Protein 4TUJ (pdb70)

Structure (mmCIF, N/CA/C/O backbone):
data_4TUJ
#
_entry.id   4TUJ
#
_cell.length_a   43.380
_cell.length_b   69.820
_cell.length_c   78.000
_cell.angle_alpha   111.45
_cell.angle_beta   101.14
_cell.angle_gamma   90.35
#
_symmetry.space_group_name_H-M   'P 1'
#
loop_
_entity.id
_entity.type
_entity.pdbx_description
1 polymer 'Heavy chain of monoclonal antibody against neuroblastoma associated antigen'
2 polymer 'Light chain of monoclonal antibody against neuroblastoma associated antigen'
3 polymer peptide1
4 water water
#
loop_
_atom_site.group_PDB
_atom_site.id
_atom_site.type_symbol
_atom_site.label_atom_id
_atom_site.label_alt_id
_atom_site.label_comp_id
_atom_site.label_asym_id
_atom_site.label_entity_id
_atom_site.label_seq_id
_atom_site.pdbx_PDB_ins_code
_atom_site.Cartn_x
_atom_site.Cartn_y
_atom_site.Cartn_z
_atom_site.occupancy
_atom_site.B_iso_or_equiv
_atom_site.auth_seq_id
_atom_site.auth_comp_id
_atom_site.auth_asym_id
_atom_site.auth_atom_id
_atom_site.pdbx_PDB_model_num
ATOM 1 N N . GLU A 1 1 ? 35.483 -19.407 -57.232 1.00 58.70 1 GLU A N 1
ATOM 2 C CA . GLU A 1 1 ? 35.253 -20.835 -56.875 1.00 62.18 1 GLU A CA 1
ATOM 3 C C . GLU A 1 1 ? 35.972 -21.168 -55.575 1.00 52.88 1 GLU A C 1
ATOM 4 O O . GLU A 1 1 ? 37.124 -21.581 -55.590 1.00 57.92 1 GLU A O 1
ATOM 6 N N . VAL A 1 2 ? 35.299 -20.951 -54.452 1.00 44.83 2 VAL A N 1
ATOM 7 C CA . VAL A 1 2 ? 35.828 -21.387 -53.168 1.00 38.88 2 VAL A CA 1
ATOM 8 C C . VAL A 1 2 ? 35.235 -22.759 -52.916 1.00 37.38 2 VAL A C 1
ATOM 9 O O . VAL A 1 2 ? 34.007 -22.940 -53.021 1.00 36.95 2 VAL A O 1
ATOM 13 N N . GLN A 1 3 ? 36.105 -23.726 -52.620 1.00 27.70 3 GLN A N 1
ATOM 14 C CA . GLN A 1 3 ? 35.676 -25.062 -52.224 1.00 28.12 3 GLN A CA 1
ATOM 15 C C . GLN A 1 3 ? 35.829 -25.193 -50.718 1.00 27.89 3 GLN A C 1
ATOM 16 O O . GLN A 1 3 ? 36.905 -24.895 -50.156 1.00 26.79 3 GLN A O 1
ATOM 19 N N . LEU A 1 4 ? 34.756 -25.591 -50.053 1.00 23.68 4 LEU A N 1
ATOM 20 C CA . LEU A 1 4 ? 34.768 -25.689 -48.608 1.00 21.02 4 LEU A CA 1
ATOM 21 C C . LEU A 1 4 ? 34.429 -27.097 -48.193 1.00 22.46 4 LEU A C 1
ATOM 22 O O . LEU A 1 4 ? 33.319 -27.564 -48.468 1.00 19.91 4 LEU A O 1
ATOM 27 N N . LEU A 1 5 ? 35.363 -27.743 -47.510 1.00 19.49 5 LEU A N 1
ATOM 28 C CA . LEU A 1 5 ? 35.164 -29.123 -47.025 1.00 18.82 5 LEU A CA 1
ATOM 29 C C . LEU A 1 5 ? 34.956 -29.168 -45.526 1.00 18.03 5 LEU A C 1
ATOM 30 O O . LEU A 1 5 ? 35.868 -28.762 -44.738 1.00 19.70 5 LEU A O 1
ATOM 35 N N . GLN A 1 6 ? 33.819 -29.695 -45.116 1.00 17.50 6 GLN A N 1
ATOM 36 C CA . GLN A 1 6 ? 33.513 -29.773 -43.718 1.00 16.92 6 GLN A CA 1
ATOM 37 C C . GLN A 1 6 ? 33.804 -31.158 -43.157 1.00 21.71 6 GLN A C 1
ATOM 38 O O . GLN A 1 6 ? 33.802 -32.124 -43.866 1.00 20.04 6 GLN A O 1
ATOM 44 N N . SER A 1 7 ? 34.047 -31.201 -41.867 1.00 17.66 7 SER A N 1
ATOM 45 C CA . SER A 1 7 ? 34.229 -32.486 -41.167 1.00 21.33 7 SER A CA 1
ATOM 46 C C . SER A 1 7 ? 32.911 -33.277 -41.058 1.00 19.58 7 SER A C 1
ATOM 47 O O . SER A 1 7 ? 31.842 -32.782 -41.405 1.00 20.29 7 SER A O 1
ATOM 50 N N . GLY A 1 8 ? 32.995 -34.542 -40.641 1.00 18.04 8 GLY A N 1
ATOM 51 C CA . GLY A 1 8 ? 31.859 -35.435 -40.762 1.00 20.04 8 GLY A CA 1
ATOM 52 C C . GLY A 1 8 ? 30.823 -35.345 -39.641 1.00 23.65 8 GLY A C 1
ATOM 53 O O . GLY A 1 8 ? 30.954 -34.571 -38.697 1.00 19.95 8 GLY A O 1
ATOM 54 N N . PRO A 1 9 ? 29.784 -36.188 -39.720 1.00 21.70 9 PRO A N 1
ATOM 55 C CA . PRO A 1 9 ? 28.682 -36.190 -38.746 1.00 25.94 9 PRO A CA 1
ATOM 56 C C . PRO A 1 9 ? 29.141 -36.349 -37.292 1.00 28.13 9 PRO A C 1
ATOM 57 O O . PRO A 1 9 ? 30.031 -37.146 -36.971 1.00 24.31 9 PRO A O 1
ATOM 61 N N . GLU A 1 10 ? 28.506 -35.571 -36.427 1.00 21.17 10 GLU A N 1
ATOM 62 C CA . GLU A 1 10 ? 28.798 -35.564 -35.006 1.00 21.90 10 GLU A CA 1
ATOM 63 C C . GLU A 1 10 ? 27.610 -36.029 -34.206 1.00 27.04 10 GLU A C 1
ATOM 64 O O . GLU A 1 10 ? 26.473 -35.668 -34.492 1.00 19.15 10 GLU A O 1
ATOM 70 N N . LEU A 1 11 ? 27.883 -36.800 -33.171 1.00 26.78 11 LEU A N 1
ATOM 71 C CA . LEU A 1 11 ? 26.856 -37.191 -32.220 1.00 26.55 11 LEU A CA 1
ATOM 72 C C . LEU A 1 11 ? 27.388 -36.726 -30.848 1.00 26.89 11 LEU A C 1
ATOM 73 O O . LEU A 1 11 ? 28.518 -37.003 -30.515 1.00 25.52 11 LEU A O 1
ATOM 76 N N . GLU A 1 12 ? 26.621 -35.943 -30.105 1.00 24.53 12 GLU A N 1
ATOM 77 C CA . GLU A 1 12 ? 27.020 -35.545 -28.750 1.00 24.13 12 GLU A CA 1
ATOM 78 C C . GLU A 1 12 ? 25.854 -35.697 -27.786 1.00 34.54 12 GLU A C 1
ATOM 79 O O . GLU A 1 12 ? 24.672 -35.647 -28.194 1.00 26.96 12 GLU A O 1
ATOM 85 N N . LYS A 1 13 ? 26.203 -35.813 -26.507 1.00 30.79 13 LYS A N 1
ATOM 86 C CA . LYS A 1 13 ? 25.236 -35.826 -25.424 1.00 24.51 13 LYS A CA 1
ATOM 87 C C . LYS A 1 13 ? 24.851 -34.430 -24.972 1.00 29.95 13 LYS A C 1
ATOM 88 O O . LYS A 1 13 ? 25.626 -33.475 -25.122 1.00 28.21 13 LYS A O 1
ATOM 94 N N . PRO A 1 14 ? 23.650 -34.291 -24.416 1.00 33.85 14 PRO A N 1
ATOM 95 C CA . PRO A 1 14 ? 23.272 -33.019 -23.816 1.00 29.89 14 PRO A CA 1
ATOM 96 C C . PRO A 1 14 ? 24.285 -32.569 -22.800 1.00 31.21 14 PRO A C 1
ATOM 97 O O . PRO A 1 14 ? 24.771 -33.378 -22.008 1.00 30.01 14 PRO A O 1
ATOM 101 N N . GLY A 1 15 ? 24.625 -31.290 -22.836 1.00 28.40 15 GLY A N 1
ATOM 102 C CA . GLY A 1 15 ? 25.617 -30.733 -21.930 1.00 36.73 15 GLY A CA 1
ATOM 103 C C . GLY A 1 15 ? 27.021 -30.687 -22.510 1.00 30.55 15 GLY A C 1
ATOM 104 O O . GLY A 1 15 ? 27.853 -29.952 -22.029 1.00 35.83 15 GLY A O 1
ATOM 105 N N . ALA A 1 16 ? 27.283 -31.487 -23.540 1.00 28.95 16 ALA A N 1
ATOM 106 C CA . ALA A 1 16 ? 28.607 -31.569 -24.122 1.00 28.81 16 ALA A CA 1
ATOM 107 C C . ALA A 1 16 ? 28.848 -30.458 -25.133 1.00 26.20 16 ALA A C 1
ATOM 108 O O . ALA A 1 16 ? 28.023 -29.541 -25.299 1.00 33.79 16 ALA A O 1
ATOM 110 N N . SER A 1 17 ? 29.969 -30.580 -25.836 1.00 26.63 17 SER A N 1
ATOM 111 C CA . SER A 1 17 ? 30.374 -29.599 -26.826 1.00 26.60 17 SER A CA 1
ATOM 112 C C . SER A 1 17 ? 30.684 -30.290 -28.137 1.00 32.31 17 SER A C 1
ATOM 113 O O . SER A 1 17 ? 30.785 -31.517 -28.198 1.00 29.04 17 SER A O 1
ATOM 116 N N . VAL A 1 18 ? 30.801 -29.502 -29.203 1.00 25.83 18 VAL A N 1
ATOM 117 C CA . VAL A 1 18 ? 31.108 -30.061 -30.510 1.00 22.86 18 VAL A CA 1
ATOM 118 C C . VAL A 1 18 ? 32.019 -29.051 -31.175 1.00 22.37 18 VAL A C 1
ATOM 119 O O . VAL A 1 18 ? 31.858 -27.834 -30.953 1.00 22.36 18 VAL A O 1
ATOM 123 N N . MET A 1 19 ? 32.983 -29.548 -31.937 1.00 19.47 19 MET A N 1
ATOM 124 C CA . MET A 1 19 ? 33.808 -28.688 -32.795 1.00 21.58 19 MET A CA 1
ATOM 125 C C . MET A 1 19 ? 33.760 -29.262 -34.217 1.00 23.72 19 MET A C 1
ATOM 126 O O . MET A 1 19 ? 33.967 -30.463 -34.417 1.00 27.13 19 MET A O 1
ATOM 131 N N . ILE A 1 20 ? 33.494 -28.386 -35.206 1.00 21.46 20 ILE A N 1
ATOM 132 C CA . ILE A 1 20 ? 33.435 -28.768 -36.613 1.00 25.36 20 ILE A CA 1
ATOM 133 C C . ILE A 1 20 ? 34.456 -27.959 -37.349 1.00 27.73 20 ILE A C 1
ATOM 134 O O . ILE A 1 20 ? 34.700 -26.805 -36.986 1.00 22.20 20 ILE A O 1
ATOM 139 N N . SER A 1 21 ? 35.067 -28.552 -38.371 1.00 21.83 21 SER A N 1
ATOM 140 C CA . SER A 1 21 ? 36.069 -27.844 -39.182 1.00 18.22 21 SER A CA 1
ATOM 141 C C . SER A 1 21 ? 35.569 -27.555 -40.575 1.00 20.11 21 SER A C 1
ATOM 142 O O . SER A 1 21 ? 34.668 -28.226 -41.090 1.00 17.37 21 SER A O 1
ATOM 145 N N . CYS A 1 22 ? 36.214 -26.586 -41.201 1.00 22.39 22 CYS A N 1
ATOM 146 C CA . CYS A 1 22 ? 35.922 -26.202 -42.570 1.00 21.57 22 CYS A CA 1
ATOM 147 C C . CYS A 1 22 ? 37.260 -25.821 -43.239 1.00 26.88 22 CYS A C 1
ATOM 148 O O . CYS A 1 22 ? 37.960 -24.889 -42.792 1.00 23.87 22 CYS A O 1
ATOM 151 N N . LYS A 1 23 ? 37.652 -26.607 -44.240 1.00 20.59 23 LYS A N 1
ATOM 152 C CA . LYS A 1 23 ? 38.904 -26.440 -44.974 1.00 22.71 23 LYS A CA 1
ATOM 153 C C . LYS A 1 23 ? 38.596 -25.726 -46.275 1.00 24.27 23 LYS A C 1
ATOM 154 O O . LYS A 1 23 ? 37.742 -26.161 -47.071 1.00 23.92 23 LYS A O 1
ATOM 160 N N . ALA A 1 24 ? 39.247 -24.583 -46.440 1.00 24.71 24 ALA A N 1
ATOM 161 C CA . ALA A 1 24 ? 39.026 -23.693 -47.548 1.00 26.41 24 ALA A CA 1
ATOM 162 C C . ALA A 1 24 ? 40.059 -23.879 -48.633 1.00 34.34 24 ALA A C 1
ATOM 163 O O . ALA A 1 24 ? 41.257 -23.897 -48.375 1.00 34.51 24 ALA A O 1
ATOM 165 N N . SER A 1 25 ? 39.614 -23.933 -49.870 1.00 31.37 25 SER A N 1
ATOM 166 C CA . SER A 1 25 ? 40.541 -23.955 -50.976 1.00 36.40 25 SER A CA 1
ATOM 167 C C . SER A 1 25 ? 39.812 -23.377 -52.157 1.00 44.06 25 SER A C 1
ATOM 168 O O . SER A 1 25 ? 38.684 -22.910 -52.031 1.00 39.80 25 SER A O 1
ATOM 171 N N . GLY A 1 26 ? 40.458 -23.433 -53.308 1.00 51.70 26 GLY A N 1
ATOM 172 C CA . GLY A 1 26 ? 40.032 -22.691 -54.473 1.00 68.83 26 GLY A CA 1
ATOM 173 C C . GLY A 1 26 ? 41.278 -22.018 -55.016 1.00 73.67 26 GLY A C 1
ATOM 174 O O . GLY A 1 26 ? 42.347 -22.094 -54.411 1.00 77.53 26 GLY A O 1
ATOM 175 N N . SER A 1 27 ? 41.141 -21.343 -56.142 1.00 81.09 27 SER A N 1
ATOM 176 C CA . SER A 1 27 ? 39.842 -21.118 -56.730 1.00 79.38 27 SER A CA 1
ATOM 177 C C . SER A 1 27 ? 39.852 -19.693 -57.242 1.00 79.09 27 SER A C 1
ATOM 178 O O . SER A 1 27 ? 39.798 -19.476 -58.446 1.00 78.31 27 SER A O 1
ATOM 179 N N . SER A 1 28 ? 39.958 -18.726 -56.332 1.00 75.56 28 SER A N 1
ATOM 180 C CA . SER A 1 28 ? 40.129 -19.004 -54.903 1.00 74.05 28 SER A CA 1
ATOM 181 C C . SER A 1 28 ? 39.829 -17.781 -54.039 1.00 69.77 28 SER A C 1
ATOM 182 O O . SER A 1 28 ? 39.319 -16.778 -54.540 1.00 63.42 28 SER A O 1
ATOM 183 N N . PHE A 1 29 ? 40.176 -17.866 -52.754 1.00 69.73 29 PHE A N 1
ATOM 184 C CA . PHE A 1 29 ? 39.743 -16.889 -51.742 1.00 67.00 29 PHE A CA 1
ATOM 185 C C . PHE A 1 29 ? 40.166 -15.447 -52.022 1.00 76.55 29 PHE A C 1
ATOM 186 O O . PHE A 1 29 ? 41.189 -15.193 -52.667 1.00 82.28 29 PHE A O 1
ATOM 188 N N . THR A 1 30 ? 39.346 -14.514 -51.538 1.00 74.97 30 THR A N 1
ATOM 189 C CA . THR A 1 30 ? 39.725 -13.108 -51.431 1.00 56.66 30 THR A CA 1
ATOM 190 C C . THR A 1 30 ? 39.854 -12.786 -49.946 1.00 53.03 30 THR A C 1
ATOM 191 O O . THR A 1 30 ? 39.834 -11.624 -49.551 1.00 58.90 30 THR A O 1
ATOM 192 N N . GLY A 1 31 ? 39.971 -13.842 -49.132 1.00 62.27 31 GLY A N 1
ATOM 193 C CA . GLY A 1 31 ? 40.081 -13.740 -47.683 1.00 55.62 31 GLY A CA 1
ATOM 194 C C . GLY A 1 31 ? 38.839 -13.232 -46.977 1.00 52.08 31 GLY A C 1
ATOM 195 O O . GLY A 1 31 ? 38.926 -12.545 -45.956 1.00 40.16 31 GLY A O 1
ATOM 196 N N . TYR A 1 32 ? 37.672 -13.570 -47.523 1.00 34.39 32 TYR A N 1
ATOM 197 C CA . TYR A 1 32 ? 36.408 -13.049 -47.026 1.00 30.79 32 TYR A CA 1
ATOM 198 C C . TYR A 1 32 ? 36.095 -13.700 -45.707 1.00 27.93 32 TYR A C 1
ATOM 199 O O . TYR A 1 32 ? 36.715 -14.691 -45.326 1.00 33.93 32 TYR A O 1
ATOM 208 N N . ASN A 1 33 ? 35.134 -13.158 -44.977 1.00 30.23 33 ASN A N 1
ATOM 209 C CA . ASN A 1 33 ? 34.851 -13.701 -43.646 1.00 29.03 33 ASN A CA 1
ATOM 210 C C . ASN A 1 33 ? 34.219 -15.081 -43.755 1.00 24.88 33 ASN A C 1
ATOM 211 O O . ASN A 1 33 ? 33.473 -15.383 -44.712 1.00 24.14 33 ASN A O 1
ATOM 216 N N . MET A 1 34 ? 34.511 -15.914 -42.778 1.00 22.63 34 MET A N 1
ATOM 217 C CA . MET A 1 34 ? 33.900 -17.222 -42.712 1.00 19.46 34 MET A CA 1
ATOM 218 C C . MET A 1 34 ? 32.698 -17.202 -41.811 1.00 24.40 34 MET A C 1
ATOM 219 O O . MET A 1 34 ? 32.816 -16.906 -40.638 1.00 23.93 34 MET A O 1
ATOM 224 N N . ASN A 1 35 ? 31.533 -17.550 -42.373 1.00 20.46 35 ASN A N 1
ATOM 225 C CA . ASN A 1 35 ? 30.276 -17.489 -41.643 1.00 22.96 35 ASN A CA 1
ATOM 226 C C . ASN A 1 35 ? 29.856 -18.912 -41.310 1.00 21.39 35 ASN A C 1
ATOM 227 O O . ASN A 1 35 ? 30.278 -19.855 -41.969 1.00 23.31 35 ASN A O 1
ATOM 232 N N . TRP A 1 36 ? 29.030 -19.045 -40.292 1.00 21.09 36 TRP A N 1
ATOM 233 C CA . TRP A 1 36 ? 28.455 -20.330 -39.921 1.00 17.93 36 TRP A CA 1
ATOM 234 C C . TRP A 1 36 ? 27.003 -20.136 -39.736 1.00 18.49 36 TRP A C 1
ATOM 235 O O . TRP A 1 36 ? 26.554 -19.195 -39.054 1.00 20.83 36 TRP A O 1
ATOM 246 N N . VAL A 1 37 ? 26.260 -21.054 -40.360 1.00 20.73 37 VAL A N 1
ATOM 247 C CA . VAL A 1 37 ? 24.813 -21.019 -40.449 1.00 23.59 37 VAL A CA 1
ATOM 248 C C . VAL A 1 37 ? 24.310 -22.461 -40.205 1.00 21.79 37 VAL A C 1
ATOM 249 O O . VAL A 1 37 ? 24.897 -23.409 -40.741 1.00 24.43 37 VAL A O 1
ATOM 253 N N . ARG A 1 38 ? 23.274 -22.638 -39.375 1.00 21.82 38 ARG A N 1
ATOM 254 C CA . ARG A 1 38 ? 22.669 -23.951 -39.226 1.00 25.64 38 ARG A CA 1
ATOM 255 C C . ARG A 1 38 ? 21.246 -24.012 -39.819 1.00 25.70 38 ARG A C 1
ATOM 256 O O . ARG A 1 38 ? 20.549 -23.001 -39.953 1.00 25.31 38 ARG A O 1
ATOM 264 N N . GLN A 1 39 ? 20.838 -25.226 -40.158 1.00 25.25 39 GLN A N 1
ATOM 265 C CA . GLN A 1 39 ? 19.543 -25.501 -40.770 1.00 21.53 39 GLN A CA 1
ATOM 266 C C . GLN A 1 39 ? 18.876 -26.661 -40.023 1.00 26.12 39 GLN A C 1
ATOM 267 O O . GLN A 1 39 ? 19.438 -27.763 -39.881 1.00 25.99 39 GLN A O 1
ATOM 273 N N . ASN A 1 40 ? 17.699 -26.390 -39.491 1.00 35.83 40 ASN A N 1
ATOM 274 C CA . ASN A 1 40 ? 17.040 -27.359 -38.617 1.00 41.11 40 ASN A CA 1
ATOM 275 C C . ASN A 1 40 ? 16.154 -28.246 -39.441 1.00 44.43 40 ASN A C 1
ATOM 276 O O . ASN A 1 40 ? 16.036 -28.048 -40.653 1.00 42.80 40 ASN A O 1
ATOM 281 N N . ILE A 1 41 ? 15.504 -29.209 -38.790 1.00 48.21 41 ILE A N 1
ATOM 282 C CA . ILE A 1 41 ? 14.606 -30.136 -39.478 1.00 57.66 41 ILE A CA 1
ATOM 283 C C . ILE A 1 41 ? 13.620 -29.430 -40.412 1.00 57.94 41 ILE A C 1
ATOM 284 O O . ILE A 1 41 ? 13.377 -29.898 -41.536 1.00 57.84 41 ILE A O 1
ATOM 285 N N . GLY A 1 42 ? 13.088 -28.290 -39.959 1.00 56.13 42 GLY A N 1
ATOM 286 C CA . GLY A 1 42 ? 12.135 -27.502 -40.744 1.00 50.17 42 GLY A CA 1
ATOM 287 C C . GLY A 1 42 ? 12.694 -26.724 -41.931 1.00 49.51 42 GLY A C 1
ATOM 288 O O . GLY A 1 42 ? 11.959 -25.972 -42.589 1.00 48.13 42 GLY A O 1
ATOM 289 N N . LYS A 1 43 ? 13.990 -26.898 -42.200 1.00 44.31 43 LYS A N 1
ATOM 290 C CA . LYS A 1 43 ? 14.688 -26.230 -43.312 1.00 38.80 43 LYS A CA 1
ATOM 291 C C . LYS A 1 43 ? 14.955 -24.720 -43.123 1.00 38.62 43 LYS A C 1
ATOM 292 O O . LYS A 1 43 ? 15.520 -24.083 -44.009 1.00 39.09 43 LYS A O 1
ATOM 294 N N . SER A 1 44 ? 14.609 -24.150 -41.967 1.00 48.97 44 SER A N 1
ATOM 295 C CA . SER A 1 44 ? 14.885 -22.733 -41.710 1.00 43.22 44 SER A CA 1
ATOM 296 C C . SER A 1 44 ? 16.383 -22.522 -41.393 1.00 43.94 44 SER A C 1
ATOM 297 O O . SER A 1 44 ? 17.032 -23.417 -40.849 1.00 35.34 44 SER A O 1
ATOM 300 N N . LEU A 1 45 ? 16.920 -21.348 -41.729 1.00 30.01 45 LEU A N 1
ATOM 301 C CA . LEU A 1 45 ? 18.331 -21.079 -41.617 1.00 23.43 45 LEU A CA 1
ATOM 302 C C . LEU A 1 45 ? 18.584 -20.033 -40.548 1.00 25.91 45 LEU A C 1
ATOM 303 O O . LEU A 1 45 ? 17.873 -19.022 -40.467 1.00 27.61 45 LEU A O 1
ATOM 308 N N . GLU A 1 46 ? 19.579 -20.310 -39.712 1.00 28.21 46 GLU A N 1
ATOM 309 C CA . GLU A 1 46 ? 19.952 -19.407 -38.606 1.00 32.53 46 GLU A CA 1
ATOM 310 C C . GLU A 1 46 ? 21.445 -19.093 -38.585 1.00 27.32 46 GLU A C 1
ATOM 311 O O . GLU A 1 46 ? 22.316 -20.006 -38.441 1.00 23.72 46 GLU A O 1
ATOM 317 N N . TRP A 1 47 ? 21.768 -17.809 -38.710 1.00 23.93 47 TRP A N 1
ATOM 318 C CA . TRP A 1 47 ? 23.175 -17.399 -38.736 1.00 21.76 47 TRP A CA 1
ATOM 319 C C . TRP A 1 47 ? 23.731 -17.415 -37.336 1.00 21.82 47 TRP A C 1
ATOM 320 O O . TRP A 1 47 ? 23.119 -16.904 -36.396 1.00 25.35 47 TRP A O 1
ATOM 331 N N . ILE A 1 48 ? 24.888 -18.029 -37.182 1.00 23.71 48 ILE A N 1
ATOM 332 C CA . ILE A 1 48 ? 25.508 -18.193 -35.867 1.00 21.78 48 ILE A CA 1
ATOM 333 C C . ILE A 1 48 ? 26.564 -17.097 -35.653 1.00 24.60 48 ILE A C 1
ATOM 334 O O . ILE A 1 48 ? 26.618 -16.443 -34.614 1.00 29.49 48 ILE A O 1
ATOM 339 N N . GLY A 1 49 ? 27.378 -16.870 -36.666 1.00 28.67 49 GLY A N 1
ATOM 340 C CA . GLY A 1 49 ? 28.459 -15.912 -36.554 1.00 29.15 49 GLY A CA 1
ATOM 341 C C . GLY A 1 49 ? 29.430 -15.939 -37.717 1.00 22.51 49 GLY A C 1
ATOM 342 O O . GLY A 1 49 ? 29.315 -16.733 -38.636 1.00 23.45 49 GLY A O 1
ATOM 343 N N . ALA A 1 50 ? 30.407 -15.040 -37.663 1.00 21.12 50 ALA A N 1
ATOM 344 C CA . ALA A 1 50 ? 31.368 -14.924 -38.714 1.00 22.82 50 ALA A CA 1
ATOM 345 C C . ALA A 1 50 ? 32.709 -14.511 -38.083 1.00 25.75 50 ALA A C 1
ATOM 346 O O . ALA A 1 50 ? 32.741 -13.807 -37.065 1.00 25.81 50 ALA A O 1
ATOM 348 N N . ILE A 1 51 ? 33.794 -14.980 -38.686 1.00 22.34 51 ILE A N 1
ATOM 349 C CA . ILE A 1 51 ? 35.132 -14.601 -38.251 1.00 25.75 51 ILE A CA 1
ATOM 350 C C . ILE A 1 51 ? 35.940 -14.097 -39.448 1.00 24.48 51 ILE A C 1
ATOM 351 O O . ILE A 1 51 ? 35.829 -14.627 -40.546 1.00 25.52 51 ILE A O 1
ATOM 356 N N . ASP A 1 52 ? 36.753 -13.072 -39.241 1.00 26.06 52 ASP A N 1
ATOM 357 C CA . ASP A 1 52 ? 37.676 -12.588 -40.281 1.00 27.17 52 ASP A CA 1
ATOM 358 C C . ASP A 1 52 ? 39.017 -13.349 -40.201 1.00 28.17 52 ASP A C 1
ATOM 359 O O . ASP A 1 52 ? 39.752 -13.217 -39.217 1.00 31.09 52 ASP A O 1
ATOM 364 N N . PRO A 1 53 ? 39.346 -14.132 -41.237 1.00 26.47 53 PRO A N 1
ATOM 365 C CA . PRO A 1 53 ? 40.546 -14.961 -41.295 1.00 25.03 53 PRO A CA 1
ATOM 366 C C . PRO A 1 53 ? 41.821 -14.133 -41.129 1.00 31.25 53 PRO A C 1
ATOM 367 O O . PRO A 1 53 ? 42.830 -14.654 -40.673 1.00 48.18 53 PRO A O 1
ATOM 371 N N . TYR A 1 54 ? 41.753 -12.866 -41.525 1.00 34.14 54 TYR A N 1
ATOM 372 C CA . TYR A 1 54 ? 42.929 -11.980 -41.550 1.00 33.90 54 TYR A CA 1
ATOM 373 C C . TYR A 1 54 ? 43.418 -11.547 -40.154 1.00 41.37 54 TYR A C 1
ATOM 374 O O . TYR A 1 54 ? 44.535 -11.894 -39.735 1.00 39.82 54 TYR A O 1
ATOM 376 N N . TYR A 1 55 ? 42.594 -10.759 -39.463 1.00 32.31 55 TYR A N 1
ATOM 377 C CA . TYR A 1 55 ? 42.961 -10.168 -38.179 1.00 39.72 55 TYR A CA 1
ATOM 378 C C . TYR A 1 55 ? 42.279 -10.929 -37.027 1.00 45.07 55 TYR A C 1
ATOM 379 O O . TYR A 1 55 ? 42.579 -10.691 -35.864 1.00 46.67 55 TYR A O 1
ATOM 382 N N . GLY A 1 56 ? 41.348 -11.827 -37.369 1.00 37.67 56 GLY A N 1
ATOM 383 C CA . GLY A 1 56 ? 40.745 -12.741 -36.408 1.00 28.84 56 GLY A CA 1
ATOM 384 C C . GLY A 1 56 ? 39.531 -12.204 -35.667 1.00 30.67 56 GLY A C 1
ATOM 385 O O . GLY A 1 56 ? 38.999 -12.878 -34.779 1.00 35.99 56 GLY A O 1
ATOM 386 N N . GLY A 1 57 ? 39.074 -11.017 -36.041 1.00 29.61 57 GLY A N 1
ATOM 387 C CA . GLY A 1 57 ? 37.895 -10.430 -35.432 1.00 35.68 57 GLY A CA 1
ATOM 388 C C . GLY A 1 57 ? 36.664 -11.287 -35.699 1.00 33.52 57 GLY A C 1
ATOM 389 O O . GLY A 1 57 ? 36.673 -12.096 -36.613 1.00 28.05 57 GLY A O 1
ATOM 390 N N . THR A 1 58 ? 35.612 -11.097 -34.905 1.00 27.22 58 THR A N 1
ATOM 391 C CA . THR A 1 58 ? 34.405 -11.888 -35.014 1.00 28.69 58 THR A CA 1
ATOM 392 C C . THR A 1 58 ? 33.155 -11.051 -34.820 1.00 38.39 58 THR A C 1
ATOM 393 O O . THR A 1 58 ? 33.189 -9.968 -34.230 1.00 31.87 58 THR A O 1
ATOM 397 N N . SER A 1 59 ? 32.040 -11.591 -35.297 1.00 33.79 59 SER A N 1
ATOM 398 C CA . SER A 1 59 ? 30.727 -11.044 -35.022 1.00 27.91 59 SER A CA 1
ATOM 399 C C . SER A 1 59 ? 29.827 -12.220 -34.698 1.00 30.31 59 SER A C 1
ATOM 400 O O . SER A 1 59 ? 29.717 -13.152 -35.506 1.00 26.97 59 SER A O 1
ATOM 403 N N . TYR A 1 60 ? 29.202 -12.208 -33.523 1.00 26.32 60 TYR A N 1
ATOM 404 C CA . TYR A 1 60 ? 28.350 -13.325 -33.138 1.00 30.81 60 TYR A CA 1
ATOM 405 C C . TYR A 1 60 ? 26.886 -12.958 -33.043 1.00 31.82 60 TYR A C 1
ATOM 406 O O . TYR A 1 60 ? 26.547 -11.847 -32.674 1.00 30.47 60 TYR A O 1
ATOM 415 N N . ASN A 1 61 ? 26.023 -13.914 -33.374 1.00 33.18 61 ASN A N 1
ATOM 416 C CA . ASN A 1 61 ? 24.593 -13.791 -33.111 1.00 36.77 61 ASN A CA 1
ATOM 417 C C . ASN A 1 61 ? 24.432 -13.808 -31.600 1.00 37.95 61 ASN A C 1
ATOM 418 O O . ASN A 1 61 ? 24.813 -14.779 -30.947 1.00 37.23 61 ASN A O 1
ATOM 423 N N . GLN A 1 62 ? 23.870 -12.731 -31.050 1.00 37.78 62 GLN A N 1
ATOM 424 C CA . GLN A 1 62 ? 23.726 -12.591 -29.609 1.00 36.20 62 GLN A CA 1
ATOM 425 C C . GLN A 1 62 ? 22.975 -13.756 -28.992 1.00 36.65 62 GLN A C 1
ATOM 426 O O . GLN A 1 62 ? 23.215 -14.110 -27.834 1.00 40.19 62 GLN A O 1
ATOM 428 N N . LYS A 1 63 ? 22.067 -14.338 -29.760 1.00 40.02 63 LYS A N 1
ATOM 429 C CA . LYS A 1 63 ? 21.155 -15.368 -29.256 1.00 44.39 63 LYS A CA 1
ATOM 430 C C . LYS A 1 63 ? 21.874 -16.633 -28.842 1.00 44.01 63 LYS A C 1
ATOM 431 O O . LYS A 1 63 ? 21.314 -17.481 -28.159 1.00 47.84 63 LYS A O 1
ATOM 433 N N . PHE A 1 64 ? 23.117 -16.780 -29.248 1.00 40.09 64 PHE A N 1
ATOM 434 C CA . PHE A 1 64 ? 23.853 -17.938 -28.820 1.00 39.75 64 PHE A CA 1
ATOM 435 C C . PHE A 1 64 ? 24.472 -17.752 -27.426 1.00 49.83 64 PHE A C 1
ATOM 436 O O . PHE A 1 64 ? 24.885 -18.731 -26.778 1.00 43.65 64 PHE A O 1
ATOM 444 N N . LYS A 1 65 ? 24.481 -16.512 -26.934 1.00 44.88 65 LYS A N 1
ATOM 445 C CA . LYS A 1 65 ? 24.945 -16.243 -25.559 1.00 53.45 65 LYS A CA 1
ATOM 446 C C . LYS A 1 65 ? 26.382 -16.713 -25.272 1.00 46.97 65 LYS A C 1
ATOM 447 O O . LYS A 1 65 ? 26.687 -17.208 -24.188 1.00 49.88 65 LYS A O 1
ATOM 448 N N . GLY A 1 66 ? 27.253 -16.548 -26.254 1.00 41.31 66 GLY A N 1
ATOM 449 C CA . GLY A 1 66 ? 28.631 -16.943 -26.128 1.00 39.87 66 GLY A CA 1
ATOM 450 C C . GLY A 1 66 ? 28.837 -18.453 -26.011 1.00 44.81 66 GLY A C 1
ATOM 451 O O . GLY A 1 66 ? 29.943 -18.871 -25.647 1.00 55.51 66 GLY A O 1
ATOM 452 N N . ARG A 1 67 ? 27.814 -19.272 -26.302 1.00 34.73 67 ARG A N 1
ATOM 453 C CA . ARG A 1 67 ? 28.038 -20.727 -26.385 1.00 22.97 67 ARG A CA 1
ATOM 454 C C . ARG A 1 67 ? 28.878 -21.065 -27.616 1.00 21.37 67 ARG A C 1
ATOM 455 O O . ARG A 1 67 ? 29.418 -22.188 -27.759 1.00 25.15 67 ARG A O 1
ATOM 463 N N . ALA A 1 68 ? 28.914 -20.127 -28.559 1.00 26.43 68 ALA A N 1
ATOM 464 C CA . ALA A 1 68 ? 29.596 -20.359 -29.827 1.00 29.60 68 ALA A CA 1
ATOM 465 C C . ALA A 1 68 ? 30.947 -19.669 -29.844 1.00 28.90 68 ALA A C 1
ATOM 466 O O . ALA A 1 68 ? 31.067 -18.532 -29.388 1.00 31.08 68 ALA A O 1
ATOM 468 N N . THR A 1 69 ? 31.949 -20.379 -30.365 1.00 22.12 69 THR A N 1
ATOM 469 C CA . THR A 1 69 ? 33.301 -19.878 -30.496 1.00 24.18 69 THR A CA 1
ATOM 470 C C . THR A 1 69 ? 33.848 -20.246 -31.853 1.00 20.19 69 THR A C 1
ATOM 471 O O . THR A 1 69 ? 33.930 -21.441 -32.207 1.00 19.97 69 THR A O 1
ATOM 475 N N . LEU A 1 70 ? 34.192 -19.215 -32.618 1.00 23.18 70 LEU A N 1
ATOM 476 C CA . LEU A 1 70 ? 34.764 -19.361 -33.945 1.00 23.36 70 LEU A CA 1
ATOM 477 C C . LEU A 1 70 ? 36.243 -19.059 -33.882 1.00 21.62 70 LEU A C 1
ATOM 478 O O . LEU A 1 70 ? 36.669 -18.087 -33.241 1.00 22.17 70 LEU A O 1
ATOM 483 N N . THR A 1 71 ? 37.020 -19.906 -34.542 1.00 22.59 71 THR A N 1
ATOM 484 C CA . THR A 1 71 ? 38.457 -19.713 -34.671 1.00 24.18 71 THR A CA 1
ATOM 485 C C . THR A 1 71 ? 38.901 -20.042 -36.095 1.00 26.95 71 THR A C 1
ATOM 486 O O . THR A 1 71 ? 38.169 -20.662 -36.892 1.00 21.95 71 THR A O 1
ATOM 490 N N . VAL A 1 72 ? 40.066 -19.541 -36.438 1.00 21.81 72 VAL A N 1
ATOM 491 C CA . VAL A 1 72 ? 40.751 -19.919 -37.662 1.00 21.98 72 VAL A CA 1
ATOM 492 C C . VAL A 1 72 ? 42.165 -20.335 -37.369 1.00 30.17 72 VAL A C 1
ATOM 493 O O . VAL A 1 72 ? 42.850 -19.751 -36.507 1.00 34.93 72 VAL A O 1
ATOM 497 N N . ASP A 1 73 ? 42.600 -21.372 -38.071 1.00 27.36 73 ASP A N 1
ATOM 498 C CA . ASP A 1 73 ? 43.996 -21.732 -38.115 1.00 32.46 73 ASP A CA 1
ATOM 499 C C . ASP A 1 73 ? 44.509 -21.230 -39.466 1.00 39.99 73 ASP A C 1
ATOM 500 O O . ASP A 1 73 ? 44.329 -21.880 -40.499 1.00 38.57 73 ASP A O 1
ATOM 505 N N . LYS A 1 74 ? 45.067 -20.029 -39.457 1.00 42.61 74 LYS A N 1
ATOM 506 C CA . LYS A 1 74 ? 45.660 -19.428 -40.659 1.00 52.29 74 LYS A CA 1
ATOM 507 C C . LYS A 1 74 ? 46.699 -20.337 -41.321 1.00 49.36 74 LYS A C 1
ATOM 508 O O . LYS A 1 74 ? 46.715 -20.460 -42.550 1.00 57.71 74 LYS A O 1
ATOM 511 N N . SER A 1 75 ? 47.546 -20.987 -40.517 1.00 41.36 75 SER A N 1
ATOM 512 C CA . SER A 1 75 ? 48.586 -21.858 -41.071 1.00 41.75 75 SER A CA 1
ATOM 513 C C . SER A 1 75 ? 48.057 -23.062 -41.899 1.00 45.94 75 SER A C 1
ATOM 514 O O . SER A 1 75 ? 48.807 -23.649 -42.672 1.00 48.06 75 SER A O 1
ATOM 517 N N . SER A 1 76 ? 46.776 -23.409 -41.764 1.00 41.57 76 SER A N 1
ATOM 518 C CA . SER A 1 76 ? 46.218 -24.579 -42.464 1.00 39.70 76 SER A CA 1
ATOM 519 C C . SER A 1 76 ? 44.949 -24.283 -43.280 1.00 45.44 76 SER A C 1
ATOM 520 O O . SER A 1 76 ? 44.253 -25.209 -43.708 1.00 42.46 76 SER A O 1
ATOM 523 N N . SER A 1 77 ? 44.620 -23.006 -43.444 1.00 38.35 77 SER A N 1
ATOM 524 C CA . SER A 1 77 ? 43.429 -22.590 -44.165 1.00 37.02 77 SER A CA 1
ATOM 525 C C . SER A 1 77 ? 42.172 -23.284 -43.622 1.00 33.77 77 SER A C 1
ATOM 526 O O . SER A 1 77 ? 41.275 -23.655 -44.404 1.00 27.89 77 SER A O 1
ATOM 529 N N . THR A 1 78 ? 42.132 -23.477 -42.302 1.00 25.40 78 THR A N 1
ATOM 530 C CA . THR A 1 78 ? 41.017 -24.172 -41.638 1.00 23.14 78 THR A CA 1
ATOM 531 C C . THR A 1 78 ? 40.242 -23.265 -40.671 1.00 24.33 78 THR A C 1
ATOM 532 O O . THR A 1 78 ? 40.843 -22.605 -39.807 1.00 30.07 78 THR A O 1
ATOM 536 N N . ALA A 1 79 ? 38.914 -23.225 -40.816 1.00 19.24 79 ALA A N 1
ATOM 537 C CA . ALA A 1 79 ? 38.059 -22.545 -39.848 1.00 18.49 79 ALA A CA 1
ATOM 538 C C . ALA A 1 79 ? 37.366 -23.561 -38.970 1.00 23.17 79 ALA A C 1
ATOM 539 O O . ALA A 1 79 ? 37.047 -24.672 -39.440 1.00 24.43 79 ALA A O 1
ATOM 541 N N . TYR A 1 80 ? 37.104 -23.161 -37.736 1.00 21.04 80 TYR A N 1
ATOM 542 C CA . TYR A 1 80 ? 36.416 -24.021 -36.758 1.00 20.32 80 TYR A CA 1
ATOM 543 C C . TYR A 1 80 ? 35.266 -23.345 -36.062 1.00 21.65 80 TYR A C 1
ATOM 544 O O . TYR A 1 80 ? 35.290 -22.134 -35.788 1.00 23.98 80 TYR A O 1
ATOM 553 N N . MET A 1 81 ? 34.264 -24.144 -35.716 1.00 16.24 81 MET A N 1
ATOM 554 C CA . MET A 1 81 ? 33.133 -23.660 -34.931 1.00 16.35 81 MET A CA 1
ATOM 555 C C . MET A 1 81 ? 33.030 -24.609 -33.766 1.00 23.22 81 MET A C 1
ATOM 556 O O . MET A 1 81 ? 32.992 -25.815 -33.961 1.00 21.06 81 MET A O 1
ATOM 561 N N . HIS A 1 82 ? 32.967 -24.046 -32.572 1.00 21.13 82 HIS A N 1
ATOM 562 C CA . HIS A 1 82 ? 32.873 -24.818 -31.338 1.00 18.90 82 HIS A CA 1
ATOM 563 C C . HIS A 1 82 ? 31.565 -24.344 -30.724 1.00 19.10 82 HIS A C 1
ATOM 564 O O . HIS A 1 82 ? 31.280 -23.124 -30.701 1.00 20.47 82 HIS A O 1
ATOM 571 N N . LEU A 1 83 ? 30.706 -25.282 -30.327 1.00 21.74 83 LEU A N 1
ATOM 572 C CA . LEU A 1 83 ? 29.465 -24.910 -29.642 1.00 20.09 83 LEU A CA 1
ATOM 573 C C . LEU A 1 83 ? 29.328 -25.755 -28.367 1.00 19.29 83 LEU A C 1
ATOM 574 O O . LEU A 1 83 ? 29.421 -26.988 -28.415 1.00 20.13 83 LEU A O 1
ATOM 579 N N . LYS A 1 84 ? 29.131 -25.076 -27.234 1.00 28.61 84 LYS A N 1
ATOM 580 C CA . LYS A 1 84 ? 29.086 -25.738 -25.937 1.00 28.12 84 LYS A CA 1
ATOM 581 C C . LYS A 1 84 ? 27.662 -25.749 -25.364 1.00 31.73 84 LYS A C 1
ATOM 582 O O . LYS A 1 84 ? 26.741 -25.142 -25.930 1.00 24.77 84 LYS A O 1
ATOM 588 N N . SER A 1 85 ? 27.518 -26.476 -24.255 1.00 26.23 85 SER A N 1
ATOM 589 C CA . SER A 1 85 ? 26.268 -26.628 -23.508 1.00 29.69 85 SER A CA 1
ATOM 590 C C . SER A 1 85 ? 25.154 -27.049 -24.447 1.00 33.15 85 SER A C 1
ATOM 591 O O . SER A 1 85 ? 24.105 -26.427 -24.488 1.00 35.93 85 SER A O 1
ATOM 594 N N . LEU A 1 86 ? 25.412 -28.105 -25.199 1.00 25.10 86 LEU A N 1
ATOM 595 C CA . LEU A 1 86 ? 24.489 -28.561 -26.234 1.00 24.13 86 LEU A CA 1
ATOM 596 C C . LEU A 1 86 ? 23.167 -29.053 -25.664 1.00 29.39 86 LEU A C 1
ATOM 597 O O . LEU A 1 86 ? 23.125 -29.727 -24.628 1.00 30.35 86 LEU A O 1
ATOM 602 N N . THR A 1 87 ? 22.091 -28.746 -26.378 1.00 30.70 87 THR A N 1
ATOM 603 C CA . THR A 1 87 ? 20.799 -29.371 -26.101 1.00 32.16 87 THR A CA 1
ATOM 604 C C . THR A 1 87 ? 20.205 -29.878 -27.403 1.00 29.08 87 THR A C 1
ATOM 605 O O . THR A 1 87 ? 20.739 -29.627 -28.498 1.00 29.04 87 THR A O 1
ATOM 609 N N . SER A 1 88 ? 19.087 -30.573 -27.291 1.00 34.84 88 SER A N 1
ATOM 610 C CA . SER A 1 88 ? 18.483 -31.189 -28.453 1.00 34.10 88 SER A CA 1
ATOM 611 C C . SER A 1 88 ? 18.152 -30.116 -29.478 1.00 36.14 88 SER A C 1
ATOM 612 O O . SER A 1 88 ? 18.164 -30.394 -30.664 1.00 33.91 88 SER A O 1
ATOM 615 N N A GLU A 1 89 ? 17.881 -28.895 -29.015 0.69 36.03 89 GLU A N 1
ATOM 616 N N B GLU A 1 89 ? 17.915 -28.888 -29.014 0.31 36.37 89 GLU A N 1
ATOM 617 C CA A GLU A 1 89 ? 17.613 -27.757 -29.902 0.69 35.89 89 GLU A CA 1
ATOM 618 C CA B GLU A 1 89 ? 17.604 -27.752 -29.889 0.31 36.01 89 GLU A CA 1
ATOM 619 C C A GLU A 1 89 ? 18.707 -27.502 -30.934 0.69 31.06 89 GLU A C 1
ATOM 620 C C B GLU A 1 89 ? 18.823 -27.150 -30.604 0.31 31.80 89 GLU A C 1
ATOM 621 O O A GLU A 1 89 ? 18.442 -26.959 -32.011 0.69 30.66 89 GLU A O 1
ATOM 622 O O B GLU A 1 89 ? 18.755 -26.040 -31.136 0.31 30.92 89 GLU A O 1
ATOM 625 N N . ASP A 1 90 ? 19.931 -27.883 -30.588 1.00 26.75 90 ASP A N 1
ATOM 626 C CA . ASP A 1 90 ? 21.122 -27.586 -31.378 1.00 24.79 90 ASP A CA 1
ATOM 627 C C . ASP A 1 90 ? 21.340 -28.662 -32.413 1.00 23.18 90 ASP A C 1
ATOM 628 O O . ASP A 1 90 ? 22.248 -28.560 -33.196 1.00 25.57 90 ASP A O 1
ATOM 633 N N . SER A 1 91 ? 20.513 -29.710 -32.403 1.00 25.22 91 SER A N 1
ATOM 634 C CA . SER A 1 91 ? 20.558 -30.709 -33.486 1.00 26.92 91 SER A CA 1
ATOM 635 C C . SER A 1 91 ? 20.172 -30.049 -34.818 1.00 31.13 91 SER A C 1
ATOM 636 O O . SER A 1 91 ? 19.065 -29.541 -34.957 1.00 27.82 91 SER A O 1
ATOM 639 N N . ALA A 1 92 ? 21.063 -30.103 -35.800 1.00 24.93 92 ALA A N 1
ATOM 640 C CA . ALA A 1 92 ? 20.892 -29.385 -37.054 1.00 27.62 92 ALA A CA 1
ATOM 641 C C . ALA A 1 92 ? 22.007 -29.752 -38.016 1.00 28.07 92 ALA A C 1
ATOM 642 O O . ALA A 1 92 ? 22.926 -30.492 -37.651 1.00 23.12 92 ALA A O 1
ATOM 644 N N . VAL A 1 93 ? 21.900 -29.276 -39.258 1.00 22.93 93 VAL A N 1
ATOM 645 C CA . VAL A 1 93 ? 23.005 -29.350 -40.190 1.00 18.83 93 VAL A CA 1
ATOM 646 C C . VAL A 1 93 ? 23.682 -27.967 -40.107 1.00 21.18 93 VAL A C 1
ATOM 647 O O . VAL A 1 93 ? 22.994 -26.960 -40.190 1.00 23.66 93 VAL A O 1
ATOM 651 N N . TYR A 1 94 ? 24.996 -27.963 -39.908 1.00 18.42 94 TYR A N 1
ATOM 652 C CA . TYR A 1 94 ? 25.829 -26.759 -39.753 1.00 18.55 94 TYR A CA 1
ATOM 653 C C . TYR A 1 94 ? 26.634 -26.526 -41.046 1.00 20.40 94 TYR A C 1
ATOM 654 O O . TYR A 1 94 ? 27.246 -27.465 -41.581 1.00 19.56 94 TYR A O 1
ATOM 663 N N . TYR A 1 95 ? 26.602 -25.302 -41.577 1.00 16.74 95 TYR A N 1
ATOM 664 C CA . TYR A 1 95 ? 27.346 -24.993 -42.788 1.00 16.94 95 TYR A CA 1
ATOM 665 C C . TYR A 1 95 ? 28.340 -23.888 -42.499 1.00 19.65 95 TYR A C 1
ATOM 666 O O . TYR A 1 95 ? 28.015 -22.932 -41.807 1.00 19.67 95 TYR A O 1
ATOM 675 N N . CYS A 1 96 ? 29.503 -23.974 -43.107 1.00 17.03 96 CYS A N 1
ATOM 676 C CA . CYS A 1 96 ? 30.418 -22.848 -43.230 1.00 15.20 96 CYS A CA 1
ATOM 677 C C . CYS A 1 96 ? 30.133 -22.140 -44.534 1.00 17.83 96 CYS A C 1
ATOM 678 O O . CYS A 1 96 ? 29.785 -22.770 -45.484 1.00 19.56 96 CYS A O 1
ATOM 681 N N . VAL A 1 97 ? 30.271 -20.828 -44.541 1.00 19.24 97 VAL A N 1
ATOM 682 C CA . VAL A 1 97 ? 29.917 -20.054 -45.726 1.00 16.22 97 VAL A CA 1
ATOM 683 C C . VAL A 1 97 ? 30.935 -18.935 -45.906 1.00 22.84 97 VAL A C 1
ATOM 684 O O . VAL A 1 97 ? 31.000 -18.020 -45.105 1.00 22.24 97 VAL A O 1
ATOM 688 N N . SER A 1 98 ? 31.704 -19.025 -46.980 1.00 20.26 98 SER A N 1
ATOM 689 C CA . SER A 1 98 ? 32.781 -18.083 -47.221 1.00 20.18 98 SER A CA 1
ATOM 690 C C . SER A 1 98 ? 32.264 -16.820 -47.878 1.00 25.48 98 SER A C 1
ATOM 691 O O . SER A 1 98 ? 31.814 -16.879 -49.033 1.00 19.32 98 SER A O 1
ATOM 694 N N . GLY A 1 99 ? 32.345 -15.711 -47.143 1.00 21.94 99 GLY A N 1
ATOM 695 C CA . GLY A 1 99 ? 31.893 -14.388 -47.634 1.00 20.29 99 GLY A CA 1
ATOM 696 C C . GLY A 1 99 ? 30.398 -14.387 -47.989 1.00 23.33 99 GLY A C 1
ATOM 697 O O . GLY A 1 99 ? 29.930 -13.547 -48.755 1.00 28.82 99 GLY A O 1
ATOM 698 N N . MET A 1 100 ? 29.683 -15.386 -47.472 1.00 18.99 100 MET A N 1
ATOM 699 C CA . MET A 1 100 ? 28.235 -15.616 -47.741 1.00 23.67 100 MET A CA 1
ATOM 700 C C . MET A 1 100 ? 27.965 -15.987 -49.192 1.00 26.83 100 MET A C 1
ATOM 701 O O . MET A 1 100 ? 26.813 -15.997 -49.643 1.00 23.68 100 MET A O 1
ATOM 706 N N . GLU A 1 101 ? 29.012 -16.367 -49.903 1.00 23.12 101 GLU A N 1
ATOM 707 C CA . GLU A 1 101 ? 28.870 -16.765 -51.310 1.00 20.57 101 GLU A CA 1
ATOM 708 C C . GLU A 1 101 ? 28.891 -18.259 -51.534 1.00 20.62 101 GLU A C 1
ATOM 709 O O . GLU A 1 101 ? 28.060 -18.810 -52.302 1.00 27.18 101 GLU A O 1
ATOM 715 N N . TYR A 1 102 ? 29.849 -18.930 -50.914 1.00 19.15 102 TYR A N 1
ATOM 716 C CA . TYR A 1 102 ? 30.084 -20.351 -51.164 1.00 18.08 102 TYR A CA 1
ATOM 717 C C . TYR A 1 102 ? 29.876 -21.128 -49.894 1.00 18.16 102 TYR A C 1
ATOM 718 O O . TYR A 1 102 ? 30.373 -20.748 -48.858 1.00 23.89 102 TYR A O 1
ATOM 727 N N . TRP A 1 103 ? 29.131 -22.223 -50.008 1.00 20.81 103 TRP A N 1
ATOM 728 C CA . TRP A 1 103 ? 28.675 -22.992 -48.845 1.00 21.32 103 TRP A CA 1
ATOM 729 C C . TRP A 1 103 ? 29.404 -24.304 -48.798 1.00 18.02 103 TRP A C 1
ATOM 730 O O . TRP A 1 103 ? 29.581 -24.961 -49.806 1.00 20.72 103 TRP A O 1
ATOM 741 N N . GLY A 1 104 ? 29.814 -24.738 -47.616 1.00 16.13 104 GLY A N 1
ATOM 742 C CA . GLY A 1 104 ? 30.314 -26.081 -47.530 1.00 16.32 104 GLY A CA 1
ATOM 743 C C . GLY A 1 104 ? 29.173 -27.108 -47.685 1.00 16.53 104 GLY A C 1
ATOM 744 O O . GLY A 1 104 ? 27.998 -26.745 -47.825 1.00 20.20 104 GLY A O 1
ATOM 745 N N . GLN A 1 105 ? 29.540 -28.378 -47.606 1.00 17.07 105 GLN A N 1
ATOM 746 C CA . GLN A 1 105 ? 28.608 -29.461 -47.781 1.00 18.42 105 GLN A CA 1
ATOM 747 C C . GLN A 1 105 ? 27.722 -29.720 -46.575 1.00 18.86 105 GLN A C 1
ATOM 748 O O . GLN A 1 105 ? 26.748 -30.472 -46.673 1.00 20.77 105 GLN A O 1
ATOM 754 N N . GLY A 1 106 ? 28.023 -29.106 -45.444 1.00 16.57 106 GLY A N 1
ATOM 755 C CA . GLY A 1 106 ? 27.191 -29.243 -44.249 1.00 24.49 106 GLY A CA 1
ATOM 756 C C . GLY A 1 106 ? 27.685 -30.341 -43.316 1.00 20.30 106 GLY A C 1
ATOM 757 O O . GLY A 1 106 ? 28.268 -31.315 -43.782 1.00 25.81 106 GLY A O 1
ATOM 758 N N . THR A 1 107 ? 27.488 -30.170 -42.015 1.00 18.47 107 THR A N 1
ATOM 759 C CA . THR A 1 107 ? 27.845 -31.190 -41.027 1.00 21.24 107 THR A CA 1
ATOM 760 C C . THR A 1 107 ? 26.636 -31.455 -40.161 1.00 20.72 107 THR A C 1
ATOM 761 O O . THR A 1 107 ? 26.110 -30.517 -39.589 1.00 19.21 107 THR A O 1
ATOM 765 N N . SER A 1 108 ? 26.202 -32.720 -40.082 1.00 21.48 108 SER A N 1
ATOM 766 C CA . SER A 1 108 ? 25.075 -33.108 -39.255 1.00 28.74 108 SER A CA 1
ATOM 767 C C . SER A 1 108 ? 25.552 -33.176 -37.824 1.00 18.60 108 SER A C 1
ATOM 768 O O . SER A 1 108 ? 26.566 -33.785 -37.555 1.00 23.71 108 SER A O 1
ATOM 771 N N . VAL A 1 109 ? 24.832 -32.509 -36.923 1.00 24.04 109 VAL A N 1
ATOM 772 C CA . VAL A 1 109 ? 25.065 -32.623 -35.500 1.00 24.71 109 VAL A CA 1
ATOM 773 C C . VAL A 1 109 ? 23.787 -33.129 -34.811 1.00 29.10 109 VAL A C 1
ATOM 774 O O . VAL A 1 109 ? 22.726 -32.518 -34.941 1.00 24.86 109 VAL A O 1
ATOM 778 N N . THR A 1 110 ? 23.900 -34.249 -34.101 1.00 23.61 110 THR A N 1
ATOM 779 C CA . THR A 1 110 ? 22.763 -34.848 -33.421 1.00 22.25 110 THR A CA 1
ATOM 780 C C . THR A 1 110 ? 23.077 -34.802 -31.934 1.00 24.94 110 THR A C 1
ATOM 781 O O . THR A 1 110 ? 24.117 -35.260 -31.510 1.00 28.56 110 THR A O 1
ATOM 785 N N . VAL A 1 111 ? 22.224 -34.157 -31.178 1.00 23.19 111 VAL A N 1
ATOM 786 C CA . VAL A 1 111 ? 22.413 -34.095 -29.750 1.00 21.24 111 VAL A CA 1
ATOM 787 C C . VAL A 1 111 ? 21.430 -35.035 -29.146 1.00 27.41 111 VAL A C 1
ATOM 788 O O . VAL A 1 111 ? 20.212 -34.829 -29.259 1.00 25.93 111 VAL A O 1
ATOM 792 N N . SER A 1 112 ? 21.927 -36.078 -28.510 1.00 29.67 112 SER A N 1
ATOM 793 C CA . SER A 1 112 ? 21.014 -37.043 -27.893 1.00 25.17 112 SER A CA 1
ATOM 794 C C . SER A 1 112 ? 21.623 -37.820 -26.748 1.00 29.70 112 SER A C 1
ATOM 795 O O . SER A 1 112 ? 22.809 -38.059 -26.729 1.00 29.29 112 SER A O 1
ATOM 798 N N . SER A 1 113 ? 20.791 -38.202 -25.784 1.00 35.91 113 SER A N 1
ATOM 799 C CA . SER A 1 113 ? 21.226 -39.054 -24.673 1.00 43.10 113 SER A CA 1
ATOM 800 C C . SER A 1 113 ? 21.221 -40.546 -25.033 1.00 38.60 113 SER A C 1
ATOM 801 O O . SER A 1 113 ? 21.699 -41.366 -24.258 1.00 37.96 113 SER A O 1
ATOM 804 N N . ALA A 1 114 ? 20.690 -40.901 -26.191 1.00 29.67 114 ALA A N 1
ATOM 805 C CA . ALA A 1 114 ? 20.508 -42.305 -26.547 1.00 31.42 114 ALA A CA 1
ATOM 806 C C . ALA A 1 114 ? 21.825 -43.042 -26.745 1.00 33.05 114 ALA A C 1
ATOM 807 O O . ALA A 1 114 ? 22.825 -42.442 -27.134 1.00 29.80 114 ALA A O 1
ATOM 809 N N . LYS A 1 115 ? 21.831 -44.347 -26.470 1.00 30.79 115 LYS A N 1
ATOM 810 C CA . LYS A 1 115 ? 23.007 -45.174 -26.730 1.00 28.76 115 LYS A CA 1
ATOM 811 C C . LYS A 1 115 ? 22.742 -45.972 -27.977 1.00 37.99 115 LYS A C 1
ATOM 812 O O . LYS A 1 115 ? 21.587 -46.072 -28.382 1.00 30.71 115 LYS A O 1
ATOM 814 N N . THR A 1 116 ? 23.782 -46.564 -28.560 1.00 35.08 116 THR A N 1
ATOM 815 C CA . THR A 1 116 ? 23.631 -47.326 -29.793 1.00 33.00 116 THR A CA 1
ATOM 816 C C . THR A 1 116 ? 22.660 -48.461 -29.531 1.00 29.60 116 THR A C 1
ATOM 817 O O . THR A 1 116 ? 22.768 -49.141 -28.511 1.00 32.90 116 THR A O 1
ATOM 821 N N . THR A 1 117 ? 21.731 -48.657 -30.455 1.00 27.38 117 THR A N 1
ATOM 822 C CA . THR A 1 117 ? 20.594 -49.573 -30.232 1.00 27.21 117 THR A CA 1
ATOM 823 C C . THR A 1 117 ? 20.215 -50.255 -31.552 1.00 27.68 117 THR A C 1
ATOM 824 O O . THR A 1 117 ? 20.040 -49.598 -32.571 1.00 25.47 117 THR A O 1
ATOM 828 N N . ALA A 1 118 ? 20.135 -51.580 -31.549 1.00 31.39 118 ALA A N 1
ATOM 829 C CA . ALA A 1 118 ? 19.805 -52.290 -32.774 1.00 30.10 118 ALA A CA 1
ATOM 830 C C . ALA A 1 118 ? 18.293 -52.103 -33.013 1.00 31.44 118 ALA A C 1
ATOM 831 O O . ALA A 1 118 ? 17.535 -52.009 -32.065 1.00 29.23 118 ALA A O 1
ATOM 833 N N . PRO A 1 119 ? 17.865 -52.031 -34.277 1.00 30.52 119 PRO A N 1
ATOM 834 C CA . PRO A 1 119 ? 16.411 -51.982 -34.483 1.00 31.56 119 PRO A CA 1
ATOM 835 C C . PRO A 1 119 ? 15.789 -53.362 -34.425 1.00 31.06 119 PRO A C 1
ATOM 836 O O . PRO A 1 119 ? 16.483 -54.366 -34.572 1.00 30.76 119 PRO A O 1
ATOM 840 N N . SER A 1 120 ? 14.476 -53.399 -34.269 1.00 31.53 120 SER A N 1
ATOM 841 C CA . SER A 1 120 ? 13.722 -54.603 -34.543 1.00 32.52 120 SER A CA 1
ATOM 842 C C . SER A 1 120 ? 13.174 -54.409 -35.949 1.00 32.23 120 SER A C 1
ATOM 843 O O . SER A 1 120 ? 12.798 -53.285 -36.315 1.00 32.69 120 SER A O 1
ATOM 846 N N . VAL A 1 121 ? 13.160 -55.479 -36.740 1.00 31.75 121 VAL A N 1
ATOM 847 C CA . VAL A 1 121 ? 12.715 -55.399 -38.108 1.00 30.96 121 VAL A CA 1
ATOM 848 C C . VAL A 1 121 ? 11.481 -56.271 -38.262 1.00 41.20 121 VAL A C 1
ATOM 849 O O . VAL A 1 121 ? 11.511 -57.466 -37.947 1.00 35.91 121 VAL A O 1
ATOM 853 N N . TYR A 1 122 ? 10.380 -55.678 -38.712 1.00 29.83 122 TYR A N 1
ATOM 854 C CA . TYR A 1 122 ? 9.127 -56.421 -38.772 1.00 31.18 122 TYR A CA 1
ATOM 855 C C . TYR A 1 122 ? 8.558 -56.436 -40.194 1.00 31.60 122 TYR A C 1
ATOM 856 O O . TYR A 1 122 ? 8.500 -55.388 -40.858 1.00 30.67 122 TYR A O 1
ATOM 865 N N . PRO A 1 123 ? 8.112 -57.618 -40.659 1.00 37.03 123 PRO A N 1
ATOM 866 C CA . PRO A 1 123 ? 7.437 -57.660 -41.955 1.00 45.00 123 PRO A CA 1
ATOM 867 C C . PRO A 1 123 ? 5.997 -57.191 -41.824 1.00 43.59 123 PRO A C 1
ATOM 868 O O . PRO A 1 123 ? 5.316 -57.461 -40.811 1.00 38.86 123 PRO A O 1
ATOM 872 N N . LEU A 1 124 ? 5.533 -56.513 -42.865 1.00 34.17 124 LEU A N 1
ATOM 873 C CA . LEU A 1 124 ? 4.202 -55.941 -42.883 1.00 34.62 124 LEU A CA 1
ATOM 874 C C . LEU A 1 124 ? 3.448 -56.628 -44.001 1.00 41.58 124 LEU A C 1
ATOM 875 O O . LEU A 1 124 ? 3.657 -56.312 -45.170 1.00 36.21 124 LEU A O 1
ATOM 880 N N . ALA A 1 125 ? 2.622 -57.611 -43.636 1.00 44.16 125 ALA A N 1
ATOM 881 C CA . ALA A 1 125 ? 1.832 -58.325 -44.621 1.00 40.12 125 ALA A CA 1
ATOM 882 C C . ALA A 1 125 ? 0.393 -57.819 -44.699 1.00 40.67 125 ALA A C 1
ATOM 883 O O . ALA A 1 125 ? -0.233 -57.530 -43.674 1.00 48.40 125 ALA A O 1
ATOM 885 N N . PRO A 1 126 ? -0.154 -57.728 -45.919 1.00 54.07 126 PRO A N 1
ATOM 886 C CA . PRO A 1 126 ? -1.493 -57.192 -46.169 1.00 51.82 126 PRO A CA 1
ATOM 887 C C . PRO A 1 126 ? -2.617 -57.991 -45.548 1.00 57.03 126 PRO A C 1
ATOM 888 O O . PRO A 1 126 ? -2.434 -59.135 -45.124 1.00 54.39 126 PRO A O 1
ATOM 892 N N . VAL A 1 127 ? -3.777 -57.343 -45.532 1.00 57.64 127 VAL A N 1
ATOM 893 C CA . VAL A 1 127 ? -5.026 -57.878 -45.019 1.00 62.82 127 VAL A CA 1
ATOM 894 C C . VAL A 1 127 ? -5.001 -57.875 -43.496 1.00 72.40 127 VAL A C 1
ATOM 895 O O . VAL A 1 127 ? -5.766 -57.141 -42.865 1.00 76.11 127 VAL A O 1
ATOM 897 N N . THR A 1 132 ? -5.262 -51.521 -54.309 1.00 71.79 132 THR A N 1
ATOM 898 C CA . THR A 1 132 ? -4.903 -52.715 -55.066 1.00 69.19 132 THR A CA 1
ATOM 899 C C . THR A 1 132 ? -5.770 -52.831 -56.301 1.00 67.47 132 THR A C 1
ATOM 900 O O . THR A 1 132 ? -6.894 -53.302 -56.203 1.00 81.37 132 THR A O 1
ATOM 904 N N . GLY A 1 133 ? -5.269 -52.400 -57.456 1.00 64.37 133 GLY A N 1
ATOM 905 C CA . GLY A 1 133 ? -5.972 -52.641 -58.717 1.00 56.43 133 GLY A CA 1
ATOM 906 C C . GLY A 1 133 ? -5.466 -53.936 -59.333 1.00 56.51 133 GLY A C 1
ATOM 907 O O . GLY A 1 133 ? -6.037 -55.009 -59.137 1.00 57.76 133 GLY A O 1
ATOM 908 N N . SER A 1 134 ? -4.389 -53.818 -60.102 1.00 53.79 134 SER A N 1
ATOM 909 C CA . SER A 1 134 ? -3.599 -54.951 -60.529 1.00 54.63 134 SER A CA 1
ATOM 910 C C . SER A 1 134 ? -2.491 -55.246 -59.501 1.00 54.64 134 SER A C 1
ATOM 911 O O . SER A 1 134 ? -1.753 -56.226 -59.651 1.00 64.16 134 SER A O 1
ATOM 913 N N . SER A 1 135 ? -2.402 -54.431 -58.451 1.00 57.30 135 SER A N 1
ATOM 914 C CA . SER A 1 135 ? -1.231 -54.461 -57.553 1.00 60.82 135 SER A CA 1
ATOM 915 C C . SER A 1 135 ? -1.514 -54.748 -56.073 1.00 56.93 135 SER A C 1
ATOM 916 O O . SER A 1 135 ? -2.633 -54.563 -55.610 1.00 54.38 135 SER A O 1
ATOM 919 N N . VAL A 1 136 ? -0.479 -55.191 -55.342 1.00 55.73 136 VAL A N 1
ATOM 920 C CA . VAL A 1 136 ? -0.545 -55.384 -53.884 1.00 45.75 136 VAL A CA 1
ATOM 921 C C . VAL A 1 136 ? 0.633 -54.670 -53.207 1.00 46.23 136 VAL A C 1
ATOM 922 O O . VAL A 1 136 ? 1.708 -54.573 -53.782 1.00 43.68 136 VAL A O 1
ATOM 926 N N . THR A 1 137 ? 0.414 -54.171 -51.997 1.00 40.87 137 THR A N 1
ATOM 927 C CA . THR A 1 137 ? 1.458 -53.409 -51.288 1.00 38.55 137 THR A CA 1
ATOM 928 C C . THR A 1 137 ? 1.889 -54.141 -50.044 1.00 38.93 137 THR A C 1
ATOM 929 O O . THR A 1 137 ? 1.057 -54.618 -49.267 1.00 39.03 137 THR A O 1
ATOM 933 N N . LEU A 1 138 ? 3.210 -54.221 -49.884 1.00 37.15 138 LEU A N 1
ATOM 934 C CA . LEU A 1 138 ? 3.855 -54.840 -48.749 1.00 36.29 138 LEU A CA 1
ATOM 935 C C . LEU A 1 138 ? 4.786 -53.807 -48.074 1.00 34.22 138 LEU A C 1
ATOM 936 O O . LEU A 1 138 ? 5.082 -52.751 -48.640 1.00 34.26 138 LEU A O 1
ATOM 941 N N . GLY A 1 139 ? 5.241 -54.107 -46.864 1.00 32.99 139 GLY A N 1
ATOM 942 C CA . GLY A 1 139 ? 6.100 -53.165 -46.179 1.00 31.10 139 GLY A CA 1
ATOM 943 C C . GLY A 1 139 ? 6.992 -53.813 -45.181 1.00 35.39 139 GLY A C 1
ATOM 944 O O . GLY A 1 139 ? 6.955 -55.006 -45.008 1.00 34.78 139 GLY A O 1
ATOM 945 N N . CYS A 1 140 ? 7.795 -52.985 -44.528 1.00 35.03 140 CYS A N 1
ATOM 946 C CA . CYS A 1 140 ? 8.838 -53.420 -43.621 1.00 32.08 140 CYS A CA 1
ATOM 947 C C . CYS A 1 140 ? 8.989 -52.307 -42.597 1.00 30.09 140 CYS A C 1
ATOM 948 O O . CYS A 1 140 ? 9.033 -51.132 -42.965 1.00 29.21 140 CYS A O 1
ATOM 951 N N . LEU A 1 141 ? 9.019 -52.660 -41.323 1.00 32.21 141 LEU A N 1
ATOM 952 C CA . LEU A 1 141 ? 9.058 -51.672 -40.282 1.00 28.41 141 LEU A CA 1
ATOM 953 C C . LEU A 1 141 ? 10.351 -51.827 -39.505 1.00 28.31 141 LEU A C 1
ATOM 954 O O . LEU A 1 141 ? 10.583 -52.866 -38.916 1.00 31.16 141 LEU A O 1
ATOM 959 N N . VAL A 1 142 ? 11.178 -50.786 -39.503 1.00 25.57 142 VAL A N 1
ATOM 960 C CA . VAL A 1 142 ? 12.479 -50.850 -38.836 1.00 32.81 142 VAL A CA 1
ATOM 961 C C . VAL A 1 142 ? 12.408 -49.930 -37.636 1.00 33.28 142 VAL A C 1
ATOM 962 O O . VAL A 1 142 ? 12.452 -48.721 -37.785 1.00 30.42 142 VAL A O 1
ATOM 966 N N . LYS A 1 143 ? 12.253 -50.524 -36.457 1.00 29.81 143 LYS A N 1
ATOM 967 C CA . LYS A 1 143 ? 11.813 -49.792 -35.272 1.00 28.70 143 LYS A CA 1
ATOM 968 C C . LYS A 1 143 ? 12.865 -49.718 -34.156 1.00 27.35 143 LYS A C 1
ATOM 969 O O . LYS A 1 143 ? 13.438 -50.714 -33.791 1.00 28.51 143 LYS A O 1
ATOM 975 N N . GLY A 1 144 ? 13.099 -48.506 -33.641 1.00 26.24 144 GLY A N 1
ATOM 976 C CA . GLY A 1 144 ? 13.870 -48.337 -32.421 1.00 29.07 144 GLY A CA 1
ATOM 977 C C . GLY A 1 144 ? 15.364 -48.507 -32.584 1.00 31.48 144 GLY A C 1
ATOM 978 O O . GLY A 1 144 ? 15.968 -49.286 -31.852 1.00 31.88 144 GLY A O 1
ATOM 979 N N . TYR A 1 145 ? 15.968 -47.780 -33.529 1.00 25.96 145 TYR A N 1
ATOM 980 C CA . TYR A 1 145 ? 17.416 -47.817 -33.664 1.00 25.12 145 TYR A CA 1
ATOM 981 C C . TYR A 1 145 ? 18.086 -46.482 -33.329 1.00 26.70 145 TYR A C 1
ATOM 982 O O . TYR A 1 145 ? 17.460 -45.387 -33.355 1.00 22.15 145 TYR A O 1
ATOM 991 N N . PHE A 1 146 ? 19.387 -46.586 -33.082 1.00 26.15 146 PHE A N 1
ATOM 992 C CA . PHE A 1 146 ? 20.220 -45.412 -32.861 1.00 23.66 146 PHE A CA 1
ATOM 993 C C . PHE A 1 146 ? 21.694 -45.803 -33.030 1.00 23.59 146 PHE A C 1
ATOM 994 O O . PHE A 1 146 ? 22.080 -46.901 -32.609 1.00 28.72 146 PHE A O 1
ATOM 1002 N N . PRO A 1 147 ? 22.513 -44.938 -33.675 1.00 25.23 147 PRO A N 1
ATOM 1003 C CA . PRO A 1 147 ? 22.154 -43.704 -34.385 1.00 30.31 147 PRO A CA 1
ATOM 1004 C C . PRO A 1 147 ? 21.789 -44.037 -35.823 1.00 25.62 147 PRO A C 1
ATOM 1005 O O . PRO A 1 147 ? 21.791 -45.195 -36.237 1.00 27.35 147 PRO A O 1
ATOM 1009 N N . GLU A 1 148 ? 21.481 -43.006 -36.586 1.00 23.98 148 GLU A N 1
ATOM 1010 C CA . GLU A 1 148 ? 21.448 -43.114 -38.031 1.00 29.34 148 GLU A CA 1
ATOM 1011 C C . GLU A 1 148 ? 22.858 -43.446 -38.531 1.00 36.50 148 GLU A C 1
ATOM 1012 O O . GLU A 1 148 ? 23.846 -43.113 -37.876 1.00 30.24 148 GLU A O 1
ATOM 1018 N N . PRO A 1 149 ? 22.955 -44.083 -39.706 1.00 35.69 149 PRO A N 1
ATOM 1019 C CA . PRO A 1 149 ? 21.854 -44.455 -40.600 1.00 29.89 149 PRO A CA 1
ATOM 1020 C C . PRO A 1 149 ? 21.544 -45.946 -40.640 1.00 32.28 149 PRO A C 1
ATOM 1021 O O . PRO A 1 149 ? 22.317 -46.767 -40.100 1.00 32.36 149 PRO A O 1
ATOM 1025 N N . VAL A 1 150 ? 20.434 -46.267 -41.304 1.00 35.10 150 VAL A N 1
ATOM 1026 C CA . VAL A 1 150 ? 20.152 -47.629 -41.760 1.00 41.03 150 VAL A CA 1
ATOM 1027 C C . VAL A 1 150 ? 20.057 -47.641 -43.274 1.00 39.37 150 VAL A C 1
ATOM 1028 O O . VAL A 1 150 ? 19.750 -46.611 -43.870 1.00 37.73 150 VAL A O 1
ATOM 1032 N N . THR A 1 151 ? 20.291 -48.797 -43.893 1.00 34.07 151 THR A N 1
ATOM 1033 C CA . THR A 1 151 ? 19.939 -48.982 -45.300 1.00 39.62 151 THR A CA 1
ATOM 1034 C C . THR A 1 151 ? 18.933 -50.117 -45.426 1.00 43.36 151 THR A C 1
ATOM 1035 O O . THR A 1 151 ? 18.988 -51.110 -44.697 1.00 43.41 151 THR A O 1
ATOM 1039 N N . LEU A 1 152 ? 18.032 -49.976 -46.386 1.00 36.06 152 LEU A N 1
ATOM 1040 C CA . LEU A 1 152 ? 16.985 -50.944 -46.596 1.00 36.46 152 LEU A CA 1
ATOM 1041 C C . LEU A 1 152 ? 16.756 -51.146 -48.091 1.00 41.12 152 LEU A C 1
ATOM 1042 O O . LEU A 1 152 ? 16.636 -50.171 -48.834 1.00 41.73 152 LEU A O 1
ATOM 1047 N N . THR A 1 153 ? 16.687 -52.409 -48.511 1.00 38.68 153 THR A N 1
ATOM 1048 C CA . THR A 1 153 ? 16.297 -52.772 -49.882 1.00 36.86 153 THR A CA 1
ATOM 1049 C C . THR A 1 153 ? 15.298 -53.922 -49.884 1.00 48.03 153 THR A C 1
ATOM 1050 O O . THR A 1 153 ? 15.098 -54.596 -48.862 1.00 39.22 153 THR A O 1
ATOM 1054 N N . TRP A 1 154 ? 14.690 -54.135 -51.054 1.00 42.99 154 TRP A N 1
ATOM 1055 C CA . TRP A 1 154 ? 13.765 -55.233 -51.280 1.00 47.86 154 TRP A CA 1
ATOM 1056 C C . TRP A 1 154 ? 14.347 -56.165 -52.338 1.00 46.22 154 TRP A C 1
ATOM 1057 O O . TRP A 1 154 ? 15.023 -55.704 -53.264 1.00 52.15 154 TRP A O 1
ATOM 1068 N N . ASN A 1 155 ? 14.092 -57.464 -52.163 1.00 49.73 155 ASN A N 1
ATOM 1069 C CA . ASN A 1 155 ? 14.735 -58.553 -52.943 1.00 49.68 155 ASN A CA 1
ATOM 1070 C C . ASN A 1 155 ? 16.055 -58.117 -53.554 1.00 55.83 155 ASN A C 1
ATOM 1071 O O . ASN A 1 155 ? 16.260 -58.198 -54.767 1.00 55.25 155 ASN A O 1
ATOM 1076 N N . SER A 1 156 ? 16.922 -57.628 -52.653 1.00 58.20 156 SER A N 1
ATOM 1077 C CA . SER A 1 156 ? 18.260 -57.097 -52.940 1.00 49.48 156 SER A CA 1
ATOM 1078 C C . SER A 1 156 ? 18.311 -56.103 -54.102 1.00 62.95 156 SER A C 1
ATOM 1079 O O . SER A 1 156 ? 19.208 -56.169 -54.938 1.00 69.49 156 SER A O 1
ATOM 1082 N N . GLY A 1 157 ? 17.362 -55.172 -54.145 1.00 61.60 157 GLY A N 1
ATOM 1083 C CA . GLY A 1 157 ? 17.320 -54.185 -55.210 1.00 64.53 157 GLY A CA 1
ATOM 1084 C C . GLY A 1 157 ? 16.506 -54.639 -56.415 1.00 76.62 157 GLY A C 1
ATOM 1085 O O . GLY A 1 157 ? 16.155 -53.816 -57.270 1.00 71.96 157 GLY A O 1
ATOM 1086 N N . SER A 1 158 ? 16.216 -55.942 -56.484 1.00 74.95 158 SER A N 1
ATOM 1087 C CA . SER A 1 158 ? 15.408 -56.514 -57.565 1.00 76.90 158 SER A CA 1
ATOM 1088 C C . SER A 1 158 ? 14.147 -55.680 -57.784 1.00 76.66 158 SER A C 1
ATOM 1089 O O . SER A 1 158 ? 13.821 -55.306 -58.912 1.00 78.99 158 SER A O 1
ATOM 1090 N N . LEU A 1 159 ? 13.446 -55.394 -56.693 1.00 65.56 159 LEU A N 1
ATOM 1091 C CA . LEU A 1 159 ? 12.359 -54.440 -56.714 1.00 65.38 159 LEU A CA 1
ATOM 1092 C C . LEU A 1 159 ? 12.957 -53.114 -56.256 1.00 72.26 159 LEU A C 1
ATOM 1093 O O . LEU A 1 159 ? 13.520 -53.013 -55.163 1.00 75.62 159 LEU A O 1
ATOM 1098 N N . SER A 1 160 ? 12.887 -52.115 -57.124 1.00 70.15 160 SER A N 1
ATOM 1099 C CA . SER A 1 160 ? 13.268 -50.759 -56.757 1.00 66.07 160 SER A CA 1
ATOM 1100 C C . SER A 1 160 ? 12.198 -49.822 -57.288 1.00 60.47 160 SER A C 1
ATOM 1101 O O . SER A 1 160 ? 11.906 -48.803 -56.679 1.00 57.04 160 SER A O 1
ATOM 1104 N N . SER A 1 161 ? 11.601 -50.194 -58.422 1.00 47.95 161 SER A N 1
ATOM 1105 C CA . SER A 1 161 ? 10.464 -49.471 -58.969 1.00 47.96 161 SER A CA 1
ATOM 1106 C C . SER A 1 161 ? 9.373 -49.602 -57.932 1.00 46.12 161 SER A C 1
ATOM 1107 O O . SER A 1 161 ? 9.317 -50.619 -57.234 1.00 61.24 161 SER A O 1
ATOM 1109 N N . GLY A 1 162 ? 8.541 -48.580 -57.780 1.00 51.07 162 GLY A N 1
ATOM 1110 C CA . GLY A 1 162 ? 7.481 -48.623 -56.784 1.00 56.38 162 GLY A CA 1
ATOM 1111 C C . GLY A 1 162 ? 7.868 -49.024 -55.361 1.00 54.52 162 GLY A C 1
ATOM 1112 O O . GLY A 1 162 ? 7.092 -49.678 -54.649 1.00 46.09 162 GLY A O 1
ATOM 1113 N N . VAL A 1 163 ? 9.069 -48.653 -54.932 1.00 38.57 163 VAL A N 1
ATOM 1114 C CA . VAL A 1 163 ? 9.406 -48.715 -53.514 1.00 36.92 163 VAL A CA 1
ATOM 1115 C C . VAL A 1 163 ? 9.283 -47.306 -52.973 1.00 35.69 163 VAL A C 1
ATOM 1116 O O . VAL A 1 163 ? 9.614 -46.359 -53.670 1.00 41.53 163 VAL A O 1
ATOM 1120 N N . HIS A 1 164 ? 8.790 -47.181 -51.739 1.00 36.92 164 HIS A N 1
ATOM 1121 C CA . HIS A 1 164 ? 8.829 -45.920 -50.997 1.00 34.69 164 HIS A CA 1
ATOM 1122 C C . HIS A 1 164 ? 9.466 -46.169 -49.639 1.00 36.08 164 HIS A C 1
ATOM 1123 O O . HIS A 1 164 ? 8.905 -46.856 -48.788 1.00 34.93 164 HIS A O 1
ATOM 1130 N N . THR A 1 165 ? 10.656 -45.622 -49.453 1.00 32.91 165 THR A N 1
ATOM 1131 C CA . THR A 1 165 ? 11.330 -45.686 -48.170 1.00 33.02 165 THR A CA 1
ATOM 1132 C C . THR A 1 165 ? 11.274 -44.298 -47.515 1.00 30.39 165 THR A C 1
ATOM 1133 O O . THR A 1 165 ? 11.750 -43.325 -48.081 1.00 35.37 165 THR A O 1
ATOM 1137 N N . PHE A 1 166 ? 10.655 -44.219 -46.344 1.00 27.15 166 PHE A N 1
ATOM 1138 C CA . PHE A 1 166 ? 10.283 -42.963 -45.741 1.00 23.72 166 PHE A CA 1
ATOM 1139 C C . PHE A 1 166 ? 11.422 -42.472 -44.852 1.00 26.07 166 PHE A C 1
ATOM 1140 O O . PHE A 1 166 ? 12.167 -43.286 -44.298 1.00 27.57 166 PHE A O 1
ATOM 1148 N N . PRO A 1 167 ? 11.575 -41.143 -44.749 1.00 31.98 167 PRO A N 1
ATOM 1149 C CA . PRO A 1 167 ? 12.580 -40.578 -43.829 1.00 32.77 167 PRO A CA 1
ATOM 1150 C C . PRO A 1 167 ? 12.381 -41.103 -42.430 1.00 29.40 167 PRO A C 1
ATOM 1151 O O . PRO A 1 167 ? 11.231 -41.151 -41.972 1.00 24.65 167 PRO A O 1
ATOM 1155 N N . ALA A 1 168 ? 13.480 -41.437 -41.749 1.00 28.28 168 ALA A N 1
ATOM 1156 C CA . ALA A 1 168 ? 13.434 -41.800 -40.349 1.00 32.90 168 ALA A CA 1
ATOM 1157 C C . ALA A 1 168 ? 12.928 -40.631 -39.587 1.00 27.50 168 ALA A C 1
ATOM 1158 O O . ALA A 1 168 ? 13.243 -39.494 -39.898 1.00 32.49 168 ALA A O 1
ATOM 1160 N N . VAL A 1 169 ? 12.187 -40.941 -38.555 1.00 23.40 169 VAL A N 1
ATOM 1161 C CA . VAL A 1 169 ? 11.714 -39.976 -37.613 1.00 33.03 169 VAL A CA 1
ATOM 1162 C C . VAL A 1 169 ? 12.050 -40.466 -36.196 1.00 41.95 169 VAL A C 1
ATOM 1163 O O . VAL A 1 169 ? 12.098 -41.686 -35.901 1.00 26.05 169 VAL A O 1
ATOM 1167 N N . LEU A 1 170 ? 12.292 -39.486 -35.340 1.00 47.97 170 LEU A N 1
ATOM 1168 C CA . LEU A 1 170 ? 12.884 -39.710 -34.037 1.00 58.29 170 LEU A CA 1
ATOM 1169 C C . LEU A 1 170 ? 11.837 -39.691 -32.944 1.00 60.79 170 LEU A C 1
ATOM 1170 O O . LEU A 1 170 ? 11.805 -38.773 -32.137 1.00 74.41 170 LEU A O 1
ATOM 1175 N N . GLN A 1 171 ? 10.968 -40.696 -32.930 1.00 53.98 171 GLN A N 1
ATOM 1176 C CA . GLN A 1 171 ? 9.992 -40.855 -31.868 1.00 54.39 171 GLN A CA 1
ATOM 1177 C C . GLN A 1 171 ? 10.743 -41.143 -30.567 1.00 60.69 171 GLN A C 1
ATOM 1178 O O . GLN A 1 171 ? 11.007 -42.314 -30.229 1.00 62.20 171 GLN A O 1
ATOM 1182 N N . SER A 1 172 ? 11.024 -40.052 -29.847 1.00 49.92 172 SER A N 1
ATOM 1183 C CA . SER A 1 172 ? 11.973 -39.993 -28.734 1.00 54.72 172 SER A CA 1
ATOM 1184 C C . SER A 1 172 ? 12.213 -41.294 -27.992 1.00 56.46 172 SER A C 1
ATOM 1185 O O . SER A 1 172 ? 11.262 -41.920 -27.515 1.00 69.77 172 SER A O 1
ATOM 1186 N N . ASP A 1 173 ? 13.470 -41.714 -27.884 1.00 38.81 173 ASP A N 1
ATOM 1187 C CA . ASP A 1 173 ? 14.644 -40.998 -28.427 1.00 39.85 173 ASP A CA 1
ATOM 1188 C C . ASP A 1 173 ? 15.351 -41.943 -29.399 1.00 38.97 173 ASP A C 1
ATOM 1189 O O . ASP A 1 173 ? 16.576 -41.936 -29.538 1.00 33.79 173 ASP A O 1
ATOM 1194 N N . LEU A 1 174 ? 14.562 -42.772 -30.078 1.00 29.65 174 LEU A N 1
ATOM 1195 C CA . LEU A 1 174 ? 15.121 -43.701 -31.047 1.00 33.20 174 LEU A CA 1
ATOM 1196 C C . LEU A 1 174 ? 14.514 -43.433 -32.425 1.00 34.64 174 LEU A C 1
ATOM 1197 O O . LEU A 1 174 ? 13.475 -42.781 -32.537 1.00 31.40 174 LEU A O 1
ATOM 1202 N N . TYR A 1 175 ? 15.159 -43.933 -33.466 1.00 25.54 175 TYR A N 1
ATOM 1203 C CA . TYR A 1 175 ? 14.653 -43.727 -34.809 1.00 22.77 175 TYR A CA 1
ATOM 1204 C C . TYR A 1 175 ? 13.794 -44.864 -35.217 1.00 22.78 175 TYR A C 1
ATOM 1205 O O . TYR A 1 175 ? 14.087 -45.974 -34.860 1.00 22.18 175 TYR A O 1
ATOM 1214 N N . THR A 1 176 ? 12.793 -44.564 -36.038 1.00 23.62 176 THR A N 1
ATOM 1215 C CA . THR A 1 176 ? 11.984 -45.595 -36.696 1.00 27.80 176 THR A CA 1
ATOM 1216 C C . THR A 1 176 ? 11.863 -45.235 -38.171 1.00 23.68 176 THR A C 1
ATOM 1217 O O . THR A 1 176 ? 11.693 -44.072 -38.538 1.00 25.30 176 THR A O 1
ATOM 1221 N N . LEU A 1 177 ? 11.941 -46.246 -39.026 1.00 25.81 177 LEU A N 1
ATOM 1222 C CA . LEU A 1 177 ? 11.809 -46.049 -40.437 1.00 23.23 177 LEU A CA 1
ATOM 1223 C C . LEU A 1 177 ? 10.865 -47.105 -41.000 1.00 28.12 177 LEU A C 1
ATOM 1224 O O . LEU A 1 177 ? 10.798 -48.218 -40.498 1.00 30.42 177 LEU A O 1
ATOM 1229 N N . SER A 1 178 ? 10.191 -46.782 -42.081 1.00 27.40 178 SER A N 1
ATOM 1230 C CA . SER A 1 178 ? 9.410 -47.798 -42.785 1.00 28.82 178 SER A CA 1
ATOM 1231 C C . SER A 1 178 ? 9.604 -47.707 -44.259 1.00 35.81 178 SER A C 1
ATOM 1232 O O . SER A 1 178 ? 10.075 -46.683 -44.780 1.00 31.62 178 SER A O 1
ATOM 1235 N N . SER A 1 179 ? 9.164 -48.774 -44.937 1.00 34.86 179 SER A N 1
ATOM 1236 C CA . SER A 1 179 ? 9.294 -48.878 -46.371 1.00 32.69 179 SER A CA 1
ATOM 1237 C C . SER A 1 179 ? 8.157 -49.733 -46.914 1.00 30.89 179 SER A C 1
ATOM 1238 O O . SER A 1 179 ? 7.839 -50.759 -46.344 1.00 32.92 179 SER A O 1
ATOM 1241 N N . SER A 1 180 ? 7.571 -49.292 -48.005 1.00 32.04 180 SER A N 1
ATOM 1242 C CA . SER A 1 180 ? 6.552 -50.083 -48.723 1.00 34.58 180 SER A CA 1
ATOM 1243 C C . SER A 1 180 ? 7.062 -50.507 -50.105 1.00 34.64 180 SER A C 1
ATOM 1244 O O . SER A 1 180 ? 7.884 -49.829 -50.717 1.00 34.73 180 SER A O 1
ATOM 1247 N N . VAL A 1 181 ? 6.572 -51.648 -50.586 1.00 36.69 181 VAL A N 1
ATOM 1248 C CA . VAL A 1 181 ? 6.892 -52.097 -51.925 1.00 37.22 181 VAL A CA 1
ATOM 1249 C C . VAL A 1 181 ? 5.584 -52.521 -52.587 1.00 38.79 181 VAL A C 1
ATOM 1250 O O . VAL A 1 181 ? 4.728 -53.130 -51.942 1.00 40.51 181 VAL A O 1
ATOM 1254 N N . THR A 1 182 ? 5.419 -52.106 -53.838 1.00 40.12 182 THR A N 1
ATOM 1255 C CA . THR A 1 182 ? 4.204 -52.363 -54.596 1.00 41.95 182 THR A CA 1
ATOM 1256 C C . THR A 1 182 ? 4.537 -53.225 -55.822 1.00 44.20 182 THR A C 1
ATOM 1257 O O . THR A 1 182 ? 5.342 -52.831 -56.667 1.00 50.64 182 THR A O 1
ATOM 1261 N N . VAL A 1 183 ? 3.924 -54.407 -55.908 1.00 47.58 183 VAL A N 1
ATOM 1262 C CA . VAL A 1 183 ? 4.159 -55.318 -57.012 1.00 45.98 183 VAL A CA 1
ATOM 1263 C C . VAL A 1 183 ? 2.830 -55.791 -57.658 1.00 55.05 183 VAL A C 1
ATOM 1264 O O . VAL A 1 183 ? 1.746 -55.514 -57.160 1.00 49.31 183 VAL A O 1
ATOM 1268 N N . THR A 1 184 ? 2.929 -56.512 -58.760 1.00 49.56 184 THR A N 1
ATOM 1269 C CA . THR A 1 184 ? 1.730 -57.093 -59.405 1.00 51.57 184 THR A CA 1
ATOM 1270 C C . THR A 1 184 ? 1.042 -58.087 -58.466 1.00 51.93 184 THR A C 1
ATOM 1271 O O . THR A 1 184 ? 1.692 -58.976 -57.918 1.00 57.05 184 THR A O 1
ATOM 1275 N N . SER A 1 185 ? -0.267 -57.953 -58.277 1.00 58.71 185 SER A N 1
ATOM 1276 C CA . SER A 1 185 ? -0.957 -58.751 -57.259 1.00 54.01 185 SER A CA 1
ATOM 1277 C C . SER A 1 185 ? -0.914 -60.274 -57.489 1.00 55.79 185 SER A C 1
ATOM 1278 O O . SER A 1 185 ? -1.061 -61.046 -56.542 1.00 62.19 185 SER A O 1
ATOM 1281 N N . SER A 1 186 ? -0.713 -60.714 -58.721 1.00 56.86 186 SER A N 1
ATOM 1282 C CA . SER A 1 186 ? -0.719 -62.156 -58.975 1.00 59.04 186 SER A CA 1
ATOM 1283 C C . SER A 1 186 ? 0.579 -62.784 -58.477 1.00 68.67 186 SER A C 1
ATOM 1284 O O . SER A 1 186 ? 0.649 -63.997 -58.282 1.00 60.52 186 SER A O 1
ATOM 1287 N N . THR A 1 187 ? 1.599 -61.959 -58.246 1.00 62.11 187 THR A N 1
ATOM 1288 C CA . THR A 1 187 ? 2.946 -62.493 -58.022 1.00 66.50 187 THR A CA 1
ATOM 1289 C C . THR A 1 187 ? 3.287 -62.729 -56.548 1.00 63.08 187 THR A C 1
ATOM 1290 O O . THR A 1 187 ? 4.340 -63.290 -56.237 1.00 63.57 187 THR A O 1
ATOM 1294 N N . TRP A 1 188 ? 2.406 -62.311 -55.646 1.00 62.11 188 TRP A N 1
ATOM 1295 C CA . TRP A 1 188 ? 2.623 -62.530 -54.219 1.00 65.68 188 TRP A CA 1
ATOM 1296 C C . TRP A 1 188 ? 1.325 -63.019 -53.571 1.00 65.08 188 TRP A C 1
ATOM 1297 O O . TRP A 1 188 ? 0.286 -62.388 -53.736 1.00 60.42 188 TRP A O 1
ATOM 1308 N N . PRO A 1 189 ? 1.380 -64.106 -52.779 1.00 64.90 189 PRO A N 1
ATOM 1309 C CA . PRO A 1 189 ? 2.537 -64.760 -52.162 1.00 65.22 189 PRO A CA 1
ATOM 1310 C C . PRO A 1 189 ? 3.218 -65.813 -53.016 1.00 64.16 189 PRO A C 1
ATOM 1311 O O . PRO A 1 189 ? 4.170 -66.426 -52.539 1.00 64.44 189 PRO A O 1
ATOM 1315 N N . SER A 1 190 ? 2.761 -66.018 -54.245 1.00 66.26 190 SER A N 1
ATOM 1316 C CA . SER A 1 190 ? 3.348 -67.043 -55.102 1.00 69.19 190 SER A CA 1
ATOM 1317 C C . SER A 1 190 ? 4.861 -66.861 -55.280 1.00 69.00 190 SER A C 1
ATOM 1318 O O . SER A 1 190 ? 5.570 -67.840 -55.481 1.00 71.13 190 SER A O 1
ATOM 1321 N N . GLN A 1 191 ? 5.353 -65.622 -55.170 1.00 66.57 191 GLN A N 1
ATOM 1322 C CA . GLN A 1 191 ? 6.795 -65.357 -55.224 1.00 66.17 191 GLN A CA 1
ATOM 1323 C C . GLN A 1 191 ? 7.245 -64.692 -53.914 1.00 63.10 191 GLN A C 1
ATOM 1324 O O . GLN A 1 191 ? 6.542 -63.872 -53.360 1.00 60.91 191 GLN A O 1
ATOM 1330 N N . SER A 1 192 ? 8.429 -65.046 -53.432 1.00 63.11 192 SER A N 1
ATOM 1331 C CA . SER A 1 192 ? 8.934 -64.522 -52.169 1.00 60.42 192 SER A CA 1
ATOM 1332 C C . SER A 1 192 ? 9.323 -63.037 -52.232 1.00 57.96 192 SER A C 1
ATOM 1333 O O . SER A 1 192 ? 10.050 -62.616 -53.130 1.00 58.59 192 SER A O 1
ATOM 1336 N N . ILE A 1 193 ? 8.866 -62.257 -51.260 1.00 55.30 193 ILE A N 1
ATOM 1337 C CA . ILE A 1 193 ? 9.354 -60.878 -51.090 1.00 52.87 193 ILE A CA 1
ATOM 1338 C C . ILE A 1 193 ? 10.018 -60.754 -49.726 1.00 50.87 193 ILE A C 1
ATOM 1339 O O . ILE A 1 193 ? 9.441 -61.157 -48.709 1.00 50.17 193 ILE A O 1
ATOM 1344 N N . THR A 1 194 ? 11.208 -60.153 -49.722 1.00 49.98 194 THR A N 1
ATOM 1345 C CA . THR A 1 194 ? 12.020 -60.000 -48.510 1.00 52.67 194 THR A CA 1
ATOM 1346 C C . THR A 1 194 ? 12.626 -58.582 -48.314 1.00 48.91 194 THR A C 1
ATOM 1347 O O . THR A 1 194 ? 13.155 -57.990 -49.250 1.00 46.40 194 THR A O 1
ATOM 1351 N N . CYS A 1 195 ? 12.542 -58.069 -47.083 1.00 43.51 195 CYS A N 1
ATOM 1352 C CA . CYS A 1 195 ? 13.108 -56.764 -46.702 1.00 41.22 195 CYS A CA 1
ATOM 1353 C C . CYS A 1 195 ? 14.534 -57.018 -46.203 1.00 49.41 195 CYS A C 1
ATOM 1354 O O . CYS A 1 195 ? 14.703 -57.875 -45.334 1.00 41.24 195 CYS A O 1
ATOM 1357 N N . ASN A 1 196 ? 15.542 -56.338 -46.766 1.00 41.04 196 ASN A N 1
ATOM 1358 C CA . ASN A 1 196 ? 16.937 -56.468 -46.303 1.00 41.00 196 ASN A CA 1
ATOM 1359 C C . ASN A 1 196 ? 17.360 -55.189 -45.587 1.00 42.64 196 ASN A C 1
ATOM 1360 O O . ASN A 1 196 ? 17.355 -54.113 -46.182 1.00 40.24 196 ASN A O 1
ATOM 1365 N N . VAL A 1 197 ? 17.755 -55.310 -44.327 1.00 37.03 197 VAL A N 1
ATOM 1366 C CA . VAL A 1 197 ? 18.031 -54.136 -43.516 1.00 39.23 197 VAL A CA 1
ATOM 1367 C C . VAL A 1 197 ? 19.409 -54.269 -42.906 1.00 34.38 197 VAL A C 1
ATOM 1368 O O . VAL A 1 197 ? 19.788 -55.345 -42.460 1.00 35.43 197 VAL A O 1
ATOM 1372 N N . ALA A 1 198 ? 20.148 -53.162 -42.902 1.00 33.22 198 ALA A N 1
ATOM 1373 C CA . ALA A 1 198 ? 21.451 -53.114 -42.263 1.00 33.16 198 ALA A CA 1
ATOM 1374 C C . ALA A 1 198 ? 21.546 -51.877 -41.354 1.00 30.88 198 ALA A C 1
ATOM 1375 O O . ALA A 1 198 ? 21.048 -50.810 -41.700 1.00 31.66 198 ALA A O 1
ATOM 1377 N N . HIS A 1 199 ? 22.154 -52.036 -40.173 1.00 32.47 199 HIS A N 1
ATOM 1378 C CA . HIS A 1 199 ? 22.362 -50.924 -39.231 1.00 28.73 199 HIS A CA 1
ATOM 1379 C C . HIS A 1 199 ? 23.754 -51.155 -38.683 1.00 29.13 199 HIS A C 1
ATOM 1380 O O . HIS A 1 199 ? 23.928 -51.941 -37.726 1.00 31.00 199 HIS A O 1
ATOM 1387 N N . PRO A 1 200 ? 24.764 -50.562 -39.346 1.00 33.84 200 PRO A N 1
ATOM 1388 C CA . PRO A 1 200 ? 26.161 -50.920 -39.082 1.00 41.07 200 PRO A CA 1
ATOM 1389 C C . PRO A 1 200 ? 26.559 -50.617 -37.665 1.00 33.58 200 PRO A C 1
ATOM 1390 O O . PRO A 1 200 ? 27.313 -51.396 -37.078 1.00 37.70 200 PRO A O 1
ATOM 1394 N N . ALA A 1 201 ? 26.061 -49.515 -37.110 1.00 33.69 201 ALA A N 1
ATOM 1395 C CA . ALA A 1 201 ? 26.484 -49.134 -35.776 1.00 34.13 201 ALA A CA 1
ATOM 1396 C C . ALA A 1 201 ? 26.251 -50.267 -34.774 1.00 36.00 201 ALA A C 1
ATOM 1397 O O . ALA A 1 201 ? 27.013 -50.424 -33.832 1.00 38.42 201 ALA A O 1
ATOM 1399 N N . SER A 1 202 ? 25.211 -51.071 -35.002 1.00 33.46 202 SER A N 1
ATOM 1400 C CA . SER A 1 202 ? 24.894 -52.194 -34.098 1.00 30.40 202 SER A CA 1
ATOM 1401 C C . SER A 1 202 ? 25.219 -53.550 -34.704 1.00 30.77 202 SER A C 1
ATOM 1402 O O . SER A 1 202 ? 24.860 -54.582 -34.159 1.00 36.21 202 SER A O 1
ATOM 1405 N N . SER A 1 203 ? 25.926 -53.568 -35.820 1.00 31.64 203 SER A N 1
ATOM 1406 C CA . SER A 1 203 ? 26.263 -54.828 -36.477 1.00 34.11 203 SER A CA 1
ATOM 1407 C C . SER A 1 203 ? 24.994 -55.601 -36.837 1.00 34.47 203 SER A C 1
ATOM 1408 O O . SER A 1 203 ? 24.957 -56.837 -36.777 1.00 36.25 203 SER A O 1
ATOM 1411 N N . THR A 1 204 ? 23.955 -54.872 -37.216 1.00 33.52 204 THR A N 1
ATOM 1412 C CA . THR A 1 204 ? 22.697 -55.484 -37.582 1.00 41.44 204 THR A CA 1
ATOM 1413 C C . THR A 1 204 ? 22.621 -55.700 -39.099 1.00 36.62 204 THR A C 1
ATOM 1414 O O . THR A 1 204 ? 22.755 -54.767 -39.877 1.00 38.17 204 THR A O 1
ATOM 1418 N N . LYS A 1 205 ? 22.390 -56.936 -39.511 1.00 40.34 205 LYS A N 1
ATOM 1419 C CA . LYS A 1 205 ? 22.062 -57.244 -40.892 1.00 37.95 205 LYS A CA 1
ATOM 1420 C C . LYS A 1 205 ? 20.996 -58.284 -40.820 1.00 38.75 205 LYS A C 1
ATOM 1421 O O . LYS A 1 205 ? 21.255 -59.381 -40.338 1.00 40.26 205 LYS A O 1
ATOM 1423 N N . VAL A 1 206 ? 19.804 -57.975 -41.306 1.00 48.28 206 VAL A N 1
ATOM 1424 C CA . VAL A 1 206 ? 18.713 -58.943 -41.259 1.00 45.25 206 VAL A CA 1
ATOM 1425 C C . VAL A 1 206 ? 17.953 -58.975 -42.563 1.00 44.25 206 VAL A C 1
ATOM 1426 O O . VAL A 1 206 ? 17.831 -57.954 -43.243 1.00 39.48 206 VAL A O 1
ATOM 1430 N N . ASP A 1 207 ? 17.451 -60.156 -42.916 1.00 42.39 207 ASP A N 1
ATOM 1431 C CA . ASP A 1 207 ? 16.495 -60.254 -44.013 1.00 55.92 207 ASP A CA 1
ATOM 1432 C C . ASP A 1 207 ? 15.182 -60.835 -43.495 1.00 51.90 207 ASP A C 1
ATOM 1433 O O . ASP A 1 207 ? 15.180 -61.883 -42.853 1.00 55.27 207 ASP A O 1
ATOM 1438 N N . LYS A 1 208 ? 14.080 -60.122 -43.721 1.00 42.51 208 LYS A N 1
ATOM 1439 C CA . LYS A 1 208 ? 12.742 -60.590 -43.309 1.00 45.83 208 LYS A CA 1
ATOM 1440 C C . LYS A 1 208 ? 11.875 -60.877 -44.503 1.00 50.51 208 LYS A C 1
ATOM 1441 O O . LYS A 1 208 ? 11.527 -59.969 -45.251 1.00 43.98 208 LYS A O 1
ATOM 1447 N N . LYS A 1 209 ? 11.486 -62.131 -44.661 1.00 52.50 209 LYS A N 1
ATOM 1448 C CA . LYS A 1 209 ? 10.564 -62.491 -45.712 1.00 48.52 209 LYS A CA 1
ATOM 1449 C C . LYS A 1 209 ? 9.165 -62.136 -45.223 1.00 47.45 209 LYS A C 1
ATOM 1450 O O . LYS A 1 209 ? 8.803 -62.392 -44.075 1.00 53.12 209 LYS A O 1
ATOM 1452 N N . ILE A 1 210 ? 8.374 -61.524 -46.088 1.00 53.45 210 ILE A N 1
ATOM 1453 C CA . ILE A 1 210 ? 6.999 -61.197 -45.753 1.00 50.56 210 ILE A CA 1
ATOM 1454 C C . ILE A 1 210 ? 6.072 -62.389 -46.070 1.00 53.90 210 ILE A C 1
ATOM 1455 O O . ILE A 1 210 ? 5.983 -62.812 -47.225 1.00 52.35 210 ILE A O 1
ATOM 1460 N N . GLU A 1 211 ? 5.351 -62.891 -45.061 1.00 49.33 211 GLU A N 1
ATOM 1461 C CA . GLU A 1 211 ? 4.533 -64.096 -45.219 1.00 55.00 211 GLU A CA 1
ATOM 1462 C C . GLU A 1 211 ? 3.049 -63.744 -45.151 1.00 55.11 211 GLU A C 1
ATOM 1463 O O . GLU A 1 211 ? 2.686 -62.795 -44.468 1.00 53.75 211 GLU A O 1
ATOM 1469 N N . PRO A 1 212 ? 2.179 -64.521 -45.843 1.00 53.96 212 PRO A N 1
ATOM 1470 C CA . PRO A 1 212 ? 0.763 -64.164 -46.050 1.00 54.43 212 PRO A CA 1
ATOM 1471 C C . PRO A 1 212 ? -0.030 -63.823 -44.776 1.00 53.14 212 PRO A C 1
ATOM 1472 O O . PRO A 1 212 ? -0.092 -64.659 -43.881 1.00 68.19 212 PRO A O 1
ATOM 1476 N N . ASP B 2 1 ? 16.148 -7.863 -34.468 1.00 56.73 1 ASP B N 1
ATOM 1477 C CA . ASP B 2 1 ? 16.625 -8.518 -35.716 1.00 49.57 1 ASP B CA 1
ATOM 1478 C C . ASP B 2 1 ? 15.604 -8.331 -36.824 1.00 45.51 1 ASP B C 1
ATOM 1479 O O . ASP B 2 1 ? 14.411 -8.171 -36.549 1.00 52.25 1 ASP B O 1
ATOM 1484 N N . VAL B 2 2 ? 16.071 -8.359 -38.071 1.00 41.39 2 VAL B N 1
ATOM 1485 C CA . VAL B 2 2 ? 15.181 -8.172 -39.219 1.00 40.88 2 VAL B CA 1
ATOM 1486 C C . VAL B 2 2 ? 14.515 -9.491 -39.536 1.00 48.49 2 VAL B C 1
ATOM 1487 O O . VAL B 2 2 ? 15.185 -10.522 -39.705 1.00 47.78 2 VAL B O 1
ATOM 1491 N N . VAL B 2 3 ? 13.189 -9.463 -39.569 1.00 40.62 3 VAL B N 1
ATOM 1492 C CA . VAL B 2 3 ? 12.415 -10.645 -39.906 1.00 50.19 3 VAL B CA 1
ATOM 1493 C C . VAL B 2 3 ? 12.127 -10.625 -41.397 1.00 46.57 3 VAL B C 1
ATOM 1494 O O . VAL B 2 3 ? 11.674 -9.621 -41.928 1.00 39.35 3 VAL B O 1
ATOM 1498 N N . MET B 2 4 ? 12.417 -11.749 -42.043 1.00 45.64 4 MET B N 1
ATOM 1499 C CA . MET B 2 4 ? 12.257 -11.925 -43.472 1.00 42.76 4 MET B CA 1
ATOM 1500 C C . MET B 2 4 ? 11.111 -12.882 -43.713 1.00 41.37 4 MET B C 1
ATOM 1501 O O . MET B 2 4 ? 11.144 -14.032 -43.264 1.00 41.26 4 MET B O 1
ATOM 1506 N N . THR B 2 5 ? 10.115 -12.403 -44.443 1.00 38.69 5 THR B N 1
ATOM 1507 C CA . THR B 2 5 ? 8.908 -13.166 -44.699 1.00 41.81 5 THR B CA 1
ATOM 1508 C C . THR B 2 5 ? 8.786 -13.444 -46.179 1.00 36.97 5 THR B C 1
ATOM 1509 O O . THR B 2 5 ? 8.622 -12.519 -46.980 1.00 35.89 5 THR B O 1
ATOM 1513 N N . GLN B 2 6 ? 8.859 -14.717 -46.540 1.00 33.67 6 GLN B N 1
ATOM 1514 C CA . GLN B 2 6 ? 8.710 -15.119 -47.928 1.00 43.53 6 GLN B CA 1
ATOM 1515 C C . GLN B 2 6 ? 7.332 -15.682 -48.218 1.00 48.12 6 GLN B C 1
ATOM 1516 O O . GLN B 2 6 ? 6.741 -16.376 -47.386 1.00 49.15 6 GLN B O 1
ATOM 1522 N N . THR B 2 7 ? 6.828 -15.399 -49.411 1.00 38.31 7 THR B N 1
ATOM 1523 C CA . THR B 2 7 ? 5.576 -15.996 -49.835 1.00 47.67 7 THR B CA 1
ATOM 1524 C C . THR B 2 7 ? 5.638 -16.317 -51.320 1.00 45.57 7 THR B C 1
ATOM 1525 O O . THR B 2 7 ? 6.305 -15.601 -52.078 1.00 41.42 7 THR B O 1
ATOM 1529 N N . PRO B 2 8 ? 4.962 -17.406 -51.736 1.00 43.35 8 PRO B N 1
ATOM 1530 C CA . PRO B 2 8 ? 4.219 -18.330 -50.862 1.00 35.95 8 PRO B CA 1
ATOM 1531 C C . PRO B 2 8 ? 5.228 -19.298 -50.266 1.00 39.82 8 PRO B C 1
ATOM 1532 O O . PRO B 2 8 ? 6.408 -19.139 -50.561 1.00 38.26 8 PRO B O 1
ATOM 1536 N N . LEU B 2 9 ? 4.796 -20.256 -49.455 1.00 33.96 9 LEU B N 1
ATOM 1537 C CA . LEU B 2 9 ? 5.702 -21.238 -48.872 1.00 41.85 9 LEU B CA 1
ATOM 1538 C C . LEU B 2 9 ? 5.997 -22.355 -49.880 1.00 37.82 9 LEU B C 1
ATOM 1539 O O . LEU B 2 9 ? 7.087 -22.942 -49.889 1.00 31.25 9 LEU B O 1
ATOM 1541 N N . SER B 2 10 ? 5.017 -22.637 -50.729 1.00 38.86 10 SER B N 1
ATOM 1542 C CA . SER B 2 10 ? 5.162 -23.640 -51.777 1.00 33.70 10 SER B CA 1
ATOM 1543 C C . SER B 2 10 ? 4.595 -23.074 -53.045 1.00 34.91 10 SER B C 1
ATOM 1544 O O . SER B 2 10 ? 3.569 -22.393 -53.028 1.00 43.21 10 SER B O 1
ATOM 1547 N N . LEU B 2 11 ? 5.222 -23.387 -54.161 1.00 31.79 11 LEU B N 1
ATOM 1548 C CA . LEU B 2 11 ? 4.751 -22.896 -55.443 1.00 31.14 11 LEU B CA 1
ATOM 1549 C C . LEU B 2 11 ? 4.868 -23.997 -56.477 1.00 35.17 11 LEU B C 1
ATOM 1550 O O . LEU B 2 11 ? 5.959 -24.284 -56.963 1.00 31.70 11 LEU B O 1
ATOM 1555 N N . PRO B 2 12 ? 3.738 -24.641 -56.806 1.00 38.10 12 PRO B N 1
ATOM 1556 C CA . PRO B 2 12 ? 3.798 -25.607 -57.898 1.00 35.45 12 PRO B CA 1
ATOM 1557 C C . PRO B 2 12 ? 3.877 -24.920 -59.254 1.00 34.59 12 PRO B C 1
ATOM 1558 O O . PRO B 2 12 ? 3.170 -23.935 -59.503 1.00 36.56 12 PRO B O 1
ATOM 1562 N N . VAL B 2 13 ? 4.699 -25.461 -60.137 1.00 31.89 13 VAL B N 1
ATOM 1563 C CA . VAL B 2 13 ? 4.841 -24.910 -61.483 1.00 35.29 13 VAL B CA 1
ATOM 1564 C C . VAL B 2 13 ? 4.971 -26.023 -62.519 1.00 41.42 13 VAL B C 1
ATOM 1565 O O . VAL B 2 13 ? 5.380 -27.136 -62.200 1.00 40.02 13 VAL B O 1
ATOM 1569 N N . SER B 2 14 ? 4.610 -25.724 -63.759 1.00 37.81 14 SER B N 1
ATOM 1570 C CA . SER B 2 14 ? 5.058 -26.550 -64.873 1.00 36.04 14 SER B CA 1
ATOM 1571 C C . SER B 2 14 ? 6.331 -26.044 -65.492 1.00 35.81 14 SER B C 1
ATOM 1572 O O . SER B 2 14 ? 6.658 -24.844 -65.452 1.00 37.64 14 SER B O 1
ATOM 1575 N N . LEU B 2 15 ? 7.095 -26.941 -66.096 1.00 32.86 15 LEU B N 1
ATOM 1576 C CA . LEU B 2 15 ? 8.302 -26.489 -66.741 1.00 32.71 15 LEU B CA 1
ATOM 1577 C C . LEU B 2 15 ? 7.889 -25.547 -67.825 1.00 41.18 15 LEU B C 1
ATOM 1578 O O . LEU B 2 15 ? 6.877 -25.764 -68.509 1.00 43.70 15 LEU B O 1
ATOM 1583 N N . GLY B 2 16 ? 8.636 -24.463 -67.950 1.00 34.24 16 GLY B N 1
ATOM 1584 C CA . GLY B 2 16 ? 8.324 -23.457 -68.944 1.00 39.17 16 GLY B CA 1
ATOM 1585 C C . GLY B 2 16 ? 7.489 -22.287 -68.450 1.00 32.88 16 GLY B C 1
ATOM 1586 O O . GLY B 2 16 ? 7.560 -21.209 -69.040 1.00 42.79 16 GLY B O 1
ATOM 1587 N N . ASP B 2 17 ? 6.700 -22.508 -67.413 1.00 37.75 17 ASP B N 1
ATOM 1588 C CA . ASP B 2 17 ? 5.984 -21.450 -66.691 1.00 41.44 17 ASP B CA 1
ATOM 1589 C C . ASP B 2 17 ? 6.914 -20.336 -66.201 1.00 38.97 17 ASP B C 1
ATOM 1590 O O . ASP B 2 17 ? 8.123 -20.541 -66.017 1.00 35.43 17 ASP B O 1
ATOM 1595 N N . GLN B 2 18 ? 6.334 -19.172 -65.941 1.00 31.92 18 GLN B N 1
ATOM 1596 C CA . GLN B 2 18 ? 7.030 -18.112 -65.234 1.00 36.15 18 GLN B CA 1
ATOM 1597 C C . GLN B 2 18 ? 6.702 -18.354 -63.784 1.00 32.65 18 GLN B C 1
ATOM 1598 O O . GLN B 2 18 ? 5.583 -18.808 -63.473 1.00 38.84 18 GLN B O 1
ATOM 1601 N N . ALA B 2 19 ? 7.656 -18.094 -62.883 1.00 29.64 19 ALA B N 1
ATOM 1602 C CA . ALA B 2 19 ? 7.408 -18.188 -61.451 1.00 37.78 19 ALA B CA 1
ATOM 1603 C C . ALA B 2 19 ? 7.903 -16.953 -60.709 1.00 39.28 19 ALA B C 1
ATOM 1604 O O . ALA B 2 19 ? 8.901 -16.341 -61.094 1.00 42.32 19 ALA B O 1
ATOM 1606 N N . SER B 2 20 ? 7.212 -16.619 -59.623 1.00 36.16 20 SER B N 1
ATOM 1607 C CA . SER B 2 20 ? 7.470 -15.397 -58.876 1.00 41.77 20 SER B CA 1
ATOM 1608 C C . SER B 2 20 ? 7.373 -15.639 -57.352 1.00 41.39 20 SER B C 1
ATOM 1609 O O . SER B 2 20 ? 6.371 -16.148 -56.853 1.00 34.61 20 SER B O 1
ATOM 1612 N N . ILE B 2 21 ? 8.435 -15.266 -56.633 1.00 33.84 21 ILE B N 1
ATOM 1613 C CA . ILE B 2 21 ? 8.563 -15.460 -55.191 1.00 35.42 21 ILE B CA 1
ATOM 1614 C C . ILE B 2 21 ? 8.817 -14.112 -54.543 1.00 33.55 21 ILE B C 1
ATOM 1615 O O . ILE B 2 21 ? 9.695 -13.344 -55.009 1.00 35.76 21 ILE B O 1
ATOM 1620 N N . SER B 2 22 ? 8.106 -13.832 -53.452 1.00 33.61 22 SER B N 1
ATOM 1621 C CA . SER B 2 22 ? 8.234 -12.562 -52.735 1.00 35.90 22 SER B CA 1
ATOM 1622 C C . SER B 2 22 ? 8.944 -12.688 -51.381 1.00 37.89 22 SER B C 1
ATOM 1623 O O . SER B 2 22 ? 8.860 -13.706 -50.699 1.00 32.71 22 SER B O 1
ATOM 1626 N N . CYS B 2 23 ? 9.606 -11.608 -51.004 1.00 36.47 23 CYS B N 1
ATOM 1627 C CA . CYS B 2 23 ? 10.300 -11.498 -49.731 1.00 41.52 23 CYS B CA 1
ATOM 1628 C C . CYS B 2 23 ? 9.997 -10.112 -49.175 1.00 49.33 23 CYS B C 1
ATOM 1629 O O . CYS B 2 23 ? 10.197 -9.119 -49.876 1.00 49.71 23 CYS B O 1
ATOM 1632 N N . ARG B 2 24 ? 9.468 -10.044 -47.951 1.00 41.00 24 ARG B N 1
ATOM 1633 C CA . ARG B 2 24 ? 9.236 -8.771 -47.282 1.00 39.68 24 ARG B CA 1
ATOM 1634 C C . ARG B 2 24 ? 10.096 -8.717 -46.013 1.00 41.80 24 ARG B C 1
ATOM 1635 O O . ARG B 2 24 ? 10.234 -9.713 -45.302 1.00 38.54 24 ARG B O 1
ATOM 1637 N N . SER B 2 25 ? 10.716 -7.570 -45.770 1.00 39.29 25 SER B N 1
ATOM 1638 C CA . SER B 2 25 ? 11.569 -7.399 -44.588 1.00 39.58 25 SER B CA 1
ATOM 1639 C C . SER B 2 25 ? 10.858 -6.481 -43.619 1.00 44.73 25 SER B C 1
ATOM 1640 O O . SER B 2 25 ? 10.084 -5.645 -44.035 1.00 43.92 25 SER B O 1
ATOM 1643 N N . SER B 2 26 ? 11.132 -6.636 -42.328 1.00 49.46 26 SER B N 1
ATOM 1644 C CA . SER B 2 26 ? 10.456 -5.840 -41.315 1.00 50.61 26 SER B CA 1
ATOM 1645 C C . SER B 2 26 ? 11.045 -4.447 -41.227 1.00 47.32 26 SER B C 1
ATOM 1646 O O . SER B 2 26 ? 10.483 -3.589 -40.573 1.00 49.91 26 SER B O 1
ATOM 1649 N N . GLN B 2 27 ? 12.201 -4.234 -41.847 1.00 48.96 27 GLN B N 1
ATOM 1650 C CA . GLN B 2 27 ? 12.808 -2.898 -41.894 1.00 54.05 27 GLN B CA 1
ATOM 1651 C C . GLN B 2 27 ? 13.418 -2.690 -43.249 1.00 51.77 27 GLN B C 1
ATOM 1652 O O . GLN B 2 27 ? 13.753 -3.652 -43.934 1.00 48.48 27 GLN B O 1
ATOM 1658 N N . SER B 2 28 ? 13.614 -1.435 -43.611 1.00 52.24 28 SER B N 1
ATOM 1659 C CA . SER B 2 28 ? 14.303 -1.119 -44.841 1.00 51.13 28 SER B CA 1
ATOM 1660 C C . SER B 2 28 ? 15.690 -1.717 -44.821 1.00 47.98 28 SER B C 1
ATOM 1661 O O . SER B 2 28 ? 16.404 -1.649 -43.823 1.00 52.11 28 SER B O 1
ATOM 1664 N N . LEU B 2 29 ? 16.056 -2.302 -45.947 1.00 42.90 29 LEU B N 1
ATOM 1665 C CA . LEU B 2 29 ? 17.344 -2.929 -46.111 1.00 39.81 29 LEU B CA 1
ATOM 1666 C C . LEU B 2 29 ? 18.249 -2.011 -46.904 1.00 45.75 29 LEU B C 1
ATOM 1667 O O . LEU B 2 29 ? 19.290 -2.436 -47.381 1.00 46.33 29 LEU B O 1
ATOM 1672 N N . VAL B 2 30 ? 17.852 -0.749 -47.048 1.00 47.32 30 VAL B N 1
ATOM 1673 C CA . VAL B 2 30 ? 18.728 0.255 -47.643 1.00 42.96 30 VAL B CA 1
ATOM 1674 C C . VAL B 2 30 ? 19.718 0.707 -46.592 1.00 45.34 30 VAL B C 1
ATOM 1675 O O . VAL B 2 30 ? 19.338 1.281 -45.567 1.00 56.40 30 VAL B O 1
ATOM 1679 N N . HIS B 2 31 ? 20.995 0.468 -46.851 1.00 43.02 31 HIS B N 1
ATOM 1680 C CA . HIS B 2 31 ? 22.036 0.803 -45.901 1.00 51.95 31 HIS B CA 1
ATOM 1681 C C . HIS B 2 31 ? 22.333 2.310 -45.945 1.00 55.26 31 HIS B C 1
ATOM 1682 O O . HIS B 2 31 ? 21.932 3.009 -46.879 1.00 47.19 31 HIS B O 1
ATOM 1689 N N . ARG B 2 32 ? 23.067 2.791 -44.952 1.00 48.13 32 ARG B N 1
ATOM 1690 C CA . ARG B 2 32 ? 23.429 4.219 -44.888 1.00 58.89 32 ARG B CA 1
ATOM 1691 C C . ARG B 2 32 ? 24.245 4.589 -46.132 1.00 54.94 32 ARG B C 1
ATOM 1692 O O . ARG B 2 32 ? 24.156 5.693 -46.640 1.00 58.52 32 ARG B O 1
ATOM 1693 N N . ASN B 2 33 ? 25.010 3.624 -46.633 1.00 48.16 33 ASN B N 1
ATOM 1694 C CA . ASN B 2 33 ? 25.895 3.827 -47.771 1.00 47.75 33 ASN B CA 1
ATOM 1695 C C . ASN B 2 33 ? 25.156 3.751 -49.100 1.00 47.39 33 ASN B C 1
ATOM 1696 O O . ASN B 2 33 ? 25.772 3.736 -50.162 1.00 55.39 33 ASN B O 1
ATOM 1701 N N . GLY B 2 34 ? 23.838 3.645 -49.033 1.00 47.98 34 GLY B N 1
ATOM 1702 C CA . GLY B 2 34 ? 23.014 3.695 -50.227 1.00 47.06 34 GLY B CA 1
ATOM 1703 C C . GLY B 2 34 ? 22.808 2.377 -50.936 1.00 46.12 34 GLY B C 1
ATOM 1704 O O . GLY B 2 34 ? 22.052 2.328 -51.891 1.00 42.95 34 GLY B O 1
ATOM 1705 N N . ASN B 2 35 ? 23.478 1.306 -50.495 1.00 43.27 35 ASN B N 1
ATOM 1706 C CA . ASN B 2 35 ? 23.258 -0.015 -51.099 1.00 43.03 35 ASN B CA 1
ATOM 1707 C C . ASN B 2 35 ? 22.159 -0.808 -50.376 1.00 44.63 35 ASN B C 1
ATOM 1708 O O . ASN B 2 35 ? 21.827 -0.510 -49.229 1.00 46.66 35 ASN B O 1
ATOM 1713 N N . THR B 2 36 ? 21.600 -1.810 -51.052 1.00 45.08 36 THR B N 1
ATOM 1714 C CA . THR B 2 36 ? 20.609 -2.708 -50.450 1.00 38.48 36 THR B CA 1
ATOM 1715 C C . THR B 2 36 ? 21.103 -4.163 -50.452 1.00 37.87 36 THR B C 1
ATOM 1716 O O . THR B 2 36 ? 21.209 -4.818 -51.506 1.00 35.79 36 THR B O 1
ATOM 1720 N N . TYR B 2 37 ? 21.408 -4.666 -49.257 1.00 34.56 37 TYR B N 1
ATOM 1721 C CA . TYR B 2 37 ? 22.004 -5.984 -49.111 1.00 33.91 37 TYR B CA 1
ATOM 1722 C C . TYR B 2 37 ? 20.932 -7.065 -48.940 1.00 39.44 37 TYR B C 1
ATOM 1723 O O . TYR B 2 37 ? 20.734 -7.622 -47.852 1.00 36.47 37 TYR B O 1
ATOM 1732 N N . LEU B 2 38 ? 20.243 -7.329 -50.055 1.00 30.16 38 LEU B N 1
ATOM 1733 C CA . LEU B 2 38 ? 19.215 -8.355 -50.147 1.00 26.92 38 LEU B CA 1
ATOM 1734 C C . LEU B 2 38 ? 19.658 -9.369 -51.183 1.00 21.68 38 LEU B C 1
ATOM 1735 O O . LEU B 2 38 ? 19.980 -9.017 -52.311 1.00 24.94 38 LEU B O 1
ATOM 1740 N N . HIS B 2 39 ? 19.641 -10.645 -50.800 1.00 28.04 39 HIS B N 1
ATOM 1741 C CA . HIS B 2 39 ? 20.284 -11.684 -51.578 1.00 25.39 39 HIS B CA 1
ATOM 1742 C C . HIS B 2 39 ? 19.333 -12.871 -51.665 1.00 21.67 39 HIS B C 1
ATOM 1743 O O . HIS B 2 39 ? 18.465 -13.020 -50.813 1.00 24.22 39 HIS B O 1
ATOM 1750 N N . TRP B 2 40 ? 19.523 -13.692 -52.691 1.00 22.99 40 TRP B N 1
ATOM 1751 C CA . TRP B 2 40 ? 18.694 -14.893 -52.905 1.00 21.20 40 TRP B CA 1
ATOM 1752 C C . TRP B 2 40 ? 19.548 -16.115 -53.121 1.00 18.15 40 TRP B C 1
ATOM 1753 O O . TRP B 2 40 ? 20.473 -16.076 -53.934 1.00 21.22 40 TRP B O 1
ATOM 1764 N N . TYR B 2 41 ? 19.200 -17.212 -52.445 1.00 22.08 41 TYR B N 1
ATOM 1765 C CA . TYR B 2 41 ? 19.895 -18.501 -52.591 1.00 21.94 41 TYR B CA 1
ATOM 1766 C C . TYR B 2 41 ? 18.892 -19.594 -53.067 1.00 19.82 41 TYR B C 1
ATOM 1767 O O . TYR B 2 41 ? 17.723 -19.518 -52.737 1.00 22.51 41 TYR B O 1
ATOM 1776 N N . LEU B 2 42 ? 19.403 -20.613 -53.746 1.00 18.98 42 LEU B N 1
ATOM 1777 C CA . LEU B 2 42 ? 18.634 -21.803 -54.079 1.00 21.92 42 LEU B CA 1
ATOM 1778 C C . LEU B 2 42 ? 19.338 -23.000 -53.451 1.00 23.96 42 LEU B C 1
ATOM 1779 O O . LEU B 2 42 ? 20.582 -23.152 -53.563 1.00 22.94 42 LEU B O 1
ATOM 1784 N N . GLN B 2 43 ? 18.554 -23.813 -52.774 1.00 26.31 43 GLN B N 1
ATOM 1785 C CA . GLN B 2 43 ? 19.003 -25.078 -52.267 1.00 22.20 43 GLN B CA 1
ATOM 1786 C C . GLN B 2 43 ? 18.272 -26.219 -52.983 1.00 24.06 43 GLN B C 1
ATOM 1787 O O . GLN B 2 43 ? 17.084 -26.473 -52.763 1.00 25.27 43 GLN B O 1
ATOM 1793 N N . LYS B 2 44 ? 19.005 -26.926 -53.809 1.00 30.25 44 LYS B N 1
ATOM 1794 C CA . LYS B 2 44 ? 18.453 -28.109 -54.460 1.00 35.23 44 LYS B CA 1
ATOM 1795 C C . LYS B 2 44 ? 18.356 -29.273 -53.485 1.00 35.43 44 LYS B C 1
ATOM 1796 O O . LYS B 2 44 ? 19.018 -29.300 -52.450 1.00 39.90 44 LYS B O 1
ATOM 1802 N N . PRO B 2 45 ? 17.493 -30.249 -53.790 1.00 41.54 45 PRO B N 1
ATOM 1803 C CA . PRO B 2 45 ? 17.389 -31.347 -52.828 1.00 37.09 45 PRO B CA 1
ATOM 1804 C C . PRO B 2 45 ? 18.707 -32.082 -52.604 1.00 39.82 45 PRO B C 1
ATOM 1805 O O . PRO B 2 45 ? 19.437 -32.391 -53.559 1.00 41.10 45 PRO B O 1
ATOM 1809 N N . GLY B 2 46 ? 19.023 -32.344 -51.341 1.00 39.59 46 GLY B N 1
ATOM 1810 C CA . GLY B 2 46 ? 20.217 -33.083 -51.015 1.00 40.70 46 GLY B CA 1
ATOM 1811 C C . GLY B 2 46 ? 21.500 -32.274 -51.073 1.00 41.49 46 GLY B C 1
ATOM 1812 O O . GLY B 2 46 ? 22.575 -32.830 -50.905 1.00 45.72 46 GLY B O 1
ATOM 1813 N N . GLN B 2 47 ? 21.394 -30.974 -51.334 1.00 37.28 47 GLN B N 1
ATOM 1814 C CA . GLN B 2 47 ? 22.560 -30.141 -51.501 1.00 35.21 47 GLN B CA 1
ATOM 1815 C C . GLN B 2 47 ? 22.544 -28.985 -50.529 1.00 35.57 47 GLN B C 1
ATOM 1816 O O . GLN B 2 47 ? 21.556 -28.689 -49.811 1.00 27.81 47 GLN B O 1
ATOM 1822 N N . SER B 2 48 ? 23.656 -28.289 -50.575 1.00 28.23 48 SER B N 1
ATOM 1823 C CA A SER B 2 48 ? 23.805 -27.060 -49.825 0.49 28.17 48 SER B CA 1
ATOM 1824 C CA B SER B 2 48 ? 23.825 -27.056 -49.838 0.51 27.83 48 SER B CA 1
ATOM 1825 C C . SER B 2 48 ? 23.250 -25.913 -50.661 1.00 31.61 48 SER B C 1
ATOM 1826 O O . SER B 2 48 ? 23.106 -26.028 -51.884 1.00 25.53 48 SER B O 1
ATOM 1831 N N . PRO B 2 49 ? 22.917 -24.805 -50.011 1.00 24.55 49 PRO B N 1
ATOM 1832 C CA . PRO B 2 49 ? 22.460 -23.662 -50.789 1.00 27.30 49 PRO B CA 1
ATOM 1833 C C . PRO B 2 49 ? 23.534 -23.116 -51.713 1.00 20.56 49 PRO B C 1
ATOM 1834 O O . PRO B 2 49 ? 24.743 -23.339 -51.453 1.00 22.49 49 PRO B O 1
ATOM 1838 N N . LYS B 2 50 ? 23.105 -22.436 -52.781 1.00 18.94 50 LYS B N 1
ATOM 1839 C CA . LYS B 2 50 ? 24.008 -21.761 -53.727 1.00 21.05 50 LYS B CA 1
ATOM 1840 C C . LYS B 2 50 ? 23.470 -20.367 -53.943 1.00 22.17 50 LYS B C 1
ATOM 1841 O O . LYS B 2 50 ? 22.256 -20.156 -54.041 1.00 23.53 50 LYS B O 1
ATOM 1846 N N . LEU B 2 51 ? 24.377 -19.407 -54.034 1.00 19.83 51 LEU B N 1
ATOM 1847 C CA . LEU B 2 51 ? 24.011 -18.020 -54.291 1.00 17.65 51 LEU B CA 1
ATOM 1848 C C . LEU B 2 51 ? 23.530 -17.801 -55.731 1.00 20.53 51 LEU B C 1
ATOM 1849 O O . LEU B 2 51 ? 24.209 -18.181 -56.701 1.00 23.83 51 LEU B O 1
ATOM 1854 N N . LEU B 2 52 ? 22.359 -17.196 -55.864 1.00 21.96 52 LEU B N 1
ATOM 1855 C CA . LEU B 2 52 ? 21.842 -16.800 -57.169 1.00 27.66 52 LEU B CA 1
ATOM 1856 C C . LEU B 2 52 ? 21.899 -15.317 -57.475 1.00 22.87 52 LEU B C 1
ATOM 1857 O O . LEU B 2 52 ? 22.325 -14.937 -58.550 1.00 22.50 52 LEU B O 1
ATOM 1862 N N . ILE B 2 53 ? 21.402 -14.497 -56.556 1.00 25.15 53 ILE B N 1
ATOM 1863 C CA . ILE B 2 53 ? 21.317 -13.047 -56.759 1.00 21.36 53 ILE B CA 1
ATOM 1864 C C . ILE B 2 53 ? 21.856 -12.316 -55.536 1.00 28.35 53 ILE B C 1
ATOM 1865 O O . ILE B 2 53 ? 21.516 -12.643 -54.397 1.00 24.60 53 ILE B O 1
ATOM 1870 N N . HIS B 2 54 ? 22.701 -11.324 -55.770 1.00 26.22 54 HIS B N 1
ATOM 1871 C CA . HIS B 2 54 ? 23.148 -10.463 -54.675 1.00 26.77 54 HIS B CA 1
ATOM 1872 C C . HIS B 2 54 ? 22.821 -9.009 -54.907 1.00 29.90 54 HIS B C 1
ATOM 1873 O O . HIS B 2 54 ? 22.688 -8.552 -56.046 1.00 28.12 54 HIS B O 1
ATOM 1880 N N . LYS B 2 55 ? 22.674 -8.287 -53.803 1.00 30.29 55 LYS B N 1
ATOM 1881 C CA . LYS B 2 55 ? 22.292 -6.888 -53.850 1.00 34.43 55 LYS B CA 1
ATOM 1882 C C . LYS B 2 55 ? 21.142 -6.686 -54.817 1.00 29.79 55 LYS B C 1
ATOM 1883 O O . LYS B 2 55 ? 21.261 -5.942 -55.811 1.00 32.00 55 LYS B O 1
ATOM 1889 N N . VAL B 2 56 ? 20.060 -7.400 -54.534 1.00 32.06 56 VAL B N 1
ATOM 1890 C CA . VAL B 2 56 ? 18.752 -7.231 -55.185 1.00 30.54 56 VAL B CA 1
ATOM 1891 C C . VAL B 2 56 ? 18.651 -7.822 -56.563 1.00 27.47 56 VAL B C 1
ATOM 1892 O O . VAL B 2 56 ? 17.742 -8.614 -56.828 1.00 33.44 56 VAL B O 1
ATOM 1896 N N . SER B 2 57 ? 19.575 -7.467 -57.449 1.00 31.86 57 SER B N 1
ATOM 1897 C CA . SER B 2 57 ? 19.385 -7.772 -58.865 1.00 28.29 57 SER B CA 1
ATOM 1898 C C . SER B 2 57 ? 20.611 -8.314 -59.587 1.00 32.21 57 SER B C 1
ATOM 1899 O O . SER B 2 57 ? 20.540 -8.609 -60.780 1.00 33.76 57 SER B O 1
ATOM 1902 N N . ASN B 2 58 ? 21.738 -8.452 -58.884 1.00 27.11 58 ASN B N 1
ATOM 1903 C CA . ASN B 2 58 ? 22.950 -8.913 -59.555 1.00 28.68 58 ASN B CA 1
ATOM 1904 C C . ASN B 2 58 ? 23.061 -10.419 -59.597 1.00 33.26 58 ASN B C 1
ATOM 1905 O O . ASN B 2 58 ? 23.159 -11.054 -58.549 1.00 26.94 58 ASN B O 1
ATOM 1910 N N . ARG B 2 59 ? 23.094 -10.994 -60.801 1.00 30.57 59 ARG B N 1
ATOM 1911 C CA . ARG B 2 59 ? 23.247 -12.458 -60.903 1.00 35.47 59 ARG B CA 1
ATOM 1912 C C . ARG B 2 59 ? 24.688 -12.884 -60.521 1.00 29.89 59 ARG B C 1
ATOM 1913 O O . ARG B 2 59 ? 25.674 -12.303 -60.996 1.00 27.54 59 ARG B O 1
ATOM 1921 N N . PHE B 2 60 ? 24.798 -13.925 -59.710 1.00 30.60 60 PHE B N 1
ATOM 1922 C CA . PHE B 2 60 ? 26.099 -14.401 -59.288 1.00 27.16 60 PHE B CA 1
ATOM 1923 C C . PHE B 2 60 ? 26.737 -15.195 -60.424 1.00 34.00 60 PHE B C 1
ATOM 1924 O O . PHE B 2 60 ? 26.063 -15.621 -61.358 1.00 34.22 60 PHE B O 1
ATOM 1932 N N . SER B 2 61 ? 28.050 -15.344 -60.356 1.00 35.48 61 SER B N 1
ATOM 1933 C CA . SER B 2 61 ? 28.798 -16.089 -61.349 1.00 45.46 61 SER B CA 1
ATOM 1934 C C . SER B 2 61 ? 28.095 -17.393 -61.704 1.00 37.25 61 SER B C 1
ATOM 1935 O O . SER B 2 61 ? 27.720 -18.186 -60.824 1.00 35.36 61 SER B O 1
ATOM 1938 N N . GLY B 2 62 ? 27.875 -17.600 -62.996 1.00 38.37 62 GLY B N 1
ATOM 1939 C CA . GLY B 2 62 ? 27.305 -18.853 -63.459 1.00 33.23 62 GLY B CA 1
ATOM 1940 C C . GLY B 2 62 ? 25.793 -18.936 -63.470 1.00 38.03 62 GLY B C 1
ATOM 1941 O O . GLY B 2 62 ? 25.233 -19.938 -63.946 1.00 40.10 62 GLY B O 1
ATOM 1942 N N . VAL B 2 63 ? 25.126 -17.914 -62.942 1.00 31.48 63 VAL B N 1
ATOM 1943 C CA . VAL B 2 63 ? 23.659 -17.939 -62.826 1.00 32.35 63 VAL B CA 1
ATOM 1944 C C . VAL B 2 63 ? 23.025 -17.520 -64.151 1.00 29.47 63 VAL B C 1
ATOM 1945 O O . VAL B 2 63 ? 23.440 -16.541 -64.729 1.00 33.71 63 VAL B O 1
ATOM 1949 N N . PRO B 2 64 ? 22.036 -18.287 -64.659 1.00 31.58 64 PRO B N 1
ATOM 1950 C CA . PRO B 2 64 ? 21.489 -17.894 -65.969 1.00 41.35 64 PRO B CA 1
ATOM 1951 C C . PRO B 2 64 ? 20.554 -16.680 -65.952 1.00 38.44 64 PRO B C 1
ATOM 1952 O O . PRO B 2 64 ? 20.004 -16.292 -64.921 1.00 36.50 64 PRO B O 1
ATOM 1956 N N . ASP B 2 65 ? 20.369 -16.125 -67.142 1.00 34.87 65 ASP B N 1
ATOM 1957 C CA . ASP B 2 65 ? 19.595 -14.920 -67.383 1.00 31.15 65 ASP B CA 1
ATOM 1958 C C . ASP B 2 65 ? 18.132 -15.052 -67.015 1.00 31.16 65 ASP B C 1
ATOM 1959 O O . ASP B 2 65 ? 17.482 -14.043 -66.784 1.00 31.43 65 ASP B O 1
ATOM 1964 N N . ARG B 2 66 ? 17.599 -16.272 -66.971 1.00 35.99 66 ARG B N 1
ATOM 1965 C CA . ARG B 2 66 ? 16.168 -16.413 -66.709 1.00 31.69 66 ARG B CA 1
ATOM 1966 C C . ARG B 2 66 ? 15.830 -16.005 -65.277 1.00 30.92 66 ARG B C 1
ATOM 1967 O O . ARG B 2 66 ? 14.670 -15.734 -64.953 1.00 32.48 66 ARG B O 1
ATOM 1975 N N . PHE B 2 67 ? 16.839 -15.938 -64.414 1.00 29.68 67 PHE B N 1
ATOM 1976 C CA . PHE B 2 67 ? 16.626 -15.441 -63.060 1.00 28.41 67 PHE B CA 1
ATOM 1977 C C . PHE B 2 67 ? 16.810 -13.940 -63.046 1.00 34.14 67 PHE B C 1
ATOM 1978 O O . PHE B 2 67 ? 17.794 -13.419 -63.582 1.00 34.29 67 PHE B O 1
ATOM 1986 N N . SER B 2 68 ? 15.886 -13.249 -62.400 1.00 35.88 68 SER B N 1
ATOM 1987 C CA . SER B 2 68 ? 15.976 -11.805 -62.284 1.00 41.44 68 SER B CA 1
ATOM 1988 C C . SER B 2 68 ? 15.437 -11.381 -60.931 1.00 37.16 68 SER B C 1
ATOM 1989 O O . SER B 2 68 ? 14.382 -11.837 -60.496 1.00 45.81 68 SER B O 1
ATOM 1992 N N . GLY B 2 69 ? 16.164 -10.498 -60.270 1.00 36.95 69 GLY B N 1
ATOM 1993 C CA . GLY B 2 69 ? 15.718 -9.958 -59.005 1.00 28.08 69 GLY B CA 1
ATOM 1994 C C . GLY B 2 69 ? 15.323 -8.521 -59.136 1.00 33.02 69 GLY B C 1
ATOM 1995 O O . GLY B 2 69 ? 15.917 -7.776 -59.934 1.00 31.03 69 GLY B O 1
ATOM 1996 N N . SER B 2 70 ? 14.324 -8.118 -58.357 1.00 30.41 70 SER B N 1
ATOM 1997 C CA . SER B 2 70 ? 13.962 -6.711 -58.261 1.00 32.87 70 SER B CA 1
ATOM 1998 C C . SER B 2 70 ? 13.378 -6.402 -56.893 1.00 37.45 70 SER B C 1
ATOM 1999 O O . SER B 2 70 ? 13.296 -7.281 -56.015 1.00 35.60 70 SER B O 1
ATOM 2002 N N . GLY B 2 71 ? 13.018 -5.132 -56.725 1.00 40.99 71 GLY B N 1
ATOM 2003 C CA . GLY B 2 71 ? 12.390 -4.624 -55.520 1.00 37.36 71 GLY B CA 1
ATOM 2004 C C . GLY B 2 71 ? 13.204 -3.527 -54.851 1.00 48.14 71 GLY B C 1
ATOM 2005 O O . GLY B 2 71 ? 14.280 -3.128 -55.327 1.00 44.18 71 GLY B O 1
ATOM 2006 N N . SER B 2 72 ? 12.684 -3.030 -53.736 1.00 50.19 72 SER B N 1
ATOM 2007 C CA . SER B 2 72 ? 13.376 -2.001 -52.968 1.00 52.96 72 SER B CA 1
ATOM 2008 C C . SER B 2 72 ? 12.769 -1.831 -51.577 1.00 48.41 72 SER B C 1
ATOM 2009 O O . SER B 2 72 ? 11.630 -2.241 -51.313 1.00 45.39 72 SER B O 1
ATOM 2012 N N . GLY B 2 73 ? 13.534 -1.209 -50.691 1.00 56.52 73 GLY B N 1
ATOM 2013 C CA . GLY B 2 73 ? 13.047 -0.911 -49.358 1.00 60.66 73 GLY B CA 1
ATOM 2014 C C . GLY B 2 73 ? 12.824 -2.187 -48.582 1.00 53.10 73 GLY B C 1
ATOM 2015 O O . GLY B 2 73 ? 13.763 -2.774 -48.046 1.00 43.59 73 GLY B O 1
ATOM 2016 N N . THR B 2 74 ? 11.576 -2.623 -48.535 1.00 45.57 74 THR B N 1
ATOM 2017 C CA . THR B 2 74 ? 11.227 -3.803 -47.767 1.00 47.80 74 THR B CA 1
ATOM 2018 C C . THR B 2 74 ? 10.491 -4.839 -48.613 1.00 52.19 74 THR B C 1
ATOM 2019 O O . THR B 2 74 ? 10.033 -5.839 -48.073 1.00 51.69 74 THR B O 1
ATOM 2023 N N . ASP B 2 75 ? 10.348 -4.569 -49.919 1.00 46.28 75 ASP B N 1
ATOM 2024 C CA . ASP B 2 75 ? 9.602 -5.434 -50.835 1.00 39.48 75 ASP B CA 1
ATOM 2025 C C . ASP B 2 75 ? 10.456 -5.936 -51.999 1.00 42.92 75 ASP B C 1
ATOM 2026 O O . ASP B 2 75 ? 10.960 -5.144 -52.805 1.00 41.15 75 ASP B O 1
ATOM 2028 N N . PHE B 2 76 ? 10.580 -7.253 -52.119 1.00 35.48 76 PHE B N 1
ATOM 2029 C CA . PHE B 2 76 ? 11.472 -7.817 -53.105 1.00 32.60 76 PHE B CA 1
ATOM 2030 C C . PHE B 2 76 ? 10.869 -9.029 -53.792 1.00 37.23 76 PHE B C 1
ATOM 2031 O O . PHE B 2 76 ? 10.040 -9.720 -53.222 1.00 34.69 76 PHE B O 1
ATOM 2039 N N . THR B 2 77 ? 11.326 -9.286 -55.011 1.00 35.69 77 THR B N 1
ATOM 2040 C CA . THR B 2 77 ? 10.774 -10.364 -55.821 1.00 37.30 77 THR B CA 1
ATOM 2041 C C . THR B 2 77 ? 11.840 -11.031 -56.684 1.00 31.62 77 THR B C 1
ATOM 2042 O O . THR B 2 77 ? 12.644 -10.372 -57.348 1.00 37.23 77 THR B O 1
ATOM 2046 N N . LEU B 2 78 ? 11.833 -12.356 -56.660 1.00 32.15 78 LEU B N 1
ATOM 2047 C CA . LEU B 2 78 ? 12.660 -13.161 -57.542 1.00 28.06 78 LEU B CA 1
ATOM 2048 C C . LEU B 2 78 ? 11.723 -13.734 -58.575 1.00 32.07 78 LEU B C 1
ATOM 2049 O O . LEU B 2 78 ? 10.690 -14.317 -58.231 1.00 32.59 78 LEU B O 1
ATOM 2054 N N . LYS B 2 79 ? 12.072 -13.526 -59.838 1.00 27.47 79 LYS B N 1
ATOM 2055 C CA . LYS B 2 79 ? 11.280 -14.048 -60.946 1.00 30.64 79 LYS B CA 1
ATOM 2056 C C . LYS B 2 79 ? 12.160 -14.993 -61.751 1.00 35.61 79 LYS B C 1
ATOM 2057 O O . LYS B 2 79 ? 13.348 -14.728 -61.980 1.00 29.29 79 LYS B O 1
ATOM 2060 N N . ILE B 2 80 ? 11.570 -16.100 -62.167 1.00 31.76 80 ILE B N 1
ATOM 2061 C CA . ILE B 2 80 ? 12.176 -17.022 -63.108 1.00 34.44 80 ILE B CA 1
ATOM 2062 C C . ILE B 2 80 ? 11.305 -17.023 -64.358 1.00 46.17 80 ILE B C 1
ATOM 2063 O O . ILE B 2 80 ? 10.121 -17.382 -64.280 1.00 44.81 80 ILE B O 1
ATOM 2068 N N . SER B 2 81 ? 11.873 -16.641 -65.502 1.00 39.87 81 SER B N 1
ATOM 2069 C CA . SER B 2 81 ? 11.052 -16.345 -66.679 1.00 40.33 81 SER B CA 1
ATOM 2070 C C . SER B 2 81 ? 10.481 -17.584 -67.369 1.00 41.27 81 SER B C 1
ATOM 2071 O O . SER B 2 81 ? 9.340 -17.557 -67.871 1.00 43.22 81 SER B O 1
ATOM 2074 N N . ARG B 2 82 ? 11.281 -18.650 -67.404 1.00 43.44 82 ARG B N 1
ATOM 2075 C CA . ARG B 2 82 ? 10.882 -19.933 -67.985 1.00 40.36 82 ARG B CA 1
ATOM 2076 C C . ARG B 2 82 ? 11.505 -21.070 -67.163 1.00 38.99 82 ARG B C 1
ATOM 2077 O O . ARG B 2 82 ? 12.678 -21.408 -67.328 1.00 41.78 82 ARG B O 1
ATOM 2079 N N . VAL B 2 83 ? 10.714 -21.657 -66.272 1.00 37.02 83 VAL B N 1
ATOM 2080 C CA . VAL B 2 83 ? 11.255 -22.619 -65.302 1.00 40.50 83 VAL B CA 1
ATOM 2081 C C . VAL B 2 83 ? 11.811 -23.903 -65.940 1.00 35.31 83 VAL B C 1
ATOM 2082 O O . VAL B 2 83 ? 11.163 -24.522 -66.798 1.00 35.82 83 VAL B O 1
ATOM 2086 N N . GLU B 2 84 ? 13.006 -24.285 -65.493 1.00 32.27 84 GLU B N 1
ATOM 2087 C CA . GLU B 2 84 ? 13.603 -25.570 -65.843 1.00 34.52 84 GLU B CA 1
ATOM 2088 C C . GLU B 2 84 ? 13.660 -26.519 -64.640 1.00 32.61 84 GLU B C 1
ATOM 2089 O O . GLU B 2 84 ? 13.555 -26.088 -63.472 1.00 35.40 84 GLU B O 1
ATOM 2095 N N . ALA B 2 85 ? 13.811 -27.815 -64.930 1.00 30.57 85 ALA B N 1
ATOM 2096 C CA . ALA B 2 85 ? 13.861 -28.840 -63.891 1.00 40.17 85 ALA B CA 1
ATOM 2097 C C . ALA B 2 85 ? 14.981 -28.536 -62.900 1.00 35.76 85 ALA B C 1
ATOM 2098 O O . ALA B 2 85 ? 14.818 -28.722 -61.710 1.00 37.06 85 ALA B O 1
ATOM 2100 N N . GLU B 2 86 ? 16.123 -28.095 -63.403 1.00 35.26 86 GLU B N 1
ATOM 2101 C CA . GLU B 2 86 ? 17.274 -27.783 -62.546 1.00 34.34 86 GLU B CA 1
ATOM 2102 C C . GLU B 2 86 ? 16.980 -26.649 -61.552 1.00 34.78 86 GLU B C 1
ATOM 2103 O O . GLU B 2 86 ? 17.731 -26.449 -60.605 1.00 32.01 86 GLU B O 1
ATOM 2109 N N . ASP B 2 87 ? 15.868 -25.936 -61.753 1.00 31.59 87 ASP B N 1
ATOM 2110 C CA . ASP B 2 87 ? 15.462 -24.809 -60.895 1.00 29.23 87 ASP B CA 1
ATOM 2111 C C . ASP B 2 87 ? 14.636 -25.220 -59.695 1.00 28.80 87 ASP B C 1
ATOM 2112 O O . ASP B 2 87 ? 14.365 -24.409 -58.815 1.00 24.78 87 ASP B O 1
ATOM 2117 N N . LEU B 2 88 ? 14.167 -26.463 -59.686 1.00 30.88 88 LEU B N 1
ATOM 2118 C CA . LEU B 2 88 ? 13.315 -26.901 -58.606 1.00 33.10 88 LEU B CA 1
ATOM 2119 C C . LEU B 2 88 ? 14.136 -27.010 -57.314 1.00 31.02 88 LEU B C 1
ATOM 2120 O O . LEU B 2 88 ? 15.233 -27.540 -57.309 1.00 31.67 88 LEU B O 1
ATOM 2125 N N . GLY B 2 89 ? 13.571 -26.499 -56.237 1.00 25.30 89 GLY B N 1
ATOM 2126 C CA . GLY B 2 89 ? 14.198 -26.489 -54.939 1.00 23.53 89 GLY B CA 1
ATOM 2127 C C . GLY B 2 89 ? 13.616 -25.449 -54.008 1.00 27.70 89 GLY B C 1
ATOM 2128 O O . GLY B 2 89 ? 12.495 -24.970 -54.175 1.00 25.84 89 GLY B O 1
ATOM 2129 N N . VAL B 2 90 ? 14.397 -25.079 -52.993 1.00 23.11 90 VAL B N 1
ATOM 2130 C CA . VAL B 2 90 ? 13.922 -24.153 -51.997 1.00 19.78 90 VAL B CA 1
ATOM 2131 C C . VAL B 2 90 ? 14.752 -22.874 -52.165 1.00 23.66 90 VAL B C 1
ATOM 2132 O O . VAL B 2 90 ? 15.996 -22.930 -52.097 1.00 23.03 90 VAL B O 1
ATOM 2136 N N . TYR B 2 91 ? 14.052 -21.771 -52.393 1.00 21.02 91 TYR B N 1
ATOM 2137 C CA . TYR B 2 91 ? 14.611 -20.434 -52.522 1.00 22.41 91 TYR B CA 1
ATOM 2138 C C . TYR B 2 91 ? 14.537 -19.722 -51.188 1.00 24.14 91 TYR B C 1
ATOM 2139 O O . TYR B 2 91 ? 13.490 -19.736 -50.575 1.00 28.91 91 TYR B O 1
ATOM 2148 N N . PHE B 2 92 ? 15.652 -19.117 -50.736 1.00 23.75 92 PHE B N 1
ATOM 2149 C CA . PHE B 2 92 ? 15.733 -18.353 -49.483 1.00 20.33 92 PHE B CA 1
ATOM 2150 C C . PHE B 2 92 ? 16.251 -16.949 -49.785 1.00 23.39 92 PHE B C 1
ATOM 2151 O O . PHE B 2 92 ? 17.207 -16.829 -50.568 1.00 23.67 92 PHE B O 1
ATOM 2159 N N . CYS B 2 93 ? 15.611 -15.906 -49.235 1.00 21.37 93 CYS B N 1
ATOM 2160 C CA . CYS B 2 93 ? 16.165 -14.576 -49.280 1.00 20.83 93 CYS B CA 1
ATOM 2161 C C . CYS B 2 93 ? 16.973 -14.368 -48.021 1.00 28.05 93 CYS B C 1
ATOM 2162 O O . CYS B 2 93 ? 16.767 -15.070 -47.029 1.00 27.76 93 CYS B O 1
ATOM 2165 N N . SER B 2 94 ? 17.931 -13.447 -48.039 1.00 28.82 94 SER B N 1
ATOM 2166 C CA . SER B 2 94 ? 18.625 -13.115 -46.788 1.00 21.46 94 SER B CA 1
ATOM 2167 C C . SER B 2 94 ? 18.967 -11.649 -46.799 1.00 23.60 94 SER B C 1
ATOM 2168 O O . SER B 2 94 ? 19.015 -11.055 -47.858 1.00 29.56 94 SER B O 1
ATOM 2171 N N . GLN B 2 95 ? 19.203 -11.058 -45.635 1.00 26.76 95 GLN B N 1
ATOM 2172 C CA . GLN B 2 95 ? 19.596 -9.665 -45.596 1.00 29.61 95 GLN B CA 1
ATOM 2173 C C . GLN B 2 95 ? 20.844 -9.493 -44.743 1.00 25.51 95 GLN B C 1
ATOM 2174 O O . GLN B 2 95 ? 21.025 -10.191 -43.731 1.00 28.27 95 GLN B O 1
ATOM 2180 N N . SER B 2 96 ? 21.730 -8.598 -45.170 1.00 31.38 96 SER B N 1
ATOM 2181 C CA . SER B 2 96 ? 22.944 -8.322 -44.417 1.00 30.22 96 SER B CA 1
ATOM 2182 C C . SER B 2 96 ? 23.137 -6.810 -44.314 1.00 34.52 96 SER B C 1
ATOM 2183 O O . SER B 2 96 ? 24.250 -6.315 -44.213 1.00 40.32 96 SER B O 1
ATOM 2186 N N . THR B 2 97 ? 22.021 -6.085 -44.311 1.00 32.61 97 THR B N 1
ATOM 2187 C CA . THR B 2 97 ? 22.092 -4.632 -44.124 1.00 41.31 97 THR B CA 1
ATOM 2188 C C . THR B 2 97 ? 22.224 -4.309 -42.641 1.00 44.47 97 THR B C 1
ATOM 2189 O O . THR B 2 97 ? 23.076 -3.488 -42.234 1.00 39.68 97 THR B O 1
ATOM 2193 N N . HIS B 2 98 ? 21.372 -4.964 -41.855 1.00 37.21 98 HIS B N 1
ATOM 2194 C CA . HIS B 2 98 ? 21.329 -4.777 -40.422 1.00 45.60 98 HIS B CA 1
ATOM 2195 C C . HIS B 2 98 ? 21.853 -6.024 -39.723 1.00 43.07 98 HIS B C 1
ATOM 2196 O O . HIS B 2 98 ? 21.169 -7.036 -39.658 1.00 39.27 98 HIS B O 1
ATOM 2203 N N . VAL B 2 99 ? 23.072 -5.943 -39.208 1.00 42.14 99 VAL B N 1
ATOM 2204 C CA . VAL B 2 99 ? 23.687 -7.097 -38.589 1.00 38.70 99 VAL B CA 1
ATOM 2205 C C . VAL B 2 99 ? 24.584 -6.637 -37.463 1.00 46.58 99 VAL B C 1
ATOM 2206 O O . VAL B 2 99 ? 25.083 -5.503 -37.485 1.00 42.60 99 VAL B O 1
ATOM 2210 N N . PRO B 2 100 ? 24.819 -7.520 -36.483 1.00 32.79 100 PRO B N 1
ATOM 2211 C CA . PRO B 2 100 ? 24.304 -8.900 -36.451 1.00 31.20 100 PRO B CA 1
ATOM 2212 C C . PRO B 2 100 ? 22.886 -8.934 -35.922 1.00 31.47 100 PRO B C 1
ATOM 2213 O O . PRO B 2 100 ? 22.545 -8.050 -35.186 1.00 36.90 100 PRO B O 1
ATOM 2217 N N . PRO B 2 101 ? 22.110 -9.990 -36.213 1.00 34.93 101 PRO B N 1
ATOM 2218 C CA . PRO B 2 101 ? 22.512 -11.144 -36.994 1.00 35.60 101 PRO B CA 1
ATOM 2219 C C . PRO B 2 101 ? 22.065 -10.972 -38.434 1.00 35.42 101 PRO B C 1
ATOM 2220 O O . PRO B 2 101 ? 21.031 -10.375 -38.647 1.00 28.71 101 PRO B O 1
ATOM 2224 N N . LEU B 2 102 ? 22.830 -11.508 -39.378 1.00 28.12 102 LEU B N 1
ATOM 2225 C CA . LEU B 2 102 ? 22.331 -11.808 -40.704 1.00 26.53 102 LEU B CA 1
ATOM 2226 C C . LEU B 2 102 ? 21.073 -12.683 -40.552 1.00 32.67 102 LEU B C 1
ATOM 2227 O O . LEU B 2 102 ? 21.032 -13.558 -39.686 1.00 31.55 102 LEU B O 1
ATOM 2232 N N . THR B 2 103 ? 20.051 -12.445 -41.372 1.00 28.62 103 THR B N 1
ATOM 2233 C CA . THR B 2 103 ? 18.809 -13.241 -41.336 1.00 33.13 103 THR B CA 1
ATOM 2234 C C . THR B 2 103 ? 18.301 -13.706 -42.696 1.00 31.01 103 THR B C 1
ATOM 2235 O O . THR B 2 103 ? 18.686 -13.167 -43.740 1.00 28.63 103 THR B O 1
ATOM 2239 N N . PHE B 2 104 ? 17.472 -14.752 -42.656 1.00 25.56 104 PHE B N 1
ATOM 2240 C CA . PHE B 2 104 ? 16.983 -15.442 -43.820 1.00 25.11 104 PHE B CA 1
ATOM 2241 C C . PHE B 2 104 ? 15.479 -15.574 -43.725 1.00 28.48 104 PHE B C 1
ATOM 2242 O O . PHE B 2 104 ? 14.915 -15.655 -42.626 1.00 25.05 104 PHE B O 1
ATOM 2250 N N . GLY B 2 105 ? 14.814 -15.628 -44.871 1.00 31.72 105 GLY B N 1
ATOM 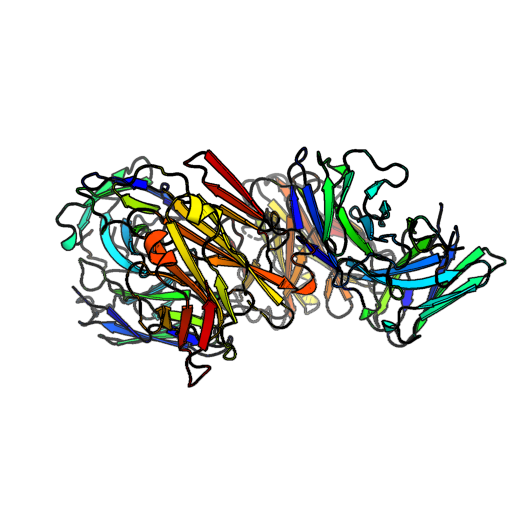2251 C CA . GLY B 2 105 ? 13.439 -16.073 -44.910 1.00 32.22 105 GLY B CA 1
ATOM 2252 C C . GLY B 2 105 ? 13.368 -17.574 -44.668 1.00 32.26 105 GLY B C 1
ATOM 2253 O O . GLY B 2 105 ? 14.408 -18.261 -44.650 1.00 22.99 105 GLY B O 1
ATOM 2254 N N . ALA B 2 106 ? 12.151 -18.115 -44.552 1.00 30.16 106 ALA B N 1
ATOM 2255 C CA . ALA B 2 106 ? 11.980 -19.535 -44.209 1.00 29.36 106 ALA B CA 1
ATOM 2256 C C . ALA B 2 106 ? 11.984 -20.414 -45.428 1.00 29.24 106 ALA B C 1
ATOM 2257 O O . ALA B 2 106 ? 11.967 -21.662 -45.345 1.00 27.22 106 ALA B O 1
ATOM 2259 N N . GLY B 2 107 ? 11.981 -19.773 -46.585 1.00 25.51 107 GLY B N 1
ATOM 2260 C CA . GLY B 2 107 ? 12.114 -20.497 -47.817 1.00 19.39 107 GLY B CA 1
ATOM 2261 C C . GLY B 2 107 ? 10.816 -20.785 -48.544 1.00 28.54 107 GLY B C 1
ATOM 2262 O O . GLY B 2 107 ? 9.739 -20.935 -47.942 1.00 30.68 107 GLY B O 1
ATOM 2263 N N . THR B 2 108 ? 10.937 -20.832 -49.860 1.00 29.34 108 THR B N 1
ATOM 2264 C CA . THR B 2 108 ? 9.827 -21.122 -50.757 1.00 25.59 108 THR B CA 1
ATOM 2265 C C . THR B 2 108 ? 10.208 -22.331 -51.577 1.00 27.71 108 THR B C 1
ATOM 2266 O O . THR B 2 108 ? 11.271 -22.365 -52.193 1.00 29.51 108 THR B O 1
ATOM 2270 N N . LYS B 2 109 ? 9.351 -23.339 -51.581 1.00 23.86 109 LYS B N 1
ATOM 2271 C CA . LYS B 2 109 ? 9.662 -24.551 -52.274 1.00 19.41 109 LYS B CA 1
ATOM 2272 C C . LYS B 2 109 ? 9.057 -24.484 -53.665 1.00 32.31 109 LYS B C 1
ATOM 2273 O O . LYS B 2 109 ? 7.849 -24.411 -53.823 1.00 32.23 109 LYS B O 1
ATOM 2277 N N . LEU B 2 110 ? 9.908 -24.465 -54.677 1.00 20.62 110 LEU B N 1
ATOM 2278 C CA . LEU B 2 110 ? 9.436 -24.594 -56.074 1.00 26.50 110 LEU B CA 1
ATOM 2279 C C . LEU B 2 110 ? 9.291 -26.069 -56.447 1.00 23.27 110 LEU B C 1
ATOM 2280 O O . LEU B 2 110 ? 10.266 -26.806 -56.462 1.00 22.55 110 LEU B O 1
ATOM 2285 N N . GLU B 2 111 ? 8.061 -26.510 -56.762 1.00 23.23 111 GLU B N 1
ATOM 2286 C CA . GLU B 2 111 ? 7.777 -27.922 -57.041 1.00 33.06 111 GLU B CA 1
ATOM 2287 C C . GLU B 2 111 ? 7.042 -28.014 -58.357 1.00 30.69 111 GLU B C 1
ATOM 2288 O O . GLU B 2 111 ? 6.557 -27.011 -58.856 1.00 29.47 111 GLU B O 1
ATOM 2290 N N . LEU B 2 112 ? 7.001 -29.226 -58.896 1.00 25.98 112 LEU B N 1
ATOM 2291 C CA . LEU B 2 112 ? 6.423 -29.513 -60.196 1.00 32.11 112 LEU B CA 1
ATOM 2292 C C . LEU B 2 112 ? 4.942 -29.827 -60.044 1.00 30.25 112 LEU B C 1
ATOM 2293 O O . LEU B 2 112 ? 4.537 -30.520 -59.112 1.00 34.37 112 LEU B O 1
ATOM 2298 N N . LYS B 2 113 ? 4.143 -29.308 -60.968 1.00 36.71 113 LYS B N 1
ATOM 2299 C CA . LYS B 2 113 ? 2.745 -29.667 -61.059 1.00 31.39 113 LYS B CA 1
ATOM 2300 C C . LYS B 2 113 ? 2.572 -31.019 -61.740 1.00 33.04 113 LYS B C 1
ATOM 2301 O O . LYS B 2 113 ? 3.366 -31.438 -62.610 1.00 32.53 113 LYS B O 1
ATOM 2307 N N . ARG B 2 114 ? 1.493 -31.680 -61.363 1.00 31.28 114 ARG B N 1
ATOM 2308 C CA . ARG B 2 114 ? 0.998 -32.821 -62.112 1.00 35.54 114 ARG B CA 1
ATOM 2309 C C . ARG B 2 114 ? -0.495 -32.888 -61.868 1.00 27.21 114 ARG B C 1
ATOM 2310 O O . ARG B 2 114 ? -1.051 -32.108 -61.080 1.00 29.95 114 ARG B O 1
ATOM 2318 N N . ALA B 2 115 ? -1.187 -33.802 -62.551 1.00 29.19 115 ALA B N 1
ATOM 2319 C CA . ALA B 2 115 ? -2.607 -33.955 -62.325 1.00 24.90 115 ALA B CA 1
ATOM 2320 C C . ALA B 2 115 ? -2.887 -34.516 -60.927 1.00 25.32 115 ALA B C 1
ATOM 2321 O O . ALA B 2 115 ? -2.128 -35.331 -60.426 1.00 29.17 115 ALA B O 1
ATOM 2323 N N . ASP B 2 116 ? -4.003 -34.122 -60.307 1.00 27.62 116 ASP B N 1
ATOM 2324 C CA . ASP B 2 116 ? -4.326 -34.658 -58.991 1.00 24.12 116 ASP B CA 1
ATOM 2325 C C . ASP B 2 116 ? -4.510 -36.181 -59.058 1.00 28.21 116 ASP B C 1
ATOM 2326 O O . ASP B 2 116 ? -4.986 -36.719 -60.068 1.00 31.97 116 ASP B O 1
ATOM 2331 N N . ALA B 2 117 ? -4.140 -36.836 -57.971 1.00 26.04 117 ALA B N 1
ATOM 2332 C CA . ALA B 2 117 ? -4.164 -38.302 -57.847 1.00 28.58 117 ALA B CA 1
ATOM 2333 C C . ALA B 2 117 ? -4.499 -38.710 -56.433 1.00 26.12 117 ALA B C 1
ATOM 2334 O O . ALA B 2 117 ? -3.879 -38.242 -55.484 1.00 24.28 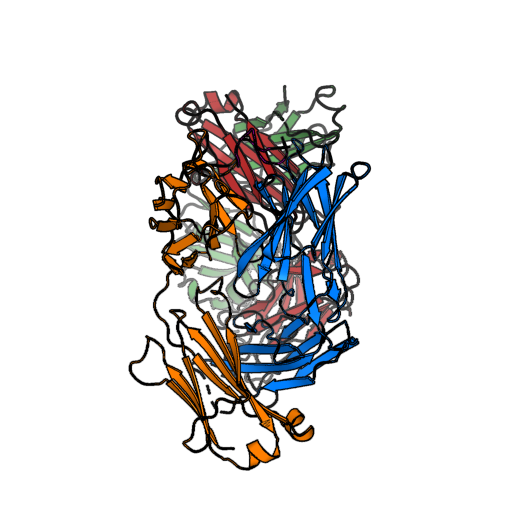117 ALA B O 1
ATOM 2336 N N . ALA B 2 118 ? -5.464 -39.596 -56.271 1.00 28.31 118 ALA B N 1
ATOM 2337 C CA . ALA B 2 118 ? -5.835 -40.066 -54.949 1.00 27.04 118 ALA B CA 1
ATOM 2338 C C . ALA B 2 118 ? -4.782 -41.025 -54.373 1.00 31.00 118 ALA B C 1
ATOM 2339 O O . ALA B 2 118 ? -4.054 -41.694 -55.117 1.00 35.10 118 ALA B O 1
ATOM 2341 N N . PRO B 2 119 ? -4.630 -41.041 -53.038 1.00 25.68 119 PRO B N 1
ATOM 2342 C CA . PRO B 2 119 ? -3.633 -41.968 -52.526 1.00 25.28 119 PRO B CA 1
ATOM 2343 C C . PRO B 2 119 ? -4.149 -43.389 -52.643 1.00 26.82 119 PRO B C 1
ATOM 2344 O O . PRO B 2 119 ? -5.348 -43.607 -52.590 1.00 27.93 119 PRO B O 1
ATOM 2348 N N . THR B 2 120 ? -3.216 -44.291 -52.863 1.00 28.03 120 THR B N 1
ATOM 2349 C CA . THR B 2 120 ? -3.384 -45.703 -52.630 1.00 35.35 120 THR B CA 1
ATOM 2350 C C . THR B 2 120 ? -3.073 -45.986 -51.173 1.00 36.76 120 THR B C 1
ATOM 2351 O O . THR B 2 120 ? -1.944 -45.764 -50.699 1.00 34.58 120 THR B O 1
ATOM 2355 N N . VAL B 2 121 ? -4.090 -46.436 -50.460 1.00 31.16 121 VAL B N 1
ATOM 2356 C CA . VAL B 2 121 ? -3.998 -46.647 -49.024 1.00 28.92 121 VAL B CA 1
ATOM 2357 C C . VAL B 2 121 ? -3.947 -48.141 -48.685 1.00 34.31 121 VAL B C 1
ATOM 2358 O O . VAL B 2 121 ? -4.795 -48.921 -49.128 1.00 28.89 121 VAL B O 1
ATOM 2362 N N . SER B 2 122 ? -2.931 -48.537 -47.929 1.00 27.04 122 SER B N 1
ATOM 2363 C CA . SER B 2 122 ? -2.792 -49.916 -47.460 1.00 30.53 122 SER B CA 1
ATOM 2364 C C . SER B 2 122 ? -2.611 -49.925 -45.937 1.00 33.88 122 SER B C 1
ATOM 2365 O O . SER B 2 122 ? -1.874 -49.102 -45.383 1.00 33.19 122 SER B O 1
ATOM 2368 N N . ILE B 2 123 ? -3.259 -50.870 -45.262 1.00 34.79 123 ILE B N 1
ATOM 2369 C CA . ILE B 2 123 ? -3.164 -50.937 -43.804 1.00 31.69 123 ILE B CA 1
ATOM 2370 C C . ILE B 2 123 ? -2.615 -52.296 -43.383 1.00 31.83 123 ILE B C 1
ATOM 2371 O O . ILE B 2 123 ? -2.894 -53.309 -43.996 1.00 26.79 123 ILE B O 1
ATOM 2376 N N . PHE B 2 124 ? -1.828 -52.301 -42.323 1.00 28.19 124 PHE B N 1
ATOM 2377 C CA . PHE B 2 124 ? -1.095 -53.489 -41.895 1.00 33.03 124 PHE B CA 1
ATOM 2378 C C . PHE B 2 124 ? -1.212 -53.740 -40.414 1.00 36.16 124 PHE B C 1
ATOM 2379 O O . PHE B 2 124 ? -0.804 -52.890 -39.592 1.00 35.47 124 PHE B O 1
ATOM 2387 N N . PRO B 2 125 ? -1.719 -54.920 -40.046 1.00 34.06 125 PRO B N 1
ATOM 2388 C CA . PRO B 2 125 ? -1.700 -55.262 -38.626 1.00 34.44 125 PRO B CA 1
ATOM 2389 C C . PRO B 2 125 ? -0.296 -55.496 -38.112 1.00 29.01 125 PRO B C 1
ATOM 2390 O O . PRO B 2 125 ? 0.675 -55.619 -38.884 1.00 32.74 125 PRO B O 1
ATOM 2394 N N . PRO B 2 126 ? -0.164 -55.547 -36.782 1.00 36.31 126 PRO B N 1
ATOM 2395 C CA . PRO B 2 126 ? 1.137 -55.892 -36.210 1.00 31.87 126 PRO B CA 1
ATOM 2396 C C . PRO B 2 126 ? 1.578 -57.260 -36.704 1.00 40.78 126 PRO B C 1
ATOM 2397 O O . PRO B 2 126 ? 0.725 -58.114 -36.880 1.00 35.00 126 PRO B O 1
ATOM 2401 N N . SER B 2 127 ? 2.872 -57.452 -36.938 1.00 32.61 127 SER B N 1
ATOM 2402 C CA . SER B 2 127 ? 3.415 -58.775 -37.245 1.00 34.36 127 SER B CA 1
ATOM 2403 C C . SER B 2 127 ? 3.414 -59.680 -35.993 1.00 42.05 127 SER B C 1
ATOM 2404 O O . SER B 2 127 ? 3.353 -59.167 -34.867 1.00 35.55 127 SER B O 1
ATOM 2407 N N . SER B 2 128 ? 3.439 -61.013 -36.178 1.00 41.95 128 SER B N 1
ATOM 2408 C CA . SER B 2 128 ? 3.497 -61.938 -35.037 1.00 47.25 128 SER B CA 1
ATOM 2409 C C . SER B 2 128 ? 4.767 -61.678 -34.283 1.00 48.82 128 SER B C 1
ATOM 2410 O O . SER B 2 128 ? 4.805 -61.748 -33.043 1.00 45.43 128 SER B O 1
ATOM 2413 N N . GLU B 2 129 ? 5.818 -61.401 -35.057 1.00 45.94 129 GLU B N 1
ATOM 2414 C CA . GLU B 2 129 ? 7.128 -61.192 -34.496 1.00 45.89 129 GLU B CA 1
ATOM 2415 C C . GLU B 2 129 ? 7.065 -60.075 -33.451 1.00 39.94 129 GLU B C 1
ATOM 2416 O O . GLU B 2 129 ? 7.576 -60.224 -32.341 1.00 43.74 129 GLU B O 1
ATOM 2418 N N . GLN B 2 130 ? 6.388 -58.984 -33.770 1.00 40.48 130 GLN B N 1
ATOM 2419 C CA . GLN B 2 130 ? 6.284 -57.872 -32.820 1.00 42.85 130 GLN B CA 1
ATOM 2420 C C . GLN B 2 130 ? 5.375 -58.203 -31.632 1.00 36.26 130 GLN B C 1
ATOM 2421 O O . GLN B 2 130 ? 5.678 -57.867 -30.495 1.00 37.11 130 GLN B O 1
ATOM 2427 N N . LEU B 2 131 ? 4.262 -58.875 -31.894 1.00 36.48 131 LEU B N 1
ATOM 2428 C CA . LEU B 2 131 ? 3.363 -59.205 -30.803 1.00 37.60 131 LEU B CA 1
ATOM 2429 C C . LEU B 2 131 ? 4.058 -60.085 -29.768 1.00 50.98 131 LEU B C 1
ATOM 2430 O O . LEU B 2 131 ? 3.823 -59.937 -28.569 1.00 44.47 131 LEU B O 1
ATOM 2435 N N . THR B 2 132 ? 4.924 -60.981 -30.230 1.00 54.19 132 THR B N 1
ATOM 2436 C CA . THR B 2 132 ? 5.712 -61.804 -29.315 1.00 59.61 132 THR B CA 1
ATOM 2437 C C . THR B 2 132 ? 6.460 -60.924 -28.330 1.00 54.13 132 THR B C 1
ATOM 2438 O O . THR B 2 132 ? 6.583 -61.243 -27.148 1.00 62.21 132 THR B O 1
ATOM 2442 N N . SER B 2 133 ? 6.956 -59.806 -28.826 1.00 45.84 133 SER B N 1
ATOM 2443 C CA . SER B 2 133 ? 7.813 -58.932 -28.039 1.00 50.11 133 SER B CA 1
ATOM 2444 C C . SER B 2 133 ? 7.022 -58.021 -27.092 1.00 56.41 133 SER B C 1
ATOM 2445 O O . SER B 2 133 ? 7.606 -57.317 -26.275 1.00 59.92 133 SER B O 1
ATOM 2448 N N . GLY B 2 134 ? 5.697 -58.025 -27.203 1.00 53.65 134 GLY B N 1
ATOM 2449 C CA . GLY B 2 134 ? 4.864 -57.222 -26.320 1.00 49.25 134 GLY B CA 1
ATOM 2450 C C . GLY B 2 134 ? 4.419 -55.899 -26.920 1.00 48.97 134 GLY B C 1
ATOM 2451 O O . GLY B 2 134 ? 3.723 -55.120 -26.268 1.00 46.15 134 GLY B O 1
ATOM 2452 N N . GLY B 2 135 ? 4.817 -55.637 -28.160 1.00 44.35 135 GLY B N 1
ATOM 2453 C CA . GLY B 2 135 ? 4.454 -54.399 -28.835 1.00 35.44 135 GLY B CA 1
ATOM 2454 C C . GLY B 2 135 ? 3.448 -54.680 -29.938 1.00 37.07 135 GLY B C 1
ATOM 2455 O O . GLY B 2 135 ? 3.274 -55.823 -30.364 1.00 35.29 135 GLY B O 1
ATOM 2456 N N . ALA B 2 136 ? 2.770 -53.638 -30.411 1.00 31.75 136 ALA B N 1
ATOM 2457 C CA . ALA B 2 136 ? 1.893 -53.791 -31.553 1.00 29.22 136 ALA B CA 1
ATOM 2458 C C . ALA B 2 136 ? 1.884 -52.447 -32.280 1.00 36.47 136 ALA B C 1
ATOM 2459 O O . ALA B 2 136 ? 1.317 -51.498 -31.768 1.00 35.19 136 ALA B O 1
ATOM 2461 N N . SER B 2 137 ? 2.560 -52.361 -33.421 1.00 30.29 137 SER B N 1
ATOM 2462 C CA . SER B 2 137 ? 2.432 -51.182 -34.294 1.00 27.21 137 SER B CA 1
ATOM 2463 C C . SER B 2 137 ? 1.495 -51.486 -35.457 1.00 31.33 137 SER B C 1
ATOM 2464 O O . SER B 2 137 ? 1.629 -52.506 -36.140 1.00 34.09 137 SER B O 1
ATOM 2467 N N . VAL B 2 138 ? 0.546 -50.602 -35.699 1.00 26.56 138 VAL B N 1
ATOM 2468 C CA . VAL B 2 138 ? -0.273 -50.727 -36.888 1.00 27.87 138 VAL B CA 1
ATOM 2469 C C . VAL B 2 138 ? 0.202 -49.659 -37.867 1.00 30.47 138 VAL B C 1
ATOM 2470 O O . VAL B 2 138 ? 0.448 -48.521 -37.470 1.00 26.06 138 VAL B O 1
ATOM 2474 N N . VAL B 2 139 ? 0.326 -50.030 -39.137 1.00 26.72 139 VAL B N 1
ATOM 2475 C CA . VAL B 2 139 ? 0.913 -49.152 -40.152 1.00 24.70 139 VAL B CA 1
ATOM 2476 C C . VAL B 2 139 ? -0.051 -48.886 -41.266 1.00 24.20 139 VAL B C 1
ATOM 2477 O O . VAL B 2 139 ? -0.790 -49.768 -41.701 1.00 30.31 139 VAL B O 1
ATOM 2481 N N . CYS B 2 140 ? -0.053 -47.637 -41.702 1.00 24.81 140 CYS B N 1
ATOM 2482 C CA . CYS B 2 140 ? -0.811 -47.216 -42.846 1.00 23.27 140 CYS B CA 1
ATOM 2483 C C . CYS B 2 140 ? 0.105 -46.530 -43.844 1.00 27.12 140 CYS B C 1
ATOM 2484 O O . CYS B 2 140 ? 0.803 -45.591 -43.474 1.00 25.78 140 CYS B O 1
ATOM 2487 N N . PHE B 2 141 ? 0.085 -46.969 -45.107 1.00 26.03 141 PHE B N 1
ATOM 2488 C CA . PHE B 2 141 ? 0.755 -46.219 -46.168 1.00 18.83 141 PHE B CA 1
ATOM 2489 C C . PHE B 2 141 ? -0.287 -45.498 -47.000 1.00 24.37 141 PHE B C 1
ATOM 2490 O O . PHE B 2 141 ? -1.322 -46.082 -47.397 1.00 26.84 141 PHE B O 1
ATOM 2498 N N . LEU B 2 142 ? -0.002 -44.242 -47.339 1.00 24.58 142 LEU B N 1
ATOM 2499 C CA . LEU B 2 142 ? -0.873 -43.529 -48.278 1.00 25.58 142 LEU B CA 1
ATOM 2500 C C . LEU B 2 142 ? 0.057 -43.063 -49.396 1.00 27.59 142 LEU B C 1
ATOM 2501 O O . LEU B 2 142 ? 0.852 -42.142 -49.210 1.00 21.82 142 LEU B O 1
ATOM 2506 N N . ASN B 2 143 ? -0.024 -43.714 -50.539 1.00 25.40 143 ASN B N 1
ATOM 2507 C CA . ASN B 2 143 ? 1.040 -43.638 -51.554 1.00 22.33 143 ASN B CA 1
ATOM 2508 C C . ASN B 2 143 ? 0.647 -43.031 -52.903 1.00 23.95 143 ASN B C 1
ATOM 2509 O O . ASN B 2 143 ? -0.449 -43.256 -53.407 1.00 29.17 143 ASN B O 1
ATOM 2514 N N . ASN B 2 144 ? 1.580 -42.276 -53.470 1.00 24.43 144 ASN B N 1
ATOM 2515 C CA . ASN B 2 144 ? 1.478 -41.682 -54.809 1.00 27.23 144 ASN B CA 1
ATOM 2516 C C . ASN B 2 144 ? 0.287 -40.754 -55.024 1.00 30.27 144 ASN B C 1
ATOM 2517 O O . ASN B 2 144 ? -0.498 -40.898 -55.989 1.00 28.55 144 ASN B O 1
ATOM 2522 N N . PHE B 2 145 ? 0.181 -39.776 -54.150 1.00 25.58 145 PHE B N 1
ATOM 2523 C CA . PHE B 2 145 ? -0.939 -38.868 -54.205 1.00 21.18 145 PHE B CA 1
ATOM 2524 C C . PHE B 2 145 ? -0.460 -37.502 -54.667 1.00 25.22 145 PHE B C 1
ATOM 2525 O O . PHE B 2 145 ? 0.741 -37.236 -54.716 1.00 22.60 145 PHE B O 1
ATOM 2533 N N . TYR B 2 146 ? -1.411 -36.662 -55.033 1.00 23.39 146 TYR B N 1
ATOM 2534 C CA . TYR B 2 146 ? -1.152 -35.283 -55.411 1.00 23.72 146 TYR B CA 1
ATOM 2535 C C . TYR B 2 146 ? -2.487 -34.532 -55.401 1.00 27.30 146 TYR B C 1
ATOM 2536 O O . TYR B 2 146 ? -3.468 -35.042 -55.924 1.00 23.79 146 TYR B O 1
ATOM 2545 N N . PRO B 2 147 ? -2.525 -33.316 -54.841 1.00 20.78 147 PRO B N 1
ATOM 2546 C CA . PRO B 2 147 ? -1.373 -32.585 -54.279 1.00 19.84 147 PRO B CA 1
ATOM 2547 C C . PRO B 2 147 ? -0.923 -33.087 -52.918 1.00 25.16 147 PRO B C 1
ATOM 2548 O O . PRO B 2 147 ? -1.448 -34.077 -52.402 1.00 20.55 147 PRO B O 1
ATOM 2552 N N . LYS B 2 148 ? 0.041 -32.376 -52.323 1.00 20.24 148 LYS B N 1
ATOM 2553 C CA . LYS B 2 148 ? 0.768 -32.885 -51.191 1.00 15.73 148 LYS B CA 1
ATOM 2554 C C . LYS B 2 148 ? 0.058 -32.781 -49.834 1.00 17.67 148 LYS B C 1
ATOM 2555 O O . LYS B 2 148 ? 0.349 -33.564 -48.923 1.00 16.48 148 LYS B O 1
ATOM 2560 N N . ASP B 2 149 ? -0.918 -31.869 -49.701 1.00 18.05 149 ASP B N 1
ATOM 2561 C CA . ASP B 2 149 ? -1.652 -31.753 -48.466 1.00 17.08 149 ASP B CA 1
ATOM 2562 C C . ASP B 2 149 ? -2.519 -32.979 -48.216 1.00 21.48 149 ASP B C 1
ATOM 2563 O O . ASP B 2 149 ? -3.250 -33.402 -49.087 1.00 21.57 149 ASP B O 1
ATOM 2568 N N . ILE B 2 150 ? -2.402 -33.535 -47.022 1.00 17.61 150 ILE B N 1
ATOM 2569 C CA . ILE B 2 150 ? -3.131 -34.747 -46.610 1.00 14.14 150 ILE B CA 1
ATOM 2570 C C . ILE B 2 150 ? -3.178 -34.832 -45.107 1.00 17.97 150 ILE B C 1
ATOM 2571 O O . ILE B 2 150 ? -2.284 -34.333 -44.419 1.00 16.39 150 ILE B O 1
ATOM 2576 N N . ASN B 2 151 ? -4.238 -35.428 -44.576 1.00 17.18 151 ASN B N 1
ATOM 2577 C CA . ASN B 2 151 ? -4.410 -35.643 -43.154 1.00 19.65 151 ASN B CA 1
ATOM 2578 C C . ASN B 2 151 ? -4.715 -37.101 -42.880 1.00 25.56 151 ASN B C 1
ATOM 2579 O O . ASN B 2 151 ? -5.377 -37.743 -43.682 1.00 23.17 151 ASN B O 1
ATOM 2584 N N . VAL B 2 152 ? -4.233 -37.620 -41.764 1.00 19.46 152 VAL B N 1
ATOM 2585 C CA . VAL B 2 152 ? -4.578 -38.986 -41.347 1.00 20.98 152 VAL B CA 1
ATOM 2586 C C . VAL B 2 152 ? -5.035 -38.954 -39.908 1.00 20.87 152 VAL B C 1
ATOM 2587 O O . VAL B 2 152 ? -4.459 -38.227 -39.101 1.00 18.67 152 VAL B O 1
ATOM 2591 N N . LYS B 2 153 ? -6.092 -39.711 -39.607 1.00 22.07 153 LYS B N 1
ATOM 2592 C CA . LYS B 2 153 ? -6.454 -40.032 -38.238 1.00 18.82 153 LYS B CA 1
ATOM 2593 C C . LYS B 2 153 ? -6.515 -41.561 -38.110 1.00 24.87 153 LYS B C 1
ATOM 2594 O O . LYS B 2 153 ? -6.790 -42.249 -39.098 1.00 25.64 153 LYS B O 1
ATOM 2600 N N . TRP B 2 154 ? -6.257 -42.063 -36.906 1.00 25.42 154 TRP B N 1
ATOM 2601 C CA . TRP B 2 154 ? -6.471 -43.471 -36.538 1.00 22.47 154 TRP B CA 1
ATOM 2602 C C . TRP B 2 154 ? -7.729 -43.582 -35.713 1.00 22.08 154 TRP B C 1
ATOM 2603 O O . TRP B 2 154 ? -7.947 -42.785 -34.811 1.00 25.83 154 TRP B O 1
ATOM 2614 N N . LYS B 2 155 ? -8.602 -44.535 -36.066 1.00 23.04 155 LYS B N 1
ATOM 2615 C CA . LYS B 2 155 ? -9.831 -44.740 -35.352 1.00 25.74 155 LYS B CA 1
ATOM 2616 C C . LYS B 2 155 ? -9.931 -46.224 -35.015 1.00 30.64 155 LYS B C 1
ATOM 2617 O O . LYS B 2 155 ? -9.770 -47.067 -35.871 1.00 33.53 155 LYS B O 1
ATOM 2623 N N . ILE B 2 156 ? -10.149 -46.502 -33.741 1.00 29.98 156 ILE B N 1
ATOM 2624 C CA . ILE B 2 156 ? -10.206 -47.832 -33.213 1.00 27.40 156 ILE B CA 1
ATOM 2625 C C . ILE B 2 156 ? -11.532 -48.013 -32.490 1.00 28.04 156 ILE B C 1
ATOM 2626 O O . ILE B 2 156 ? -11.850 -47.236 -31.581 1.00 35.44 156 ILE B O 1
ATOM 2631 N N . ASP B 2 157 ? -12.308 -49.011 -32.897 1.00 31.06 157 ASP B N 1
ATOM 2632 C CA . ASP B 2 157 ? -13.664 -49.227 -32.345 1.00 31.48 157 ASP B CA 1
ATOM 2633 C C . ASP B 2 157 ? -14.489 -47.947 -32.210 1.00 31.17 157 ASP B C 1
ATOM 2634 O O . ASP B 2 157 ? -15.179 -47.749 -31.227 1.00 33.66 157 ASP B O 1
ATOM 2639 N N . GLY B 2 158 ? -14.394 -47.058 -33.173 1.00 31.52 158 GLY B N 1
ATOM 2640 C CA . GLY B 2 158 ? -15.271 -45.892 -33.201 1.00 33.75 158 GLY B CA 1
ATOM 2641 C C . GLY B 2 158 ? -14.743 -44.687 -32.431 1.00 40.46 158 GLY B C 1
ATOM 2642 O O . GLY B 2 158 ? -15.473 -43.730 -32.216 1.00 39.35 158 GLY B O 1
ATOM 2643 N N . SER B 2 159 ? -13.492 -44.748 -31.983 1.00 30.29 159 SER B N 1
ATOM 2644 C CA . SER B 2 159 ? -12.873 -43.620 -31.280 1.00 39.77 159 SER B CA 1
ATOM 2645 C C . SER B 2 159 ? -11.473 -43.347 -31.831 1.00 33.36 159 SER B C 1
ATOM 2646 O O . SER B 2 159 ? -10.748 -44.272 -32.151 1.00 26.83 159 SER B O 1
ATOM 2649 N N . GLU B 2 160 ? -11.127 -42.069 -31.940 1.00 30.28 160 GLU B N 1
ATOM 2650 C CA . GLU B 2 160 ? -9.853 -41.655 -32.465 1.00 23.46 160 GLU B CA 1
ATOM 2651 C C . GLU B 2 160 ? -8.798 -41.870 -31.409 1.00 24.87 160 GLU B C 1
ATOM 2652 O O . GLU B 2 160 ? -9.059 -41.689 -30.215 1.00 27.15 160 GLU B O 1
ATOM 2658 N N . ARG B 2 161 ? -7.621 -42.261 -31.869 1.00 28.10 161 ARG B N 1
ATOM 2659 C CA . ARG B 2 161 ? -6.456 -42.423 -31.014 1.00 22.57 161 ARG B CA 1
ATOM 2660 C C . ARG B 2 161 ? -5.383 -41.550 -31.608 1.00 22.69 161 ARG B C 1
ATOM 2661 O O . ARG B 2 161 ? -5.027 -41.695 -32.790 1.00 27.41 161 ARG B O 1
ATOM 2669 N N . GLN B 2 162 ? -4.863 -40.628 -30.810 1.00 29.14 162 GLN B N 1
ATOM 2670 C CA . GLN B 2 162 ? -3.834 -39.696 -31.303 1.00 29.90 162 GLN B CA 1
ATOM 2671 C C . GLN B 2 162 ? -2.493 -39.940 -30.629 1.00 33.29 162 GLN B C 1
ATOM 2672 O O . GLN B 2 162 ? -1.474 -39.561 -31.150 1.00 36.43 162 GLN B O 1
ATOM 2678 N N . ASN B 2 163 ? -2.500 -40.579 -29.469 1.00 33.54 163 ASN B N 1
ATOM 2679 C CA . ASN B 2 163 ? -1.233 -40.919 -28.805 1.00 35.44 163 ASN B CA 1
ATOM 2680 C C . ASN B 2 163 ? -0.477 -42.042 -29.472 1.00 29.20 163 ASN B C 1
ATOM 2681 O O . ASN B 2 163 ? -1.061 -43.066 -29.807 1.00 35.46 163 ASN B O 1
ATOM 2686 N N . GLY B 2 164 ? 0.831 -41.892 -29.607 1.00 28.47 164 GLY B N 1
ATOM 2687 C CA . GLY B 2 164 ? 1.626 -42.985 -30.123 1.00 27.15 164 GLY B CA 1
ATOM 2688 C C . GLY B 2 164 ? 1.633 -43.050 -31.643 1.00 25.42 164 GLY B C 1
ATOM 2689 O O . GLY B 2 164 ? 1.964 -44.079 -32.211 1.00 27.04 164 GLY B O 1
ATOM 2690 N N . VAL B 2 165 ? 1.268 -41.966 -32.310 1.00 21.52 165 VAL B N 1
ATOM 2691 C CA . VAL B 2 165 ? 1.254 -41.970 -33.776 1.00 26.60 165 VAL B CA 1
ATOM 2692 C C . VAL B 2 165 ? 2.526 -41.340 -34.265 1.00 32.39 165 VAL B C 1
ATOM 2693 O O . VAL B 2 165 ? 2.922 -40.267 -33.761 1.00 26.95 165 VAL B O 1
ATOM 2697 N N . LEU B 2 166 ? 3.135 -41.986 -35.265 1.00 20.14 166 LEU B N 1
ATOM 2698 C CA . LEU B 2 166 ? 4.365 -41.501 -35.887 1.00 28.59 166 LEU B CA 1
ATOM 2699 C C . LEU B 2 166 ? 4.220 -41.385 -37.412 1.00 28.52 166 LEU B C 1
ATOM 2700 O O . LEU B 2 166 ? 3.998 -42.381 -38.112 1.00 28.13 166 LEU B O 1
ATOM 2702 N N . ASN B 2 167 ? 4.336 -40.168 -37.922 1.00 19.00 167 ASN B N 1
ATOM 2703 C CA . ASN B 2 167 ? 4.156 -39.904 -39.340 1.00 16.40 167 ASN B CA 1
ATOM 2704 C C . ASN B 2 167 ? 5.457 -39.530 -40.046 1.00 22.91 167 ASN B C 1
ATOM 2705 O O . ASN B 2 167 ? 6.331 -38.868 -39.452 1.00 20.36 167 ASN B O 1
ATOM 2710 N N . SER B 2 168 ? 5.587 -39.933 -41.303 1.00 17.56 168 SER B N 1
ATOM 2711 C CA . SER B 2 168 ? 6.684 -39.494 -42.132 1.00 19.88 168 SER B CA 1
ATOM 2712 C C . SER B 2 168 ? 6.187 -39.280 -43.567 1.00 22.26 168 SER B C 1
ATOM 2713 O O . SER B 2 168 ? 5.345 -40.003 -44.059 1.00 21.07 168 SER B O 1
ATOM 2716 N N . TRP B 2 169 ? 6.713 -38.269 -44.241 1.00 22.09 169 TRP B N 1
ATOM 2717 C CA . TRP B 2 169 ? 6.246 -37.902 -45.571 1.00 30.20 169 TRP B CA 1
ATOM 2718 C C . TRP B 2 169 ? 7.434 -37.935 -46.515 1.00 23.52 169 TRP B C 1
ATOM 2719 O O . TRP B 2 169 ? 8.538 -37.557 -46.139 1.00 24.12 169 TRP B O 1
ATOM 2730 N N . THR B 2 170 ? 7.263 -38.368 -47.756 1.00 21.15 170 THR B N 1
ATOM 2731 C CA . THR B 2 170 ? 8.382 -38.288 -48.679 1.00 27.82 170 THR B CA 1
ATOM 2732 C C . THR B 2 170 ? 8.363 -36.888 -49.287 1.00 27.55 170 THR B C 1
ATOM 2733 O O . THR B 2 170 ? 7.362 -36.140 -49.171 1.00 26.80 170 THR B O 1
ATOM 2737 N N . ASP B 2 171 ? 9.466 -36.563 -49.925 1.00 25.87 171 ASP B N 1
ATOM 2738 C CA . ASP B 2 171 ? 9.550 -35.446 -50.871 1.00 29.27 171 ASP B CA 1
ATOM 2739 C C . ASP B 2 171 ? 8.934 -35.857 -52.234 1.00 31.56 171 ASP B C 1
ATOM 2740 O O . ASP B 2 171 ? 8.737 -37.052 -52.524 1.00 35.64 171 ASP B O 1
ATOM 2745 N N . GLN B 2 172 ? 8.643 -34.869 -53.074 1.00 31.56 172 GLN B N 1
ATOM 2746 C CA . GLN B 2 172 ? 8.088 -35.139 -54.387 1.00 28.54 172 GLN B CA 1
ATOM 2747 C C . GLN B 2 172 ? 8.913 -36.160 -55.171 1.00 28.48 172 GLN B C 1
ATOM 2748 O O . GLN B 2 172 ? 10.127 -36.056 -55.223 1.00 39.68 172 GLN B O 1
ATOM 2754 N N . ASP B 2 173 ? 8.232 -37.108 -55.801 1.00 32.84 173 ASP B N 1
ATOM 2755 C CA . ASP B 2 173 ? 8.879 -38.233 -56.468 1.00 34.21 173 ASP B CA 1
ATOM 2756 C C . ASP B 2 173 ? 9.485 -37.800 -57.796 1.00 38.04 173 ASP B C 1
ATOM 2757 O O . ASP B 2 173 ? 8.855 -37.072 -58.552 1.00 42.09 173 ASP B O 1
ATOM 2762 N N . SER B 2 174 ? 10.711 -38.251 -58.062 1.00 35.88 174 SER B N 1
ATOM 2763 C CA . SER B 2 174 ? 11.484 -37.790 -59.226 1.00 45.43 174 SER B CA 1
ATOM 2764 C C . SER B 2 174 ? 10.873 -38.223 -60.552 1.00 49.90 174 SER B C 1
ATOM 2765 O O . SER B 2 174 ? 10.896 -37.488 -61.531 1.00 56.00 174 SER B O 1
ATOM 2768 N N . LYS B 2 175 ? 10.342 -39.439 -60.571 1.00 55.11 175 LYS B N 1
ATOM 2769 C CA . LYS B 2 175 ? 9.703 -39.977 -61.749 1.00 52.48 175 LYS B CA 1
ATOM 2770 C C . LYS B 2 175 ? 8.319 -39.376 -61.937 1.00 56.43 175 LYS B C 1
ATOM 2771 O O . LYS B 2 175 ? 8.099 -38.632 -62.891 1.00 62.77 175 LYS B O 1
ATOM 2773 N N . ASP B 2 176 ? 7.400 -39.678 -61.015 1.00 52.02 176 ASP B N 1
ATOM 2774 C CA . ASP B 2 176 ? 5.994 -39.360 -61.223 1.00 49.73 176 ASP B CA 1
ATOM 2775 C C . ASP B 2 176 ? 5.450 -38.102 -60.527 1.00 44.04 176 ASP B C 1
ATOM 2776 O O . ASP B 2 176 ? 4.272 -37.834 -60.648 1.00 35.62 176 ASP B O 1
ATOM 2781 N N . SER B 2 177 ? 6.286 -37.359 -59.803 1.00 36.31 177 SER B N 1
ATOM 2782 C CA . SER B 2 177 ? 5.887 -36.086 -59.173 1.00 36.88 177 SER B CA 1
ATOM 2783 C C . SER B 2 177 ? 4.797 -36.172 -58.102 1.00 32.09 177 SER B C 1
ATOM 2784 O O . SER B 2 177 ? 4.165 -35.150 -57.789 1.00 29.00 177 SER B O 1
ATOM 2787 N N . THR B 2 178 ? 4.595 -37.372 -57.543 1.00 31.00 178 THR B N 1
ATOM 2788 C CA . THR B 2 178 ? 3.656 -37.606 -56.451 1.00 27.58 178 THR B CA 1
ATOM 2789 C C . THR B 2 178 ? 4.328 -37.546 -55.059 1.00 28.70 178 THR B C 1
ATOM 2790 O O . THR B 2 178 ? 5.544 -37.475 -54.925 1.00 29.68 178 THR B O 1
ATOM 2794 N N . TYR B 2 179 ? 3.491 -37.595 -54.042 1.00 25.39 179 TYR B N 1
ATOM 2795 C CA . TYR B 2 179 ? 3.907 -37.668 -52.648 1.00 27.95 179 TYR B CA 1
ATOM 2796 C C . TYR B 2 179 ? 3.378 -38.941 -52.004 1.00 30.08 179 TYR B C 1
ATOM 2797 O O . TYR B 2 179 ? 2.434 -39.539 -52.503 1.00 27.24 179 TYR B O 1
ATOM 2806 N N . SER B 2 180 ? 3.990 -39.321 -50.885 1.00 20.87 180 SER B N 1
ATOM 2807 C CA . SER B 2 180 ? 3.578 -40.486 -50.141 1.00 18.77 180 SER B CA 1
ATOM 2808 C C . SER B 2 180 ? 3.782 -40.209 -48.678 1.00 25.80 180 SER B C 1
ATOM 2809 O O . SER B 2 180 ? 4.587 -39.339 -48.286 1.00 26.54 180 SER B O 1
ATOM 2812 N N . MET B 2 181 ? 3.072 -40.973 -47.873 1.00 28.48 181 MET B N 1
ATOM 2813 C CA . MET B 2 181 ? 3.083 -40.800 -46.448 1.00 20.26 181 MET B CA 1
ATOM 2814 C C . MET B 2 181 ? 2.961 -42.133 -45.753 1.00 25.71 181 MET B C 1
ATOM 2815 O O . MET B 2 181 ? 2.346 -43.056 -46.264 1.00 22.24 181 MET B O 1
ATOM 2820 N N . SER B 2 182 ? 3.561 -42.212 -44.570 1.00 21.68 182 SER B N 1
ATOM 2821 C CA . SER B 2 182 ? 3.492 -43.415 -43.756 1.00 18.64 182 SER B CA 1
ATOM 2822 C C . SER B 2 182 ? 3.080 -42.953 -42.361 1.00 20.83 182 SER B C 1
ATOM 2823 O O . SER B 2 182 ? 3.552 -41.890 -41.854 1.00 18.98 182 SER B O 1
ATOM 2826 N N . SER B 2 183 ? 2.143 -43.705 -41.775 1.00 25.92 183 SER B N 1
ATOM 2827 C CA . SER B 2 183 ? 1.639 -43.411 -40.437 1.00 23.20 183 SER B CA 1
ATOM 2828 C C . SER B 2 183 ? 1.690 -44.704 -39.626 1.00 25.03 183 SER B C 1
ATOM 2829 O O . SER B 2 183 ? 1.170 -45.714 -40.041 1.00 24.35 183 SER B O 1
ATOM 2832 N N . THR B 2 184 ? 2.318 -44.663 -38.476 1.00 21.24 184 THR B N 1
ATOM 2833 C CA . THR B 2 184 ? 2.395 -45.835 -37.618 1.00 24.55 184 THR B CA 1
ATOM 2834 C C . THR B 2 184 ? 1.824 -45.496 -36.260 1.00 26.17 184 THR B C 1
ATOM 2835 O O . THR B 2 184 ? 2.195 -44.485 -35.618 1.00 26.58 184 THR B O 1
ATOM 2839 N N . LEU B 2 185 ? 0.933 -46.361 -35.800 1.00 23.70 185 LEU B N 1
ATOM 2840 C CA . LEU B 2 185 ? 0.329 -46.252 -34.490 1.00 21.94 185 LEU B CA 1
ATOM 2841 C C . LEU B 2 185 ? 0.932 -47.347 -33.635 1.00 30.03 185 LEU B C 1
ATOM 2842 O O . LEU B 2 185 ? 0.764 -48.526 -33.958 1.00 31.20 185 LEU B O 1
ATOM 2847 N N . THR B 2 186 ? 1.600 -46.977 -32.546 1.00 26.20 186 THR B N 1
ATOM 2848 C CA . THR B 2 186 ? 2.213 -47.957 -31.642 1.00 24.07 186 THR B CA 1
ATOM 2849 C C . THR B 2 186 ? 1.444 -48.035 -30.327 1.00 30.43 186 THR B C 1
ATOM 2850 O O . THR B 2 186 ? 1.206 -47.014 -29.666 1.00 30.29 186 THR B O 1
ATOM 2854 N N . LEU B 2 187 ? 1.048 -49.264 -29.987 1.00 30.53 187 LEU B N 1
ATOM 2855 C CA . LEU B 2 187 ? 0.279 -49.605 -28.817 1.00 36.76 187 LEU B CA 1
ATOM 2856 C C . LEU B 2 187 ? 1.004 -50.751 -28.130 1.00 32.45 187 LEU B C 1
ATOM 2857 O O . LEU B 2 187 ? 1.882 -51.380 -28.725 1.00 33.93 187 LEU B O 1
ATOM 2862 N N . THR B 2 188 ? 0.641 -51.045 -26.896 1.00 38.41 188 THR B N 1
ATOM 2863 C CA . THR B 2 188 ? 1.117 -52.295 -26.306 1.00 35.90 188 THR B CA 1
ATOM 2864 C C . THR B 2 188 ? 0.350 -53.445 -26.938 1.00 37.94 188 THR B C 1
ATOM 2865 O O . THR B 2 188 ? -0.714 -53.244 -27.554 1.00 40.38 188 THR B O 1
ATOM 2869 N N . LYS B 2 189 ? 0.873 -54.656 -26.800 1.00 36.54 189 LYS B N 1
ATOM 2870 C CA . LYS B 2 189 ? 0.106 -55.836 -27.191 1.00 40.00 189 LYS B CA 1
ATOM 2871 C C . LYS B 2 189 ? -1.239 -55.911 -26.454 1.00 43.67 189 LYS B C 1
ATOM 2872 O O . LYS B 2 189 ? -2.293 -56.153 -27.088 1.00 42.80 189 LYS B O 1
ATOM 2875 N N . ASP B 2 190 ? -1.224 -55.713 -25.131 1.00 43.74 190 ASP B N 1
ATOM 2876 C CA . ASP B 2 190 ? -2.476 -55.786 -24.350 1.00 51.14 190 ASP B CA 1
ATOM 2877 C C . ASP B 2 190 ? -3.511 -54.771 -24.872 1.00 46.44 190 ASP B C 1
ATOM 2878 O O . ASP B 2 190 ? -4.710 -55.056 -24.913 1.00 43.89 190 ASP B O 1
ATOM 2883 N N . GLU B 2 191 ? -3.038 -53.590 -25.270 1.00 41.80 191 GLU B N 1
ATOM 2884 C CA . GLU B 2 191 ? -3.942 -52.564 -25.750 1.00 38.72 191 GLU B CA 1
ATOM 2885 C C . GLU B 2 191 ? -4.527 -52.967 -27.086 1.00 44.49 191 GLU B C 1
ATOM 2886 O O . GLU B 2 191 ? -5.744 -52.880 -27.301 1.00 42.06 191 GLU B O 1
ATOM 2889 N N . TYR B 2 192 ? -3.653 -53.403 -27.981 1.00 38.44 192 TYR B N 1
ATOM 2890 C CA . TYR B 2 192 ? -4.064 -53.861 -29.288 1.00 40.99 192 TYR B CA 1
ATOM 2891 C C . TYR B 2 192 ? -5.134 -54.953 -29.154 1.00 43.38 192 TYR B C 1
ATOM 2892 O O . TYR B 2 192 ? -6.133 -54.967 -29.888 1.00 47.66 192 TYR B O 1
ATOM 2901 N N . GLU B 2 193 ? -4.923 -55.854 -28.202 1.00 41.21 193 GLU B N 1
ATOM 2902 C CA . GLU B 2 193 ? -5.795 -57.030 -28.061 1.00 43.86 193 GLU B CA 1
ATOM 2903 C C . GLU B 2 193 ? -7.128 -56.679 -27.403 1.00 49.03 193 GLU B C 1
ATOM 2904 O O . GLU B 2 193 ? -8.077 -57.460 -27.465 1.00 50.21 193 GLU B O 1
ATOM 2910 N N . ARG B 2 194 ? -7.211 -55.484 -26.819 1.00 50.53 194 ARG B N 1
ATOM 2911 C CA . ARG B 2 194 ? -8.441 -55.006 -26.197 1.00 48.25 194 ARG B CA 1
ATOM 2912 C C . ARG B 2 194 ? -9.432 -54.450 -27.226 1.00 52.60 194 ARG B C 1
ATOM 2913 O O . ARG B 2 194 ? -10.562 -54.085 -26.870 1.00 51.01 194 ARG B O 1
ATOM 2917 N N . HIS B 2 195 ? -9.024 -54.363 -28.492 1.00 45.86 195 HIS B N 1
ATOM 2918 C CA . HIS B 2 195 ? -9.901 -53.789 -29.516 1.00 42.80 195 HIS B CA 1
ATOM 2919 C C . HIS B 2 195 ? -9.936 -54.589 -30.823 1.00 43.13 195 HIS B C 1
ATOM 2920 O O . HIS B 2 195 ? -9.038 -55.357 -31.107 1.00 45.12 195 HIS B O 1
ATOM 2927 N N . ASN B 2 196 ? -10.988 -54.408 -31.619 1.00 42.33 196 ASN B N 1
ATOM 2928 C CA . ASN B 2 196 ? -11.176 -55.228 -32.824 1.00 42.86 196 ASN B CA 1
ATOM 2929 C C . ASN B 2 196 ? -11.055 -54.523 -34.166 1.00 40.39 196 ASN B C 1
ATOM 2930 O O . ASN B 2 196 ? -10.446 -55.054 -35.095 1.00 47.86 196 ASN B O 1
ATOM 2935 N N . SER B 2 197 ? -11.591 -53.309 -34.264 1.00 39.07 197 SER B N 1
ATOM 2936 C CA . SER B 2 197 ? -11.660 -52.617 -35.539 1.00 37.14 197 SER B CA 1
ATOM 2937 C C . SER B 2 197 ? -10.658 -51.475 -35.629 1.00 34.00 197 SER B C 1
ATOM 2938 O O . SER B 2 197 ? -10.755 -50.518 -34.889 1.00 36.46 197 SER B O 1
ATOM 2941 N N . TYR B 2 198 ? -9.735 -51.583 -36.572 1.00 32.43 198 TYR B N 1
ATOM 2942 C CA . TYR B 2 198 ? -8.705 -50.568 -36.776 1.00 32.74 198 TYR B CA 1
ATOM 2943 C C . TYR B 2 198 ? -8.828 -49.916 -38.121 1.00 28.82 198 TYR B C 1
ATOM 2944 O O . TYR B 2 198 ? -8.822 -50.605 -39.134 1.00 30.21 198 TYR B O 1
ATOM 2953 N N . THR B 2 199 ? -8.843 -48.585 -38.138 1.00 30.06 199 THR B N 1
ATOM 2954 C CA . THR B 2 199 ? -9.034 -47.837 -39.377 1.00 29.42 199 THR B CA 1
ATOM 2955 C C . THR B 2 199 ? -8.041 -46.677 -39.480 1.00 29.19 199 THR B C 1
ATOM 2956 O O . THR B 2 199 ? -7.841 -45.984 -38.498 1.00 23.79 199 THR B O 1
ATOM 2960 N N . CYS B 2 200 ? -7.419 -46.561 -40.655 1.00 22.16 200 CYS B N 1
ATOM 2961 C CA . CYS B 2 200 ? -6.631 -45.425 -41.089 1.00 21.56 200 CYS B CA 1
ATOM 2962 C C . CYS B 2 200 ? -7.576 -44.553 -41.929 1.00 23.33 200 CYS B C 1
ATOM 2963 O O . CYS B 2 200 ? -8.168 -45.041 -42.918 1.00 24.84 200 CYS B O 1
ATOM 2966 N N . GLU B 2 201 ? -7.771 -43.295 -41.535 1.00 22.75 201 GLU B N 1
ATOM 2967 C CA . GLU B 2 201 ? -8.748 -42.444 -42.197 1.00 21.18 201 GLU B CA 1
ATOM 2968 C C . GLU B 2 201 ? -8.042 -41.208 -42.696 1.00 25.30 201 GLU B C 1
ATOM 2969 O O . GLU B 2 201 ? -7.393 -40.489 -41.923 1.00 24.96 201 GLU B O 1
ATOM 2975 N N . ALA B 2 202 ? -8.150 -40.970 -43.986 1.00 22.90 202 ALA B N 1
ATOM 2976 C CA . ALA B 2 202 ? -7.494 -39.806 -44.583 1.00 19.27 202 ALA B CA 1
ATOM 2977 C C . ALA B 2 202 ? -8.461 -38.789 -45.210 1.00 22.44 202 ALA B C 1
ATOM 2978 O O . ALA B 2 202 ? -9.559 -39.135 -45.697 1.00 20.23 202 ALA B O 1
ATOM 2980 N N . THR B 2 203 ? -8.052 -37.513 -45.196 1.00 21.16 203 THR B N 1
ATOM 2981 C CA . THR B 2 203 ? -8.705 -36.508 -46.015 1.00 18.23 203 THR B CA 1
ATOM 2982 C C . THR B 2 203 ? -7.700 -35.988 -47.025 1.00 23.37 203 THR B C 1
ATOM 2983 O O . THR B 2 203 ? -6.503 -35.824 -46.735 1.00 17.59 203 THR B O 1
ATOM 2987 N N . HIS B 2 204 ? -8.187 -35.794 -48.243 1.00 19.33 204 HIS B N 1
ATOM 2988 C CA . HIS B 2 204 ? -7.369 -35.356 -49.356 1.00 22.59 204 HIS B CA 1
ATOM 2989 C C . HIS B 2 204 ? -8.295 -34.624 -50.308 1.00 19.01 204 HIS B C 1
ATOM 2990 O O . HIS B 2 204 ? -9.485 -34.905 -50.352 1.00 22.73 204 HIS B O 1
ATOM 2997 N N . LYS B 2 205 ? -7.729 -33.706 -51.085 1.00 19.89 205 LYS B N 1
ATOM 2998 C CA . LYS B 2 205 ? -8.488 -32.949 -52.073 1.00 21.33 205 LYS B CA 1
ATOM 2999 C C . LYS B 2 205 ? -9.291 -33.839 -53.024 1.00 23.57 205 LYS B C 1
ATOM 3000 O O . LYS B 2 205 ? -10.355 -33.453 -53.510 1.00 31.84 205 LYS B O 1
ATOM 3006 N N . THR B 2 206 ? -8.786 -35.033 -53.329 1.00 22.18 206 THR B N 1
ATOM 3007 C CA . THR B 2 206 ? -9.418 -35.887 -54.328 1.00 22.12 206 THR B CA 1
ATOM 3008 C C . THR B 2 206 ? -10.719 -36.547 -53.950 1.00 30.52 206 THR B C 1
ATOM 3009 O O . THR B 2 206 ? -11.350 -37.152 -54.804 1.00 31.45 206 THR B O 1
ATOM 3013 N N . SER B 2 207 ? -11.129 -36.424 -52.695 1.00 28.01 207 SER B N 1
ATOM 3014 C CA . SER B 2 207 ? -12.441 -36.870 -52.268 1.00 27.93 207 SER B CA 1
ATOM 3015 C C . SER B 2 207 ? -13.073 -35.907 -51.258 1.00 26.24 207 SER B C 1
ATOM 3016 O O . SER B 2 207 ? -12.424 -35.358 -50.366 1.00 25.63 207 SER B O 1
ATOM 3019 N N . THR B 2 208 ? -14.355 -35.669 -51.423 1.00 22.85 208 THR B N 1
ATOM 3020 C CA . THR B 2 208 ? -15.098 -34.880 -50.440 1.00 36.24 208 THR B CA 1
ATOM 3021 C C . THR B 2 208 ? -15.254 -35.643 -49.118 1.00 33.15 208 THR B C 1
ATOM 3022 O O . THR B 2 208 ? -15.278 -35.048 -48.031 1.00 32.43 208 THR B O 1
ATOM 3026 N N . SER B 2 209 ? -15.350 -36.964 -49.242 1.00 25.03 209 SER B N 1
ATOM 3027 C CA . SER B 2 209 ? -15.482 -37.887 -48.121 1.00 29.88 209 SER B CA 1
ATOM 3028 C C . SER B 2 209 ? -14.130 -38.438 -47.639 1.00 32.22 209 SER B C 1
ATOM 3029 O O . SER B 2 209 ? -13.158 -38.524 -48.391 1.00 26.24 209 SER B O 1
ATOM 3032 N N . PRO B 2 210 ? -14.064 -38.831 -46.380 1.00 27.92 210 PRO B N 1
ATOM 3033 C CA . PRO B 2 210 ? -12.795 -39.435 -45.958 1.00 29.36 210 PRO B CA 1
ATOM 3034 C C . PRO B 2 210 ? -12.526 -40.738 -46.708 1.00 29.36 210 PRO B C 1
ATOM 3035 O O . PRO B 2 210 ? -13.407 -41.421 -47.204 1.00 29.56 210 PRO B O 1
ATOM 3039 N N . ILE B 2 211 ? -11.264 -41.061 -46.798 1.00 23.77 211 ILE B N 1
ATOM 3040 C CA . ILE B 2 211 ? -10.768 -42.244 -47.462 1.00 28.82 211 ILE B CA 1
ATOM 3041 C C . ILE B 2 211 ? -10.322 -43.129 -46.348 1.00 28.68 211 ILE B C 1
ATOM 3042 O O . ILE B 2 211 ? -9.481 -42.708 -45.543 1.00 29.59 211 ILE B O 1
ATOM 3047 N N . VAL B 2 212 ? -10.887 -44.320 -46.289 1.00 31.67 212 VAL B N 1
ATOM 3048 C CA . VAL B 2 212 ? -10.668 -45.236 -45.169 1.00 29.95 212 VAL B CA 1
ATOM 3049 C C . VAL B 2 212 ? -10.118 -46.568 -45.652 1.00 37.88 212 VAL B C 1
ATOM 3050 O O . VAL B 2 212 ? -10.516 -47.060 -46.696 1.00 31.66 212 VAL B O 1
ATOM 3054 N N . LYS B 2 213 ? -9.174 -47.116 -44.892 1.00 30.61 213 LYS B N 1
ATOM 3055 C CA . LYS B 2 213 ? -8.864 -48.543 -44.925 1.00 34.55 213 LYS B CA 1
ATOM 3056 C C . LYS B 2 213 ? -8.894 -49.124 -43.516 1.00 31.78 213 LYS B C 1
ATOM 3057 O O . LYS B 2 213 ? -8.359 -48.522 -42.559 1.00 34.15 213 LYS B O 1
ATOM 3062 N N . SER B 2 214 ? -9.507 -50.300 -43.380 1.00 31.07 214 SER B N 1
ATOM 3063 C CA . SER B 2 214 ? -9.736 -50.865 -42.071 1.00 31.09 214 SER B CA 1
ATOM 3064 C C . SER B 2 214 ? -9.465 -52.369 -42.075 1.00 39.94 214 SER B C 1
ATOM 3065 O O . SER B 2 214 ? -9.481 -52.995 -43.130 1.00 33.21 214 SER B O 1
ATOM 3068 N N . PHE B 2 215 ? -9.198 -52.922 -40.896 1.00 35.54 215 PHE B N 1
ATOM 3069 C CA . PHE B 2 215 ? -9.232 -54.377 -40.713 1.00 42.67 215 PHE B CA 1
ATOM 3070 C C . PHE B 2 215 ? -9.802 -54.674 -39.349 1.00 43.93 215 PHE B C 1
ATOM 3071 O O . PHE B 2 215 ? -9.862 -53.780 -38.505 1.00 36.90 215 PHE B O 1
ATOM 3079 N N . ASN B 2 216 ? -10.237 -55.925 -39.150 1.00 39.95 216 ASN B N 1
ATOM 3080 C CA . ASN B 2 216 ? -10.734 -56.403 -37.879 1.00 41.52 216 ASN B CA 1
ATOM 3081 C C . ASN B 2 216 ? -9.750 -57.446 -37.386 1.00 44.54 216 ASN B C 1
ATOM 3082 O O . ASN B 2 216 ? -9.307 -58.302 -38.154 1.00 43.64 216 ASN B O 1
ATOM 3087 N N . ARG B 2 217 ? -9.349 -57.298 -36.126 1.00 42.17 217 ARG B N 1
ATOM 3088 C CA . ARG B 2 217 ? -8.265 -58.081 -35.518 1.00 42.72 217 ARG B CA 1
ATOM 3089 C C . ARG B 2 217 ? -8.650 -59.566 -35.469 1.00 63.84 217 ARG B C 1
ATOM 3090 O O . ARG B 2 217 ? -8.048 -60.386 -36.170 1.00 60.98 217 ARG B O 1
ATOM 3098 N N . ARG C 3 1 ? 38.034 -10.625 -44.394 1.00 38.55 1 ARG E N 1
ATOM 3099 C CA . ARG C 3 1 ? 37.726 -9.208 -44.744 1.00 43.78 1 ARG E CA 1
ATOM 3100 C C . ARG C 3 1 ? 36.281 -9.054 -45.240 1.00 44.39 1 ARG E C 1
ATOM 3101 O O . ARG C 3 1 ? 35.592 -10.041 -45.563 1.00 39.52 1 ARG E O 1
ATOM 3103 N N . CYS C 3 2 ? 35.815 -7.807 -45.284 1.00 42.12 2 CYS E N 1
ATOM 3104 C CA . CYS C 3 2 ? 34.478 -7.504 -45.822 1.00 36.11 2 CYS E CA 1
ATOM 3105 C C . CYS C 3 2 ? 34.409 -7.852 -47.292 1.00 35.15 2 CYS E C 1
ATOM 3106 O O . CYS C 3 2 ? 35.351 -7.586 -48.054 1.00 39.59 2 CYS E O 1
ATOM 3109 N N . ASN C 3 3 ? 33.278 -8.428 -47.690 1.00 34.18 3 ASN E N 1
ATOM 3110 C CA . ASN C 3 3 ? 32.970 -8.708 -49.072 1.00 30.85 3 ASN E CA 1
ATOM 3111 C C . ASN C 3 3 ? 32.035 -7.655 -49.613 1.00 36.50 3 ASN E C 1
ATOM 3112 O O . ASN C 3 3 ? 30.832 -7.745 -49.424 1.00 32.91 3 ASN E O 1
ATOM 3117 N N . PRO C 3 4 ? 32.574 -6.677 -50.342 1.00 31.97 4 PRO E N 1
ATOM 3118 C CA . PRO C 3 4 ? 31.715 -5.550 -50.680 1.00 38.10 4 PRO E CA 1
ATOM 3119 C C . PRO C 3 4 ? 30.552 -5.985 -51.570 1.00 43.09 4 PRO E C 1
ATOM 3120 O O . PRO C 3 4 ? 29.564 -5.284 -51.624 1.00 33.54 4 PRO E O 1
ATOM 3124 N N . ASN C 3 5 ? 30.640 -7.151 -52.202 1.00 29.05 5 ASN E N 1
ATOM 3125 C CA . ASN C 3 5 ? 29.519 -7.637 -53.003 1.00 35.67 5 ASN E CA 1
ATOM 3126 C C . ASN C 3 5 ? 28.352 -8.147 -52.193 1.00 37.22 5 ASN E C 1
ATOM 3127 O O . ASN C 3 5 ? 27.281 -8.344 -52.756 1.00 28.21 5 ASN E O 1
ATOM 3132 N N . MET C 3 6 ? 28.551 -8.385 -50.895 1.00 31.10 6 MET E N 1
ATOM 3133 C CA . MET C 3 6 ? 27.517 -8.983 -50.040 1.00 28.81 6 MET E CA 1
ATOM 3134 C C . MET C 3 6 ? 27.188 -8.161 -48.810 1.00 33.05 6 MET E C 1
ATOM 3135 O O . MET C 3 6 ? 26.153 -8.384 -48.187 1.00 34.26 6 MET E O 1
ATOM 3140 N N . GLU C 3 7 ? 28.038 -7.182 -48.488 1.00 31.67 7 GLU E N 1
ATOM 3141 C CA . GLU C 3 7 ? 27.900 -6.438 -47.262 1.00 32.57 7 GLU E CA 1
ATOM 3142 C C . GLU C 3 7 ? 28.611 -5.100 -47.453 1.00 34.30 7 GLU E C 1
ATOM 3143 O O . GLU C 3 7 ? 29.360 -4.906 -48.426 1.00 33.96 7 GLU E O 1
ATOM 3149 N N . PRO C 3 8 ? 28.372 -4.180 -46.533 1.00 36.28 8 PRO E N 1
ATOM 3150 C CA . PRO C 3 8 ? 29.055 -2.887 -46.614 1.00 38.16 8 PRO E CA 1
ATOM 3151 C C . PRO C 3 8 ? 30.570 -3.011 -46.568 1.00 49.14 8 PRO E C 1
ATOM 3152 O O . PRO C 3 8 ? 31.053 -3.772 -45.748 1.00 45.72 8 PRO E O 1
ATOM 3156 N N . PRO C 3 9 ? 31.312 -2.245 -47.397 1.00 52.31 9 PRO E N 1
ATOM 3157 C CA . PRO C 3 9 ? 32.783 -2.268 -47.330 1.00 46.21 9 PRO E CA 1
ATOM 3158 C C . PRO C 3 9 ? 33.366 -1.913 -45.975 1.00 50.94 9 PRO E C 1
ATOM 3159 O O . PRO C 3 9 ? 34.485 -2.349 -45.678 1.00 49.43 9 PRO E O 1
ATOM 3163 N N . ARG C 3 10 ? 32.625 -1.127 -45.194 1.00 47.37 10 ARG E N 1
ATOM 3164 C CA . ARG C 3 10 ? 33.024 -0.757 -43.837 1.00 55.63 10 ARG E CA 1
ATOM 3165 C C . ARG C 3 10 ? 32.243 -1.601 -42.837 1.00 58.32 10 ARG E C 1
ATOM 3166 O O . ARG C 3 10 ? 31.614 -1.079 -41.916 1.00 69.60 10 ARG E O 1
ATOM 3167 N N . CYS C 3 11 ? 32.294 -2.916 -43.028 1.00 49.23 11 CYS E N 1
ATOM 3168 C CA . CYS C 3 11 ? 31.582 -3.836 -42.153 1.00 43.29 11 CYS E CA 1
ATOM 3169 C C . CYS C 3 11 ? 32.388 -4.039 -40.870 1.00 51.36 11 CYS E C 1
ATOM 3170 O O . CYS C 3 11 ? 33.491 -3.499 -40.695 1.00 48.87 11 CYS E O 1
ATOM 3173 N N . TRP C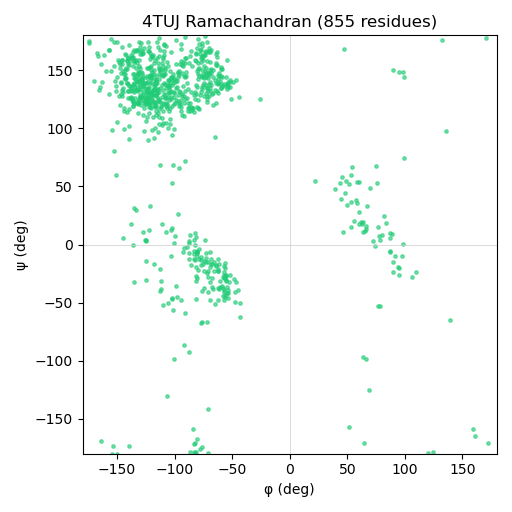 3 12 ? 31.815 -4.809 -39.965 1.00 51.90 12 TRP E N 1
ATOM 3174 C CA . TRP C 3 12 ? 32.405 -5.006 -38.666 1.00 52.50 12 TRP E CA 1
ATOM 3175 C C . TRP C 3 12 ? 33.841 -5.513 -38.759 1.00 49.28 12 TRP E C 1
ATOM 3176 O O . TRP C 3 12 ? 34.611 -5.290 -37.843 1.00 50.64 12 TRP E O 1
ATOM 3187 N N . ALA C 3 13 ? 34.212 -6.196 -39.845 1.00 49.10 13 ALA E N 1
ATOM 3188 C CA . ALA C 3 13 ? 35.580 -6.742 -39.935 1.00 51.00 13 ALA E CA 1
ATOM 3189 C C . ALA C 3 13 ? 36.622 -5.702 -40.405 1.00 54.54 13 ALA E C 1
ATOM 3190 O O . ALA C 3 13 ? 37.826 -5.944 -40.316 1.00 52.48 13 ALA E O 1
ATOM 3192 N N . ALA C 3 14 ? 36.158 -4.564 -40.916 1.00 47.37 14 ALA E N 1
ATOM 3193 C CA . ALA C 3 14 ? 37.066 -3.473 -41.304 1.00 55.37 14 ALA E CA 1
ATOM 3194 C C . ALA C 3 14 ? 37.726 -2.844 -40.085 1.00 62.64 14 ALA E C 1
ATOM 3195 O O . ALA C 3 14 ? 37.048 -2.541 -39.106 1.00 68.15 14 ALA E O 1
ATOM 3197 N N . VAL D 1 2 ? 25.709 -75.306 -85.454 1.00 55.02 2 VAL C N 1
ATOM 3198 C CA . VAL D 1 2 ? 27.057 -74.919 -85.039 1.00 57.99 2 VAL C CA 1
ATOM 3199 C C . VAL D 1 2 ? 27.565 -73.667 -85.771 1.00 63.55 2 VAL C C 1
ATOM 3200 O O . VAL D 1 2 ? 27.513 -72.569 -85.220 1.00 68.63 2 VAL C O 1
ATOM 3202 N N . GLN D 1 3 ? 28.062 -73.828 -86.996 1.00 61.53 3 GLN C N 1
ATOM 3203 C CA . GLN D 1 3 ? 28.613 -72.699 -87.751 1.00 61.68 3 GLN C CA 1
ATOM 3204 C C . GLN D 1 3 ? 27.573 -72.031 -88.660 1.00 57.74 3 GLN C C 1
ATOM 3205 O O . GLN D 1 3 ? 26.814 -72.713 -89.341 1.00 62.54 3 GLN C O 1
ATOM 3206 N N . LEU D 1 4 ? 27.557 -70.697 -88.669 1.00 54.64 4 LEU C N 1
ATOM 3207 C CA . LEU D 1 4 ? 26.589 -69.917 -89.440 1.00 42.31 4 LEU C CA 1
ATOM 3208 C C . LEU D 1 4 ? 27.266 -68.812 -90.238 1.00 52.65 4 LEU C C 1
ATOM 3209 O O . LEU D 1 4 ? 28.265 -68.256 -89.801 1.00 59.96 4 LEU C O 1
ATOM 3214 N N . LEU D 1 5 ? 26.738 -68.499 -91.406 1.00 39.68 5 LEU C N 1
ATOM 3215 C CA . LEU D 1 5 ? 27.272 -67.432 -92.197 1.00 37.16 5 LEU C CA 1
ATOM 3216 C C . LEU D 1 5 ? 26.169 -66.543 -92.664 1.00 42.90 5 LEU C C 1
ATOM 3217 O O . LEU D 1 5 ? 25.279 -67.021 -93.285 1.00 49.10 5 LEU C O 1
ATOM 3218 N N . GLN D 1 6 ? 26.234 -65.265 -92.372 1.00 33.21 6 GLN C N 1
ATOM 3219 C CA . GLN D 1 6 ? 25.224 -64.301 -92.740 1.00 34.54 6 GLN C CA 1
ATOM 3220 C C . GLN D 1 6 ? 25.734 -63.356 -93.818 1.00 36.96 6 GLN C C 1
ATOM 3221 O O . GLN D 1 6 ? 26.888 -63.139 -93.924 1.00 37.10 6 GLN C O 1
ATOM 3227 N N . SER D 1 7 ? 24.853 -62.805 -94.624 1.00 38.23 7 SER C N 1
ATOM 3228 C CA . SER D 1 7 ? 25.248 -61.932 -95.735 1.00 36.65 7 SER C CA 1
ATOM 3229 C C . SER D 1 7 ? 25.615 -60.490 -95.344 1.00 39.69 7 SER C C 1
ATOM 3230 O O . SER D 1 7 ? 25.400 -60.111 -94.245 1.00 36.89 7 SER C O 1
ATOM 3233 N N . GLY D 1 8 ? 26.130 -59.691 -96.274 1.00 36.42 8 GLY C N 1
ATOM 3234 C CA . GLY D 1 8 ? 26.760 -58.433 -95.961 1.00 42.18 8 GLY C CA 1
ATOM 3235 C C . GLY D 1 8 ? 25.790 -57.323 -95.636 1.00 42.73 8 GLY C C 1
ATOM 3236 O O . GLY D 1 8 ? 24.582 -57.504 -95.770 1.00 45.03 8 GLY C O 1
ATOM 3237 N N . PRO D 1 9 ? 26.326 -56.169 -95.206 1.00 47.21 9 PRO C N 1
ATOM 3238 C CA . PRO D 1 9 ? 25.565 -54.960 -94.887 1.00 40.71 9 PRO C CA 1
ATOM 3239 C C . PRO D 1 9 ? 24.645 -54.600 -96.036 1.00 46.82 9 PRO C C 1
ATOM 3240 O O . PRO D 1 9 ? 25.045 -54.741 -97.194 1.00 40.18 9 PRO C O 1
ATOM 3244 N N . GLU D 1 10 ? 23.446 -54.131 -95.707 1.00 42.47 10 GLU C N 1
ATOM 3245 C CA . GLU D 1 10 ? 22.478 -53.695 -96.698 1.00 40.02 10 GLU C CA 1
ATOM 3246 C C . GLU D 1 10 ? 22.078 -52.271 -96.411 1.00 47.49 10 GLU C C 1
ATOM 3247 O O . GLU D 1 10 ? 21.985 -51.856 -95.240 1.00 41.97 10 GLU C O 1
ATOM 3253 N N . LEU D 1 11 ? 21.840 -51.542 -97.498 1.00 47.73 11 LEU C N 1
ATOM 3254 C CA . LEU D 1 11 ? 21.278 -50.198 -97.466 1.00 43.61 11 LEU C CA 1
ATOM 3255 C C . LEU D 1 11 ? 20.043 -50.223 -98.384 1.00 53.34 11 LEU C C 1
ATOM 3256 O O . LEU D 1 11 ? 20.082 -50.797 -99.469 1.00 55.00 11 LEU C O 1
ATOM 3258 N N . GLU D 1 12 ? 18.947 -49.642 -97.917 1.00 45.47 12 GLU C N 1
ATOM 3259 C CA . GLU D 1 12 ? 17.716 -49.535 -98.683 1.00 39.73 12 GLU C CA 1
ATOM 3260 C C . GLU D 1 12 ? 17.069 -48.216 -98.289 1.00 52.68 12 GLU C C 1
ATOM 3261 O O . GLU D 1 12 ? 17.313 -47.698 -97.191 1.00 50.81 12 GLU C O 1
ATOM 3267 N N . LYS D 1 13 ? 16.243 -47.674 -99.177 1.00 51.21 13 LYS C N 1
ATOM 3268 C CA . LYS D 1 13 ? 15.515 -46.455 -98.886 1.00 46.41 13 LYS C CA 1
ATOM 3269 C C . LYS D 1 13 ? 14.203 -46.805 -98.196 1.00 48.10 13 LYS C C 1
ATOM 3270 O O . LYS D 1 13 ? 13.699 -47.932 -98.349 1.00 48.62 13 LYS C O 1
ATOM 3272 N N . PRO D 1 14 ? 13.641 -45.856 -97.423 1.00 45.35 14 PRO C N 1
ATOM 3273 C CA . PRO D 1 14 ? 12.306 -46.082 -96.840 1.00 44.45 14 PRO C CA 1
ATOM 3274 C C . PRO D 1 14 ? 11.199 -46.388 -97.861 1.00 52.54 14 PRO C C 1
ATOM 3275 O O . PRO D 1 14 ? 11.114 -45.766 -98.935 1.00 56.43 14 PRO C O 1
ATOM 3279 N N . GLY D 1 15 ? 10.364 -47.359 -97.502 1.00 50.33 15 GLY C N 1
ATOM 3280 C CA . GLY D 1 15 ? 9.313 -47.863 -98.373 1.00 60.45 15 GLY C CA 1
ATOM 3281 C C . GLY D 1 15 ? 9.719 -49.085 -99.185 1.00 55.69 15 GLY C C 1
ATOM 3282 O O . GLY D 1 15 ? 8.862 -49.808 -99.699 1.00 50.37 15 GLY C O 1
ATOM 3283 N N . ALA D 1 16 ? 11.024 -49.299 -99.319 1.00 47.08 16 ALA C N 1
ATOM 3284 C CA . ALA D 1 16 ? 11.563 -50.419 -100.079 1.00 37.12 16 ALA C CA 1
ATOM 3285 C C . ALA D 1 16 ? 11.539 -51.705 -99.255 1.00 36.64 16 ALA C C 1
ATOM 3286 O O . ALA D 1 16 ? 10.867 -51.766 -98.232 1.00 40.66 16 ALA C O 1
ATOM 3288 N N . SER D 1 17 ? 12.241 -52.735 -99.740 1.00 38.90 17 SER C N 1
ATOM 3289 C CA . SER D 1 17 ? 12.334 -54.014 -99.057 1.00 34.11 17 SER C CA 1
ATOM 3290 C C . SER D 1 17 ? 13.800 -54.432 -99.020 1.00 28.45 17 SER C C 1
ATOM 3291 O O . SER D 1 17 ? 14.611 -53.875 -99.729 1.00 34.46 17 SER C O 1
ATOM 3294 N N . VAL D 1 18 ? 14.108 -55.439 -98.211 1.00 29.19 18 VAL C N 1
ATOM 3295 C CA . VAL D 1 18 ? 15.431 -56.009 -98.201 1.00 33.29 18 VAL C CA 1
ATOM 3296 C C . VAL D 1 18 ? 15.280 -57.491 -98.027 1.00 34.11 18 VAL C C 1
ATOM 3297 O O . VAL D 1 18 ? 14.326 -57.939 -97.400 1.00 30.98 18 VAL C O 1
ATOM 3301 N N . MET D 1 19 ? 16.244 -58.237 -98.547 1.00 29.34 19 MET C N 1
ATOM 3302 C CA . MET D 1 19 ? 16.307 -59.656 -98.325 1.00 28.99 19 MET C CA 1
ATOM 3303 C C . MET D 1 19 ? 17.716 -60.038 -97.884 1.00 29.29 19 MET C C 1
ATOM 3304 O O . MET D 1 19 ? 18.690 -59.708 -98.555 1.00 33.74 19 MET C O 1
ATOM 3309 N N . ILE D 1 20 ? 17.820 -60.707 -96.732 1.00 33.17 20 ILE C N 1
ATOM 3310 C CA . ILE D 1 20 ? 19.114 -61.170 -96.232 1.00 32.56 20 ILE C CA 1
ATOM 3311 C C . ILE D 1 20 ? 19.110 -62.679 -96.052 1.00 30.90 20 ILE C C 1
ATOM 3312 O O . ILE D 1 20 ? 18.045 -63.297 -96.033 1.00 30.65 20 ILE C O 1
ATOM 3317 N N . SER D 1 21 ? 20.293 -63.277 -95.910 1.00 28.78 21 SER C N 1
ATOM 3318 C CA . SER D 1 21 ? 20.404 -64.724 -95.908 1.00 26.47 21 SER C CA 1
ATOM 3319 C C . SER D 1 21 ? 21.354 -65.230 -94.830 1.00 33.37 21 SER C C 1
ATOM 3320 O O . SER D 1 21 ? 22.170 -64.490 -94.284 1.00 33.50 21 SER C O 1
ATOM 3323 N N . CYS D 1 22 ? 21.204 -66.512 -94.529 1.00 42.97 22 CYS C N 1
ATOM 3324 C CA . CYS D 1 22 ? 21.942 -67.180 -93.466 1.00 31.09 22 CYS C CA 1
ATOM 3325 C C . CYS D 1 22 ? 22.155 -68.606 -93.916 1.00 39.77 22 CYS C C 1
ATOM 3326 O O . CYS D 1 22 ? 21.185 -69.310 -94.207 1.00 41.29 22 CYS C O 1
ATOM 3329 N N . LYS D 1 23 ? 23.413 -69.023 -94.040 1.00 37.90 23 LYS C N 1
ATOM 3330 C CA . LYS D 1 23 ? 23.712 -70.421 -94.355 1.00 45.18 23 LYS C CA 1
ATOM 3331 C C . LYS D 1 23 ? 24.222 -71.131 -93.105 1.00 43.06 23 LYS C C 1
ATOM 3332 O O . LYS D 1 23 ? 25.056 -70.594 -92.388 1.00 46.51 23 LYS C O 1
ATOM 3333 N N . ALA D 1 24 ? 23.713 -72.331 -92.853 1.00 44.27 24 ALA C N 1
ATOM 3334 C CA . ALA D 1 24 ? 24.131 -73.157 -91.725 1.00 53.01 24 ALA C CA 1
ATOM 3335 C C . ALA D 1 24 ? 24.994 -74.320 -92.205 1.00 55.78 24 ALA C C 1
ATOM 3336 O O . ALA D 1 24 ? 25.000 -75.390 -91.598 1.00 68.20 24 ALA C O 1
ATOM 3338 N N . TYR D 1 32 ? 17.783 -77.852 -86.212 1.00 45.92 32 TYR C N 1
ATOM 3339 C CA . TYR D 1 32 ? 16.853 -77.033 -85.456 1.00 38.44 32 TYR C CA 1
ATOM 3340 C C . TYR D 1 32 ? 16.247 -75.936 -86.297 1.00 28.63 32 TYR C C 1
ATOM 3341 O O . TYR D 1 32 ? 16.694 -75.668 -87.404 1.00 45.53 32 TYR C O 1
ATOM 3350 N N . ASN D 1 33 ? 15.211 -75.292 -85.765 1.00 32.72 33 ASN C N 1
ATOM 3351 C CA . ASN D 1 33 ? 14.555 -74.217 -86.480 1.00 34.52 33 ASN C CA 1
ATOM 3352 C C . ASN D 1 33 ? 15.396 -72.934 -86.541 1.00 32.39 33 ASN C C 1
ATOM 3353 O O . ASN D 1 33 ? 16.127 -72.606 -85.614 1.00 32.04 33 ASN C O 1
ATOM 3358 N N . MET D 1 34 ? 15.305 -72.232 -87.662 1.00 30.26 34 MET C N 1
ATOM 3359 C CA . MET D 1 34 ? 16.079 -71.015 -87.853 1.00 21.06 34 MET C CA 1
ATOM 3360 C C . MET D 1 34 ? 15.241 -69.848 -87.387 1.00 31.43 34 MET C C 1
ATOM 3361 O O . MET D 1 34 ? 14.102 -69.666 -87.847 1.00 30.84 34 MET C O 1
ATOM 3366 N N . ASN D 1 35 ? 15.789 -69.104 -86.421 1.00 25.99 35 ASN C N 1
ATOM 3367 C CA . ASN D 1 35 ? 15.117 -67.957 -85.860 1.00 21.38 35 ASN C CA 1
ATOM 3368 C C . ASN D 1 35 ? 15.792 -66.682 -86.316 1.00 24.25 35 ASN C C 1
ATOM 3369 O O . ASN D 1 35 ? 16.992 -66.669 -86.475 1.00 33.19 35 ASN C O 1
ATOM 3374 N N . TRP D 1 36 ? 15.011 -65.618 -86.493 1.00 26.33 36 TRP C N 1
ATOM 3375 C CA . TRP D 1 36 ? 15.558 -64.324 -86.860 1.00 28.48 36 TRP C CA 1
ATOM 3376 C C . TRP D 1 36 ? 15.206 -63.310 -85.779 1.00 27.72 36 TRP C C 1
ATOM 3377 O O . TRP D 1 36 ? 14.048 -63.175 -85.384 1.00 26.96 36 TRP C O 1
ATOM 3388 N N . VAL D 1 37 ? 16.209 -62.580 -85.316 1.00 25.18 37 VAL C N 1
ATOM 3389 C CA . VAL D 1 37 ? 16.051 -61.648 -84.208 1.00 27.23 37 VAL C CA 1
ATOM 3390 C C . VAL D 1 37 ? 16.830 -60.401 -84.584 1.00 29.31 37 VAL C C 1
ATOM 3391 O O . VAL D 1 37 ? 17.945 -60.506 -85.089 1.00 26.27 37 VAL C O 1
ATOM 3395 N N . ARG D 1 38 ? 16.256 -59.233 -84.359 1.00 24.78 38 ARG C N 1
ATOM 3396 C CA . ARG D 1 38 ? 16.968 -58.004 -84.658 1.00 34.31 38 ARG C CA 1
ATOM 3397 C C . ARG D 1 38 ? 17.286 -57.224 -83.388 1.00 30.90 38 ARG C C 1
ATOM 3398 O O . ARG D 1 38 ? 16.573 -57.313 -82.383 1.00 28.53 38 AR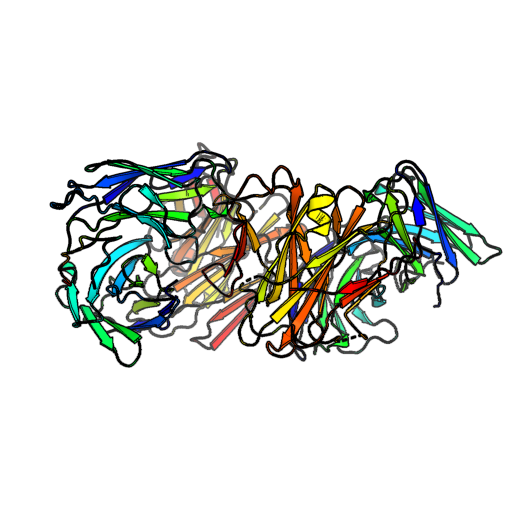G C O 1
ATOM 3406 N N . GLN D 1 39 ? 18.356 -56.445 -83.478 1.00 29.72 39 GLN C N 1
ATOM 3407 C CA . GLN D 1 39 ? 18.866 -55.680 -82.349 1.00 28.68 39 GLN C CA 1
ATOM 3408 C C . GLN D 1 39 ? 19.092 -54.280 -82.840 1.00 32.82 39 GLN C C 1
ATOM 3409 O O . GLN D 1 39 ? 19.955 -54.048 -83.691 1.00 36.33 39 GLN C O 1
ATOM 3415 N N . ASN D 1 40 ? 18.313 -53.345 -82.321 1.00 32.29 40 ASN C N 1
ATOM 3416 C CA . ASN D 1 40 ? 18.323 -52.000 -82.856 1.00 46.70 40 ASN C CA 1
ATOM 3417 C C . ASN D 1 40 ? 19.493 -51.252 -82.251 1.00 49.82 40 ASN C C 1
ATOM 3418 O O . ASN D 1 40 ? 20.236 -51.816 -81.462 1.00 55.39 40 ASN C O 1
ATOM 3423 N N . ILE D 1 41 ? 19.653 -49.987 -82.617 1.00 53.00 41 ILE C N 1
ATOM 3424 C CA . ILE D 1 41 ? 20.482 -49.089 -81.835 1.00 55.16 41 ILE C CA 1
ATOM 3425 C C . ILE D 1 41 ? 19.700 -48.895 -80.535 1.00 58.09 41 ILE C C 1
ATOM 3426 O O . ILE D 1 41 ? 18.495 -48.639 -80.558 1.00 74.16 41 ILE C O 1
ATOM 3427 N N . GLY D 1 42 ? 20.380 -49.022 -79.408 1.00 59.65 42 GLY C N 1
ATOM 3428 C CA . GLY D 1 42 ? 19.704 -49.108 -78.129 1.00 64.27 42 GLY C CA 1
ATOM 3429 C C . GLY D 1 42 ? 19.876 -50.521 -77.629 1.00 61.97 42 GLY C C 1
ATOM 3430 O O . GLY D 1 42 ? 19.788 -50.780 -76.432 1.00 68.73 42 GLY C O 1
ATOM 3431 N N . LYS D 1 43 ? 20.109 -51.430 -78.577 1.00 53.92 43 LYS C N 1
ATOM 3432 C CA . LYS D 1 43 ? 20.590 -52.791 -78.302 1.00 58.76 43 LYS C CA 1
ATOM 3433 C C . LYS D 1 43 ? 19.533 -53.750 -77.768 1.00 48.84 43 LYS C C 1
ATOM 3434 O O . LYS D 1 43 ? 19.864 -54.824 -77.270 1.00 48.54 43 LYS C O 1
ATOM 3438 N N . SER D 1 44 ? 18.264 -53.392 -77.884 1.00 51.13 44 SER C N 1
ATOM 3439 C CA . SER D 1 44 ? 17.219 -54.273 -77.397 1.00 45.27 44 SER C CA 1
ATOM 3440 C C . SER D 1 44 ? 16.996 -55.381 -78.438 1.00 44.68 44 SER C C 1
ATOM 3441 O O . SER D 1 44 ? 17.303 -55.206 -79.611 1.00 48.39 44 SER C O 1
ATOM 3444 N N . LEU D 1 45 ? 16.467 -56.514 -78.011 1.00 31.81 45 LEU C N 1
ATOM 3445 C CA . LEU D 1 45 ? 16.299 -57.657 -78.923 1.00 34.31 45 LEU C CA 1
ATOM 3446 C C . LEU D 1 45 ? 14.849 -57.901 -79.225 1.00 35.43 45 LEU C C 1
ATOM 3447 O O . LEU D 1 45 ? 14.015 -57.920 -78.338 1.00 43.41 45 LEU C O 1
ATOM 3452 N N . GLU D 1 46 ? 14.559 -58.085 -80.505 1.00 30.76 46 GLU C N 1
ATOM 3453 C CA . GLU D 1 46 ? 13.210 -58.318 -80.947 1.00 30.49 46 GLU C CA 1
ATOM 3454 C C . GLU D 1 46 ? 13.182 -59.523 -81.893 1.00 27.02 46 GLU C C 1
ATOM 3455 O O . GLU D 1 46 ? 13.864 -59.523 -82.911 1.00 32.73 46 GLU C O 1
ATOM 3461 N N . TRP D 1 47 ? 12.394 -60.535 -81.535 1.00 28.00 47 TRP C N 1
ATOM 3462 C CA . TRP D 1 47 ? 12.262 -61.762 -82.318 1.00 25.16 47 TRP C CA 1
ATOM 3463 C C . TRP D 1 47 ? 11.269 -61.513 -83.449 1.00 26.07 47 TRP C C 1
ATOM 3464 O O . TRP D 1 47 ? 10.201 -60.976 -83.211 1.00 26.57 47 TRP C O 1
ATOM 3475 N N . ILE D 1 48 ? 11.656 -61.862 -84.673 1.00 28.30 48 ILE C N 1
ATOM 3476 C CA . ILE D 1 48 ? 10.852 -61.597 -85.859 1.00 26.06 48 ILE C CA 1
ATOM 3477 C C . ILE D 1 48 ? 9.999 -62.796 -86.212 1.00 30.48 48 ILE C C 1
ATOM 3478 O O . ILE D 1 48 ? 8.809 -62.663 -86.503 1.00 25.13 48 ILE C O 1
ATOM 3483 N N . GLY D 1 49 ? 10.629 -63.963 -86.222 1.00 27.31 49 GLY C N 1
ATOM 3484 C CA . GLY D 1 49 ? 9.929 -65.212 -86.441 1.00 27.90 49 GLY C CA 1
ATOM 3485 C C . GLY D 1 49 ? 10.900 -66.340 -86.580 1.00 25.70 49 GLY C C 1
ATOM 3486 O O . GLY D 1 49 ? 12.115 -66.155 -86.381 1.00 25.16 49 GLY C O 1
ATOM 3487 N N . ALA D 1 50 ? 10.374 -67.494 -86.971 1.00 18.96 50 ALA C N 1
ATOM 3488 C CA . ALA D 1 50 ? 11.154 -68.680 -87.199 1.00 22.51 50 ALA C CA 1
ATOM 3489 C C . ALA D 1 50 ? 10.570 -69.577 -88.311 1.00 23.63 50 ALA C C 1
ATOM 3490 O O . ALA D 1 50 ? 9.359 -69.550 -88.590 1.00 30.77 50 ALA C O 1
ATOM 3492 N N . ILE D 1 51 ? 11.444 -70.394 -88.901 1.00 29.64 51 ILE C N 1
ATOM 3493 C CA . ILE D 1 51 ? 11.051 -71.322 -89.953 1.00 28.20 51 ILE C CA 1
ATOM 3494 C C . ILE D 1 51 ? 11.664 -72.704 -89.730 1.00 27.56 51 ILE C C 1
ATOM 3495 O O . ILE D 1 51 ? 12.856 -72.829 -89.407 1.00 28.42 51 ILE C O 1
ATOM 3500 N N . ASP D 1 52 ? 10.882 -73.755 -89.965 1.00 28.30 52 ASP C N 1
ATOM 3501 C CA . ASP D 1 52 ? 11.449 -75.096 -89.950 1.00 29.10 52 ASP C CA 1
ATOM 3502 C C . ASP D 1 52 ? 12.123 -75.334 -91.296 1.00 29.41 52 ASP C C 1
ATOM 3503 O O . ASP D 1 52 ? 11.451 -75.396 -92.322 1.00 33.24 52 ASP C O 1
ATOM 3508 N N . PRO D 1 53 ? 13.432 -75.563 -91.290 1.00 25.06 53 PRO C N 1
ATOM 3509 C CA . PRO D 1 53 ? 14.144 -75.658 -92.566 1.00 34.49 53 PRO C CA 1
ATOM 3510 C C . PRO D 1 53 ? 13.879 -76.893 -93.411 1.00 41.52 53 PRO C C 1
ATOM 3511 O O . PRO D 1 53 ? 14.273 -76.871 -94.577 1.00 41.43 53 PRO C O 1
ATOM 3515 N N . TYR D 1 54 ? 13.287 -77.935 -92.844 1.00 35.70 54 TYR C N 1
ATOM 3516 C CA . TYR D 1 54 ? 12.964 -79.145 -93.605 1.00 44.46 54 TYR C CA 1
ATOM 3517 C C . TYR D 1 54 ? 11.557 -79.072 -94.209 1.00 38.70 54 TYR C C 1
ATOM 3518 O O . TYR D 1 54 ? 11.405 -79.153 -95.419 1.00 40.54 54 TYR C O 1
ATOM 3527 N N . TYR D 1 55 ? 10.547 -78.920 -93.358 1.00 39.93 55 TYR C N 1
ATOM 3528 C CA . TYR D 1 55 ? 9.161 -78.828 -93.804 1.00 40.08 55 TYR C CA 1
ATOM 3529 C C . TYR D 1 55 ? 8.708 -77.410 -94.202 1.00 35.72 55 TYR C C 1
ATOM 3530 O O . TYR D 1 55 ? 7.696 -77.255 -94.866 1.00 36.69 55 TYR C O 1
ATOM 3539 N N . GLY D 1 56 ? 9.436 -76.378 -93.786 1.00 33.80 56 GLY C N 1
ATOM 3540 C CA . GLY D 1 56 ? 9.130 -75.020 -94.205 1.00 34.46 56 GLY C CA 1
ATOM 3541 C C . GLY D 1 56 ? 8.007 -74.286 -93.497 1.00 33.98 56 GLY C C 1
ATOM 3542 O O . GLY D 1 56 ? 7.605 -73.190 -93.917 1.00 32.57 56 GLY C O 1
ATOM 3543 N N . GLY D 1 57 ? 7.477 -74.864 -92.427 1.00 28.52 57 GLY C N 1
ATOM 3544 C CA . GLY D 1 57 ? 6.477 -74.168 -91.635 1.00 27.72 57 GLY C CA 1
ATOM 3545 C C . GLY D 1 57 ? 7.093 -72.985 -90.889 1.00 35.60 57 GLY C C 1
ATOM 3546 O O . GLY D 1 57 ? 8.312 -72.964 -90.634 1.00 34.18 57 GLY C O 1
ATOM 3547 N N . THR D 1 58 ? 6.261 -72.009 -90.528 1.00 34.06 58 THR C N 1
ATOM 3548 C CA . THR D 1 58 ? 6.739 -70.770 -89.908 1.00 30.24 58 THR C CA 1
ATOM 3549 C C . THR D 1 58 ? 5.927 -70.289 -88.729 1.00 34.51 58 THR C C 1
ATOM 3550 O O . THR D 1 58 ? 4.767 -70.654 -88.547 1.00 29.46 58 THR C O 1
ATOM 3554 N N . SER D 1 59 ? 6.546 -69.421 -87.939 1.00 28.75 59 SER C N 1
ATOM 3555 C CA . SER D 1 59 ? 5.832 -68.661 -86.906 1.00 29.01 59 SER C CA 1
ATOM 3556 C C . SER D 1 59 ? 6.354 -67.231 -86.936 1.00 36.05 59 SER C C 1
ATOM 3557 O O . SER D 1 59 ? 7.583 -67.017 -86.989 1.00 30.37 59 SER C O 1
ATOM 3560 N N . TYR D 1 60 ? 5.443 -66.260 -86.949 1.00 34.90 60 TYR C N 1
ATOM 3561 C CA . TYR D 1 60 ? 5.821 -64.857 -87.033 1.00 27.76 60 TYR C CA 1
ATOM 3562 C C . TYR D 1 60 ? 5.349 -64.082 -85.838 1.00 33.00 60 TYR C C 1
ATOM 3563 O O . TYR D 1 60 ? 4.305 -64.350 -85.281 1.00 32.55 60 TYR C O 1
ATOM 3572 N N . ASN D 1 61 ? 6.120 -63.071 -85.486 1.00 34.69 61 ASN C N 1
ATOM 3573 C CA . ASN D 1 61 ? 5.703 -62.066 -84.535 1.00 36.23 61 ASN C CA 1
ATOM 3574 C C . ASN D 1 61 ? 4.650 -61.183 -85.205 1.00 40.34 61 ASN C C 1
ATOM 3575 O O . ASN D 1 61 ? 4.902 -60.615 -86.286 1.00 32.50 61 ASN C O 1
ATOM 3580 N N . GLN D 1 62 ? 3.481 -61.064 -84.571 1.00 36.52 62 GLN C N 1
ATOM 3581 C CA . GLN D 1 62 ? 2.335 -60.389 -85.206 1.00 35.83 62 GLN C CA 1
ATOM 3582 C C . GLN D 1 62 ? 2.652 -58.910 -85.406 1.00 40.55 62 GLN C C 1
ATOM 3583 O O . GLN D 1 62 ? 2.078 -58.255 -86.280 1.00 41.58 62 GLN C O 1
ATOM 3585 N N . LYS D 1 63 ? 3.589 -58.393 -84.612 1.00 38.21 63 LYS C N 1
ATOM 3586 C CA . LYS D 1 63 ? 3.953 -56.967 -84.659 1.00 42.87 63 LYS C CA 1
ATOM 3587 C C . LYS D 1 63 ? 4.401 -56.565 -86.052 1.00 46.50 63 LYS C C 1
ATOM 3588 O O . LYS D 1 63 ? 4.243 -55.418 -86.472 1.00 53.29 63 LYS C O 1
ATOM 3590 N N . PHE D 1 64 ? 4.950 -57.526 -86.777 1.00 40.12 64 PHE C N 1
ATOM 3591 C CA . PHE D 1 64 ? 5.518 -57.229 -88.071 1.00 48.40 64 PHE C CA 1
ATOM 3592 C C . PHE D 1 64 ? 4.455 -57.142 -89.178 1.00 58.58 64 PHE C C 1
ATOM 3593 O O . PHE D 1 64 ? 4.755 -56.721 -90.287 1.00 58.14 64 PHE C O 1
ATOM 3601 N N . LYS D 1 65 ? 3.209 -57.476 -88.843 1.00 57.57 65 LYS C N 1
ATOM 3602 C CA . LYS D 1 65 ? 2.078 -57.273 -89.745 1.00 49.88 65 LYS C CA 1
ATOM 3603 C C . LYS D 1 65 ? 2.231 -58.042 -91.062 1.00 43.66 65 LYS C C 1
ATOM 3604 O O . LYS D 1 65 ? 1.682 -57.644 -92.108 1.00 48.33 65 LYS C O 1
ATOM 3608 N N . GLY D 1 66 ? 2.952 -59.155 -91.012 1.00 41.49 66 GLY C N 1
ATOM 3609 C CA . GLY D 1 66 ? 3.296 -59.868 -92.228 1.00 51.58 66 GLY C CA 1
ATOM 3610 C C . GLY D 1 66 ? 4.198 -59.064 -93.178 1.00 54.40 66 GLY C C 1
ATOM 3611 O O . GLY D 1 66 ? 4.386 -59.480 -94.331 1.00 55.67 66 GLY C O 1
ATOM 3612 N N . ARG D 1 67 ? 4.740 -57.924 -92.717 1.00 39.05 67 ARG C N 1
ATOM 3613 C CA . ARG D 1 67 ? 5.814 -57.235 -93.438 1.00 35.18 67 ARG C CA 1
ATOM 3614 C C . ARG D 1 67 ? 7.024 -58.160 -93.651 1.00 31.59 67 ARG C C 1
ATOM 3615 O O . ARG D 1 67 ? 7.815 -57.921 -94.542 1.00 27.50 67 ARG C O 1
ATOM 3623 N N . ALA D 1 68 ? 7.169 -59.179 -92.803 1.00 33.08 68 ALA C N 1
ATOM 3624 C CA . ALA D 1 68 ? 8.319 -60.078 -92.833 1.00 32.46 68 ALA C CA 1
ATOM 3625 C C . ALA D 1 68 ? 7.935 -61.420 -93.439 1.00 27.37 68 ALA C C 1
ATOM 3626 O O . ALA D 1 68 ? 6.865 -61.924 -93.137 1.00 24.67 68 ALA C O 1
ATOM 3628 N N . THR D 1 69 ? 8.831 -62.001 -94.245 1.00 25.63 69 THR C N 1
ATOM 3629 C CA . THR D 1 69 ? 8.599 -63.283 -94.903 1.00 29.10 69 THR C CA 1
ATOM 3630 C C . THR D 1 69 ? 9.866 -64.093 -94.742 1.00 27.70 69 THR C C 1
ATOM 3631 O O . THR D 1 69 ? 10.933 -63.659 -95.159 1.00 25.90 69 THR C O 1
ATOM 3635 N N . LEU D 1 70 ? 9.752 -65.282 -94.129 1.00 27.83 70 LEU C N 1
ATOM 3636 C CA . LEU D 1 70 ? 10.882 -66.181 -94.011 1.00 22.01 70 LEU C CA 1
ATOM 3637 C C . LEU D 1 70 ? 10.735 -67.340 -94.964 1.00 26.55 70 LEU C C 1
ATOM 3638 O O . LEU D 1 70 ? 9.654 -67.915 -95.116 1.00 27.36 70 LEU C O 1
ATOM 3643 N N . THR D 1 71 ? 11.825 -67.681 -95.619 1.00 29.68 71 THR C N 1
ATOM 3644 C CA . THR D 1 71 ? 11.814 -68.781 -96.560 1.00 27.28 71 THR C CA 1
ATOM 3645 C C . THR D 1 71 ? 13.099 -69.543 -96.381 1.00 34.84 71 THR C C 1
ATOM 3646 O O . THR D 1 71 ? 14.021 -69.091 -95.693 1.00 25.78 71 THR C O 1
ATOM 3650 N N . VAL D 1 72 ? 13.157 -70.685 -97.051 1.00 32.36 72 VAL C N 1
ATOM 3651 C CA . VAL D 1 72 ? 14.346 -71.498 -97.080 1.00 29.67 72 VAL C CA 1
ATOM 3652 C C . VAL D 1 72 ? 14.555 -72.089 -98.475 1.00 34.75 72 VAL C C 1
ATOM 3653 O O . VAL D 1 72 ? 13.612 -72.547 -99.096 1.00 36.33 72 VAL C O 1
ATOM 3657 N N . ASP D 1 73 ? 15.798 -72.084 -98.949 1.00 48.00 73 ASP C N 1
ATOM 3658 C CA . ASP D 1 73 ? 16.162 -72.844 -100.148 1.00 46.02 73 ASP C CA 1
ATOM 3659 C C . ASP D 1 73 ? 16.683 -74.202 -99.691 1.00 57.60 73 ASP C C 1
ATOM 3660 O O . ASP D 1 73 ? 17.760 -74.305 -99.090 1.00 53.51 73 ASP C O 1
ATOM 3665 N N . LYS D 1 74 ? 15.909 -75.235 -100.000 1.00 61.54 74 LYS C N 1
ATOM 3666 C CA . LYS D 1 74 ? 16.184 -76.593 -99.551 1.00 63.06 74 LYS C CA 1
ATOM 3667 C C . LYS D 1 74 ? 17.219 -77.315 -100.423 1.00 69.70 74 LYS C C 1
ATOM 3668 O O . LYS D 1 74 ? 17.412 -78.522 -100.292 1.00 77.12 74 LYS C O 1
ATOM 3674 N N . SER D 1 75 ? 17.873 -76.572 -101.311 1.00 63.19 75 SER C N 1
ATOM 3675 C CA . SER D 1 75 ? 18.899 -77.124 -102.180 1.00 62.47 75 SER C CA 1
ATOM 3676 C C . SER D 1 75 ? 20.245 -76.549 -101.771 1.00 68.94 75 SER C C 1
ATOM 3677 O O . SER D 1 75 ? 21.259 -77.255 -101.769 1.00 66.58 75 SER C O 1
ATOM 3679 N N . SER D 1 76 ? 20.239 -75.262 -101.414 1.00 67.36 76 SER C N 1
ATOM 3680 C CA . SER D 1 76 ? 21.457 -74.550 -101.025 1.00 67.57 76 SER C CA 1
ATOM 3681 C C . SER D 1 76 ? 21.591 -74.447 -99.511 1.00 63.78 76 SER C C 1
ATOM 3682 O O . SER D 1 76 ? 22.498 -73.781 -99.013 1.00 71.36 76 SER C O 1
ATOM 3685 N N . SER D 1 77 ? 20.699 -75.122 -98.792 1.00 61.51 77 SER C N 1
ATOM 3686 C CA . SER D 1 77 ? 20.642 -75.029 -97.334 1.00 63.65 77 SER C CA 1
ATOM 3687 C C . SER D 1 77 ? 20.792 -73.588 -96.826 1.00 61.35 77 SER C C 1
ATOM 3688 O O . SER D 1 77 ? 21.653 -73.318 -95.985 1.00 65.55 77 SER C O 1
ATOM 3690 N N . THR D 1 78 ? 19.961 -72.675 -97.342 1.00 49.73 78 THR C N 1
ATOM 3691 C CA . THR D 1 78 ? 20.048 -71.247 -97.003 1.00 43.83 78 THR C CA 1
ATOM 3692 C C . THR D 1 78 ? 18.688 -70.709 -96.534 1.00 37.80 78 THR C C 1
ATOM 3693 O O . THR D 1 78 ? 17.661 -71.025 -97.112 1.00 34.19 78 THR C O 1
ATOM 3697 N N . ALA D 1 79 ? 18.699 -69.908 -95.477 1.00 29.29 79 ALA C N 1
ATOM 3698 C CA . ALA D 1 79 ? 17.475 -69.320 -94.928 1.00 23.69 79 ALA C CA 1
ATOM 3699 C C . ALA D 1 79 ? 17.486 -67.853 -95.319 1.00 24.62 79 ALA C C 1
ATOM 3700 O O . ALA D 1 79 ? 18.543 -67.254 -95.337 1.00 31.31 79 ALA C O 1
ATOM 3702 N N . TYR D 1 80 ? 16.317 -67.298 -95.664 1.00 28.95 80 TYR C N 1
ATOM 3703 C CA . TYR D 1 80 ? 16.215 -65.895 -96.074 1.00 22.41 80 TYR C CA 1
ATOM 3704 C C . TYR D 1 80 ? 15.165 -65.216 -95.252 1.00 28.21 80 TYR C C 1
ATOM 3705 O O . TYR D 1 80 ? 14.135 -65.821 -94.893 1.00 29.17 80 TYR C O 1
ATOM 3714 N N . MET D 1 81 ? 15.440 -63.968 -94.927 1.00 26.45 81 MET C N 1
ATOM 3715 C CA . MET D 1 81 ? 14.455 -63.106 -94.339 1.00 26.80 81 MET C CA 1
ATOM 3716 C C . MET D 1 81 ? 14.220 -61.918 -95.266 1.00 31.56 81 MET C C 1
ATOM 3717 O O . MET D 1 81 ? 15.161 -61.222 -95.651 1.00 28.91 81 MET C O 1
ATOM 3722 N N . HIS D 1 82 ? 12.958 -61.670 -95.583 1.00 25.11 82 HIS C N 1
ATOM 3723 C CA . HIS D 1 82 ? 12.587 -60.572 -96.474 1.00 23.67 82 HIS C CA 1
ATOM 3724 C C . HIS D 1 82 ? 11.733 -59.647 -95.630 1.00 26.43 82 HIS C C 1
ATOM 3725 O O . HIS D 1 82 ? 10.919 -60.137 -94.870 1.00 29.29 82 HIS C O 1
ATOM 3732 N N . LEU D 1 83 ? 11.939 -58.333 -95.722 1.00 24.75 83 LEU C N 1
ATOM 3733 C CA . LEU D 1 83 ? 11.173 -57.374 -94.932 1.00 27.86 83 LEU C CA 1
ATOM 3734 C C . LEU D 1 83 ? 10.791 -56.205 -95.854 1.00 29.45 83 LEU C C 1
ATOM 3735 O O . LEU D 1 83 ? 11.661 -55.625 -96.504 1.00 28.97 83 LEU C O 1
ATOM 3740 N N . LYS D 1 84 ? 9.499 -55.876 -95.925 1.00 27.20 84 LYS C N 1
ATOM 3741 C CA . LYS D 1 84 ? 9.053 -54.773 -96.780 1.00 34.83 84 LYS C CA 1
ATOM 3742 C C . LYS D 1 84 ? 8.483 -53.575 -96.011 1.00 36.05 84 LYS C C 1
ATOM 3743 O O . LYS D 1 84 ? 8.396 -53.589 -94.779 1.00 33.07 84 LYS C O 1
ATOM 3749 N N . SER D 1 85 ? 8.121 -52.535 -96.767 1.00 35.90 85 SER C N 1
ATOM 3750 C CA . SER D 1 85 ? 7.642 -51.270 -96.219 1.00 46.69 85 SER C CA 1
ATOM 3751 C C . SER D 1 85 ? 8.570 -50.765 -95.112 1.00 37.61 85 SER C C 1
ATOM 3752 O O . SER D 1 85 ? 8.119 -50.485 -94.000 1.00 51.07 85 SER C O 1
ATOM 3755 N N . LEU D 1 86 ? 9.854 -50.657 -95.465 1.00 35.15 86 LEU C N 1
ATOM 3756 C CA . LEU D 1 86 ? 10.920 -50.305 -94.534 1.00 32.77 86 LEU C CA 1
ATOM 3757 C C . LEU D 1 86 ? 10.829 -48.870 -94.111 1.00 43.24 86 LEU C C 1
ATOM 3758 O O . LEU D 1 86 ? 10.419 -48.018 -94.880 1.00 46.37 86 LEU C O 1
ATOM 3763 N N . THR D 1 87 ? 11.242 -48.615 -92.883 1.00 45.02 87 THR C N 1
ATOM 3764 C CA . THR D 1 87 ? 11.351 -47.269 -92.372 1.00 52.09 87 THR C CA 1
ATOM 3765 C C . THR D 1 87 ? 12.576 -47.281 -91.496 1.00 46.54 87 THR C C 1
ATOM 3766 O O . THR D 1 87 ? 13.050 -48.352 -91.103 1.00 39.16 87 THR C O 1
ATOM 3770 N N . SER D 1 88 ? 13.069 -46.091 -91.176 1.00 44.50 88 SER C N 1
ATOM 3771 C CA . SER D 1 88 ? 14.268 -45.939 -90.394 1.00 49.41 88 SER C CA 1
ATOM 3772 C C . SER D 1 88 ? 14.258 -46.816 -89.127 1.00 56.02 88 SER C C 1
ATOM 3773 O O . SER D 1 88 ? 15.316 -47.249 -88.665 1.00 51.91 88 SER C O 1
ATOM 3776 N N . GLU D 1 89 ? 13.072 -47.083 -88.578 1.00 52.59 89 GLU C N 1
ATOM 3777 C CA . GLU D 1 89 ? 12.946 -47.906 -87.368 1.00 47.75 89 GLU C CA 1
ATOM 3778 C C . GLU D 1 89 ? 13.456 -49.324 -87.575 1.00 51.78 89 GLU C C 1
ATOM 3779 O O . GLU D 1 89 ? 13.745 -50.035 -86.621 1.00 58.19 89 GLU C O 1
ATOM 3785 N N . ASP D 1 90 ? 13.523 -49.737 -88.830 1.00 42.29 90 ASP C N 1
ATOM 3786 C CA . ASP D 1 90 ? 13.916 -51.085 -89.174 1.00 39.18 90 ASP C CA 1
ATOM 3787 C C . ASP D 1 90 ? 15.418 -51.160 -89.304 1.00 37.29 90 ASP C C 1
ATOM 3788 O O . ASP D 1 90 ? 15.948 -52.215 -89.621 1.00 40.24 90 ASP C O 1
ATOM 3793 N N . SER D 1 91 ? 16.113 -50.041 -89.075 1.00 38.06 91 SER C N 1
ATOM 3794 C CA . SER D 1 91 ? 17.575 -50.057 -89.129 1.00 36.20 91 SER C CA 1
ATOM 3795 C C . SER D 1 91 ? 18.104 -50.804 -87.908 1.00 40.23 91 SER C C 1
ATOM 3796 O O . SER D 1 91 ? 17.832 -50.423 -86.779 1.00 45.98 91 SER C O 1
ATOM 3799 N N . ALA D 1 92 ? 18.876 -51.857 -88.121 1.00 35.49 92 ALA C N 1
ATOM 3800 C CA . ALA D 1 92 ? 19.249 -52.708 -86.998 1.00 32.01 92 ALA C CA 1
ATOM 3801 C C . ALA D 1 92 ? 20.237 -53.763 -87.465 1.00 32.88 92 ALA C C 1
ATOM 3802 O O . ALA D 1 92 ? 20.549 -53.836 -88.643 1.00 38.53 92 ALA C O 1
ATOM 3804 N N . VAL D 1 93 ? 20.748 -54.564 -86.530 1.00 35.90 93 VAL C N 1
ATOM 3805 C CA . VAL D 1 93 ? 21.513 -55.744 -86.892 1.00 33.42 93 VAL C CA 1
ATOM 3806 C C . VAL D 1 93 ? 20.544 -56.926 -86.777 1.00 33.00 93 VAL C C 1
ATOM 3807 O O . VAL D 1 93 ? 19.912 -57.113 -85.741 1.00 32.39 93 VAL C O 1
ATOM 3811 N N . TYR D 1 94 ? 20.414 -57.676 -87.865 1.00 30.73 94 TYR C N 1
ATOM 3812 C CA . TYR D 1 94 ? 19.525 -58.834 -87.920 1.00 22.13 94 TYR C CA 1
ATOM 3813 C C . TYR D 1 94 ? 20.338 -60.096 -87.746 1.00 32.14 94 TYR C C 1
ATOM 3814 O O . TYR D 1 94 ? 21.231 -60.381 -88.545 1.00 33.12 94 TYR C O 1
ATOM 3823 N N . TYR D 1 95 ? 20.009 -60.869 -86.707 1.00 24.32 95 TYR C N 1
ATOM 3824 C CA . TYR D 1 95 ? 20.690 -62.131 -86.448 1.00 25.37 95 TYR C CA 1
ATOM 3825 C C . TYR D 1 95 ? 19.865 -63.301 -86.889 1.00 31.61 95 TYR C C 1
ATOM 3826 O O . TYR D 1 95 ? 18.643 -63.307 -86.680 1.00 26.57 95 TYR C O 1
ATOM 3835 N N . CYS D 1 96 ? 20.512 -64.315 -87.449 1.00 31.02 96 CYS C N 1
ATOM 3836 C CA . CYS D 1 96 ? 19.837 -65.613 -87.551 1.00 29.89 96 CYS C CA 1
ATOM 3837 C C . CYS D 1 96 ? 20.318 -66.444 -86.361 1.00 26.08 96 CYS C C 1
ATOM 3838 O O . CYS D 1 96 ? 21.442 -66.260 -85.899 1.00 31.24 96 CYS C O 1
ATOM 3841 N N . VAL D 1 97 ? 19.469 -67.332 -85.846 1.00 24.78 97 VAL C N 1
ATOM 3842 C CA . VAL D 1 97 ? 19.810 -68.067 -84.624 1.00 26.26 97 VAL C CA 1
ATOM 3843 C C . VAL D 1 97 ? 19.250 -69.468 -84.748 1.00 29.88 97 VAL C C 1
ATOM 3844 O O . VAL D 1 97 ? 18.047 -69.638 -84.866 1.00 27.11 97 VAL C O 1
ATOM 3848 N N . SER D 1 98 ? 20.132 -70.457 -84.754 1.00 30.68 98 SER C N 1
ATOM 3849 C CA . SER D 1 98 ? 19.715 -71.859 -84.922 1.00 33.00 98 SER C CA 1
ATOM 3850 C C . SER D 1 98 ? 19.276 -72.463 -83.597 1.00 28.27 98 SER C C 1
ATOM 3851 O O . SER D 1 98 ? 20.064 -72.530 -82.648 1.00 30.52 98 SER C O 1
ATOM 3854 N N . GLY D 1 99 ? 18.008 -72.858 -83.510 1.00 29.26 99 GLY C N 1
ATOM 3855 C CA . GLY D 1 99 ? 17.487 -73.507 -82.319 1.00 26.55 99 GLY C CA 1
ATOM 3856 C C . GLY D 1 99 ? 17.472 -72.584 -81.092 1.00 31.40 99 GLY C C 1
ATOM 3857 O O . GLY D 1 99 ? 17.246 -73.019 -79.963 1.00 31.25 99 GLY C O 1
ATOM 3858 N N . MET D 1 100 ? 17.694 -71.303 -81.341 1.00 30.74 100 MET C N 1
ATOM 3859 C CA . MET D 1 100 ? 17.904 -70.275 -80.309 1.00 28.62 100 MET C CA 1
ATOM 3860 C C . MET D 1 100 ? 19.130 -70.560 -79.471 1.00 24.48 100 MET C C 1
ATOM 3861 O O . MET D 1 100 ? 19.301 -69.986 -78.396 1.00 27.38 100 MET C O 1
ATOM 3866 N N . GLU D 1 101 ? 20.021 -71.386 -80.001 1.00 28.34 101 GLU C N 1
ATOM 3867 C CA . GLU D 1 101 ? 21.262 -71.727 -79.317 1.00 27.44 101 GLU C CA 1
ATOM 3868 C C . GLU D 1 101 ? 22.467 -70.996 -79.870 1.00 34.77 101 GLU C C 1
ATOM 3869 O O . GLU D 1 101 ? 23.304 -70.496 -79.113 1.00 34.52 101 GLU C O 1
ATOM 3875 N N . TYR D 1 102 ? 22.566 -70.974 -81.196 1.00 28.94 102 TYR C N 1
ATOM 3876 C CA . TYR D 1 102 ? 23.743 -70.447 -81.869 1.00 32.75 102 TYR C CA 1
ATOM 3877 C C . TYR D 1 102 ? 23.376 -69.265 -82.702 1.00 30.02 102 TYR C C 1
ATOM 3878 O O . TYR D 1 102 ? 22.501 -69.354 -83.555 1.00 32.49 102 TYR C O 1
ATOM 3887 N N . TRP D 1 103 ? 24.016 -68.137 -82.435 1.00 31.51 103 TRP C N 1
ATOM 3888 C CA . TRP D 1 103 ? 23.726 -66.908 -83.173 1.00 31.37 103 TRP C CA 1
ATOM 3889 C C . TRP D 1 103 ? 24.749 -66.653 -84.283 1.00 36.00 103 TRP C C 1
ATOM 3890 O O . TRP D 1 103 ? 25.956 -66.851 -84.096 1.00 32.54 103 TRP C O 1
ATOM 3901 N N . GLY D 1 104 ? 24.280 -66.154 -85.418 1.00 28.71 104 GLY C N 1
ATOM 3902 C CA . GLY D 1 104 ? 25.172 -65.714 -86.483 1.00 32.35 104 GLY C CA 1
ATOM 3903 C C . GLY D 1 104 ? 25.846 -64.398 -86.115 1.00 29.04 104 GLY C C 1
ATOM 3904 O O . GLY D 1 104 ? 25.599 -63.845 -85.029 1.00 30.62 104 GLY C O 1
ATOM 3905 N N . GLN D 1 105 ? 26.693 -63.886 -87.001 1.00 32.85 105 GLN C N 1
ATOM 3906 C CA . GLN D 1 105 ? 27.462 -62.664 -86.706 1.00 33.77 105 GLN C CA 1
ATOM 3907 C C . GLN D 1 105 ? 26.595 -61.415 -86.935 1.00 35.93 105 GLN C C 1
ATOM 3908 O O . GLN D 1 105 ? 26.967 -60.298 -86.566 1.00 32.70 105 GLN C O 1
ATOM 3910 N N . GLY D 1 106 ? 25.423 -61.610 -87.537 1.00 35.30 106 GLY C N 1
ATOM 3911 C CA . GLY D 1 106 ? 24.495 -60.515 -87.731 1.00 37.26 106 GLY C CA 1
ATOM 3912 C C . GLY D 1 106 ? 24.713 -59.776 -89.041 1.00 37.97 106 GLY C C 1
ATOM 3913 O O . GLY D 1 106 ? 25.828 -59.728 -89.563 1.00 33.92 106 GLY C O 1
ATOM 3914 N N . THR D 1 107 ? 23.626 -59.233 -89.582 1.00 36.65 107 THR C N 1
ATOM 3915 C CA . THR D 1 107 ? 23.657 -58.465 -90.811 1.00 32.67 107 THR C CA 1
ATOM 3916 C C . THR D 1 107 ? 23.135 -57.083 -90.521 1.00 40.56 107 THR C C 1
ATOM 3917 O O . THR D 1 107 ? 21.973 -56.910 -90.144 1.00 32.12 107 THR C O 1
ATOM 3921 N N . SER D 1 108 ? 23.987 -56.086 -90.711 1.00 39.37 108 SER C N 1
ATOM 3922 C CA . SER D 1 108 ? 23.553 -54.703 -90.607 1.00 42.99 108 SER C CA 1
ATOM 3923 C C . SER D 1 108 ? 22.638 -54.265 -91.765 1.00 42.77 108 SER C C 1
ATOM 3924 O O . SER D 1 108 ? 22.985 -54.408 -92.935 1.00 35.23 108 SER C O 1
ATOM 3927 N N . VAL D 1 109 ? 21.484 -53.706 -91.406 1.00 36.16 109 VAL C N 1
ATOM 3928 C CA . VAL D 1 109 ? 20.570 -53.117 -92.360 1.00 32.95 109 VAL C CA 1
ATOM 3929 C C . VAL D 1 109 ? 20.287 -51.682 -91.952 1.00 42.63 109 VAL C C 1
ATOM 3930 O O . VAL D 1 109 ? 19.811 -51.435 -90.855 1.00 41.34 109 VAL C O 1
ATOM 3934 N N . THR D 1 110 ? 20.572 -50.742 -92.850 1.00 41.86 110 THR C N 1
ATOM 3935 C CA . THR D 1 110 ? 20.303 -49.328 -92.611 1.00 38.39 110 THR C CA 1
ATOM 3936 C C . THR D 1 110 ? 19.242 -48.820 -93.602 1.00 42.32 110 THR C C 1
ATOM 3937 O O . THR D 1 110 ? 19.351 -49.044 -94.805 1.00 44.38 110 THR C O 1
ATOM 3939 N N . VAL D 1 111 ? 18.181 -48.197 -93.084 1.00 42.97 111 VAL C N 1
ATOM 3940 C CA . VAL D 1 111 ? 17.105 -47.677 -93.925 1.00 44.54 111 VAL C CA 1
ATOM 3941 C C . VAL D 1 111 ? 17.271 -46.153 -94.016 1.00 46.70 111 VAL C C 1
ATOM 3942 O O . VAL D 1 111 ? 16.961 -45.433 -93.061 1.00 48.71 111 VAL C O 1
ATOM 3946 N N . SER D 1 112 ? 17.771 -45.672 -95.158 1.00 48.96 112 SER C N 1
ATOM 3947 C CA . SER D 1 112 ? 18.126 -44.254 -95.322 1.00 47.97 112 SER C CA 1
ATOM 3948 C C . SER D 1 112 ? 17.910 -43.765 -96.751 1.00 52.61 112 SER C C 1
ATOM 3949 O O . SER D 1 112 ? 17.946 -44.546 -97.702 1.00 53.23 112 SER C O 1
ATOM 3952 N N . SER D 1 113 ? 17.639 -42.474 -96.888 1.00 54.98 113 SER C N 1
ATOM 3953 C CA . SER D 1 113 ? 17.525 -41.852 -98.204 1.00 60.96 113 SER C CA 1
ATOM 3954 C C . SER D 1 113 ? 18.876 -41.283 -98.646 1.00 57.46 113 SER C C 1
ATOM 3955 O O . SER D 1 113 ? 19.011 -40.798 -99.768 1.00 56.64 113 SER C O 1
ATOM 3957 N N . ALA D 1 114 ? 19.875 -41.384 -97.772 1.00 52.81 114 ALA C N 1
ATOM 3958 C CA . ALA D 1 114 ? 21.186 -40.779 -97.994 1.00 69.30 114 ALA C CA 1
ATOM 3959 C C . ALA D 1 114 ? 21.958 -41.487 -99.106 1.00 61.73 114 ALA C C 1
ATOM 3960 O O . ALA D 1 114 ? 21.831 -42.703 -99.293 1.00 57.84 114 ALA C O 1
ATOM 3961 N N . LYS D 1 115 ? 22.738 -40.707 -99.847 1.00 59.11 115 LYS C N 1
ATOM 3962 C CA . LYS D 1 115 ? 23.612 -41.230 -100.889 1.00 66.49 115 LYS C CA 1
ATOM 3963 C C . LYS D 1 115 ? 25.032 -41.163 -100.368 1.00 73.04 115 LYS C C 1
ATOM 3964 O O . LYS D 1 115 ? 25.331 -40.346 -99.495 1.00 73.25 115 LYS C O 1
ATOM 3965 N N . THR D 1 116 ? 25.895 -42.034 -100.878 1.00 70.78 116 THR C N 1
ATOM 3966 C CA . THR D 1 116 ? 27.294 -42.094 -100.427 1.00 71.57 116 THR C CA 1
ATOM 3967 C C . THR D 1 116 ? 27.947 -40.716 -100.343 1.00 70.40 116 THR C C 1
ATOM 3968 O O . THR D 1 116 ? 27.695 -39.856 -101.176 1.00 67.96 116 THR C O 1
ATOM 3972 N N . THR D 1 117 ? 28.778 -40.495 -99.329 1.00 68.86 117 THR C N 1
ATOM 3973 C CA . THR D 1 117 ? 29.284 -39.160 -99.068 1.00 71.42 117 THR C CA 1
ATOM 3974 C C . THR D 1 117 ? 30.595 -39.193 -98.291 1.00 73.01 117 THR C C 1
ATOM 3975 O O . THR D 1 117 ? 30.705 -39.856 -97.260 1.00 71.14 117 THR C O 1
ATOM 3979 N N . ALA D 1 118 ? 31.583 -38.465 -98.791 1.00 74.74 118 ALA C N 1
ATOM 3980 C CA . ALA D 1 118 ? 32.860 -38.351 -98.120 1.00 81.55 118 ALA C CA 1
ATOM 3981 C C . ALA D 1 118 ? 32.712 -37.403 -96.940 1.00 78.34 118 ALA C C 1
ATOM 3982 O O . ALA D 1 118 ? 31.954 -36.431 -97.011 1.00 79.71 118 ALA C O 1
ATOM 3984 N N . PRO D 1 119 ? 33.430 -37.685 -95.843 1.00 78.27 119 PRO C N 1
ATOM 3985 C CA . PRO D 1 119 ? 33.439 -36.787 -94.687 1.00 80.15 119 PRO C CA 1
ATOM 3986 C C . PRO D 1 119 ? 34.268 -35.531 -94.905 1.00 87.47 119 PRO C C 1
ATOM 3987 O O . PRO D 1 119 ? 35.306 -35.608 -95.552 1.00 90.80 119 PRO C O 1
ATOM 3991 N N . SER D 1 120 ? 33.810 -34.401 -94.373 1.00 65.87 120 SER C N 1
ATOM 3992 C CA . SER D 1 120 ? 34.673 -33.250 -94.182 1.00 66.59 120 SER C CA 1
ATOM 3993 C C . SER D 1 120 ? 35.452 -33.549 -92.921 1.00 69.72 120 SER C C 1
ATOM 3994 O O . SER D 1 120 ? 34.903 -34.130 -91.982 1.00 61.79 120 SER C O 1
ATOM 3997 N N . VAL D 1 121 ? 36.722 -33.171 -92.889 1.00 65.81 121 VAL C N 1
ATOM 3998 C CA . VAL D 1 121 ? 37.553 -33.459 -91.725 1.00 64.15 121 VAL C CA 1
ATOM 3999 C C . VAL D 1 121 ? 38.131 -32.179 -91.163 1.00 64.22 121 VAL C C 1
ATOM 4000 O O . VAL D 1 121 ? 38.823 -31.443 -91.853 1.00 74.54 121 VAL C O 1
ATOM 4004 N N . TYR D 1 122 ? 37.846 -31.915 -89.899 1.00 61.46 122 TYR C N 1
ATOM 4005 C CA . TYR D 1 122 ? 38.330 -30.702 -89.263 1.00 61.45 122 TYR C CA 1
ATOM 4006 C C . TYR D 1 122 ? 39.300 -31.001 -88.150 1.00 65.03 122 TYR C C 1
ATOM 4007 O O . TYR D 1 122 ? 39.005 -31.835 -87.281 1.00 60.52 122 TYR C O 1
ATOM 4016 N N . PRO D 1 123 ? 40.457 -30.319 -88.165 1.00 63.63 123 PRO C N 1
ATOM 4017 C CA . PRO D 1 123 ? 41.365 -30.335 -87.017 1.00 64.39 123 PRO C CA 1
ATOM 4018 C C . PRO D 1 123 ? 40.769 -29.550 -85.869 1.00 65.80 123 PRO C C 1
ATOM 4019 O O . PRO D 1 123 ? 40.096 -28.538 -86.084 1.00 59.26 123 PRO C O 1
ATOM 4023 N N . LEU D 1 124 ? 41.004 -30.033 -84.658 1.00 57.02 124 LEU C N 1
ATOM 4024 C CA . LEU D 1 124 ? 40.512 -29.380 -83.468 1.00 56.27 124 LEU C CA 1
ATOM 4025 C C . LEU D 1 124 ? 41.727 -29.010 -82.614 1.00 58.80 124 LEU C C 1
ATOM 4026 O O . LEU D 1 124 ? 42.289 -29.850 -81.921 1.00 54.69 124 LEU C O 1
ATOM 4031 N N . ALA D 1 125 ? 42.155 -27.757 -82.704 1.00 61.41 125 ALA C N 1
ATOM 4032 C CA . ALA D 1 125 ? 43.305 -27.302 -81.930 1.00 61.54 125 ALA C CA 1
ATOM 4033 C C . ALA D 1 125 ? 42.840 -26.773 -80.585 1.00 59.65 125 ALA C C 1
ATOM 4034 O O . ALA D 1 125 ? 41.769 -26.179 -80.493 1.00 55.97 125 ALA C O 1
ATOM 4035 N N . PRO D 1 126 ? 43.647 -26.981 -79.533 1.00 58.48 126 PRO C N 1
ATOM 4036 C CA . PRO D 1 126 ? 43.284 -26.564 -78.172 1.00 58.93 126 PRO C CA 1
ATOM 4037 C C . PRO D 1 126 ? 43.146 -25.062 -78.006 1.00 62.71 126 PRO C C 1
ATOM 4038 O O . PRO D 1 126 ? 43.592 -24.288 -78.852 1.00 68.86 126 PRO C O 1
ATOM 4042 N N . VAL D 1 127 ? 42.517 -24.662 -76.911 1.00 62.49 127 VAL C N 1
ATOM 4043 C CA . VAL D 1 127 ? 42.423 -23.249 -76.555 1.00 65.37 127 VAL C CA 1
ATOM 4044 C C . VAL D 1 127 ? 42.651 -23.074 -75.055 1.00 71.36 127 VAL C C 1
ATOM 4045 O O . VAL D 1 127 ? 43.391 -23.840 -74.435 1.00 73.04 127 VAL C O 1
ATOM 4049 N N . GLY D 1 129 ? 43.418 -23.127 -71.432 1.00 73.96 129 GLY C N 1
ATOM 4050 C CA . GLY D 1 129 ? 42.458 -24.140 -71.028 1.00 72.27 129 GLY C CA 1
ATOM 4051 C C . GLY D 1 129 ? 42.831 -25.455 -71.679 1.00 77.11 129 GLY C C 1
ATOM 4052 O O . GLY D 1 129 ? 43.929 -25.572 -72.233 1.00 87.10 129 GLY C O 1
ATOM 4053 N N . ASP D 1 130 ? 41.955 -26.456 -71.581 1.00 69.13 130 ASP C N 1
ATOM 4054 C CA . ASP D 1 130 ? 42.176 -27.769 -72.208 1.00 67.53 130 ASP C CA 1
ATOM 4055 C C . ASP D 1 130 ? 43.585 -28.363 -71.994 1.00 63.72 130 ASP C C 1
ATOM 4056 O O . ASP D 1 130 ? 43.967 -29.332 -72.670 1.00 69.09 130 ASP C O 1
ATOM 4061 N N . THR D 1 131 ? 44.347 -27.730 -71.101 1.00 62.35 131 THR C N 1
ATOM 4062 C CA . THR D 1 131 ? 45.582 -28.248 -70.523 1.00 54.24 131 THR C CA 1
ATOM 4063 C C . THR D 1 131 ? 45.246 -28.429 -69.076 1.00 53.71 131 THR C C 1
ATOM 4064 O O . THR D 1 131 ? 44.989 -27.451 -68.375 1.00 60.60 131 THR C O 1
ATOM 4068 N N . THR D 1 132 ? 45.221 -29.674 -68.626 1.00 60.24 132 THR C N 1
ATOM 4069 C CA . THR D 1 132 ? 44.972 -29.958 -67.217 1.00 59.34 132 THR C CA 1
ATOM 4070 C C . THR D 1 132 ? 46.155 -30.730 -66.713 1.00 46.12 132 THR C C 1
ATOM 4071 O O . THR D 1 132 ? 46.518 -31.760 -67.246 1.00 46.58 132 THR C O 1
ATOM 4075 N N . GLY D 1 133 ? 46.800 -30.191 -65.692 1.00 47.00 133 GLY C N 1
ATOM 4076 C CA . GLY D 1 133 ? 47.995 -30.816 -65.182 1.00 56.71 133 GLY C CA 1
ATOM 4077 C C . GLY D 1 133 ? 49.073 -30.671 -66.219 1.00 52.31 133 GLY C C 1
ATOM 4078 O O . GLY D 1 133 ? 49.407 -29.550 -66.622 1.00 52.29 133 GLY C O 1
ATOM 4079 N N . SER D 1 134 ? 49.650 -31.795 -66.611 1.00 51.95 134 SER C N 1
ATOM 4080 C CA . SER D 1 134 ? 50.641 -31.810 -67.666 1.00 62.12 134 SER C CA 1
ATOM 4081 C C . SER D 1 134 ? 49.970 -32.177 -69.005 1.00 61.63 134 SER C C 1
ATOM 4082 O O . SER D 1 134 ? 50.626 -32.714 -69.901 1.00 72.50 134 SER C O 1
ATOM 4085 N N . SER D 1 135 ? 48.665 -31.874 -69.101 1.00 53.25 135 SER C N 1
ATOM 4086 C CA . SER D 1 135 ? 47.892 -31.763 -70.365 1.00 58.20 135 SER C CA 1
ATOM 4087 C C . SER D 1 135 ? 48.055 -32.973 -71.232 1.00 65.76 135 SER C C 1
ATOM 4088 O O . SER D 1 135 ? 48.346 -34.048 -70.707 1.00 73.21 135 SER C O 1
ATOM 4089 N N . VAL D 1 136 ? 47.827 -32.861 -72.546 1.00 63.50 136 VAL C N 1
ATOM 4090 C CA . VAL D 1 136 ? 47.092 -31.781 -73.211 1.00 53.09 136 VAL C CA 1
ATOM 4091 C C . VAL D 1 136 ? 46.222 -32.536 -74.186 1.00 55.51 136 VAL C C 1
ATOM 4092 O O . VAL D 1 136 ? 46.638 -33.589 -74.632 1.00 51.49 136 VAL C O 1
ATOM 4096 N N . THR D 1 137 ? 45.080 -31.969 -74.571 1.00 54.62 137 THR C N 1
ATOM 4097 C CA . THR D 1 137 ? 44.103 -32.666 -75.418 1.00 52.58 137 THR C CA 1
ATOM 4098 C C . THR D 1 137 ? 43.862 -32.010 -76.786 1.00 49.45 137 THR C C 1
ATOM 4099 O O . THR D 1 137 ? 43.634 -30.801 -76.882 1.00 49.70 137 THR C O 1
ATOM 4102 N N . LEU D 1 138 ? 43.885 -32.842 -77.823 1.00 50.39 138 LEU C N 1
ATOM 4103 C CA . LEU D 1 138 ? 43.642 -32.437 -79.207 1.00 56.84 138 LEU C CA 1
ATOM 4104 C C . LEU D 1 138 ? 42.470 -33.246 -79.759 1.00 57.12 138 LEU C C 1
ATOM 4105 O O . LEU D 1 138 ? 42.062 -34.240 -79.154 1.00 48.96 138 LEU C O 1
ATOM 4110 N N . GLY D 1 139 ? 41.928 -32.830 -80.898 1.00 52.96 139 GLY C N 1
ATOM 4111 C CA . GLY D 1 139 ? 40.781 -33.510 -81.452 1.00 58.04 139 GLY C CA 1
ATOM 4112 C C . GLY D 1 139 ? 40.755 -33.535 -82.957 1.00 58.41 139 GLY C C 1
ATOM 4113 O O . GLY D 1 139 ? 41.556 -32.873 -83.627 1.00 54.78 139 GLY C O 1
ATOM 4114 N N . CYS D 1 140 ? 39.826 -34.327 -83.474 1.00 51.85 140 CYS C N 1
ATOM 4115 C CA . CYS D 1 140 ? 39.602 -34.469 -84.904 1.00 53.75 140 CYS C CA 1
ATOM 4116 C C . CYS D 1 140 ? 38.136 -34.744 -85.131 1.00 59.03 140 CYS C C 1
ATOM 4117 O O . CYS D 1 140 ? 37.579 -35.657 -84.521 1.00 50.71 140 CYS C O 1
ATOM 4120 N N . LEU D 1 141 ? 37.515 -33.955 -86.001 1.00 55.44 141 LEU C N 1
ATOM 4121 C CA . LEU D 1 141 ? 36.092 -34.057 -86.240 1.00 54.42 141 LEU C CA 1
ATOM 4122 C C . LEU D 1 141 ? 35.830 -34.587 -87.639 1.00 61.09 141 LEU C C 1
ATOM 4123 O O . LEU D 1 141 ? 36.229 -33.980 -88.622 1.00 59.58 141 LEU C O 1
ATOM 4128 N N . VAL D 1 142 ? 35.158 -35.732 -87.716 1.00 54.40 142 VAL C N 1
ATOM 4129 C CA . VAL D 1 142 ? 34.833 -36.348 -88.992 1.00 57.17 142 VAL C CA 1
ATOM 4130 C C . VAL D 1 142 ? 33.344 -36.158 -89.191 1.00 56.61 142 VAL C C 1
ATOM 4131 O O . VAL D 1 142 ? 32.563 -36.835 -88.549 1.00 53.31 142 VAL C O 1
ATOM 4135 N N . LYS D 1 143 ? 32.960 -35.232 -90.063 1.00 61.08 143 LYS C N 1
ATOM 4136 C CA . LYS D 1 143 ? 31.565 -34.808 -90.163 1.00 64.47 143 LYS C CA 1
ATOM 4137 C C . LYS D 1 143 ? 30.925 -35.113 -91.522 1.00 67.94 143 LYS C C 1
ATOM 4138 O O . LYS D 1 143 ? 31.556 -34.965 -92.564 1.00 66.22 143 LYS C O 1
ATOM 4144 N N . GLY D 1 144 ? 29.673 -35.566 -91.482 1.00 65.45 144 GLY C N 1
ATOM 4145 C CA . GLY D 1 144 ? 28.826 -35.639 -92.654 1.00 65.18 144 GLY C CA 1
ATOM 4146 C C . GLY D 1 144 ? 29.180 -36.668 -93.711 1.00 69.25 144 GLY C C 1
ATOM 4147 O O . GLY D 1 144 ? 29.197 -36.340 -94.896 1.00 72.56 144 GLY C O 1
ATOM 4148 N N . TYR D 1 145 ? 29.420 -37.913 -93.303 1.00 60.82 145 TYR C N 1
ATOM 4149 C CA . TYR D 1 145 ? 29.711 -38.979 -94.261 1.00 66.48 145 TYR C CA 1
ATOM 4150 C C . TYR D 1 145 ? 28.611 -40.024 -94.264 1.00 62.78 145 TYR C C 1
ATOM 4151 O O . TYR D 1 145 ? 27.737 -40.028 -93.390 1.00 60.95 145 TYR C O 1
ATOM 4160 N N . PHE D 1 146 ? 28.672 -40.915 -95.247 1.00 65.02 146 PHE C N 1
ATOM 4161 C CA . PHE D 1 146 ? 27.692 -41.995 -95.360 1.00 68.48 146 PHE C CA 1
ATOM 4162 C C . PHE D 1 146 ? 28.142 -42.992 -96.416 1.00 68.14 146 PHE C C 1
ATOM 4163 O O . PHE D 1 146 ? 28.661 -42.592 -97.448 1.00 70.35 146 PHE C O 1
ATOM 4171 N N . PRO D 1 147 ? 27.942 -44.292 -96.167 1.00 68.25 147 PRO C N 1
ATOM 4172 C CA . PRO D 1 147 ? 27.392 -44.838 -94.928 1.00 65.98 147 PRO C CA 1
ATOM 4173 C C . PRO D 1 147 ? 28.553 -44.964 -93.955 1.00 70.35 147 PRO C C 1
ATOM 4174 O O . PRO D 1 147 ? 29.568 -44.294 -94.158 1.00 64.53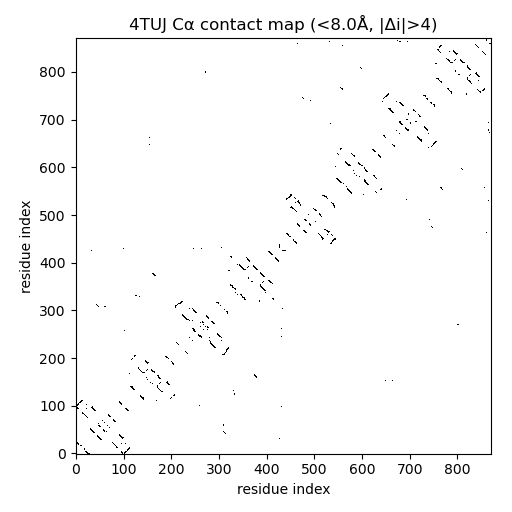 147 PRO C O 1
ATOM 4178 N N . GLU D 1 148 ? 28.402 -45.806 -92.944 1.00 62.96 148 GLU C N 1
ATOM 4179 C CA . GLU D 1 148 ? 29.497 -46.195 -92.075 1.00 61.90 148 GLU C CA 1
ATOM 4180 C C . GLU D 1 148 ? 30.181 -47.376 -92.761 1.00 69.12 148 GLU C C 1
ATOM 4181 O O . GLU D 1 148 ? 29.592 -47.983 -93.657 1.00 66.45 148 GLU C O 1
ATOM 4187 N N . PRO D 1 149 ? 31.426 -47.703 -92.365 1.00 67.02 149 PRO C N 1
ATOM 4188 C CA . PRO D 1 149 ? 32.247 -47.065 -91.333 1.00 63.71 149 PRO C CA 1
ATOM 4189 C C . PRO D 1 149 ? 33.286 -46.079 -91.863 1.00 65.77 149 PRO C C 1
ATOM 4190 O O . PRO D 1 149 ? 33.469 -45.908 -93.066 1.00 67.95 149 PRO C O 1
ATOM 4194 N N . VAL D 1 150 ? 33.962 -45.441 -90.912 1.00 66.54 150 VAL C N 1
ATOM 4195 C CA . VAL D 1 150 ? 35.211 -44.745 -91.150 1.00 70.49 150 VAL C CA 1
ATOM 4196 C C . VAL D 1 150 ? 36.252 -45.411 -90.271 1.00 74.44 150 VAL C C 1
ATOM 4197 O O . VAL D 1 150 ? 35.915 -46.114 -89.317 1.00 79.45 150 VAL C O 1
ATOM 4201 N N . THR D 1 151 ? 37.515 -45.187 -90.589 1.00 71.06 151 THR C N 1
ATOM 4202 C CA . THR D 1 151 ? 38.605 -45.707 -89.779 1.00 71.47 151 THR C CA 1
ATOM 4203 C C . THR D 1 151 ? 39.564 -44.578 -89.450 1.00 67.93 151 THR C C 1
ATOM 4204 O O . THR D 1 151 ? 40.032 -43.870 -90.342 1.00 68.34 151 THR C O 1
ATOM 4208 N N . LEU D 1 152 ? 39.837 -44.421 -88.156 1.00 68.13 152 LEU C N 1
ATOM 4209 C CA . LEU D 1 152 ? 40.607 -43.290 -87.657 1.00 70.02 152 LEU C CA 1
ATOM 4210 C C . LEU D 1 152 ? 41.741 -43.715 -86.737 1.00 68.31 152 LEU C C 1
ATOM 4211 O O . LEU D 1 152 ? 41.550 -44.481 -85.795 1.00 60.50 152 LEU C O 1
ATOM 4216 N N . THR D 1 153 ? 42.935 -43.230 -87.036 1.00 69.39 153 THR C N 1
ATOM 4217 C CA . THR D 1 153 ? 43.942 -43.100 -86.004 1.00 73.03 153 THR C CA 1
ATOM 4218 C C . THR D 1 153 ? 44.691 -41.791 -86.174 1.00 74.65 153 THR C C 1
ATOM 4219 O O . THR D 1 153 ? 44.346 -40.940 -87.001 1.00 73.05 153 THR C O 1
ATOM 4223 N N . TRP D 1 154 ? 45.728 -41.633 -85.377 1.00 65.37 154 TRP C N 1
ATOM 4224 C CA . TRP D 1 154 ? 46.337 -40.333 -85.243 1.00 72.26 154 TRP C CA 1
ATOM 4225 C C . TRP D 1 154 ? 47.587 -40.258 -86.099 1.00 75.76 154 TRP C C 1
ATOM 4226 O O . TRP D 1 154 ? 47.467 -40.046 -87.298 1.00 85.92 154 TRP C O 1
ATOM 4237 N N . ASN D 1 155 ? 48.767 -40.448 -85.534 1.00 77.12 155 ASN C N 1
ATOM 4238 C CA . ASN D 1 155 ? 49.969 -40.432 -86.359 1.00 82.43 155 ASN C CA 1
ATOM 4239 C C . ASN D 1 155 ? 50.260 -41.818 -86.931 1.00 86.75 155 ASN C C 1
ATOM 4240 O O . ASN D 1 155 ? 49.754 -42.174 -87.997 1.00 91.50 155 ASN C O 1
ATOM 4245 N N . SER D 1 156 ? 51.069 -42.596 -86.221 1.00 86.33 156 SER C N 1
ATOM 4246 C CA . SER D 1 156 ? 51.374 -43.952 -86.639 1.00 90.42 156 SER C CA 1
ATOM 4247 C C . SER D 1 156 ? 50.195 -44.851 -86.306 1.00 86.48 156 SER C C 1
ATOM 4248 O O . SER D 1 156 ? 49.514 -45.353 -87.198 1.00 85.34 156 SER C O 1
ATOM 4249 N N . GLY D 1 157 ? 49.959 -45.037 -85.013 1.00 76.36 157 GLY C N 1
ATOM 4250 C CA . GLY D 1 157 ? 48.888 -45.891 -84.551 1.00 76.45 157 GLY C CA 1
ATOM 4251 C C . GLY D 1 157 ? 49.416 -47.254 -84.170 1.00 79.55 157 GLY C C 1
ATOM 4252 O O . GLY D 1 157 ? 49.351 -47.639 -83.005 1.00 85.32 157 GLY C O 1
ATOM 4253 N N . LEU D 1 159 ? 49.921 -41.466 -80.979 1.00 84.73 159 LEU C N 1
ATOM 4254 C CA . LEU D 1 159 ? 50.079 -42.867 -80.607 1.00 84.74 159 LEU C CA 1
ATOM 4255 C C . LEU D 1 159 ? 48.737 -43.590 -80.587 1.00 79.31 159 LEU C C 1
ATOM 4256 O O . LEU D 1 159 ? 47.876 -43.355 -81.440 1.00 72.71 159 LEU C O 1
ATOM 4257 N N . SER D 1 160 ? 48.572 -44.478 -79.612 1.00 78.83 160 SER C N 1
ATOM 4258 C CA . SER D 1 160 ? 47.314 -45.185 -79.416 1.00 72.00 160 SER C CA 1
ATOM 4259 C C . SER D 1 160 ? 46.813 -44.973 -77.989 1.00 72.21 160 SER C C 1
ATOM 4260 O O . SER D 1 160 ? 45.615 -44.965 -77.740 1.00 67.85 160 SER C O 1
ATOM 4263 N N . SER D 1 161 ? 47.733 -44.796 -77.050 1.00 75.26 161 SER C N 1
ATOM 4264 C CA . SER D 1 161 ? 47.353 -44.546 -75.668 1.00 74.30 161 SER C CA 1
ATOM 4265 C C . SER D 1 161 ? 46.786 -43.136 -75.523 1.00 71.46 161 SER C C 1
ATOM 4266 O O . SER D 1 161 ? 47.343 -42.174 -76.047 1.00 70.59 161 SER C O 1
ATOM 4269 N N . GLY D 1 162 ? 45.673 -43.017 -74.808 1.00 68.58 162 GLY C N 1
ATOM 4270 C CA . GLY D 1 162 ? 45.075 -41.718 -74.558 1.00 64.21 162 GLY C CA 1
ATOM 4271 C C . GLY D 1 162 ? 44.227 -41.218 -75.717 1.00 63.52 162 GLY C C 1
ATOM 4272 O O . GLY D 1 162 ? 44.038 -40.014 -75.881 1.00 63.70 162 GLY C O 1
ATOM 4273 N N . VAL D 1 163 ? 43.720 -42.141 -76.526 1.00 61.95 163 VAL C N 1
ATOM 4274 C CA . VAL D 1 163 ? 42.751 -41.792 -77.553 1.00 54.93 163 VAL C CA 1
ATOM 4275 C C . VAL D 1 163 ? 41.345 -42.190 -77.114 1.00 57.22 163 VAL C C 1
ATOM 4276 O O . VAL D 1 163 ? 41.148 -43.217 -76.462 1.00 48.32 163 VAL C O 1
ATOM 4280 N N . HIS D 1 164 ? 40.366 -41.374 -77.490 1.00 60.63 164 HIS C N 1
ATOM 4281 C CA . HIS D 1 164 ? 38.967 -41.768 -77.408 1.00 51.37 164 HIS C CA 1
ATOM 4282 C C . HIS D 1 164 ? 38.322 -41.423 -78.736 1.00 48.45 164 HIS C C 1
ATOM 4283 O O . HIS D 1 164 ? 38.345 -40.265 -79.171 1.00 53.17 164 HIS C O 1
ATOM 4290 N N . THR D 1 165 ? 37.777 -42.432 -79.405 1.00 52.64 165 THR C N 1
ATOM 4291 C CA . THR D 1 165 ? 37.053 -42.211 -80.642 1.00 46.63 165 THR C CA 1
ATOM 4292 C C . THR D 1 165 ? 35.606 -42.559 -80.352 1.00 45.39 165 THR C C 1
ATOM 4293 O O . THR D 1 165 ? 35.309 -43.651 -79.887 1.00 45.42 165 THR C O 1
ATOM 4297 N N . PHE D 1 166 ? 34.710 -41.607 -80.583 1.00 44.55 166 PHE C N 1
ATOM 4298 C CA . PHE D 1 166 ? 33.351 -41.742 -80.102 1.00 43.43 166 PHE C CA 1
ATOM 4299 C C . PHE D 1 166 ? 32.479 -42.299 -81.226 1.00 51.12 166 PHE C C 1
ATOM 4300 O O . PHE D 1 166 ? 32.722 -42.006 -82.386 1.00 54.50 166 PHE C O 1
ATOM 4308 N N . PRO D 1 167 ? 31.480 -43.120 -80.883 1.00 49.99 167 PRO C N 1
ATOM 4309 C CA . PRO D 1 167 ? 30.598 -43.669 -81.925 1.00 47.74 167 PRO C CA 1
ATOM 4310 C C . PRO D 1 167 ? 29.875 -42.574 -82.714 1.00 49.15 167 PRO C C 1
ATOM 4311 O O . PRO D 1 167 ? 29.527 -41.550 -82.129 1.00 44.94 167 PRO C O 1
ATOM 4315 N N . ALA D 1 168 ? 29.661 -42.782 -84.014 1.00 47.42 168 ALA C N 1
ATOM 4316 C CA . ALA D 1 168 ? 28.980 -41.803 -84.874 1.00 50.95 168 ALA C CA 1
ATOM 4317 C C . ALA D 1 168 ? 27.562 -41.505 -84.390 1.00 52.65 168 ALA C C 1
ATOM 4318 O O . ALA D 1 168 ? 26.933 -42.346 -83.761 1.00 49.75 168 ALA C O 1
ATOM 4320 N N . VAL D 1 169 ? 27.075 -40.299 -84.660 1.00 52.41 169 VAL C N 1
ATOM 4321 C CA . VAL D 1 169 ? 25.659 -39.986 -84.458 1.00 60.89 169 VAL C CA 1
ATOM 4322 C C . VAL D 1 169 ? 25.083 -39.416 -85.752 1.00 58.89 169 VAL C C 1
ATOM 4323 O O . VAL D 1 169 ? 25.839 -39.098 -86.661 1.00 55.64 169 VAL C O 1
ATOM 4327 N N . LEU D 1 170 ? 23.758 -39.282 -85.824 1.00 52.60 170 LEU C N 1
ATOM 4328 C CA . LEU D 1 170 ? 23.097 -38.749 -87.022 1.00 61.73 170 LEU C CA 1
ATOM 4329 C C . LEU D 1 170 ? 23.002 -37.232 -87.017 1.00 71.67 170 LEU C C 1
ATOM 4330 O O . LEU D 1 170 ? 22.308 -36.651 -86.177 1.00 70.12 170 LEU C O 1
ATOM 4335 N N . GLN D 1 171 ? 23.701 -36.616 -87.973 1.00 74.21 171 GLN C N 1
ATOM 4336 C CA . GLN D 1 171 ? 23.651 -35.178 -88.217 1.00 73.86 171 GLN C CA 1
ATOM 4337 C C . GLN D 1 171 ? 23.028 -34.933 -89.588 1.00 79.96 171 GLN C C 1
ATOM 4338 O O . GLN D 1 171 ? 23.718 -35.008 -90.611 1.00 77.14 171 GLN C O 1
ATOM 4340 N N . SER D 1 172 ? 21.727 -34.644 -89.606 1.00 78.40 172 SER C N 1
ATOM 4341 C CA . SER D 1 172 ? 20.999 -34.410 -90.856 1.00 83.13 172 SER C CA 1
ATOM 4342 C C . SER D 1 172 ? 21.180 -35.584 -91.816 1.00 81.98 172 SER C C 1
ATOM 4343 O O . SER D 1 172 ? 21.824 -35.459 -92.860 1.00 86.53 172 SER C O 1
ATOM 4346 N N . ASP D 1 173 ? 20.625 -36.728 -91.426 1.00 77.44 173 ASP C N 1
ATOM 4347 C CA . ASP D 1 173 ? 20.676 -37.957 -92.216 1.00 75.72 173 ASP C CA 1
ATOM 4348 C C . ASP D 1 173 ? 22.086 -38.393 -92.655 1.00 68.95 173 ASP C C 1
ATOM 4349 O O . ASP D 1 173 ? 22.222 -39.256 -93.520 1.00 70.62 173 ASP C O 1
ATOM 4354 N N . LEU D 1 174 ? 23.118 -37.822 -92.036 1.00 59.25 174 LEU C N 1
ATOM 4355 C CA . LEU D 1 174 ? 24.521 -38.168 -92.307 1.00 59.15 174 LEU C CA 1
ATOM 4356 C C . LEU D 1 174 ? 25.236 -38.515 -90.997 1.00 61.06 174 LEU C C 1
ATOM 4357 O O . LEU D 1 174 ? 24.720 -38.210 -89.918 1.00 63.34 174 LEU C O 1
ATOM 4362 N N . TYR D 1 175 ? 26.413 -39.145 -91.085 1.00 56.63 175 TYR C N 1
ATOM 4363 C CA . TYR D 1 175 ? 27.174 -39.510 -89.872 1.00 64.35 175 TYR C CA 1
ATOM 4364 C C . TYR D 1 175 ? 28.269 -38.510 -89.466 1.00 59.54 175 TYR C C 1
ATOM 4365 O O . TYR D 1 175 ? 29.084 -38.086 -90.288 1.00 61.92 175 TYR C O 1
ATOM 4374 N N . THR D 1 176 ? 28.281 -38.167 -88.176 1.00 51.63 176 THR C N 1
ATOM 4375 C CA . THR D 1 176 ? 29.307 -37.308 -87.588 1.00 50.74 176 THR C CA 1
ATOM 4376 C C . THR D 1 176 ? 29.976 -38.059 -86.457 1.00 49.36 176 THR C C 1
ATOM 4377 O O . THR D 1 176 ? 29.311 -38.681 -85.637 1.00 52.47 176 THR C O 1
ATOM 4381 N N . LEU D 1 177 ? 31.296 -37.979 -86.413 1.00 53.77 177 LEU C N 1
ATOM 4382 C CA . LEU D 1 177 ? 32.104 -38.764 -85.497 1.00 54.69 177 LEU C CA 1
ATOM 4383 C C . LEU D 1 177 ? 33.266 -37.881 -85.054 1.00 51.96 177 LEU C C 1
ATOM 4384 O O . LEU D 1 177 ? 33.689 -37.020 -85.815 1.00 51.81 177 LEU C O 1
ATOM 4389 N N . SER D 1 178 ? 33.777 -38.086 -83.844 1.00 46.86 178 SER C N 1
ATOM 4390 C CA . SER D 1 178 ? 34.876 -37.272 -83.360 1.00 46.80 178 SER C CA 1
ATOM 4391 C C . SER D 1 178 ? 35.890 -38.158 -82.657 1.00 52.87 178 SER C C 1
ATOM 4392 O O . SER D 1 178 ? 35.566 -39.292 -82.274 1.00 47.07 178 SER C O 1
ATOM 4395 N N . SER D 1 179 ? 37.106 -37.643 -82.467 1.00 48.58 179 SER C N 1
ATOM 4396 C CA . SER D 1 179 ? 38.141 -38.398 -81.762 1.00 47.57 179 SER C CA 1
ATOM 4397 C C . SER D 1 179 ? 39.033 -37.462 -80.979 1.00 49.25 179 SER C C 1
ATOM 4398 O O . SER D 1 179 ? 39.391 -36.399 -81.469 1.00 48.32 179 SER C O 1
ATOM 4401 N N . SER D 1 180 ? 39.394 -37.875 -79.769 1.00 48.75 180 SER C N 1
ATOM 4402 C CA . SER D 1 180 ? 40.253 -37.050 -78.907 1.00 49.54 180 SER C CA 1
ATOM 4403 C C . SER D 1 180 ? 41.532 -37.784 -78.568 1.00 47.58 180 SER C C 1
ATOM 4404 O O . SER D 1 180 ? 41.518 -38.993 -78.348 1.00 47.60 180 SER C O 1
ATOM 4407 N N . VAL D 1 181 ? 42.634 -37.041 -78.470 1.00 48.89 181 VAL C N 1
ATOM 4408 C CA . VAL D 1 181 ? 43.911 -37.632 -78.117 1.00 50.51 181 VAL C CA 1
ATOM 4409 C C . VAL D 1 181 ? 44.594 -36.745 -77.092 1.00 50.36 181 VAL C C 1
ATOM 4410 O O . VAL D 1 181 ? 44.587 -35.519 -77.217 1.00 52.59 181 VAL C O 1
ATOM 4414 N N . THR D 1 182 ? 45.186 -37.368 -76.085 1.00 50.37 182 THR C N 1
ATOM 4415 C CA . THR D 1 182 ? 45.760 -36.624 -74.980 1.00 50.72 182 THR C CA 1
ATOM 4416 C C . THR D 1 182 ? 47.189 -37.072 -74.733 1.00 56.32 182 THR C C 1
ATOM 4417 O O . THR D 1 182 ? 47.446 -38.254 -74.562 1.00 53.17 182 THR C O 1
ATOM 4421 N N . VAL D 1 183 ? 48.103 -36.099 -74.705 1.00 57.29 183 VAL C N 1
ATOM 4422 C CA . VAL D 1 183 ? 49.543 -36.347 -74.651 1.00 58.68 183 VAL C CA 1
ATOM 4423 C C . VAL D 1 183 ? 50.171 -35.464 -73.576 1.00 57.88 183 VAL C C 1
ATOM 4424 O O . VAL D 1 183 ? 49.535 -34.542 -73.100 1.00 55.65 183 VAL C O 1
ATOM 4428 N N . THR D 1 184 ? 51.424 -35.730 -73.215 1.00 59.97 184 THR C N 1
ATOM 4429 C CA . THR D 1 184 ? 52.123 -34.881 -72.266 1.00 69.06 184 THR C CA 1
ATOM 4430 C C . THR D 1 184 ? 52.261 -33.459 -72.819 1.00 69.22 184 THR C C 1
ATOM 4431 O O . THR D 1 184 ? 52.474 -33.263 -74.019 1.00 70.71 184 THR C O 1
ATOM 4435 N N . SER D 1 185 ? 52.134 -32.476 -71.930 1.00 66.72 185 SER C N 1
ATOM 4436 C CA . SER D 1 185 ? 52.341 -31.063 -72.254 1.00 76.63 185 SER C CA 1
ATOM 4437 C C . SER D 1 185 ? 53.608 -30.775 -73.098 1.00 79.81 185 SER C C 1
ATOM 4438 O O . SER D 1 185 ? 53.591 -29.935 -74.004 1.00 68.07 185 SER C O 1
ATOM 4441 N N . SER D 1 186 ? 54.699 -31.456 -72.823 1.00 74.98 186 SER C N 1
ATOM 4442 C CA . SER D 1 186 ? 55.888 -31.226 -73.632 1.00 83.31 186 SER C CA 1
ATOM 4443 C C . SER D 1 186 ? 55.697 -31.587 -75.108 1.00 82.30 186 SER C C 1
ATOM 4444 O O . SER D 1 186 ? 56.052 -30.838 -75.983 1.00 82.15 186 SER C O 1
ATOM 4447 N N . THR D 1 187 ? 55.148 -32.770 -75.355 1.00 78.07 187 THR C N 1
ATOM 4448 C CA . THR D 1 187 ? 55.117 -33.372 -76.676 1.00 81.66 187 THR C CA 1
ATOM 4449 C C . THR D 1 187 ? 54.449 -32.542 -77.735 1.00 86.27 187 THR C C 1
ATOM 4450 O O . THR D 1 187 ? 54.912 -32.503 -78.850 1.00 89.12 187 THR C O 1
ATOM 4452 N N . TRP D 1 188 ? 53.369 -31.863 -77.416 1.00 84.47 188 TRP C N 1
ATOM 4453 C CA . TRP D 1 188 ? 52.744 -31.019 -78.443 1.00 85.91 188 TRP C CA 1
ATOM 4454 C C . TRP D 1 188 ? 52.821 -29.532 -78.066 1.00 85.92 188 TRP C C 1
ATOM 4455 O O . TRP D 1 188 ? 52.601 -29.185 -76.906 1.00 87.85 188 TRP C O 1
ATOM 4466 N N . PRO D 1 189 ? 53.117 -28.642 -79.041 1.00 82.73 189 PRO C N 1
ATOM 4467 C CA . PRO D 1 189 ? 53.382 -28.835 -80.476 1.00 85.65 189 PRO C CA 1
ATOM 4468 C C . PRO D 1 189 ? 54.843 -29.156 -80.823 1.00 93.55 189 PRO C C 1
ATOM 4469 O O . PRO D 1 189 ? 55.181 -29.189 -82.008 1.00 99.01 189 PRO C O 1
ATOM 4473 N N . SER D 1 190 ? 55.685 -29.390 -79.817 1.00 91.88 190 SER C N 1
ATOM 4474 C CA . SER D 1 190 ? 57.076 -29.779 -80.048 1.00 95.43 190 SER C CA 1
ATOM 4475 C C . SER D 1 190 ? 57.195 -31.034 -80.921 1.00 96.16 190 SER C C 1
ATOM 4476 O O . SER D 1 190 ? 58.263 -31.337 -81.438 1.00 102.96 190 SER C O 1
ATOM 4477 N N . GLN D 1 191 ? 56.098 -31.766 -81.077 1.00 94.10 191 GLN C N 1
ATOM 4478 C CA . GLN D 1 191 ? 56.068 -32.915 -81.974 1.00 91.81 191 GLN C CA 1
ATOM 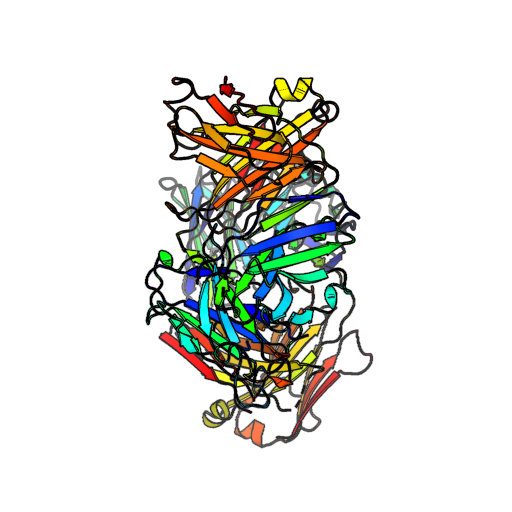4479 C C . GLN D 1 191 ? 54.823 -32.857 -82.843 1.00 87.55 191 GLN C C 1
ATOM 4480 O O . GLN D 1 191 ? 53.770 -32.420 -82.385 1.00 81.21 191 GLN C O 1
ATOM 4486 N N . SER D 1 192 ? 54.949 -33.300 -84.093 1.00 88.75 192 SER C N 1
ATOM 4487 C CA . SER D 1 192 ? 53.843 -33.267 -85.047 1.00 83.72 192 SER C CA 1
ATOM 4488 C C . SER D 1 192 ? 52.725 -34.239 -84.667 1.00 81.31 192 SER C C 1
ATOM 4489 O O . SER D 1 192 ? 52.993 -35.367 -84.260 1.00 79.43 192 SER C O 1
ATOM 4490 N N . ILE D 1 193 ? 51.478 -33.786 -84.799 1.00 81.75 193 ILE C N 1
ATOM 4491 C CA . ILE D 1 193 ? 50.298 -34.641 -84.600 1.00 82.99 193 ILE C CA 1
ATOM 4492 C C . ILE D 1 193 ? 49.242 -34.408 -85.702 1.00 75.18 193 ILE C C 1
ATOM 4493 O O . ILE D 1 193 ? 48.770 -33.287 -85.903 1.00 72.12 193 ILE C O 1
ATOM 4498 N N . THR D 1 194 ? 48.886 -35.476 -86.415 1.00 77.88 194 THR C N 1
ATOM 4499 C CA . THR D 1 194 ? 47.905 -35.391 -87.497 1.00 79.38 194 THR C CA 1
ATOM 4500 C C . THR D 1 194 ? 46.827 -36.469 -87.370 1.00 79.26 194 THR C C 1
ATOM 4501 O O . THR D 1 194 ? 47.060 -37.528 -86.800 1.00 75.30 194 THR C O 1
ATOM 4503 N N . CYS D 1 195 ? 45.649 -36.183 -87.911 1.00 68.69 195 CYS C N 1
ATOM 4504 C CA . CYS D 1 195 ? 44.514 -37.088 -87.845 1.00 68.83 195 CYS C CA 1
ATOM 4505 C C . CYS D 1 195 ? 44.389 -37.736 -89.208 1.00 75.25 195 CYS C C 1
ATOM 4506 O O . CYS D 1 195 ? 44.185 -37.039 -90.194 1.00 82.37 195 CYS C O 1
ATOM 4509 N N . ASN D 1 196 ? 44.550 -39.055 -89.273 1.00 77.28 196 ASN C N 1
ATOM 4510 C CA . ASN D 1 196 ? 44.325 -39.781 -90.524 1.00 79.74 196 ASN C CA 1
ATOM 4511 C C . ASN D 1 196 ? 43.084 -40.671 -90.447 1.00 81.16 196 ASN C C 1
ATOM 4512 O O . ASN D 1 196 ? 43.059 -41.680 -89.736 1.00 75.68 196 ASN C O 1
ATOM 4517 N N . VAL D 1 197 ? 42.041 -40.256 -91.161 1.00 79.95 197 VAL C N 1
ATOM 4518 C CA . VAL D 1 197 ? 40.764 -40.965 -91.152 1.00 72.52 197 VAL C CA 1
ATOM 4519 C C . VAL D 1 197 ? 40.411 -41.354 -92.585 1.00 73.18 197 VAL C C 1
ATOM 4520 O O . VAL D 1 197 ? 40.430 -40.512 -93.483 1.00 73.73 197 VAL C O 1
ATOM 4521 N N . ALA D 1 198 ? 40.102 -42.631 -92.789 1.00 71.37 198 ALA C N 1
ATOM 4522 C CA . ALA D 1 198 ? 39.767 -43.149 -94.119 1.00 75.70 198 ALA C CA 1
ATOM 4523 C C . ALA D 1 198 ? 38.296 -43.521 -94.210 1.00 74.11 198 ALA C C 1
ATOM 4524 O O . ALA D 1 198 ? 37.715 -43.999 -93.234 1.00 68.74 198 ALA C O 1
ATOM 4526 N N . HIS D 1 199 ? 37.705 -43.306 -95.386 1.00 80.33 199 HIS C N 1
ATOM 4527 C CA . HIS D 1 199 ? 36.311 -43.666 -95.630 1.00 74.89 199 HIS C CA 1
ATOM 4528 C C . HIS D 1 199 ? 36.181 -44.615 -96.820 1.00 81.30 199 HIS C C 1
ATOM 4529 O O . HIS D 1 199 ? 36.001 -44.159 -97.944 1.00 77.47 199 HIS C O 1
ATOM 4536 N N . PRO D 1 200 ? 36.244 -45.937 -96.569 1.00 78.27 200 PRO C N 1
ATOM 4537 C CA . PRO D 1 200 ? 36.234 -46.966 -97.615 1.00 78.93 200 PRO C CA 1
ATOM 4538 C C . PRO D 1 200 ? 35.220 -46.711 -98.718 1.00 80.25 200 PRO C C 1
ATOM 4539 O O . PRO D 1 200 ? 35.580 -46.741 -99.891 1.00 83.60 200 PRO C O 1
ATOM 4543 N N . ALA D 1 201 ? 33.978 -46.439 -98.336 1.00 84.13 201 ALA C N 1
ATOM 4544 C CA . ALA D 1 201 ? 32.876 -46.297 -99.284 1.00 82.74 201 ALA C CA 1
ATOM 4545 C C . ALA D 1 201 ? 33.116 -45.212 -100.343 1.00 85.08 201 ALA C C 1
ATOM 4546 O O . ALA D 1 201 ? 32.451 -45.201 -101.385 1.00 83.29 201 ALA C O 1
ATOM 4548 N N . SER D 1 202 ? 34.053 -44.300 -100.073 1.00 80.80 202 SER C N 1
ATOM 4549 C CA . SER D 1 202 ? 34.419 -43.265 -101.046 1.00 83.16 202 SER C CA 1
ATOM 4550 C C . SER D 1 202 ? 35.908 -43.293 -101.400 1.00 85.79 202 SER C C 1
ATOM 4551 O O . SER D 1 202 ? 36.419 -42.363 -102.021 1.00 87.74 202 SER C O 1
ATOM 4554 N N . SER D 1 203 ? 36.590 -44.370 -101.012 1.00 94.10 203 SER C N 1
ATOM 4555 C CA . SER D 1 203 ? 38.024 -44.530 -101.259 1.00 101.74 203 SER C CA 1
ATOM 4556 C C . SER D 1 203 ? 38.841 -43.365 -100.697 1.00 102.06 203 SER C C 1
ATOM 4557 O O . SER D 1 203 ? 39.984 -43.141 -101.107 1.00 105.53 203 SER C O 1
ATOM 4559 N N . THR D 1 204 ? 38.258 -42.632 -99.753 1.00 91.08 204 THR C N 1
ATOM 4560 C CA . THR D 1 204 ? 38.909 -41.448 -99.216 1.00 92.01 204 THR C CA 1
ATOM 4561 C C . THR D 1 204 ? 39.956 -41.824 -98.186 1.00 92.92 204 THR C C 1
ATOM 4562 O O . THR D 1 204 ? 39.795 -42.802 -97.456 1.00 91.70 204 THR C O 1
ATOM 4566 N N . LYS D 1 205 ? 41.025 -41.036 -98.131 1.00 94.50 205 LYS C N 1
ATOM 4567 C CA . LYS D 1 205 ? 42.056 -41.207 -97.117 1.00 94.77 205 LYS C CA 1
ATOM 4568 C C . LYS D 1 205 ? 42.720 -39.868 -96.821 1.00 95.63 205 LYS C C 1
ATOM 4569 O O . LYS D 1 205 ? 43.927 -39.720 -97.010 1.00 96.07 205 LYS C O 1
ATOM 4571 N N . VAL D 1 206 ? 41.933 -38.894 -96.363 1.00 90.81 206 VAL C N 1
ATOM 4572 C CA . VAL D 1 206 ? 42.464 -37.564 -96.064 1.00 91.65 206 VAL C CA 1
ATOM 4573 C C . VAL D 1 206 ? 43.286 -37.572 -94.777 1.00 85.98 206 VAL C C 1
ATOM 4574 O O . VAL D 1 206 ? 43.228 -38.526 -94.004 1.00 83.14 206 VAL C O 1
ATOM 4578 N N . ASP D 1 207 ? 44.056 -36.501 -94.577 1.00 86.53 207 ASP C N 1
ATOM 4579 C CA . ASP D 1 207 ? 44.878 -36.303 -93.380 1.00 87.19 207 ASP C CA 1
ATOM 4580 C C . ASP D 1 207 ? 44.831 -34.843 -92.942 1.00 83.46 207 ASP C C 1
ATOM 4581 O O . ASP D 1 207 ? 45.014 -33.942 -93.763 1.00 80.60 207 ASP C O 1
ATOM 4586 N N . LYS D 1 208 ? 44.594 -34.619 -91.651 1.00 74.65 208 LYS C N 1
ATOM 4587 C CA . LYS D 1 208 ? 44.623 -33.273 -91.092 1.00 80.61 208 LYS C CA 1
ATOM 4588 C C . LYS D 1 208 ? 45.617 -33.174 -89.933 1.00 77.92 208 LYS C C 1
ATOM 4589 O O . LYS D 1 208 ? 45.403 -33.738 -88.873 1.00 70.56 208 LYS C O 1
ATOM 4595 N N . LYS D 1 209 ? 46.722 -32.472 -90.148 1.00 76.47 209 LYS C N 1
ATOM 4596 C CA . LYS D 1 209 ? 47.660 -32.206 -89.067 1.00 80.08 209 LYS C CA 1
ATOM 4597 C C . LYS D 1 209 ? 47.034 -31.147 -88.163 1.00 77.35 209 LYS C C 1
ATOM 4598 O O . LYS D 1 209 ? 46.327 -30.259 -88.639 1.00 77.83 209 LYS C O 1
ATOM 4599 N N . ILE D 1 210 ? 47.278 -31.246 -86.862 1.00 76.74 210 ILE C N 1
ATOM 4600 C CA . ILE D 1 210 ? 46.721 -30.284 -85.916 1.00 73.10 210 ILE C CA 1
ATOM 4601 C C . ILE D 1 210 ? 47.727 -29.145 -85.720 1.00 75.59 210 ILE C C 1
ATOM 4602 O O . ILE D 1 210 ? 48.800 -29.335 -85.140 1.00 77.10 210 ILE C O 1
ATOM 4607 N N . GLU D 1 211 ? 47.383 -27.964 -86.224 1.00 77.45 211 GLU C N 1
ATOM 4608 C CA . GLU D 1 211 ? 48.283 -26.806 -86.140 1.00 84.01 211 GLU C CA 1
ATOM 4609 C C . GLU D 1 211 ? 47.797 -25.761 -85.133 1.00 81.74 211 GLU C C 1
ATOM 4610 O O . GLU D 1 211 ? 46.613 -25.428 -85.107 1.00 71.22 211 GLU C O 1
ATOM 4611 N N . PRO D 1 212 ? 48.711 -25.245 -84.290 1.00 82.45 212 PRO C N 1
ATOM 4612 C CA . PRO D 1 212 ? 48.348 -24.222 -83.304 1.00 78.70 212 PRO C CA 1
ATOM 4613 C C . PRO D 1 212 ? 47.892 -22.916 -83.945 1.00 86.40 212 PRO C C 1
ATOM 4614 O O . PRO D 1 212 ? 46.805 -22.456 -83.592 1.00 86.66 212 PRO C O 1
ATOM 4618 N N . ASP E 2 1 ? 1.374 -59.957 -75.165 1.00 47.80 1 ASP D N 1
ATOM 4619 C CA . ASP E 2 1 ? 2.619 -60.770 -75.171 1.00 49.87 1 ASP D CA 1
ATOM 4620 C C . ASP E 2 1 ? 3.246 -60.771 -73.776 1.00 43.78 1 ASP D C 1
ATOM 4621 O O . ASP E 2 1 ? 2.853 -59.988 -72.910 1.00 44.54 1 ASP D O 1
ATOM 4626 N N . VAL E 2 2 ? 4.205 -61.660 -73.549 1.00 47.89 2 VAL D N 1
ATOM 4627 C CA . VAL E 2 2 ? 4.888 -61.694 -72.261 1.00 40.91 2 VAL D CA 1
ATOM 4628 C C . VAL E 2 2 ? 5.939 -60.599 -72.192 1.00 43.39 2 VAL D C 1
ATOM 4629 O O . VAL E 2 2 ? 6.832 -60.539 -73.046 1.00 40.95 2 VAL D O 1
ATOM 4633 N N . VAL E 2 3 ? 5.839 -59.748 -71.171 1.00 47.78 3 VAL D N 1
ATOM 4634 C CA . VAL E 2 3 ? 6.798 -58.661 -70.973 1.00 39.35 3 VAL D CA 1
ATOM 4635 C C . VAL E 2 3 ? 7.874 -59.068 -69.968 1.00 37.80 3 VAL D C 1
ATOM 4636 O O . VAL E 2 3 ? 7.563 -59.436 -68.837 1.00 38.09 3 VAL D O 1
ATOM 4640 N N . MET E 2 4 ? 9.131 -58.989 -70.392 1.00 36.49 4 MET D N 1
ATOM 4641 C CA . MET E 2 4 ? 10.257 -59.395 -69.552 1.00 36.94 4 MET D CA 1
ATOM 4642 C C . MET E 2 4 ? 10.928 -58.173 -68.978 1.00 40.68 4 MET D C 1
ATOM 4643 O O . MET E 2 4 ? 11.434 -57.319 -69.718 1.00 35.10 4 MET D O 1
ATOM 4648 N N . THR E 2 5 ? 10.924 -58.100 -67.651 1.00 35.25 5 THR D N 1
ATOM 4649 C CA . THR E 2 5 ? 11.481 -56.971 -66.943 1.00 46.89 5 THR D CA 1
ATOM 4650 C C . THR E 2 5 ? 12.743 -57.415 -66.250 1.00 47.38 5 THR D C 1
ATOM 4651 O O . THR E 2 5 ? 12.701 -58.268 -65.371 1.00 43.02 5 THR D O 1
ATOM 4655 N N . GLN E 2 6 ? 13.866 -56.850 -66.678 1.00 33.56 6 GLN D N 1
ATOM 4656 C CA . GLN E 2 6 ? 15.154 -57.175 -66.102 1.00 43.25 6 GLN D CA 1
ATOM 4657 C C . GLN E 2 6 ? 15.573 -56.022 -65.230 1.00 40.48 6 GLN D C 1
ATOM 4658 O O . GLN E 2 6 ? 15.356 -54.870 -65.585 1.00 40.79 6 GLN D O 1
ATOM 4664 N N . THR E 2 7 ? 16.187 -56.319 -64.099 1.00 40.52 7 THR D N 1
ATOM 4665 C CA . THR E 2 7 ? 16.717 -55.277 -63.239 1.00 44.31 7 THR D CA 1
ATOM 4666 C C . THR E 2 7 ? 18.030 -55.741 -62.592 1.00 45.72 7 THR D C 1
ATOM 4667 O O . THR E 2 7 ? 18.215 -56.929 -62.315 1.00 37.98 7 THR D O 1
ATOM 4671 N N . PRO E 2 8 ? 18.963 -54.810 -62.365 1.00 40.32 8 PRO D N 1
ATOM 4672 C CA . PRO E 2 8 ? 18.937 -53.409 -62.800 1.00 40.63 8 PRO D CA 1
ATOM 4673 C C . PRO E 2 8 ? 19.377 -53.321 -64.253 1.00 40.99 8 PRO D C 1
ATOM 4674 O O . PRO E 2 8 ? 19.885 -54.298 -64.789 1.00 38.62 8 PRO D O 1
ATOM 4678 N N . LEU E 2 9 ? 19.212 -52.167 -64.883 1.00 35.36 9 LEU D N 1
ATOM 4679 C CA . LEU E 2 9 ? 19.658 -52.029 -66.256 1.00 42.07 9 LEU D CA 1
ATOM 4680 C C . LEU E 2 9 ? 21.186 -52.006 -66.284 1.00 34.00 9 LEU D C 1
ATOM 4681 O O . LEU E 2 9 ? 21.810 -52.395 -67.271 1.00 35.61 9 LEU D O 1
ATOM 4686 N N . SER E 2 10 ? 21.795 -51.542 -65.197 1.00 40.00 10 SER D N 1
ATOM 4687 C CA . SER E 2 10 ? 23.251 -51.436 -65.145 1.00 37.57 10 SER D CA 1
ATOM 4688 C C . SER E 2 10 ? 23.735 -51.909 -63.783 1.00 39.61 10 SER D C 1
ATOM 4689 O O . SER E 2 10 ? 23.234 -51.446 -62.763 1.00 41.45 10 SER D O 1
ATOM 4692 N N . LEU E 2 11 ? 24.683 -52.848 -63.774 1.00 36.56 11 LEU D N 1
ATOM 4693 C CA . LEU E 2 11 ? 25.166 -53.449 -62.525 1.00 32.64 11 LEU D CA 1
ATOM 4694 C C . LEU E 2 11 ? 26.684 -53.349 -62.407 1.00 40.15 11 LEU D C 1
ATOM 4695 O O . LEU E 2 11 ? 27.423 -54.165 -62.990 1.00 31.84 11 LEU D O 1
ATOM 4700 N N . PRO E 2 12 ? 27.154 -52.328 -61.674 1.00 39.04 12 PRO D N 1
ATOM 4701 C CA . PRO E 2 12 ? 28.588 -52.202 -61.427 1.00 36.77 12 PRO D CA 1
ATOM 4702 C C . PRO E 2 12 ? 29.036 -53.220 -60.418 1.00 34.18 12 PRO D C 1
ATOM 4703 O O . PRO E 2 12 ? 28.429 -53.310 -59.356 1.00 50.41 12 PRO D O 1
ATOM 4707 N N . VAL E 2 13 ? 30.066 -53.987 -60.741 1.00 33.57 13 VAL D N 1
ATOM 4708 C CA . VAL E 2 13 ? 30.636 -54.915 -59.769 1.00 34.54 13 VAL D CA 1
ATOM 4709 C C . VAL E 2 13 ? 32.147 -54.847 -59.723 1.00 40.05 13 VAL D C 1
ATOM 4710 O O . VAL E 2 13 ? 32.785 -54.251 -60.597 1.00 40.79 13 VAL D O 1
ATOM 4714 N N . SER E 2 14 ? 32.707 -55.455 -58.675 1.00 42.02 14 SER D N 1
ATOM 4715 C CA . SER E 2 14 ? 34.141 -55.632 -58.563 1.00 35.90 14 SER D CA 1
ATOM 4716 C C . SER E 2 14 ? 34.520 -57.040 -58.941 1.00 36.12 14 SER D C 1
ATOM 4717 O O . SER E 2 14 ? 33.812 -57.980 -58.607 1.00 43.76 14 SER D O 1
ATOM 4720 N N . LEU E 2 15 ? 35.614 -57.202 -59.683 1.00 38.35 15 LEU D N 1
ATOM 4721 C CA . LEU E 2 15 ? 36.100 -58.548 -59.989 1.00 42.36 15 LEU D CA 1
ATOM 4722 C C . LEU E 2 15 ? 36.165 -59.359 -58.714 1.00 47.75 15 LEU D C 1
ATOM 4723 O O . LEU E 2 15 ? 36.542 -58.835 -57.673 1.00 46.24 15 LEU D O 1
ATOM 4728 N N . GLY E 2 16 ? 35.778 -60.631 -58.802 1.00 44.32 16 GLY D N 1
ATOM 4729 C CA . GLY E 2 16 ? 35.803 -61.526 -57.662 1.00 44.22 16 GLY D CA 1
ATOM 4730 C C . GLY E 2 16 ? 34.515 -61.538 -56.854 1.00 46.43 16 GLY D C 1
ATOM 4731 O O . GLY E 2 16 ? 34.235 -62.506 -56.162 1.00 41.08 16 GLY D O 1
ATOM 4732 N N . ASP E 2 17 ? 33.729 -60.469 -56.938 1.00 46.66 17 ASP D N 1
ATOM 4733 C CA . ASP E 2 17 ? 32.444 -60.410 -56.239 1.00 43.42 17 ASP D CA 1
ATOM 4734 C C . ASP E 2 17 ? 31.374 -61.219 -56.925 1.00 46.98 17 ASP D C 1
ATOM 4735 O O . ASP E 2 17 ? 31.521 -61.665 -58.059 1.00 42.53 17 ASP D O 1
ATOM 4740 N N . GLN E 2 18 ? 30.256 -61.355 -56.237 1.00 53.67 18 GLN D N 1
ATOM 4741 C CA . GLN E 2 18 ? 29.112 -61.995 -56.824 1.00 38.84 18 GLN D CA 1
ATOM 4742 C C . GLN E 2 18 ? 28.158 -60.934 -57.378 1.00 41.92 18 GLN D C 1
ATOM 4743 O O . GLN E 2 18 ? 28.036 -59.822 -56.847 1.00 42.86 18 GLN D O 1
ATOM 4749 N N . ALA E 2 19 ? 27.531 -61.260 -58.498 1.00 39.79 19 ALA D N 1
ATOM 4750 C CA . ALA E 2 19 ? 26.569 -60.383 -59.112 1.00 36.11 19 ALA D CA 1
ATOM 4751 C C . ALA E 2 19 ? 25.278 -61.159 -59.161 1.00 42.81 19 ALA D C 1
ATOM 4752 O O . ALA E 2 19 ? 25.299 -62.387 -59.255 1.00 44.86 19 ALA D O 1
ATOM 4754 N N . SER E 2 20 ? 24.165 -60.445 -59.088 1.00 35.14 20 SER D N 1
ATOM 4755 C CA . SER E 2 20 ? 22.850 -61.066 -59.265 1.00 36.47 20 SER D CA 1
ATOM 4756 C C . SER E 2 20 ? 21.958 -60.176 -60.091 1.00 32.41 20 SER D C 1
ATOM 4757 O O . SER E 2 20 ? 21.777 -58.995 -59.766 1.00 39.13 20 SER D O 1
ATOM 4760 N N . ILE E 2 21 ? 21.424 -60.762 -61.162 1.00 30.18 21 ILE D N 1
ATOM 4761 C CA . ILE E 2 21 ? 20.592 -60.090 -62.147 1.00 32.12 21 ILE D CA 1
ATOM 4762 C C . ILE E 2 21 ? 19.217 -60.720 -62.111 1.00 33.53 21 ILE D C 1
ATOM 4763 O O . ILE E 2 21 ? 19.102 -61.947 -62.100 1.00 30.87 21 ILE D O 1
ATOM 4768 N N . SER E 2 22 ? 18.181 -59.883 -62.110 1.00 32.35 22 SER D N 1
ATOM 4769 C CA . SER E 2 22 ? 16.812 -60.342 -61.960 1.00 29.92 22 SER D CA 1
ATOM 4770 C C . SER E 2 22 ? 16.024 -60.227 -63.236 1.00 33.33 22 SER D C 1
ATOM 4771 O O . SER E 2 22 ? 16.100 -59.203 -63.922 1.00 38.04 22 SER D O 1
ATOM 4774 N N . CYS E 2 23 ? 15.237 -61.252 -63.523 1.00 34.19 23 CYS D N 1
ATOM 4775 C CA . CYS E 2 23 ? 14.300 -61.251 -64.653 1.00 28.82 23 CYS D CA 1
ATOM 4776 C C . CYS E 2 23 ? 12.901 -61.576 -64.118 1.00 38.38 23 CYS D C 1
ATOM 4777 O O . CYS E 2 23 ? 12.711 -62.609 -63.489 1.00 34.98 23 CYS D O 1
ATOM 4780 N N . ARG E 2 24 ? 11.943 -60.675 -64.312 1.00 43.60 24 ARG D N 1
ATOM 4781 C CA . ARG E 2 24 ? 10.561 -60.956 -63.944 1.00 39.16 24 ARG D CA 1
ATOM 4782 C C . ARG E 2 24 ? 9.649 -60.839 -65.150 1.00 42.82 24 ARG D C 1
ATOM 4783 O O . ARG E 2 24 ? 9.685 -59.852 -65.888 1.00 44.14 24 ARG D O 1
ATOM 4791 N N . SER E 2 25 ? 8.819 -61.855 -65.328 1.00 44.04 25 SER D N 1
ATOM 4792 C CA . SER E 2 25 ? 7.900 -61.904 -66.455 1.00 39.90 25 SER D CA 1
ATOM 4793 C C . SER E 2 25 ? 6.509 -61.369 -66.067 1.00 45.95 25 SER D C 1
ATOM 4794 O O . SER E 2 25 ? 6.113 -61.405 -64.901 1.00 41.05 25 SER D O 1
ATOM 4797 N N . SER E 2 26 ? 5.763 -60.891 -67.062 1.00 43.82 26 SER D N 1
ATOM 4798 C CA . SER E 2 26 ? 4.430 -60.344 -66.832 1.00 47.68 26 SER D CA 1
ATOM 4799 C C . SER E 2 26 ? 3.406 -61.461 -66.721 1.00 42.14 26 SER D C 1
ATOM 4800 O O . SER E 2 26 ? 2.236 -61.233 -66.442 1.00 44.87 26 SER D O 1
ATOM 4803 N N . GLN E 2 27 ? 3.866 -62.666 -66.985 1.00 40.66 27 GLN D N 1
ATOM 4804 C CA . GLN E 2 27 ? 3.028 -63.832 -66.968 1.00 44.23 27 GLN D CA 1
ATOM 4805 C C . GLN E 2 27 ? 3.912 -65.006 -66.571 1.00 40.74 27 GLN D C 1
ATOM 4806 O O . GLN E 2 27 ? 5.080 -65.046 -66.941 1.00 41.13 27 GLN D O 1
ATOM 4812 N N . SER E 2 28 ? 3.354 -65.938 -65.804 1.00 42.65 28 SER D N 1
ATOM 4813 C CA . SER E 2 28 ? 4.065 -67.154 -65.430 1.00 47.75 28 SER D CA 1
ATOM 4814 C C . SER E 2 28 ? 4.633 -67.851 -66.651 1.00 45.52 28 SER D C 1
ATOM 4815 O O . SER E 2 28 ? 3.979 -67.931 -67.695 1.00 49.81 28 SER D O 1
ATOM 4818 N N . LEU E 2 29 ? 5.849 -68.364 -66.516 1.00 39.68 29 LEU D N 1
ATOM 4819 C CA . LEU E 2 29 ? 6.520 -69.011 -67.642 1.00 37.26 29 LEU D CA 1
ATOM 4820 C C . LEU E 2 29 ? 6.480 -70.533 -67.535 1.00 37.40 29 LEU D C 1
ATOM 4821 O O . LEU E 2 29 ? 7.189 -71.223 -68.267 1.00 37.11 29 LEU D O 1
ATOM 4826 N N . VAL E 2 30 ? 5.661 -71.043 -66.623 1.00 39.71 30 VAL D N 1
ATOM 4827 C CA . VAL E 2 30 ? 5.501 -72.492 -66.474 1.00 41.20 30 VAL D CA 1
ATOM 4828 C C . VAL E 2 30 ? 4.572 -73.011 -67.571 1.00 42.28 30 VAL D C 1
ATOM 4829 O O . VAL E 2 30 ? 3.419 -72.633 -67.592 1.00 47.21 30 VAL D O 1
ATOM 4833 N N . HIS E 2 31 ? 5.070 -73.866 -68.469 1.00 44.20 31 HIS D N 1
ATOM 4834 C CA . HIS E 2 31 ? 4.292 -74.335 -69.633 1.00 42.48 31 HIS D CA 1
ATOM 4835 C C . HIS E 2 31 ? 3.281 -75.363 -69.164 1.00 54.07 31 HIS D C 1
ATOM 4836 O O . HIS E 2 31 ? 3.434 -75.902 -68.075 1.00 56.02 31 HIS D O 1
ATOM 4843 N N . ARG E 2 32 ? 2.252 -75.644 -69.968 1.00 47.40 32 ARG D N 1
ATOM 4844 C CA . ARG E 2 32 ? 1.294 -76.716 -69.604 1.00 61.01 32 ARG D CA 1
ATOM 4845 C C . ARG E 2 32 ? 2.017 -78.053 -69.385 1.00 56.74 32 ARG D C 1
ATOM 4846 O O . ARG E 2 32 ? 1.604 -78.876 -68.566 1.00 56.77 32 ARG D O 1
ATOM 4848 N N . ASN E 2 33 ? 3.137 -78.232 -70.076 1.00 58.52 33 ASN D N 1
ATOM 4849 C CA . ASN E 2 33 ? 3.868 -79.489 -70.052 1.00 59.64 33 ASN D CA 1
ATOM 4850 C C . ASN E 2 33 ? 4.751 -79.570 -68.824 1.00 60.71 33 ASN D C 1
ATOM 4851 O O . ASN E 2 33 ? 5.427 -80.566 -68.612 1.00 54.16 33 ASN D O 1
ATOM 4856 N N . GLY E 2 34 ? 4.722 -78.520 -68.010 1.00 58.89 34 GLY D N 1
ATOM 4857 C CA . GLY E 2 34 ? 5.384 -78.539 -66.717 1.00 61.47 34 GLY D CA 1
ATOM 4858 C C . GLY E 2 34 ? 6.754 -77.894 -66.740 1.00 48.56 34 GLY D C 1
ATOM 4859 O O . GLY E 2 34 ? 7.351 -77.660 -65.692 1.00 48.33 34 GLY D O 1
ATOM 4860 N N . ASN E 2 35 ? 7.251 -77.592 -67.935 1.00 42.90 35 ASN D N 1
ATOM 4861 C CA . ASN E 2 35 ? 8.585 -77.017 -68.081 1.00 51.34 35 ASN D CA 1
ATOM 4862 C C . ASN E 2 35 ? 8.531 -75.505 -68.032 1.00 46.08 35 ASN D C 1
ATOM 4863 O O . ASN E 2 35 ? 7.471 -74.908 -68.230 1.00 47.53 35 ASN D O 1
ATOM 4868 N N . THR E 2 36 ? 9.669 -74.891 -67.746 1.00 36.49 36 THR D N 1
ATOM 4869 C CA . THR E 2 36 ? 9.760 -73.436 -67.751 1.00 35.10 36 THR D CA 1
ATOM 4870 C C . THR E 2 36 ? 10.845 -73.013 -68.735 1.00 38.51 36 THR D C 1
ATOM 4871 O O . THR E 2 36 ? 12.028 -73.260 -68.530 1.00 38.23 36 THR D O 1
ATOM 4875 N N . TYR E 2 37 ? 10.431 -72.356 -69.803 1.00 35.01 37 TYR D N 1
ATOM 4876 C CA . TYR E 2 37 ? 11.352 -72.044 -70.888 1.00 30.40 37 TYR D CA 1
ATOM 4877 C C . TYR E 2 37 ? 11.878 -70.649 -70.720 1.00 31.73 37 TYR D C 1
ATOM 4878 O O . TYR E 2 37 ? 11.564 -69.761 -71.518 1.00 33.42 37 TYR D O 1
ATOM 4887 N N . LEU E 2 38 ? 12.648 -70.464 -69.639 1.00 33.37 38 LEU D N 1
ATOM 4888 C CA . LEU E 2 38 ? 13.380 -69.222 -69.385 1.00 27.10 38 LEU D CA 1
ATOM 4889 C C . LEU E 2 38 ? 14.866 -69.478 -69.582 1.00 35.08 38 LEU D C 1
ATOM 4890 O O . LEU E 2 38 ? 15.423 -70.393 -68.984 1.00 28.14 38 LEU D O 1
ATOM 4895 N N . HIS E 2 39 ? 15.503 -68.614 -70.372 1.00 28.20 39 HIS D N 1
ATOM 4896 C CA . HIS E 2 39 ? 16.903 -68.792 -70.753 1.00 31.22 39 HIS D CA 1
ATOM 4897 C C . HIS E 2 39 ? 17.689 -67.504 -70.519 1.00 32.09 39 HIS D C 1
ATOM 4898 O O . HIS E 2 39 ? 17.099 -66.413 -70.475 1.00 33.51 39 HIS D O 1
ATOM 4905 N N . TRP E 2 40 ? 19.011 -67.626 -70.404 1.00 32.12 40 TRP D N 1
ATOM 4906 C CA . TRP E 2 40 ? 19.877 -66.455 -70.252 1.00 27.61 40 TRP D CA 1
ATOM 4907 C C . TRP E 2 40 ? 20.968 -66.392 -71.330 1.00 26.82 40 TRP D C 1
ATOM 4908 O O . TRP E 2 40 ? 21.679 -67.365 -71.549 1.00 28.06 40 TRP D O 1
ATOM 4919 N N . TYR E 2 41 ? 21.124 -65.239 -71.964 1.00 25.52 41 TYR D N 1
ATOM 4920 C CA . TYR E 2 41 ? 22.233 -65.044 -72.901 1.00 29.48 41 TYR D CA 1
ATOM 4921 C C . TYR E 2 41 ? 23.226 -63.984 -72.404 1.00 27.92 41 TYR D C 1
ATOM 4922 O O . TYR E 2 41 ? 22.854 -63.099 -71.657 1.00 29.74 41 TYR D O 1
ATOM 4931 N N . LEU E 2 42 ? 24.468 -64.056 -72.872 1.00 26.65 42 LEU D N 1
ATOM 4932 C CA . LEU E 2 42 ? 25.393 -62.956 -72.658 1.00 27.57 42 LEU D CA 1
ATOM 4933 C C . LEU E 2 42 ? 25.955 -62.443 -73.977 1.00 25.38 42 LEU D C 1
ATOM 4934 O O . LEU E 2 42 ? 26.445 -63.214 -74.790 1.00 28.30 42 LEU D O 1
ATOM 4939 N N . GLN E 2 43 ? 25.920 -61.131 -74.148 1.00 27.92 43 GLN D N 1
ATOM 4940 C CA . GLN E 2 43 ? 26.517 -60.491 -75.313 1.00 26.03 43 GLN D CA 1
ATOM 4941 C C . GLN E 2 43 ? 27.649 -59.607 -74.840 1.00 31.64 43 GLN D C 1
ATOM 4942 O O . GLN E 2 43 ? 27.412 -58.597 -74.182 1.00 30.61 43 GLN D O 1
ATOM 4948 N N . LYS E 2 44 ? 28.866 -60.014 -75.181 1.00 31.57 44 LYS D N 1
ATOM 4949 C CA . LYS E 2 44 ? 30.060 -59.230 -74.877 1.00 41.67 44 LYS D CA 1
ATOM 4950 C C . LYS E 2 44 ? 30.168 -58.118 -75.910 1.00 51.70 44 LYS D C 1
ATOM 4951 O O . LYS E 2 44 ? 29.695 -58.281 -77.035 1.00 47.49 44 LYS D O 1
ATOM 4957 N N . PRO E 2 45 ? 30.781 -56.977 -75.533 1.00 53.32 45 PRO D N 1
ATOM 4958 C CA . PRO E 2 45 ? 30.771 -55.838 -76.454 1.00 48.56 45 PRO D CA 1
ATOM 4959 C C . PRO E 2 45 ? 31.369 -56.211 -77.804 1.00 50.18 45 PRO D C 1
ATOM 4960 O O . PRO E 2 45 ? 32.387 -56.912 -77.868 1.00 47.42 45 PRO D O 1
ATOM 4964 N N . GLY E 2 46 ? 30.709 -55.771 -78.867 1.00 43.15 46 GLY D N 1
ATOM 4965 C CA . GLY E 2 46 ? 31.167 -56.045 -80.213 1.00 54.24 46 GLY D CA 1
ATOM 4966 C C . GLY E 2 46 ? 30.949 -57.473 -80.684 1.00 51.65 46 GLY D C 1
ATOM 4967 O O . GLY E 2 46 ? 31.284 -57.791 -81.833 1.00 48.21 46 GLY D O 1
ATOM 4968 N N . GLN E 2 47 ? 30.387 -58.325 -79.818 1.00 40.24 47 GLN D N 1
ATOM 4969 C CA . GLN E 2 47 ? 30.087 -59.704 -80.195 1.00 40.58 47 GLN D CA 1
ATOM 4970 C C . GLN E 2 47 ? 28.591 -59.975 -80.339 1.00 35.91 47 GLN D C 1
ATOM 4971 O O . GLN E 2 47 ? 27.730 -59.150 -80.026 1.00 32.18 47 GLN D O 1
ATOM 4977 N N . SER E 2 48 ? 28.303 -61.154 -80.848 1.00 29.17 48 SER D N 1
ATOM 4978 C CA . SER E 2 48 ? 26.922 -61.592 -80.969 1.00 33.89 48 SER D CA 1
ATOM 4979 C C . SER E 2 48 ? 26.644 -62.339 -79.665 1.00 37.47 48 SER D C 1
ATOM 4980 O O . SER E 2 48 ? 27.592 -62.774 -78.996 1.00 39.80 48 SER D O 1
ATOM 4983 N N . PRO E 2 49 ? 25.366 -62.432 -79.263 1.00 31.92 49 PRO D N 1
ATOM 4984 C CA . PRO E 2 49 ? 25.008 -63.152 -78.043 1.00 29.09 49 PRO D CA 1
ATOM 4985 C C . PRO E 2 49 ? 25.416 -64.609 -78.066 1.00 27.07 49 PRO D C 1
ATOM 4986 O O . PRO E 2 49 ? 25.538 -65.249 -79.132 1.00 32.84 49 PRO D O 1
ATOM 4990 N N . LYS E 2 50 ? 25.641 -65.136 -76.868 1.00 29.45 50 LYS D N 1
ATOM 4991 C CA . LYS E 2 50 ? 25.880 -66.558 -76.682 1.00 31.50 50 LYS D CA 1
ATOM 4992 C C . LYS E 2 50 ? 24.976 -67.095 -75.569 1.00 29.16 50 LYS D C 1
ATOM 4993 O O . LYS E 2 50 ? 24.686 -66.403 -74.583 1.00 27.02 50 LYS D O 1
ATOM 4996 N N . LEU E 2 51 ? 24.521 -68.326 -75.741 1.00 32.54 51 LEU D N 1
ATOM 4997 C CA . LEU E 2 51 ? 23.632 -68.927 -74.764 1.00 30.92 51 LEU D CA 1
ATOM 4998 C C . LEU E 2 51 ? 24.443 -69.342 -73.554 1.00 32.25 51 LEU D C 1
ATOM 4999 O O . LEU E 2 51 ? 25.486 -69.974 -73.692 1.00 29.57 51 LEU D O 1
ATOM 5004 N N . LEU E 2 52 ? 23.928 -69.004 -72.376 1.00 30.46 52 LEU D N 1
ATOM 5005 C CA . LEU E 2 52 ? 24.535 -69.412 -71.121 1.00 32.63 52 LEU D CA 1
ATOM 5006 C C . LEU E 2 52 ? 23.758 -70.441 -70.344 1.00 31.53 52 LEU D C 1
ATOM 5007 O O . LEU E 2 52 ? 24.336 -71.421 -69.875 1.00 31.90 52 LEU D O 1
ATOM 5012 N N . ILE E 2 53 ? 22.477 -70.164 -70.118 1.00 30.51 53 ILE D N 1
ATOM 5013 C CA . ILE E 2 53 ? 21.648 -71.010 -69.258 1.00 30.50 53 ILE D CA 1
ATOM 5014 C C . ILE E 2 53 ? 20.328 -71.260 -69.999 1.00 27.07 53 ILE D C 1
ATOM 5015 O O . ILE E 2 53 ? 19.716 -70.312 -70.509 1.00 24.76 53 ILE D O 1
ATOM 5020 N N . HIS E 2 54 ? 19.883 -72.517 -70.039 1.00 29.58 54 HIS D N 1
ATOM 5021 C CA . HIS E 2 54 ? 18.570 -72.825 -70.626 1.00 35.28 54 HIS D CA 1
ATOM 5022 C C . HIS E 2 54 ? 17.640 -73.523 -69.615 1.00 30.93 54 HIS D C 1
ATOM 5023 O O . HIS E 2 54 ? 18.085 -74.277 -68.747 1.00 31.54 54 HIS D O 1
ATOM 5030 N N . LYS E 2 55 ? 16.349 -73.214 -69.717 1.00 31.51 55 LYS D N 1
ATOM 5031 C CA . LYS E 2 55 ? 15.334 -73.748 -68.850 1.00 29.52 55 LYS D CA 1
ATOM 5032 C C . LYS E 2 55 ? 15.706 -73.524 -67.410 1.00 29.88 55 LYS D C 1
ATOM 5033 O O . LYS E 2 55 ? 15.889 -74.476 -66.661 1.00 34.03 55 LYS D O 1
ATOM 5039 N N . VAL E 2 56 ? 15.861 -72.244 -67.068 1.00 30.09 56 VAL D N 1
ATOM 5040 C CA . VAL E 2 56 ? 16.049 -71.776 -65.708 1.00 29.26 56 VAL D CA 1
ATOM 5041 C C . VAL E 2 56 ? 17.479 -71.965 -65.179 1.00 31.60 56 VAL D C 1
ATOM 5042 O O . VAL E 2 56 ? 18.092 -70.989 -64.715 1.00 29.74 56 VAL D O 1
ATOM 5046 N N . SER E 2 57 ? 18.009 -73.183 -65.261 1.00 32.36 57 SER D N 1
ATOM 5047 C CA . SER E 2 57 ? 19.239 -73.513 -64.518 1.00 30.35 57 SER D CA 1
ATOM 5048 C C . SER E 2 57 ? 20.214 -74.484 -65.193 1.00 39.95 57 SER D C 1
ATOM 5049 O O . SER E 2 57 ? 21.203 -74.871 -64.575 1.00 38.43 57 SER D O 1
ATOM 5052 N N . ASN E 2 58 ? 19.960 -74.878 -66.437 1.00 33.64 58 ASN D N 1
ATOM 5053 C CA . ASN E 2 58 ? 20.887 -75.771 -67.136 1.00 35.92 58 ASN D CA 1
ATOM 5054 C C . ASN E 2 58 ? 21.980 -74.998 -67.876 1.00 35.15 58 ASN D C 1
ATOM 5055 O O . ASN E 2 58 ? 21.681 -74.221 -68.781 1.00 34.90 58 ASN D O 1
ATOM 5060 N N . ARG E 2 59 ? 23.242 -75.201 -67.494 1.00 31.86 59 ARG D N 1
ATOM 5061 C CA . ARG E 2 59 ? 24.354 -74.506 -68.158 1.00 31.09 59 ARG D CA 1
ATOM 5062 C C . ARG E 2 59 ? 24.573 -75.099 -69.526 1.00 37.23 59 ARG D C 1
ATOM 5063 O O . ARG E 2 59 ? 24.672 -76.311 -69.687 1.00 36.56 59 ARG D O 1
ATOM 5071 N N . PHE E 2 60 ? 24.644 -74.232 -70.516 1.00 36.30 60 PHE D N 1
ATOM 5072 C CA . PHE E 2 60 ? 24.859 -74.666 -71.873 1.00 40.38 60 PHE D CA 1
ATOM 5073 C C . PHE E 2 60 ? 26.285 -75.179 -72.015 1.00 47.05 60 PHE D C 1
ATOM 5074 O O . PHE E 2 60 ? 27.140 -74.967 -71.140 1.00 34.21 60 PHE D O 1
ATOM 5082 N N . SER E 2 61 ? 26.535 -75.855 -73.126 1.00 48.30 61 SER D N 1
ATOM 5083 C CA . SER E 2 61 ? 27.863 -76.379 -73.434 1.00 53.76 61 SER D CA 1
ATOM 5084 C C . SER E 2 61 ? 28.953 -75.309 -73.304 1.00 46.40 61 SER D C 1
ATOM 5085 O O . SER E 2 61 ? 28.857 -74.238 -73.917 1.00 47.67 61 SER D O 1
ATOM 5088 N N . GLY E 2 62 ? 29.971 -75.604 -72.487 1.00 49.64 62 GLY D N 1
ATOM 5089 C CA . GLY E 2 62 ? 31.112 -74.720 -72.317 1.00 45.94 62 GLY D CA 1
ATOM 5090 C C . GLY E 2 62 ? 31.023 -73.700 -71.195 1.00 44.83 62 GLY D C 1
ATOM 5091 O O . GLY E 2 62 ? 32.013 -73.044 -70.862 1.00 50.51 62 GLY D O 1
ATOM 5092 N N . VAL E 2 63 ? 29.850 -73.563 -70.592 1.00 35.86 63 VAL D N 1
ATOM 5093 C CA . VAL E 2 63 ? 29.636 -72.515 -69.584 1.00 37.29 63 VAL D CA 1
ATOM 5094 C C . VAL E 2 63 ? 30.127 -72.927 -68.193 1.00 37.69 63 VAL D C 1
ATOM 5095 O O . VAL E 2 63 ? 29.757 -73.986 -67.697 1.00 33.12 63 VAL D O 1
ATOM 5099 N N . PRO E 2 64 ? 30.942 -72.080 -67.543 1.00 42.33 64 PRO D N 1
ATOM 5100 C CA . PRO E 2 64 ? 31.521 -72.531 -66.269 1.00 45.95 64 PRO D CA 1
ATOM 5101 C C . PRO E 2 64 ? 30.567 -72.511 -65.079 1.00 33.58 64 PRO D C 1
ATOM 5102 O O . PRO E 2 64 ? 29.550 -71.798 -65.083 1.00 32.44 64 PRO D O 1
ATOM 5106 N N . ASP E 2 65 ? 30.951 -73.286 -64.069 1.00 34.29 65 ASP D N 1
ATOM 5107 C CA . ASP E 2 65 ? 30.256 -73.442 -62.781 1.00 43.52 65 ASP D CA 1
ATOM 5108 C C . ASP E 2 65 ? 29.812 -72.163 -62.097 1.00 44.67 65 ASP D C 1
ATOM 5109 O O . ASP E 2 65 ? 28.837 -72.164 -61.351 1.00 38.68 65 ASP D O 1
ATOM 5114 N N . ARG E 2 66 ? 30.557 -71.083 -62.276 1.00 34.44 66 ARG D N 1
ATOM 5115 C CA . ARG E 2 66 ? 30.260 -69.887 -61.499 1.00 36.30 66 ARG D CA 1
ATOM 5116 C C . ARG E 2 66 ? 28.990 -69.191 -61.981 1.00 30.78 66 ARG D C 1
ATOM 5117 O O . ARG E 2 66 ? 28.475 -68.294 -61.320 1.00 41.00 66 ARG D O 1
ATOM 5125 N N . PHE E 2 67 ? 28.478 -69.599 -63.138 1.00 35.68 67 PHE D N 1
ATOM 5126 C CA . PHE E 2 67 ? 27.186 -69.100 -63.600 1.00 35.80 67 PHE D CA 1
ATOM 5127 C C . PHE E 2 67 ? 26.112 -70.047 -63.104 1.00 43.24 67 PHE D C 1
ATOM 5128 O O . PHE E 2 67 ? 26.221 -71.254 -63.319 1.00 40.76 67 PHE D O 1
ATOM 5136 N N . SER E 2 68 ? 25.089 -69.517 -62.438 1.00 39.08 68 SER D N 1
ATOM 5137 C CA . SER E 2 68 ? 23.969 -70.352 -62.013 1.00 40.51 68 SER D CA 1
ATOM 5138 C C . SER E 2 68 ? 22.626 -69.610 -62.119 1.00 42.19 68 SER D C 1
ATOM 5139 O O . SER E 2 68 ? 22.526 -68.401 -61.859 1.00 43.29 68 SER D O 1
ATOM 5142 N N . GLY E 2 69 ? 21.597 -70.341 -62.524 1.00 28.92 69 GLY D N 1
ATOM 5143 C CA . GLY E 2 69 ? 20.268 -69.757 -62.668 1.00 31.53 69 GLY D CA 1
ATOM 5144 C C . GLY E 2 69 ? 19.338 -70.342 -61.638 1.00 39.08 69 GLY D C 1
ATOM 5145 O O . GLY E 2 69 ? 19.506 -71.491 -61.221 1.00 31.59 69 GLY D O 1
ATOM 5146 N N . SER E 2 70 ? 18.358 -69.553 -61.212 1.00 37.60 70 SER D N 1
ATOM 5147 C CA . SER E 2 70 ? 17.326 -70.062 -60.328 1.00 39.04 70 SER D CA 1
ATOM 5148 C C . SER E 2 70 ? 16.013 -69.319 -60.550 1.00 35.79 70 SER D C 1
ATOM 5149 O O . SER E 2 70 ? 15.950 -68.348 -61.310 1.00 31.34 70 SER D O 1
ATOM 5152 N N . GLY E 2 71 ? 14.970 -69.776 -59.872 1.00 37.81 71 GLY D N 1
ATOM 5153 C CA . GLY E 2 71 ? 13.708 -69.069 -59.875 1.00 39.54 71 GLY D CA 1
ATOM 5154 C C . GLY E 2 71 ? 12.577 -69.966 -60.321 1.00 48.23 71 GLY D C 1
ATOM 5155 O O . GLY E 2 71 ? 12.773 -71.146 -60.599 1.00 36.58 71 GLY D O 1
ATOM 5156 N N . SER E 2 72 ? 11.382 -69.386 -60.387 1.00 41.10 72 SER D N 1
ATOM 5157 C CA . SER E 2 72 ? 10.209 -70.107 -60.841 1.00 39.82 72 SER D CA 1
ATOM 5158 C C . SER E 2 72 ? 9.085 -69.123 -61.106 1.00 48.28 72 SER D C 1
ATOM 5159 O O . SER E 2 72 ? 9.137 -67.963 -60.673 1.00 46.40 72 SER D O 1
ATOM 5162 N N . GLY E 2 73 ? 8.073 -69.606 -61.815 1.00 40.17 73 GLY D N 1
ATOM 5163 C CA . GLY E 2 73 ? 6.866 -68.842 -62.085 1.00 46.11 73 GLY D CA 1
ATOM 5164 C C . GLY E 2 73 ? 7.166 -67.618 -62.916 1.00 41.32 73 GLY D C 1
ATOM 5165 O O . GLY E 2 73 ? 7.273 -67.705 -64.140 1.00 37.89 73 GLY D O 1
ATOM 5166 N N . THR E 2 74 ? 7.325 -66.486 -62.237 1.00 39.71 74 THR D N 1
ATOM 5167 C CA . THR E 2 74 ? 7.528 -65.201 -62.895 1.00 38.42 74 THR D CA 1
ATOM 5168 C C . THR E 2 74 ? 8.799 -64.507 -62.425 1.00 37.03 74 THR D C 1
ATOM 5169 O O . THR E 2 74 ? 9.076 -63.384 -62.828 1.00 45.87 74 THR D O 1
ATOM 5173 N N . ASP E 2 75 ? 9.559 -65.167 -61.559 1.00 37.02 75 ASP D N 1
ATOM 5174 C CA . ASP E 2 75 ? 10.676 -64.513 -60.881 1.00 36.36 75 ASP D CA 1
ATOM 5175 C C . ASP E 2 75 ? 11.926 -65.362 -61.013 1.00 41.24 75 ASP D C 1
ATOM 5176 O O . ASP E 2 75 ? 11.947 -66.524 -60.611 1.00 37.59 75 ASP D O 1
ATOM 5181 N N . PHE E 2 76 ? 12.979 -64.765 -61.560 1.00 39.44 76 PHE D N 1
ATOM 5182 C CA . PHE E 2 76 ? 14.151 -65.526 -61.952 1.00 31.29 76 PHE D CA 1
ATOM 5183 C C . PHE E 2 76 ? 15.396 -64.768 -61.651 1.00 36.47 76 PHE D C 1
ATOM 5184 O O . PHE E 2 76 ? 15.395 -63.537 -61.652 1.00 33.76 76 PHE D O 1
ATOM 5192 N N . THR E 2 77 ? 16.465 -65.506 -61.393 1.00 30.33 77 THR D N 1
ATOM 5193 C CA . THR E 2 77 ? 17.718 -64.864 -61.062 1.00 29.61 77 THR D CA 1
ATOM 5194 C C . THR E 2 77 ? 18.872 -65.579 -61.733 1.00 41.19 77 THR D C 1
ATOM 5195 O O . THR E 2 77 ? 18.934 -66.806 -61.741 1.00 30.09 77 THR D O 1
ATOM 5199 N N . LEU E 2 78 ? 19.788 -64.792 -62.287 1.00 31.13 78 LEU D N 1
ATOM 5200 C CA . LEU E 2 78 ? 21.083 -65.310 -62.690 1.00 33.88 78 LEU D CA 1
ATOM 5201 C C . LEU E 2 78 ? 22.119 -64.755 -61.710 1.00 33.65 78 LEU D C 1
ATOM 5202 O O . LEU E 2 78 ? 22.164 -63.551 -61.448 1.00 29.22 78 LEU D O 1
ATOM 5207 N N . LYS E 2 79 ? 22.916 -65.650 -61.159 1.00 29.75 79 LYS D N 1
ATOM 5208 C CA . LYS E 2 79 ? 23.964 -65.287 -60.208 1.00 38.45 79 LYS D CA 1
ATOM 5209 C C . LYS E 2 79 ? 25.320 -65.664 -60.796 1.00 41.23 79 LYS D C 1
ATOM 5210 O O . LYS E 2 79 ? 25.491 -66.764 -61.345 1.00 33.15 79 LYS D O 1
ATOM 5213 N N . ILE E 2 80 ? 26.269 -64.729 -60.728 1.00 36.93 80 ILE D N 1
ATOM 5214 C CA . ILE E 2 80 ? 27.650 -65.027 -61.073 1.00 46.77 80 ILE D CA 1
ATOM 5215 C C . ILE E 2 80 ? 28.419 -64.939 -59.769 1.00 40.73 80 ILE D C 1
ATOM 5216 O O . ILE E 2 80 ? 28.425 -63.890 -59.142 1.00 46.05 80 ILE D O 1
ATOM 5221 N N . SER E 2 81 ? 29.030 -66.044 -59.351 1.00 37.08 81 SER D N 1
ATOM 5222 C CA . SER E 2 81 ? 29.512 -66.172 -57.980 1.00 48.68 81 SER D CA 1
ATOM 5223 C C . SER E 2 81 ? 30.860 -65.493 -57.746 1.00 52.41 81 SER D C 1
ATOM 5224 O O . SER E 2 81 ? 31.157 -65.071 -56.610 1.00 48.94 81 SER D O 1
ATOM 5227 N N . ARG E 2 82 ? 31.668 -65.377 -58.806 1.00 48.26 82 ARG D N 1
ATOM 5228 C CA . ARG E 2 82 ? 33.004 -64.750 -58.689 1.00 41.93 82 ARG D CA 1
ATOM 5229 C C . ARG E 2 82 ? 33.399 -64.136 -60.026 1.00 40.73 82 ARG D C 1
ATOM 5230 O O . ARG E 2 82 ? 34.128 -64.734 -60.821 1.00 46.97 82 ARG D O 1
ATOM 5232 N N . VAL E 2 83 ? 32.871 -62.946 -60.274 1.00 38.51 83 VAL D N 1
ATOM 5233 C CA . VAL E 2 83 ? 32.965 -62.298 -61.571 1.00 30.47 83 VAL D CA 1
ATOM 5234 C C . VAL E 2 83 ? 34.388 -62.144 -62.097 1.00 38.50 83 VAL D C 1
ATOM 5235 O O . VAL E 2 83 ? 35.292 -61.701 -61.388 1.00 42.00 83 VAL D O 1
ATOM 5239 N N . GLU E 2 84 ? 34.567 -62.491 -63.361 1.00 34.42 84 GLU D N 1
ATOM 5240 C CA . GLU E 2 84 ? 35.850 -62.361 -64.030 1.00 39.36 84 GLU D CA 1
ATOM 5241 C C . GLU E 2 84 ? 35.698 -61.374 -65.169 1.00 44.17 84 GLU D C 1
ATOM 5242 O O . GLU E 2 84 ? 34.594 -61.139 -65.644 1.00 45.52 84 GLU D O 1
ATOM 5248 N N . ALA E 2 85 ? 36.805 -60.798 -65.612 1.00 47.79 85 ALA D N 1
ATOM 5249 C CA . ALA E 2 85 ? 36.769 -59.781 -66.663 1.00 48.26 85 ALA D CA 1
ATOM 5250 C C . ALA E 2 85 ? 36.045 -60.273 -67.917 1.00 42.09 85 ALA D C 1
ATOM 5251 O O . ALA E 2 85 ? 35.342 -59.512 -68.578 1.00 44.52 85 ALA D O 1
ATOM 5253 N N . GLU E 2 86 ? 36.213 -61.552 -68.232 1.00 40.94 86 GLU D N 1
ATOM 5254 C CA . GLU E 2 86 ? 35.568 -62.147 -69.403 1.00 43.65 86 GLU D CA 1
ATOM 5255 C C . GLU E 2 86 ? 34.042 -62.133 -69.273 1.00 44.62 86 GLU D C 1
ATOM 5256 O O . GLU E 2 86 ? 33.334 -62.249 -70.272 1.00 40.77 86 GLU D O 1
ATOM 5258 N N . ASP E 2 87 ? 33.548 -61.973 -68.045 1.00 37.24 87 ASP D N 1
ATOM 5259 C CA . ASP E 2 87 ? 32.116 -62.010 -67.762 1.00 33.43 87 ASP D CA 1
ATOM 5260 C C . ASP E 2 87 ? 31.402 -60.683 -68.003 1.00 37.43 87 ASP D C 1
ATOM 5261 O O . ASP E 2 87 ? 30.177 -60.612 -67.883 1.00 34.71 87 ASP D O 1
ATOM 5266 N N . LEU E 2 88 ? 32.146 -59.624 -68.317 1.00 37.79 88 LEU D N 1
ATOM 5267 C CA . LEU E 2 88 ? 31.520 -58.328 -68.521 1.00 37.71 88 LEU D CA 1
ATOM 5268 C C . LEU E 2 88 ? 30.812 -58.293 -69.875 1.00 36.89 88 LEU D C 1
ATOM 5269 O O . LEU E 2 88 ? 31.335 -58.775 -70.875 1.00 36.89 88 LEU D O 1
ATOM 5274 N N . GLY E 2 89 ? 29.612 -57.724 -69.894 1.00 31.41 89 GLY D N 1
ATOM 5275 C CA . GLY E 2 89 ? 28.813 -57.669 -71.108 1.00 30.84 89 GLY D CA 1
ATOM 5276 C C . GLY E 2 89 ? 27.365 -57.410 -70.789 1.00 32.54 89 GLY D C 1
ATOM 5277 O O . GLY E 2 89 ? 27.037 -57.021 -69.677 1.00 29.09 89 GLY D O 1
ATOM 5278 N N . VAL E 2 90 ? 26.483 -57.637 -71.764 1.00 34.52 90 VAL D N 1
ATOM 5279 C CA . VAL E 2 90 ? 25.059 -57.481 -71.529 1.00 26.66 90 VAL D CA 1
ATOM 5280 C C . VAL E 2 90 ? 24.416 -58.851 -71.387 1.00 27.33 90 VAL D C 1
ATOM 5281 O O . VAL E 2 90 ? 24.666 -59.754 -72.166 1.00 31.93 90 VAL D O 1
ATOM 5285 N N . TYR E 2 91 ? 23.631 -58.997 -70.333 1.00 25.52 91 TYR D N 1
ATOM 5286 C CA . TYR E 2 91 ? 22.974 -60.256 -70.015 1.00 27.70 91 TYR D CA 1
ATOM 5287 C C . TYR E 2 91 ? 21.538 -60.063 -70.366 1.00 31.35 91 TYR D C 1
ATOM 5288 O O . TYR E 2 91 ? 20.985 -59.023 -70.030 1.00 33.93 91 TYR D O 1
ATOM 5297 N N . PHE E 2 92 ? 20.961 -61.011 -71.102 1.00 24.80 92 PHE D N 1
ATOM 5298 C CA . PHE E 2 92 ? 19.546 -60.947 -71.481 1.00 30.54 92 PHE D CA 1
ATOM 5299 C C . PHE E 2 92 ? 18.816 -62.192 -71.062 1.00 28.27 92 PHE D C 1
ATOM 5300 O O . PHE E 2 92 ? 19.308 -63.307 -71.284 1.00 28.42 92 PHE D O 1
ATOM 5308 N N . CYS E 2 93 ? 17.602 -62.013 -70.550 1.00 26.68 93 CYS D N 1
ATOM 5309 C CA . CYS E 2 93 ? 16.699 -63.127 -70.392 1.00 24.84 93 CYS D CA 1
ATOM 5310 C C . CYS E 2 93 ? 15.781 -63.232 -71.614 1.00 29.13 93 CYS D C 1
ATOM 5311 O O . CYS E 2 93 ? 15.589 -62.260 -72.358 1.00 26.56 93 CYS D O 1
ATOM 5314 N N . SER E 2 94 ? 15.240 -64.427 -71.816 1.00 28.37 94 SER D N 1
ATOM 5315 C CA . SER E 2 94 ? 14.243 -64.670 -72.887 1.00 27.51 94 SER D CA 1
ATOM 5316 C C . SER E 2 94 ? 13.303 -65.758 -72.446 1.00 33.81 94 SER D C 1
ATOM 5317 O O . SER E 2 94 ? 13.660 -66.557 -71.592 1.00 33.88 94 SER D O 1
ATOM 5320 N N . GLN E 2 95 ? 12.111 -65.820 -73.049 1.00 33.36 95 GLN D N 1
ATOM 5321 C CA . GLN E 2 95 ? 11.160 -66.877 -72.723 1.00 31.85 95 GLN D CA 1
ATOM 5322 C C . GLN E 2 95 ? 10.602 -67.422 -74.009 1.00 30.46 95 GLN D C 1
ATOM 5323 O O . GLN E 2 95 ? 10.362 -66.665 -74.962 1.00 29.30 95 GLN D O 1
ATOM 5329 N N . SER E 2 96 ? 10.381 -68.725 -74.030 1.00 34.11 96 SER D N 1
ATOM 5330 C CA . SER E 2 96 ? 9.730 -69.347 -75.174 1.00 40.38 96 SER D CA 1
ATOM 5331 C C . SER E 2 96 ? 8.655 -70.356 -74.725 1.00 42.73 96 SER D C 1
ATOM 5332 O O . SER E 2 96 ? 8.354 -71.351 -75.412 1.00 35.30 96 SER D O 1
ATOM 5335 N N . THR E 2 97 ? 8.048 -70.060 -73.578 1.00 34.19 97 THR D N 1
ATOM 5336 C CA . THR E 2 97 ? 6.822 -70.735 -73.160 1.00 36.33 97 THR D CA 1
ATOM 5337 C C . THR E 2 97 ? 5.599 -70.232 -73.924 1.00 42.45 97 THR D C 1
ATOM 5338 O O . THR E 2 97 ? 4.698 -71.002 -74.261 1.00 42.35 97 THR D O 1
ATOM 5342 N N . HIS E 2 98 ? 5.559 -68.930 -74.151 1.00 45.28 98 HIS D N 1
ATOM 5343 C CA . HIS E 2 98 ? 4.403 -68.285 -74.750 1.00 47.67 98 HIS D CA 1
ATOM 5344 C C . HIS E 2 98 ? 4.803 -67.645 -76.068 1.00 46.30 98 HIS D C 1
ATOM 5345 O O . HIS E 2 98 ? 5.257 -66.493 -76.123 1.00 47.69 98 HIS D O 1
ATOM 5352 N N . VAL E 2 99 ? 4.641 -68.419 -77.133 1.00 46.40 99 VAL D N 1
ATOM 5353 C CA . VAL E 2 99 ? 5.096 -68.017 -78.449 1.00 39.84 99 VAL D CA 1
ATOM 5354 C C . VAL E 2 99 ? 4.013 -68.310 -79.494 1.00 41.46 99 VAL D C 1
ATOM 5355 O O . VAL E 2 99 ? 3.257 -69.265 -79.366 1.00 42.37 99 VAL D O 1
ATOM 5359 N N . PRO E 2 100 ? 3.912 -67.474 -80.523 1.00 38.53 100 PRO D N 1
ATOM 5360 C CA . PRO E 2 100 ? 4.679 -66.249 -80.734 1.00 35.52 100 PRO D CA 1
ATOM 5361 C C . PRO E 2 100 ? 4.105 -65.056 -79.946 1.00 39.53 100 PRO D C 1
ATOM 5362 O O . PRO E 2 100 ? 2.939 -65.074 -79.576 1.00 41.07 100 PRO D O 1
ATOM 5366 N N . PRO E 2 101 ? 4.928 -64.031 -79.685 1.00 41.29 101 PRO D N 1
ATOM 5367 C CA . PRO E 2 101 ? 6.337 -63.982 -80.023 1.00 32.90 101 PRO D CA 1
ATOM 5368 C C . PRO E 2 101 ? 7.223 -64.405 -78.843 1.00 35.96 101 PRO D C 1
ATOM 5369 O O . PRO E 2 101 ? 6.844 -64.195 -77.688 1.00 32.10 101 PRO D O 1
ATOM 5373 N N . LEU E 2 102 ? 8.376 -65.000 -79.159 1.00 36.04 102 LEU D N 1
ATOM 5374 C CA . LEU E 2 102 ? 9.460 -65.210 -78.189 1.00 33.31 102 LEU D CA 1
ATOM 5375 C C . LEU E 2 102 ? 9.862 -63.812 -77.793 1.00 29.63 102 LEU D C 1
ATOM 5376 O O . LEU E 2 102 ? 9.910 -62.940 -78.639 1.00 31.56 102 LEU D O 1
ATOM 5381 N N . THR E 2 103 ? 10.124 -63.579 -76.513 1.00 33.11 103 THR D N 1
ATOM 5382 C CA . THR E 2 103 ? 10.426 -62.229 -76.053 1.00 33.67 103 THR D CA 1
ATOM 5383 C C . THR E 2 103 ? 11.656 -62.223 -75.168 1.00 37.38 103 THR D C 1
ATOM 5384 O O . THR E 2 103 ? 11.980 -63.245 -74.527 1.00 32.27 103 THR D O 1
ATOM 5388 N N . PHE E 2 104 ? 12.291 -61.052 -75.113 1.00 33.30 104 PHE D N 1
ATOM 5389 C CA . PHE E 2 104 ? 13.507 -60.834 -74.343 1.00 34.30 104 PHE D CA 1
ATOM 5390 C C . PHE E 2 104 ? 13.353 -59.703 -73.329 1.00 40.45 104 PHE D C 1
ATOM 5391 O O . PHE E 2 104 ? 12.599 -58.741 -73.552 1.00 34.03 104 PHE D O 1
ATOM 5399 N N . GLY E 2 105 ? 14.119 -59.790 -72.243 1.00 29.68 105 GLY D N 1
ATOM 5400 C CA . GLY E 2 105 ? 14.339 -58.637 -71.403 1.00 38.85 105 GLY D CA 1
ATOM 5401 C C . GLY E 2 105 ? 15.196 -57.587 -72.093 1.00 34.40 105 GLY D C 1
ATOM 5402 O O . GLY E 2 105 ? 15.875 -57.856 -73.096 1.00 32.02 105 GLY D O 1
ATOM 5403 N N . ALA E 2 106 ? 15.194 -56.388 -71.517 1.00 30.54 106 ALA D N 1
ATOM 5404 C CA . ALA E 2 106 ? 15.906 -55.240 -72.069 1.00 33.33 106 ALA D CA 1
ATOM 5405 C C . ALA E 2 106 ? 17.400 -55.335 -71.916 1.00 41.02 106 ALA D C 1
ATOM 5406 O O . ALA E 2 106 ? 18.102 -54.554 -72.523 1.00 35.47 106 ALA D O 1
ATOM 5408 N N . GLY E 2 107 ? 17.879 -56.239 -71.063 1.00 33.63 107 GLY D N 1
ATOM 5409 C CA . GLY E 2 107 ? 19.308 -56.406 -70.833 1.00 33.04 107 GLY D CA 1
ATOM 5410 C C . GLY E 2 107 ? 19.852 -55.723 -69.582 1.00 38.50 107 GLY D C 1
ATOM 5411 O O . GLY E 2 107 ? 19.391 -54.639 -69.191 1.00 38.53 107 GLY D O 1
ATOM 5412 N N . THR E 2 108 ? 20.830 -56.371 -68.942 1.00 39.44 108 THR D N 1
ATOM 5413 C CA . THR E 2 108 ? 21.573 -55.762 -67.833 1.00 37.30 108 THR D CA 1
ATOM 5414 C C . THR E 2 108 ? 23.042 -55.690 -68.226 1.00 37.08 108 THR D C 1
ATOM 5415 O O . THR E 2 108 ? 23.633 -56.702 -68.569 1.00 37.59 108 THR D O 1
ATOM 5419 N N . LYS E 2 109 ? 23.631 -54.502 -68.190 1.00 36.54 109 LYS D N 1
ATOM 5420 C CA . LYS E 2 109 ? 25.031 -54.384 -68.494 1.00 40.53 109 LYS D CA 1
ATOM 5421 C C . LYS E 2 109 ? 25.815 -54.584 -67.205 1.00 35.67 109 LYS D C 1
ATOM 5422 O O . LYS E 2 109 ? 25.597 -53.879 -66.248 1.00 34.87 109 LYS D O 1
ATOM 5428 N N . LEU E 2 110 ? 26.703 -55.564 -67.191 1.00 36.28 110 LEU D N 1
ATOM 5429 C CA . LEU E 2 110 ? 27.557 -55.818 -66.036 1.00 36.09 110 LEU D CA 1
ATOM 5430 C C . LEU E 2 110 ? 28.836 -55.078 -66.339 1.00 37.91 110 LEU D C 1
ATOM 5431 O O . LEU E 2 110 ? 29.498 -55.372 -67.336 1.00 39.48 110 LEU D O 1
ATOM 5436 N N . GLU E 2 111 ? 29.168 -54.110 -65.490 1.00 35.54 111 GLU D N 1
ATOM 5437 C CA . GLU E 2 111 ? 30.300 -53.228 -65.719 1.00 34.83 111 GLU D CA 1
ATOM 5438 C C . GLU E 2 111 ? 31.168 -53.172 -64.475 1.00 35.94 111 GLU D C 1
ATOM 5439 O O . GLU E 2 111 ? 30.739 -53.538 -63.390 1.00 39.49 111 GLU D O 1
ATOM 5445 N N . LEU E 2 112 ? 32.389 -52.682 -64.638 1.00 35.64 112 LEU D N 1
ATOM 5446 C CA . LEU E 2 112 ? 33.372 -52.729 -63.574 1.00 36.70 112 LEU D CA 1
ATOM 5447 C C . LEU E 2 112 ? 33.287 -51.451 -62.733 1.00 41.58 112 LEU D C 1
ATOM 5448 O O . LEU E 2 112 ? 33.150 -50.347 -63.275 1.00 41.97 112 LEU D O 1
ATOM 5453 N N . LYS E 2 113 ? 33.255 -51.631 -61.414 1.00 34.00 113 LYS D N 1
ATOM 5454 C CA . LYS E 2 113 ? 33.424 -50.544 -60.455 1.00 41.21 113 LYS D CA 1
ATOM 5455 C C . LYS E 2 113 ? 34.850 -50.029 -60.469 1.00 39.65 113 LYS D C 1
ATOM 5456 O O . LYS E 2 113 ? 35.810 -50.764 -60.726 1.00 34.68 113 LYS D O 1
ATOM 5462 N N . ARG E 2 114 ? 34.965 -48.757 -60.164 1.00 36.35 114 ARG D N 1
ATOM 5463 C CA . ARG E 2 114 ? 36.234 -48.161 -59.792 1.00 38.24 114 ARG D CA 1
ATOM 5464 C C . ARG E 2 114 ? 35.895 -46.949 -58.945 1.00 30.96 114 ARG D C 1
ATOM 5465 O O . ARG E 2 114 ? 34.717 -46.618 -58.748 1.00 30.35 114 ARG D O 1
ATOM 5473 N N . ALA E 2 115 ? 36.918 -46.275 -58.432 1.00 30.89 115 ALA D N 1
ATOM 5474 C CA . ALA E 2 115 ? 36.702 -45.078 -57.652 1.00 29.91 115 ALA D CA 1
ATOM 5475 C C . ALA E 2 115 ? 36.186 -43.934 -58.520 1.00 34.65 115 ALA D C 1
ATOM 5476 O O . ALA E 2 115 ? 36.645 -43.746 -59.660 1.00 38.35 115 ALA D O 1
ATOM 5478 N N . ASP E 2 116 ? 35.239 -43.166 -57.990 1.00 29.74 116 ASP D N 1
ATOM 5479 C CA . ASP E 2 116 ? 34.664 -42.047 -58.745 1.00 27.76 116 ASP D CA 1
ATOM 5480 C C . ASP E 2 116 ? 35.755 -41.068 -59.231 1.00 27.81 116 ASP D C 1
ATOM 5481 O O . ASP E 2 116 ? 36.744 -40.811 -58.529 1.00 31.91 116 ASP D O 1
ATOM 5486 N N . ALA E 2 117 ? 35.548 -40.521 -60.423 1.00 28.85 117 ALA D N 1
ATOM 5487 C CA . ALA E 2 117 ? 36.500 -39.615 -61.087 1.00 27.58 117 ALA D CA 1
ATOM 5488 C C . ALA E 2 117 ? 35.788 -38.542 -61.882 1.00 33.00 117 ALA D C 1
ATOM 5489 O O . ALA E 2 117 ? 34.905 -38.839 -62.699 1.00 30.67 117 ALA D O 1
ATOM 5491 N N . ALA E 2 118 ? 36.189 -37.298 -61.687 1.00 27.49 118 ALA D N 1
ATOM 5492 C CA . ALA E 2 118 ? 35.631 -36.236 -62.497 1.00 26.14 118 ALA D CA 1
ATOM 5493 C C . ALA E 2 118 ? 36.223 -36.278 -63.911 1.00 28.62 118 ALA D C 1
ATOM 5494 O O . ALA E 2 118 ? 37.361 -36.716 -64.120 1.00 28.09 118 ALA D O 1
ATOM 5496 N N . PRO E 2 119 ? 35.466 -35.779 -64.885 1.00 27.15 119 PRO D N 1
ATOM 5497 C CA . PRO E 2 119 ? 35.954 -35.728 -66.265 1.00 30.25 119 PRO D CA 1
ATOM 5498 C C . PRO E 2 119 ? 37.031 -34.666 -66.465 1.00 28.32 119 PRO D C 1
ATOM 5499 O O . PRO E 2 119 ? 37.043 -33.619 -65.801 1.00 30.78 119 PRO D O 1
ATOM 5503 N N . THR E 2 120 ? 37.949 -34.956 -67.373 1.00 30.92 120 THR D N 1
ATOM 5504 C CA . THR E 2 120 ? 38.797 -33.914 -67.938 1.00 29.93 120 THR D CA 1
ATOM 5505 C C . THR E 2 120 ? 38.093 -33.256 -69.103 1.00 36.80 120 THR D C 1
ATOM 5506 O O . THR E 2 120 ? 37.805 -33.908 -70.113 1.00 38.67 120 THR D O 1
ATOM 5510 N N . VAL E 2 121 ? 37.833 -31.959 -68.998 1.00 37.83 121 VAL D N 1
ATOM 5511 C CA . VAL E 2 121 ? 37.000 -31.293 -69.996 1.00 32.95 121 VAL D CA 1
ATOM 5512 C C . VAL E 2 121 ? 37.856 -30.408 -70.910 1.00 39.32 121 VAL D C 1
ATOM 5513 O O . VAL E 2 121 ? 38.772 -29.706 -70.440 1.00 40.84 121 VAL D O 1
ATOM 5517 N N . SER E 2 122 ? 37.561 -30.464 -72.210 1.00 34.92 122 SER D N 1
ATOM 5518 C CA . SER E 2 122 ? 38.274 -29.680 -73.219 1.00 35.94 122 SER D CA 1
ATOM 5519 C C . SER E 2 122 ? 37.306 -29.094 -74.241 1.00 45.80 122 SER D C 1
ATOM 5520 O O . SER E 2 122 ? 36.488 -29.838 -74.784 1.00 39.04 122 SER D O 1
ATOM 5523 N N . ILE E 2 123 ? 37.435 -27.798 -74.552 1.00 41.12 123 ILE D N 1
ATOM 5524 C CA . ILE E 2 123 ? 36.557 -27.148 -75.532 1.00 42.11 123 ILE D CA 1
ATOM 5525 C C . ILE E 2 123 ? 37.318 -26.756 -76.816 1.00 44.48 123 ILE D C 1
ATOM 5526 O O . ILE E 2 123 ? 38.508 -26.427 -76.780 1.00 40.79 123 ILE D O 1
ATOM 5531 N N . PHE E 2 124 ? 36.635 -26.826 -77.956 1.00 40.58 124 PHE D N 1
ATOM 5532 C CA . PHE E 2 124 ? 37.274 -26.585 -79.241 1.00 49.29 124 PHE D CA 1
ATOM 5533 C C . PHE E 2 124 ? 36.455 -25.708 -80.170 1.00 51.40 124 PHE D C 1
ATOM 5534 O O . PHE E 2 124 ? 35.339 -26.068 -80.554 1.00 48.42 124 PHE D O 1
ATOM 5542 N N . PRO E 2 125 ? 37.011 -24.554 -80.557 1.00 52.50 125 PRO D N 1
ATOM 5543 C CA . PRO E 2 125 ? 36.251 -23.713 -81.478 1.00 52.64 125 PRO D CA 1
ATOM 5544 C C . PRO E 2 125 ? 36.205 -24.350 -82.854 1.00 54.15 125 PRO D C 1
ATOM 5545 O O . PRO E 2 125 ? 36.951 -25.294 -83.102 1.00 51.49 125 PRO D O 1
ATOM 5549 N N . PRO E 2 126 ? 35.319 -23.867 -83.733 1.00 54.39 126 PRO D N 1
ATOM 5550 C CA . PRO E 2 126 ? 35.332 -24.465 -85.067 1.00 57.52 126 PRO D CA 1
ATOM 5551 C C . PRO E 2 126 ? 36.604 -24.109 -85.827 1.00 58.60 126 PRO D C 1
ATOM 5552 O O . PRO E 2 126 ? 37.210 -23.062 -85.574 1.00 57.90 126 PRO D O 1
ATOM 5556 N N . SER E 2 127 ? 37.021 -24.991 -86.724 1.00 52.61 127 SER D N 1
ATOM 5557 C CA . SER E 2 127 ? 38.201 -24.728 -87.531 1.00 62.48 127 SER D CA 1
ATOM 5558 C C . SER E 2 127 ? 37.892 -23.736 -88.651 1.00 59.37 127 SER D C 1
ATOM 5559 O O . SER E 2 127 ? 36.739 -23.571 -89.085 1.00 60.93 127 SER D O 1
ATOM 5562 N N . SER E 2 128 ? 38.930 -23.077 -89.130 1.00 60.99 128 SER D N 1
ATOM 5563 C CA . SER E 2 128 ? 38.778 -22.175 -90.265 1.00 64.94 128 SER D CA 1
ATOM 5564 C C . SER E 2 128 ? 38.169 -22.904 -91.464 1.00 65.92 128 SER D C 1
ATOM 5565 O O . SER E 2 128 ? 37.295 -22.366 -92.133 1.00 63.79 128 SER D O 1
ATOM 5568 N N . GLU E 2 129 ? 38.652 -24.116 -91.723 1.00 62.08 129 GLU D N 1
ATOM 5569 C CA . GLU E 2 129 ? 38.096 -24.989 -92.748 1.00 65.76 129 GLU D CA 1
ATOM 5570 C C . GLU E 2 129 ? 36.562 -24.967 -92.705 1.00 70.95 129 GLU D C 1
ATOM 5571 O O . GLU E 2 129 ? 35.915 -24.524 -93.660 1.00 71.89 129 GLU D O 1
ATOM 5577 N N . GLN E 2 130 ? 35.988 -25.411 -91.584 1.00 60.84 130 GLN D N 1
ATOM 5578 C CA . GLN E 2 130 ? 34.535 -25.508 -91.460 1.00 59.69 130 GLN D CA 1
ATOM 5579 C C . GLN E 2 130 ? 33.837 -24.169 -91.678 1.00 67.13 130 GLN D C 1
ATOM 5580 O O . GLN E 2 130 ? 32.805 -24.096 -92.364 1.00 58.83 130 GLN D O 1
ATOM 5586 N N . LEU E 2 131 ? 34.391 -23.119 -91.078 1.00 59.14 131 LEU D N 1
ATOM 5587 C CA . LEU E 2 131 ? 33.761 -21.806 -91.098 1.00 64.15 131 LEU D CA 1
ATOM 5588 C C . LEU E 2 131 ? 33.576 -21.317 -92.520 1.00 68.46 131 LEU D C 1
ATOM 5589 O O . LEU E 2 131 ? 32.563 -20.691 -92.837 1.00 64.64 131 LEU D O 1
ATOM 5594 N N . THR E 2 132 ? 34.532 -21.637 -93.382 1.00 64.49 132 THR D N 1
ATOM 5595 C CA . THR E 2 132 ? 34.427 -21.258 -94.782 1.00 70.53 132 THR D CA 1
ATOM 5596 C C . THR E 2 132 ? 33.360 -22.084 -95.503 1.00 70.09 132 THR D C 1
ATOM 5597 O O . THR E 2 132 ? 32.786 -21.630 -96.508 1.00 70.50 132 THR D O 1
ATOM 5601 N N . SER E 2 133 ? 33.052 -23.278 -94.991 1.00 63.77 133 SER D N 1
ATOM 5602 C CA . SER E 2 133 ? 31.995 -24.066 -95.611 1.00 67.96 133 SER D CA 1
ATOM 5603 C C . SER E 2 133 ? 30.608 -23.639 -95.124 1.00 74.82 133 SER D C 1
ATOM 5604 O O . SER E 2 133 ? 29.610 -24.240 -95.516 1.00 61.82 133 SER D O 1
ATOM 5607 N N . GLY E 2 134 ? 30.545 -22.599 -94.291 1.00 62.37 134 GLY D N 1
ATOM 5608 C CA . GLY E 2 134 ? 29.270 -22.082 -93.802 1.00 65.01 134 GLY D CA 1
ATOM 5609 C C . GLY E 2 134 ? 28.729 -22.752 -92.542 1.00 65.27 134 GLY D C 1
ATOM 5610 O O . GLY E 2 134 ? 27.575 -22.524 -92.149 1.00 60.87 134 GLY D O 1
ATOM 5611 N N . GLY E 2 135 ? 29.558 -23.576 -91.904 1.00 57.69 135 GLY D N 1
ATOM 5612 C CA . GLY E 2 135 ? 29.161 -24.291 -90.696 1.00 55.27 135 GLY D CA 1
ATOM 5613 C C . GLY E 2 135 ? 30.043 -23.896 -89.526 1.00 65.76 135 GLY D C 1
ATOM 5614 O O . GLY E 2 135 ? 31.111 -23.320 -89.732 1.00 69.45 135 GLY D O 1
ATOM 5615 N N . ALA E 2 136 ? 29.609 -24.192 -88.302 1.00 54.24 136 ALA D N 1
ATOM 5616 C CA . ALA E 2 136 ? 30.416 -23.883 -87.125 1.00 51.86 136 ALA D CA 1
ATOM 5617 C C . ALA E 2 136 ? 30.075 -24.817 -85.976 1.00 61.18 136 ALA D C 1
ATOM 5618 O O . ALA E 2 136 ? 29.101 -24.602 -85.253 1.00 66.25 136 ALA D O 1
ATOM 5620 N N . SER E 2 137 ? 30.888 -25.851 -85.811 1.00 51.35 137 SER D N 1
ATOM 5621 C CA . SER E 2 137 ? 30.715 -26.775 -84.692 1.00 47.98 137 SER D CA 1
ATOM 5622 C C . SER E 2 137 ? 31.710 -26.471 -83.573 1.00 53.42 137 SER D C 1
ATOM 5623 O O . SER E 2 137 ? 32.909 -26.290 -83.815 1.00 53.99 137 SER D O 1
ATOM 5626 N N . VAL E 2 138 ? 31.188 -26.374 -82.359 1.00 52.24 138 VAL D N 1
ATOM 5627 C CA . VAL E 2 138 ? 32.011 -26.230 -81.176 1.00 48.35 138 VAL D CA 1
ATOM 5628 C C . VAL E 2 138 ? 32.005 -27.582 -80.472 1.00 46.97 138 VAL D C 1
ATOM 5629 O O . VAL E 2 138 ? 30.935 -28.128 -80.151 1.00 42.34 138 VAL D O 1
ATOM 5633 N N . VAL E 2 139 ? 33.195 -28.132 -80.234 1.00 41.75 139 VAL D N 1
ATOM 5634 C CA . VAL E 2 139 ? 33.306 -29.480 -79.674 1.00 40.37 139 VAL D CA 1
ATOM 5635 C C . VAL E 2 139 ? 33.846 -29.455 -78.258 1.00 43.80 139 VAL D C 1
ATOM 5636 O O . VAL E 2 139 ? 34.781 -28.711 -77.920 1.00 42.13 139 VAL D O 1
ATOM 5640 N N . CYS E 2 140 ? 33.206 -30.273 -77.434 1.00 37.42 140 CYS D N 1
ATOM 5641 C CA . CYS E 2 140 ? 33.621 -30.501 -76.063 1.00 43.39 140 CYS D CA 1
ATOM 5642 C C . CYS E 2 140 ? 33.789 -31.991 -75.760 1.00 36.54 140 CYS D C 1
ATOM 5643 O O . CYS E 2 140 ? 32.861 -32.759 -75.916 1.00 36.12 140 CYS D O 1
ATOM 5646 N N . PHE E 2 141 ? 34.984 -32.362 -75.320 1.00 36.93 141 PHE D N 1
ATOM 5647 C CA . PHE E 2 141 ? 35.278 -33.687 -74.817 1.00 30.78 141 PHE D CA 1
ATOM 5648 C C . PHE E 2 141 ? 35.288 -33.709 -73.289 1.00 34.60 141 PHE D C 1
ATOM 5649 O O . PHE E 2 141 ? 35.994 -32.899 -72.661 1.00 32.90 141 PHE D O 1
ATOM 5657 N N . LEU E 2 142 ? 34.504 -34.622 -72.719 1.00 33.59 142 LEU D N 1
ATOM 5658 C CA . LEU E 2 142 ? 34.490 -34.892 -71.276 1.00 31.20 142 LEU D CA 1
ATOM 5659 C C . LEU E 2 142 ? 35.035 -36.285 -71.094 1.00 36.70 142 LEU D C 1
ATOM 5660 O O . LEU E 2 142 ? 34.337 -37.264 -71.365 1.00 32.45 142 LEU D O 1
ATOM 5665 N N . ASN E 2 143 ? 36.287 -36.366 -70.652 1.00 29.91 143 ASN D N 1
ATOM 5666 C CA . ASN E 2 143 ? 37.028 -37.610 -70.710 1.00 32.16 143 ASN D CA 1
ATOM 5667 C C . ASN E 2 143 ? 37.371 -38.228 -69.391 1.00 29.27 143 ASN D C 1
ATOM 5668 O O . ASN E 2 143 ? 37.740 -37.530 -68.431 1.00 27.88 143 ASN D O 1
ATOM 5673 N N . ASN E 2 144 ? 37.292 -39.561 -69.393 1.00 31.02 144 ASN D N 1
ATOM 5674 C CA . ASN E 2 144 ? 37.778 -40.404 -68.289 1.00 30.37 144 ASN D CA 1
ATOM 5675 C C . ASN E 2 144 ? 37.125 -40.153 -66.949 1.00 34.83 144 ASN D C 1
ATOM 5676 O O . ASN E 2 144 ? 37.825 -39.923 -65.948 1.00 27.19 144 ASN D O 1
ATOM 5681 N N . PHE E 2 145 ? 35.796 -40.219 -66.921 1.00 26.19 145 PHE D N 1
ATOM 5682 C CA . PHE E 2 145 ? 35.030 -39.987 -65.710 1.00 25.06 145 PHE D CA 1
ATOM 5683 C C . PHE E 2 145 ? 34.346 -41.270 -65.255 1.00 26.72 145 PHE D C 1
ATOM 5684 O O . PHE E 2 145 ? 34.319 -42.278 -66.006 1.00 29.67 145 PHE D O 1
ATOM 5692 N N . TYR E 2 146 ? 33.837 -41.247 -64.029 1.00 25.42 146 TYR D N 1
ATOM 5693 C CA . TYR E 2 146 ? 33.161 -42.373 -63.422 1.00 30.16 146 TYR D CA 1
ATOM 5694 C C . TYR E 2 146 ? 32.424 -41.865 -62.196 1.00 27.79 146 TYR D C 1
ATOM 5695 O O . TYR E 2 146 ? 33.029 -41.125 -61.390 1.00 31.18 146 TYR D O 1
ATOM 5704 N N . PRO E 2 147 ? 31.137 -42.249 -62.030 1.00 27.06 147 PRO D N 1
ATOM 5705 C CA . PRO E 2 147 ? 30.390 -43.154 -62.936 1.00 32.03 147 PRO D CA 1
ATOM 5706 C C . PRO E 2 147 ? 29.881 -42.493 -64.223 1.00 34.23 147 PRO D C 1
ATOM 5707 O O . PRO E 2 147 ? 30.167 -41.325 -64.484 1.00 29.31 147 PRO D O 1
ATOM 5711 N N . LYS E 2 148 ? 29.137 -43.264 -65.025 1.00 29.80 148 LYS D N 1
ATOM 5712 C CA . LYS E 2 148 ? 28.733 -42.889 -66.369 1.00 29.21 148 LYS D CA 1
ATOM 5713 C C . LYS E 2 148 ? 27.751 -41.724 -66.461 1.00 30.91 148 LYS D C 1
ATOM 5714 O O . LYS E 2 148 ? 27.728 -41.013 -67.443 1.00 39.22 148 LYS D O 1
ATOM 5720 N N . ASP E 2 149 ? 26.930 -41.553 -65.440 1.00 34.51 149 ASP D N 1
ATOM 5721 C CA . ASP E 2 149 ? 25.892 -40.540 -65.476 1.00 31.75 149 ASP D CA 1
ATOM 5722 C C . ASP E 2 149 ? 26.543 -39.160 -65.479 1.00 30.99 149 ASP D C 1
ATOM 5723 O O . ASP E 2 149 ? 27.419 -38.854 -64.637 1.00 36.06 149 ASP D O 1
ATOM 5725 N N . ILE E 2 150 ? 26.115 -38.329 -66.403 1.00 31.52 150 ILE D N 1
ATOM 5726 C CA . ILE E 2 150 ? 26.702 -37.020 -66.528 1.00 36.40 150 ILE D CA 1
ATOM 5727 C C . ILE E 2 150 ? 25.853 -36.092 -67.361 1.00 39.37 150 ILE D C 1
ATOM 5728 O O . ILE E 2 150 ? 25.082 -36.519 -68.223 1.00 38.84 150 ILE D O 1
ATOM 5733 N N . ASN E 2 151 ? 26.024 -34.801 -67.124 1.00 39.45 151 ASN D N 1
ATOM 5734 C CA . ASN E 2 151 ? 25.264 -33.794 -67.855 1.00 42.77 151 ASN D CA 1
ATOM 5735 C C . ASN E 2 151 ? 26.143 -32.702 -68.422 1.00 38.73 151 ASN D C 1
ATOM 5736 O O . ASN E 2 151 ? 27.121 -32.268 -67.792 1.00 47.00 151 ASN D O 1
ATOM 5741 N N . VAL E 2 152 ? 25.782 -32.271 -69.623 1.00 43.58 152 VAL D N 1
ATOM 5742 C CA . VAL E 2 152 ? 26.470 -31.195 -70.301 1.00 38.58 152 VAL D CA 1
ATOM 5743 C C . VAL E 2 152 ? 25.474 -30.093 -70.686 1.00 40.31 152 VAL D C 1
ATOM 5744 O O . VAL E 2 152 ? 24.340 -30.374 -71.098 1.00 41.52 152 VAL D O 1
ATOM 5748 N N . LYS E 2 153 ? 25.912 -28.846 -70.507 1.00 39.50 153 LYS D N 1
ATOM 5749 C CA . LYS E 2 153 ? 25.100 -27.666 -70.803 1.00 41.68 153 LYS D CA 1
ATOM 5750 C C . LYS E 2 153 ? 25.941 -26.712 -71.645 1.00 48.02 153 LYS D C 1
ATOM 5751 O O . LYS E 2 153 ? 27.113 -26.478 -71.335 1.00 46.42 153 LYS D O 1
ATOM 5754 N N . TRP E 2 154 ? 25.355 -26.190 -72.720 1.00 48.19 154 TRP D N 1
ATOM 5755 C CA . TRP E 2 154 ? 26.017 -25.212 -73.583 1.00 47.07 154 TRP D CA 1
ATOM 5756 C C . TRP E 2 154 ? 25.477 -23.809 -73.306 1.00 55.66 154 TRP D C 1
ATOM 5757 O O . TRP E 2 154 ? 24.293 -23.627 -73.038 1.00 63.32 154 TRP D O 1
ATOM 5768 N N . LYS E 2 155 ? 26.360 -22.825 -73.371 1.00 58.24 155 LYS D N 1
ATOM 5769 C CA . LYS E 2 155 ? 25.986 -21.434 -73.181 1.00 55.84 155 LYS D CA 1
ATOM 5770 C C . LYS E 2 155 ? 26.665 -20.604 -74.254 1.00 58.60 155 LYS D C 1
ATOM 5771 O O . LYS E 2 155 ? 27.834 -20.818 -74.577 1.00 56.76 155 LYS D O 1
ATOM 5777 N N . ILE E 2 156 ? 25.922 -19.657 -74.811 1.00 66.98 156 ILE D N 1
ATOM 5778 C CA . ILE E 2 156 ? 26.475 -18.744 -75.798 1.00 66.82 156 ILE D CA 1
ATOM 5779 C C . ILE E 2 156 ? 26.308 -17.334 -75.280 1.00 72.01 156 ILE D C 1
ATOM 5780 O O . ILE E 2 156 ? 25.189 -16.881 -75.063 1.00 75.79 156 ILE D O 1
ATOM 5785 N N . ASP E 2 157 ? 27.438 -16.660 -75.079 1.00 73.04 157 ASP D N 1
ATOM 5786 C CA . ASP E 2 157 ? 27.472 -15.340 -74.456 1.00 74.67 157 ASP D CA 1
ATOM 5787 C C . ASP E 2 157 ? 26.466 -15.261 -73.300 1.00 77.59 157 ASP D C 1
ATOM 5788 O O . ASP E 2 157 ? 25.674 -14.325 -73.230 1.00 83.86 157 ASP D O 1
ATOM 5790 N N . GLY E 2 158 ? 26.476 -16.266 -72.420 1.00 78.24 158 GLY D N 1
ATOM 5791 C CA . GLY E 2 158 ? 25.705 -16.206 -71.185 1.00 74.17 158 GLY D CA 1
ATOM 5792 C C . GLY E 2 158 ? 24.440 -17.031 -71.018 1.00 76.67 158 GLY D C 1
ATOM 5793 O O . GLY E 2 158 ? 24.113 -17.375 -69.888 1.00 79.30 158 GLY D O 1
ATOM 5794 N N . SER E 2 159 ? 23.723 -17.347 -72.102 1.00 76.80 159 SER D N 1
ATOM 5795 C CA . SER E 2 159 ? 22.416 -18.010 -71.983 1.00 69.74 159 SER D CA 1
ATOM 5796 C C . SER E 2 159 ? 22.501 -19.414 -72.540 1.00 64.05 159 SER D C 1
ATOM 5797 O O . SER E 2 159 ? 23.297 -19.660 -73.444 1.00 54.47 159 SER D O 1
ATOM 580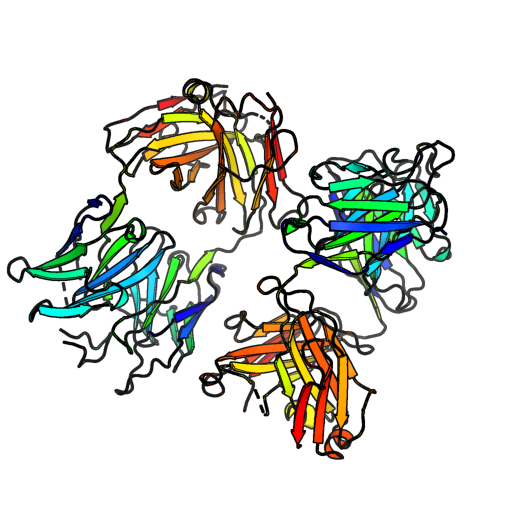0 N N . GLU E 2 160 ? 21.676 -20.323 -72.015 1.00 73.77 160 GLU D N 1
ATOM 5801 C CA . GLU E 2 160 ? 21.732 -21.720 -72.439 1.00 68.29 160 GLU D CA 1
ATOM 5802 C C . GLU E 2 160 ? 21.309 -21.883 -73.884 1.00 68.45 160 GLU D C 1
ATOM 5803 O O . GLU E 2 160 ? 20.417 -21.193 -74.357 1.00 72.30 160 GLU D O 1
ATOM 5809 N N . ARG E 2 161 ? 21.965 -22.810 -74.571 1.00 69.09 161 ARG D N 1
ATOM 5810 C CA . ARG E 2 161 ? 21.620 -23.173 -75.939 1.00 69.06 161 ARG D CA 1
ATOM 5811 C C . ARG E 2 161 ? 21.330 -24.665 -75.943 1.00 64.57 161 ARG D C 1
ATOM 5812 O O . ARG E 2 161 ? 22.149 -25.455 -75.475 1.00 63.74 161 ARG D O 1
ATOM 5820 N N . GLN E 2 162 ? 20.159 -25.048 -76.444 1.00 57.78 162 GLN D N 1
ATOM 5821 C CA . GLN E 2 162 ? 19.714 -26.440 -76.369 1.00 58.72 162 GLN D CA 1
ATOM 5822 C C . GLN E 2 162 ? 19.663 -27.098 -77.742 1.00 61.12 162 GLN D C 1
ATOM 5823 O O . GLN E 2 162 ? 19.879 -28.304 -77.873 1.00 63.52 162 GLN D O 1
ATOM 5824 N N . ASN E 2 163 ? 19.372 -26.310 -78.769 1.00 66.17 163 ASN D N 1
ATOM 5825 C CA . ASN E 2 163 ? 19.236 -26.848 -80.117 1.00 68.56 163 ASN D CA 1
ATOM 5826 C C . ASN E 2 163 ? 20.586 -27.055 -80.784 1.00 63.37 163 ASN D C 1
ATOM 5827 O O . ASN E 2 163 ? 21.523 -26.326 -80.515 1.00 66.79 163 ASN D O 1
ATOM 5832 N N . GLY E 2 164 ? 20.692 -28.048 -81.656 1.00 56.04 164 GLY D N 1
ATOM 5833 C CA . GLY E 2 164 ? 21.916 -28.256 -82.406 1.00 59.18 164 GLY D CA 1
ATOM 5834 C C . GLY E 2 164 ? 23.040 -28.918 -81.622 1.00 58.03 164 GLY D C 1
ATOM 5835 O O . GLY E 2 164 ? 24.159 -29.009 -82.139 1.00 50.31 164 GLY D O 1
ATOM 5836 N N . VAL E 2 165 ? 22.748 -29.371 -80.397 1.00 45.10 165 VAL D N 1
ATOM 5837 C CA . VAL E 2 165 ? 23.710 -30.117 -79.582 1.00 42.44 165 VAL D CA 1
ATOM 5838 C C . VAL E 2 165 ? 23.588 -31.609 -79.868 1.00 44.81 165 VAL D C 1
ATOM 5839 O O . VAL E 2 165 ? 22.504 -32.142 -79.764 1.00 46.78 165 VAL D O 1
ATOM 5843 N N . LEU E 2 166 ? 24.692 -32.269 -80.214 1.00 53.82 166 LEU D N 1
ATOM 5844 C CA . LEU E 2 166 ? 24.712 -33.722 -80.398 1.00 49.58 166 LEU D CA 1
ATOM 5845 C C . LEU E 2 166 ? 25.781 -34.377 -79.506 1.00 50.40 166 LEU D C 1
ATOM 5846 O O . LEU E 2 166 ? 26.927 -33.950 -79.491 1.00 41.27 166 LEU D O 1
ATOM 5849 N N . ASN E 2 167 ? 25.388 -35.439 -78.806 1.00 45.07 167 ASN D N 1
ATOM 5850 C CA . ASN E 2 167 ? 26.231 -36.100 -77.813 1.00 40.99 167 ASN D CA 1
ATOM 5851 C C . ASN E 2 167 ? 26.517 -37.543 -78.200 1.00 39.10 167 ASN D C 1
ATOM 5852 O O . ASN E 2 167 ? 25.681 -38.184 -78.799 1.00 40.31 167 ASN D O 1
ATOM 5857 N N . SER E 2 168 ? 27.694 -38.045 -77.855 1.00 37.57 168 SER D N 1
ATOM 5858 C CA . SER E 2 168 ? 28.041 -39.452 -78.025 1.00 44.64 168 SER D CA 1
ATOM 5859 C C . SER E 2 168 ? 28.870 -39.927 -76.827 1.00 44.48 168 SER D C 1
ATOM 5860 O O . SER E 2 168 ? 29.757 -39.211 -76.370 1.00 35.71 168 SER D O 1
ATOM 5863 N N . TRP E 2 169 ? 28.601 -41.133 -76.337 1.00 39.89 169 TRP D N 1
ATOM 5864 C CA . TRP E 2 169 ? 29.313 -41.676 -75.171 1.00 49.10 169 TRP D CA 1
ATOM 5865 C C . TRP E 2 169 ? 30.096 -42.900 -75.569 1.00 40.55 169 TRP D C 1
ATOM 5866 O O . TRP E 2 169 ? 29.619 -43.699 -76.349 1.00 37.62 169 TRP D O 1
ATOM 5877 N N . THR E 2 170 ? 31.291 -43.070 -75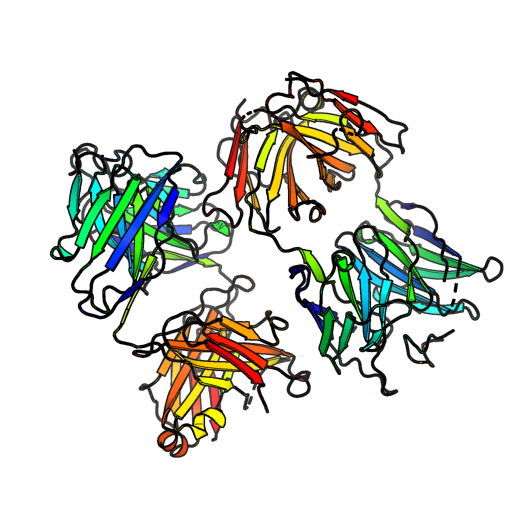.019 1.00 36.93 170 THR D N 1
ATOM 5878 C CA . THR E 2 170 ? 32.006 -44.322 -75.232 1.00 39.79 170 THR D CA 1
ATOM 5879 C C . THR E 2 170 ? 31.513 -45.410 -74.281 1.00 35.74 170 THR D C 1
ATOM 5880 O O . THR E 2 170 ? 30.816 -45.149 -73.301 1.00 36.68 170 THR D O 1
ATOM 5884 N N . ASP E 2 171 ? 31.860 -46.648 -74.594 1.00 41.12 171 ASP D N 1
ATOM 5885 C CA . ASP E 2 171 ? 31.656 -47.738 -73.673 1.00 39.36 171 ASP D CA 1
ATOM 5886 C C . ASP E 2 171 ? 32.757 -47.648 -72.615 1.00 42.23 171 ASP D C 1
ATOM 5887 O O . ASP E 2 171 ? 33.720 -46.897 -72.793 1.00 46.30 171 ASP D O 1
ATOM 5892 N N . GLN E 2 172 ? 32.616 -48.398 -71.523 1.00 43.51 172 GLN D N 1
ATOM 5893 C CA . GLN E 2 172 ? 33.573 -48.354 -70.423 1.00 45.92 172 GLN D CA 1
ATOM 5894 C C . GLN E 2 172 ? 34.933 -48.835 -70.897 1.00 51.42 172 GLN D C 1
ATOM 5895 O O . GLN E 2 172 ? 35.029 -49.877 -71.531 1.00 50.69 172 GLN D O 1
ATOM 5901 N N . ASP E 2 173 ? 35.978 -48.082 -70.576 1.00 52.23 173 ASP D N 1
ATOM 5902 C CA . ASP E 2 173 ? 37.318 -48.383 -71.052 1.00 59.23 173 ASP D CA 1
ATOM 5903 C C . ASP E 2 173 ? 37.847 -49.648 -70.384 1.00 59.77 173 ASP D C 1
ATOM 5904 O O . ASP E 2 173 ? 37.662 -49.847 -69.189 1.00 49.12 173 ASP D O 1
ATOM 5909 N N . SER E 2 174 ? 38.499 -50.500 -71.168 1.00 67.47 174 SER D N 1
ATOM 5910 C CA . SER E 2 174 ? 38.966 -51.795 -70.680 1.00 66.78 174 SER D CA 1
ATOM 5911 C C . SER E 2 174 ? 40.235 -51.707 -69.831 1.00 62.02 174 SER D C 1
ATOM 5912 O O . SER E 2 174 ? 40.551 -52.646 -69.104 1.00 63.68 174 SER D O 1
ATOM 5913 N N . LYS E 2 175 ? 40.950 -50.586 -69.921 1.00 58.37 175 LYS D N 1
ATOM 5914 C CA . LYS E 2 175 ? 42.220 -50.403 -69.207 1.00 60.62 175 LYS D CA 1
ATOM 5915 C C . LYS E 2 175 ? 42.114 -49.605 -67.904 1.00 60.42 175 LYS D C 1
ATOM 5916 O O . LYS E 2 175 ? 42.853 -49.882 -66.959 1.00 58.87 175 LYS D O 1
ATOM 5918 N N . ASP E 2 176 ? 41.232 -48.601 -67.858 1.00 53.54 176 ASP D N 1
ATOM 5919 C CA . ASP E 2 176 ? 41.052 -47.810 -66.637 1.00 50.14 176 ASP D CA 1
ATOM 5920 C C . ASP E 2 176 ? 39.616 -47.755 -66.111 1.00 39.88 176 ASP D C 1
ATOM 5921 O O . ASP E 2 176 ? 39.348 -47.054 -65.134 1.00 38.73 176 ASP D O 1
ATOM 5926 N N . SER E 2 177 ? 38.708 -48.481 -66.755 1.00 43.21 177 SER D N 1
ATOM 5927 C CA . SER E 2 177 ? 37.316 -48.591 -66.305 1.00 39.16 177 SER D CA 1
ATOM 5928 C C . SER E 2 177 ? 36.530 -47.260 -66.299 1.00 31.25 177 SER D C 1
ATOM 5929 O O . SER E 2 177 ? 35.476 -47.161 -65.669 1.00 34.20 177 SER D O 1
ATOM 5932 N N . THR E 2 178 ? 37.037 -46.258 -67.011 1.00 31.51 178 THR D N 1
ATOM 5933 C CA . THR E 2 178 ? 36.353 -44.963 -67.113 1.00 30.67 178 THR D CA 1
ATOM 5934 C C . THR E 2 178 ? 35.453 -44.888 -68.373 1.00 33.43 178 THR D C 1
ATOM 5935 O O . THR E 2 178 ? 35.501 -45.770 -69.246 1.00 38.23 178 THR D O 1
ATOM 5939 N N . TYR E 2 179 ? 34.615 -43.852 -68.402 1.00 31.70 179 TYR D N 1
ATOM 5940 C CA . TYR E 2 179 ? 33.775 -43.470 -69.549 1.00 36.43 179 TYR D CA 1
ATOM 5941 C C . TYR E 2 179 ? 34.192 -42.105 -70.092 1.00 32.78 179 TYR D C 1
ATOM 5942 O O . TYR E 2 179 ? 34.839 -41.321 -69.403 1.00 28.11 179 TYR D O 1
ATOM 5951 N N . SER E 2 180 ? 33.799 -41.839 -71.338 1.00 30.47 180 SER D N 1
ATOM 5952 C CA . SER E 2 180 ? 34.063 -40.563 -71.994 1.00 29.82 180 SER D CA 1
ATOM 5953 C C . SER E 2 180 ? 32.859 -40.154 -72.826 1.00 33.58 180 SER D C 1
ATOM 5954 O O . SER E 2 180 ? 31.987 -40.973 -73.181 1.00 33.20 180 SER D O 1
ATOM 5957 N N . MET E 2 181 ? 32.784 -38.871 -73.084 1.00 33.53 181 MET D N 1
ATOM 5958 C CA . MET E 2 181 ? 31.668 -38.342 -73.806 1.00 31.35 181 MET D CA 1
ATOM 5959 C C . MET E 2 181 ? 32.133 -37.175 -74.656 1.00 37.10 181 MET D C 1
ATOM 5960 O O . MET E 2 181 ? 32.941 -36.343 -74.212 1.00 32.98 181 MET D O 1
ATOM 5965 N N . SER E 2 182 ? 31.592 -37.109 -75.865 1.00 30.92 182 SER D N 1
ATOM 5966 C CA . SER E 2 182 ? 31.809 -35.966 -76.747 1.00 33.08 182 SER D CA 1
ATOM 5967 C C . SER E 2 182 ? 30.494 -35.214 -76.980 1.00 41.43 182 SER D C 1
ATOM 5968 O O . SER E 2 182 ? 29.448 -35.819 -77.232 1.00 47.79 182 SER D O 1
ATOM 5971 N N . SER E 2 183 ? 30.559 -33.890 -76.874 1.00 37.48 183 SER D N 1
ATOM 5972 C CA . SER E 2 183 ? 29.406 -33.026 -77.074 1.00 32.82 183 SER D CA 1
ATOM 5973 C C . SER E 2 183 ? 29.700 -31.972 -78.143 1.00 43.76 183 SER D C 1
ATOM 5974 O O . SER E 2 183 ? 30.662 -31.230 -78.040 1.00 39.52 183 SER D O 1
ATOM 5977 N N . THR E 2 184 ? 28.830 -31.898 -79.153 1.00 40.02 184 THR D N 1
ATOM 5978 C CA . THR E 2 184 ? 29.044 -31.004 -80.294 1.00 38.00 184 THR D CA 1
ATOM 5979 C C . THR E 2 184 ? 27.865 -30.072 -80.520 1.00 42.19 184 THR D C 1
ATOM 5980 O O . THR E 2 184 ? 26.717 -30.518 -80.743 1.00 44.47 184 THR D O 1
ATOM 5984 N N . LEU E 2 185 ? 28.147 -28.768 -80.462 1.00 39.68 185 LEU D N 1
ATOM 5985 C CA . LEU E 2 185 ? 27.126 -27.771 -80.723 1.00 41.85 185 LEU D CA 1
ATOM 5986 C C . LEU E 2 185 ? 27.384 -27.213 -82.109 1.00 53.97 185 LEU D C 1
ATOM 5987 O O . LEU E 2 185 ? 28.362 -26.504 -82.310 1.00 43.83 185 LEU D O 1
ATOM 5992 N N . THR E 2 186 ? 26.530 -27.559 -83.071 1.00 48.96 186 THR D N 1
ATOM 5993 C CA . THR E 2 186 ? 26.714 -27.083 -84.441 1.00 54.86 186 THR D CA 1
ATOM 5994 C C . THR E 2 186 ? 25.767 -25.954 -84.799 1.00 60.10 186 THR D C 1
ATOM 5995 O O . THR E 2 186 ? 24.547 -26.096 -84.700 1.00 55.38 186 THR D O 1
ATOM 5999 N N . LEU E 2 187 ? 26.353 -24.847 -85.247 1.00 64.59 187 LEU D N 1
ATOM 6000 C CA . LEU E 2 187 ? 25.607 -23.661 -85.654 1.00 63.53 187 LEU D CA 1
ATOM 6001 C C . LEU E 2 187 ? 25.946 -23.319 -87.088 1.00 62.99 187 LEU D C 1
ATOM 6002 O O . LEU E 2 187 ? 26.872 -23.895 -87.658 1.00 62.02 187 LEU D O 1
ATOM 6007 N N . THR E 2 188 ? 25.192 -22.394 -87.679 1.00 59.12 188 THR D N 1
ATOM 6008 C CA . THR E 2 188 ? 25.617 -21.792 -88.930 1.00 65.86 188 THR D CA 1
ATOM 6009 C C . THR E 2 188 ? 26.744 -20.826 -88.606 1.00 67.39 188 THR D C 1
ATOM 6010 O O . THR E 2 188 ? 26.922 -20.442 -87.451 1.00 60.85 188 THR D O 1
ATOM 6014 N N . LYS E 2 189 ? 27.501 -20.436 -89.625 1.00 64.24 189 LYS D N 1
ATOM 6015 C CA . LYS E 2 189 ? 28.544 -19.435 -89.453 1.00 68.22 189 LYS D CA 1
ATOM 6016 C C . LYS E 2 189 ? 27.886 -18.093 -89.148 1.00 73.10 189 LYS D C 1
ATOM 6017 O O . LYS E 2 189 ? 28.392 -17.303 -88.345 1.00 79.26 189 LYS D O 1
ATOM 6019 N N . ASP E 2 190 ? 26.745 -17.857 -89.789 1.00 76.65 190 ASP D N 1
ATOM 6020 C CA . ASP E 2 190 ? 25.949 -16.660 -89.548 1.00 87.33 190 ASP D CA 1
ATOM 6021 C C . ASP E 2 190 ? 25.632 -16.501 -88.064 1.00 86.01 190 ASP D C 1
ATOM 6022 O O . ASP E 2 190 ? 25.778 -15.416 -87.505 1.00 91.62 190 ASP D O 1
ATOM 6023 N N . GLU E 2 191 ? 25.212 -17.590 -87.427 1.00 80.33 191 GLU D N 1
ATOM 6024 C CA . GLU E 2 191 ? 24.871 -17.561 -86.009 1.00 73.82 191 GLU D CA 1
ATOM 6025 C C . GLU E 2 191 ? 26.114 -17.640 -85.138 1.00 75.99 191 GLU D C 1
ATOM 6026 O O . GLU E 2 191 ? 26.115 -17.121 -84.021 1.00 78.58 191 GLU D O 1
ATOM 6028 N N . TYR E 2 192 ? 27.168 -18.288 -85.635 1.00 72.51 192 TYR D N 1
ATOM 6029 C CA . TYR E 2 192 ? 28.402 -18.403 -84.860 1.00 74.43 192 TYR D CA 1
ATOM 6030 C C . TYR E 2 192 ? 28.983 -17.026 -84.686 1.00 72.54 192 TYR D C 1
ATOM 6031 O O . TYR E 2 192 ? 29.289 -16.606 -83.565 1.00 65.44 192 TYR D O 1
ATOM 6040 N N . GLU E 2 193 ? 29.112 -16.327 -85.811 1.00 75.80 193 GLU D N 1
ATOM 6041 C CA . GLU E 2 193 ? 29.743 -15.013 -85.851 1.00 74.52 193 GLU D CA 1
ATOM 6042 C C . GLU E 2 193 ? 28.903 -13.931 -85.163 1.00 80.75 193 GLU D C 1
ATOM 6043 O O . GLU E 2 193 ? 29.357 -12.800 -85.000 1.00 78.76 193 GLU D O 1
ATOM 6045 N N . ARG E 2 194 ? 27.687 -14.280 -84.750 1.00 89.46 194 ARG D N 1
ATOM 6046 C CA . ARG E 2 194 ? 26.808 -13.339 -84.061 1.00 92.68 194 ARG D CA 1
ATOM 6047 C C . ARG E 2 194 ? 27.074 -13.143 -82.554 1.00 92.41 194 ARG D C 1
ATOM 6048 O O . ARG E 2 194 ? 26.636 -12.142 -81.987 1.00 95.11 194 ARG D O 1
ATOM 6049 N N . HIS E 2 195 ? 27.781 -14.081 -81.913 1.00 85.01 195 HIS D N 1
ATOM 6050 C CA . HIS E 2 195 ? 27.972 -14.061 -80.451 1.00 80.58 195 HIS D CA 1
ATOM 6051 C C . HIS E 2 195 ? 29.431 -14.181 -80.012 1.00 75.94 195 HIS D C 1
ATOM 6052 O O . HIS E 2 195 ? 30.295 -14.610 -80.780 1.00 74.84 195 HIS D O 1
ATOM 6059 N N . ASN E 2 196 ? 29.681 -13.833 -78.750 1.00 74.95 196 ASN D N 1
ATOM 6060 C CA . ASN E 2 196 ? 31.034 -13.806 -78.209 1.00 68.50 196 ASN D CA 1
ATOM 6061 C C . ASN E 2 196 ? 31.388 -15.009 -77.341 1.00 71.96 196 ASN D C 1
ATOM 6062 O O . ASN E 2 196 ? 32.371 -15.695 -77.617 1.00 60.32 196 ASN D O 1
ATOM 6063 N N . SER E 2 197 ? 30.600 -15.262 -76.295 1.00 71.55 197 SER D N 1
ATOM 6064 C CA . SER E 2 197 ? 30.868 -16.382 -75.396 1.00 66.30 197 SER D CA 1
ATOM 6065 C C . SER E 2 197 ? 30.360 -17.726 -75.914 1.00 55.06 197 SER D C 1
ATOM 6066 N N . TYR E 2 198 ? 31.207 -18.736 -75.741 1.00 65.13 198 TYR D N 1
ATOM 6067 C CA . TYR E 2 198 ? 30.808 -20.140 -75.845 1.00 57.31 198 TYR D CA 1
ATOM 6068 C C . TYR E 2 198 ? 31.367 -20.960 -74.697 1.00 57.28 198 TYR D C 1
ATOM 6069 O O . TYR E 2 198 ? 32.574 -21.011 -74.463 1.00 47.96 198 TYR D O 1
ATOM 6078 N N . THR E 2 199 ? 30.473 -21.654 -74.014 1.00 55.54 199 THR D N 1
ATOM 6079 C CA . THR E 2 199 ? 30.830 -22.365 -72.803 1.00 47.50 199 THR D CA 1
ATOM 6080 C C . THR E 2 199 ? 30.317 -23.799 -72.816 1.00 43.91 199 THR D C 1
ATOM 6081 O O . THR E 2 199 ? 29.287 -24.103 -73.413 1.00 56.08 199 THR D O 1
ATOM 6085 N N . CYS E 2 200 ? 31.098 -24.664 -72.199 1.00 38.43 200 CYS D N 1
ATOM 6086 C CA . CYS E 2 200 ? 30.817 -26.041 -72.001 1.00 36.10 200 CYS D CA 1
ATOM 6087 C C . CYS E 2 200 ? 30.741 -26.233 -70.505 1.00 37.91 200 CYS D C 1
ATOM 6088 O O . CYS E 2 200 ? 31.729 -25.994 -69.820 1.00 45.39 200 CYS D O 1
ATOM 6091 N N . GLU E 2 201 ? 29.601 -26.655 -69.978 1.00 40.84 201 GLU D N 1
ATOM 6092 C CA . GLU E 2 201 ? 29.463 -26.936 -68.541 1.00 48.13 201 GLU D CA 1
ATOM 6093 C C . GLU E 2 201 ? 29.202 -28.409 -68.288 1.00 47.37 201 GLU D C 1
ATOM 6094 O O . GLU E 2 201 ? 28.225 -28.954 -68.824 1.00 43.83 201 GLU D O 1
ATOM 6100 N N . ALA E 2 202 ? 30.048 -29.044 -67.464 1.00 34.60 202 ALA D N 1
ATOM 6101 C CA . ALA E 2 202 ? 29.820 -30.440 -67.078 1.00 33.49 202 ALA D CA 1
ATOM 6102 C C . ALA E 2 202 ? 29.443 -30.567 -65.624 1.00 31.26 202 ALA D C 1
ATOM 6103 O O . ALA E 2 202 ? 30.135 -30.071 -64.750 1.00 39.04 202 ALA D O 1
ATOM 6105 N N . THR E 2 203 ? 28.336 -31.232 -65.369 1.00 30.47 203 THR D N 1
ATOM 6106 C CA . THR E 2 203 ? 27.943 -31.555 -64.008 1.00 37.17 203 THR D CA 1
ATOM 6107 C C . THR E 2 203 ? 28.009 -33.069 -63.815 1.00 39.75 203 THR D C 1
ATOM 6108 O O . THR E 2 203 ? 27.421 -33.827 -64.564 1.00 35.86 203 THR D O 1
ATOM 6112 N N . HIS E 2 204 ? 28.749 -33.488 -62.800 1.00 31.59 204 HIS D N 1
ATOM 6113 C CA . HIS E 2 204 ? 28.997 -34.897 -62.529 1.00 33.41 204 HIS D CA 1
ATOM 6114 C C . HIS E 2 204 ? 28.929 -35.037 -61.021 1.00 32.32 204 HIS D C 1
ATOM 6115 O O . HIS E 2 204 ? 29.045 -34.033 -60.311 1.00 37.34 204 HIS D O 1
ATOM 6122 N N . LYS E 2 205 ? 28.722 -36.246 -60.509 1.00 31.15 205 LYS D N 1
ATOM 6123 C CA . LYS E 2 205 ? 28.478 -36.416 -59.070 1.00 32.40 205 LYS D CA 1
ATOM 6124 C C . LYS E 2 205 ? 29.720 -36.114 -58.211 1.00 37.01 205 LYS D C 1
ATOM 6125 O O . LYS E 2 205 ? 29.623 -35.996 -56.978 1.00 36.96 205 LYS D O 1
ATOM 6131 N N . THR E 2 206 ? 30.866 -35.998 -58.867 1.00 32.85 206 THR D N 1
ATOM 6132 C CA . THR E 2 206 ? 32.131 -35.766 -58.172 1.00 33.10 206 THR D CA 1
ATOM 6133 C C . THR E 2 206 ? 32.318 -34.297 -57.753 1.00 40.61 206 THR D C 1
ATOM 6134 O O . THR E 2 206 ? 33.312 -33.942 -57.100 1.00 34.96 206 THR D O 1
ATOM 6138 N N . SER E 2 207 ? 31.387 -33.432 -58.129 1.00 33.34 207 SER D N 1
ATOM 6139 C CA . SER E 2 207 ? 31.471 -32.052 -57.663 1.00 34.27 207 SER D CA 1
ATOM 6140 C C . SER E 2 207 ? 30.082 -31.433 -57.594 1.00 37.78 207 SER D C 1
ATOM 6141 O O . SER E 2 207 ? 29.230 -31.707 -58.419 1.00 39.72 207 SER D O 1
ATOM 6144 N N . THR E 2 208 ? 29.851 -30.637 -56.563 1.00 42.82 208 THR D N 1
ATOM 6145 C CA . THR E 2 208 ? 28.582 -29.968 -56.405 1.00 40.67 208 THR D CA 1
ATOM 6146 C C . THR E 2 208 ? 28.552 -28.828 -57.422 1.00 45.36 208 THR D C 1
ATOM 6147 O O . THR E 2 208 ? 27.494 -28.346 -57.810 1.00 45.99 208 THR D O 1
ATOM 6151 N N . SER E 2 209 ? 29.740 -28.403 -57.849 1.00 48.69 209 SER D N 1
ATOM 6152 C CA . SER E 2 209 ? 29.894 -27.341 -58.840 1.00 52.47 209 SER D CA 1
ATOM 6153 C C . SER E 2 209 ? 30.215 -27.898 -60.236 1.00 47.00 209 SER D C 1
ATOM 6154 O O . SER E 2 209 ? 30.906 -28.918 -60.363 1.00 40.00 209 SER D O 1
ATOM 6157 N N . PRO E 2 210 ? 29.725 -27.228 -61.295 1.00 48.69 210 PRO D N 1
ATOM 6158 C CA . PRO E 2 210 ? 30.072 -27.702 -62.641 1.00 42.88 210 PRO D CA 1
ATOM 6159 C C . PRO E 2 210 ? 31.542 -27.394 -62.999 1.00 39.33 210 PRO D C 1
ATOM 6160 O O . PRO E 2 210 ? 32.143 -26.481 -62.440 1.00 41.43 210 PRO D O 1
ATOM 6164 N N . ILE E 2 211 ? 32.123 -28.216 -63.868 1.00 32.64 211 ILE D N 1
ATOM 6165 C CA . ILE E 2 211 ? 33.397 -27.919 -64.474 1.00 35.97 211 ILE D CA 1
ATOM 6166 C C . ILE E 2 211 ? 33.058 -27.087 -65.669 1.00 43.19 211 ILE D C 1
ATOM 6167 O O . ILE E 2 211 ? 32.182 -27.462 -66.445 1.00 43.95 211 ILE D O 1
ATOM 6172 N N . VAL E 2 212 ? 33.743 -25.961 -65.823 1.00 41.53 212 VAL D N 1
ATOM 6173 C CA . VAL E 2 212 ? 33.402 -25.000 -66.871 1.00 41.50 212 VAL D CA 1
ATOM 6174 C C . VAL E 2 212 ? 34.555 -24.734 -67.837 1.00 46.26 212 VAL D C 1
ATOM 6175 O O . VAL E 2 212 ? 35.658 -24.376 -67.425 1.00 46.55 212 VAL D O 1
ATOM 6179 N N . LYS E 2 213 ? 34.285 -24.880 -69.129 1.00 40.54 213 LYS D N 1
ATOM 6180 C CA . LYS E 2 213 ? 35.258 -24.508 -70.155 1.00 38.12 213 LYS D CA 1
ATOM 6181 C C . LYS E 2 213 ? 34.626 -23.549 -71.123 1.00 48.48 213 LYS D C 1
ATOM 6182 O O . LYS E 2 213 ? 33.568 -23.844 -71.687 1.00 48.21 213 LYS D O 1
ATOM 6188 N N . SER E 2 214 ? 35.286 -22.409 -71.316 1.00 57.46 214 SER D N 1
ATOM 6189 C CA . SER E 2 214 ? 34.800 -21.348 -72.190 1.00 53.95 214 SER D CA 1
ATOM 6190 C C . SER E 2 214 ? 35.881 -20.891 -73.152 1.00 58.07 214 SER D C 1
ATOM 6191 O O . SER E 2 214 ? 37.051 -21.239 -73.009 1.00 60.58 214 SER D O 1
ATOM 6194 N N . PHE E 2 215 ? 35.467 -20.083 -74.119 1.00 49.86 215 PHE D N 1
ATOM 6195 C CA . PHE E 2 215 ? 36.386 -19.262 -74.912 1.00 61.61 215 PHE D CA 1
ATOM 6196 C C . PHE E 2 215 ? 35.607 -18.144 -75.574 1.00 63.69 215 PHE D C 1
ATOM 6197 O O . PHE E 2 215 ? 34.381 -18.215 -75.676 1.00 66.25 215 PHE D O 1
ATOM 6205 N N . ASN E 2 216 ? 36.327 -17.127 -76.037 1.00 60.33 216 ASN D N 1
ATOM 6206 C CA . ASN E 2 216 ? 35.727 -16.004 -76.749 1.00 74.17 216 ASN D CA 1
ATOM 6207 C C . ASN E 2 216 ? 36.177 -15.897 -78.208 1.00 79.48 216 ASN D C 1
ATOM 6208 O O . ASN E 2 216 ? 37.047 -16.640 -78.667 1.00 80.56 216 ASN D O 1
ATOM 6213 N N . ARG E 2 217 ? 35.566 -14.954 -78.922 1.00 82.42 217 ARG D N 1
ATOM 6214 C CA . ARG E 2 217 ? 35.992 -14.582 -80.269 1.00 78.48 217 ARG D CA 1
ATOM 6215 C C . ARG E 2 217 ? 36.008 -15.784 -81.214 1.00 80.98 217 ARG D C 1
ATOM 6216 O O . ARG E 2 217 ? 35.035 -16.547 -81.300 1.00 80.43 217 ARG D O 1
ATOM 6218 N N . ARG F 3 1 ? 13.467 -78.674 -87.006 1.00 50.49 1 ARG F N 1
ATOM 6219 C CA . ARG F 3 1 ? 12.957 -79.579 -85.942 1.00 50.42 1 ARG F CA 1
ATOM 6220 C C . ARG F 3 1 ? 12.878 -78.786 -84.645 1.00 52.94 1 ARG F C 1
ATOM 6221 O O . ARG F 3 1 ? 13.712 -77.911 -84.401 1.00 54.56 1 ARG F O 1
ATOM 6225 N N . CYS F 3 2 ? 11.865 -79.085 -83.830 1.00 56.68 2 CYS F N 1
ATOM 6226 C CA . CYS F 3 2 ? 11.730 -78.475 -82.507 1.00 50.53 2 CYS F CA 1
ATOM 6227 C C . CYS F 3 2 ? 12.948 -78.828 -81.646 1.00 47.64 2 CYS F C 1
ATOM 6228 O O . CYS F 3 2 ? 13.475 -79.928 -81.730 1.00 37.81 2 CYS F O 1
ATOM 6231 N N . ASN F 3 3 ? 13.413 -77.858 -80.860 1.00 45.90 3 ASN F N 1
ATOM 6232 C CA . ASN F 3 3 ? 14.557 -78.040 -79.976 1.00 36.33 3 ASN F CA 1
ATOM 6233 C C . ASN F 3 3 ? 14.070 -78.155 -78.546 1.00 33.81 3 ASN F C 1
ATOM 6234 O O . ASN F 3 3 ? 13.787 -77.145 -77.894 1.00 37.83 3 ASN F O 1
ATOM 6239 N N . PRO F 3 4 ? 13.980 -79.384 -78.039 1.00 34.28 4 PRO F N 1
ATOM 6240 C CA . PRO F 3 4 ? 13.338 -79.584 -76.739 1.00 41.47 4 PRO F CA 1
ATOM 6241 C C . PRO F 3 4 ? 14.146 -78.974 -75.571 1.00 50.49 4 PRO F C 1
ATOM 6242 O O . PRO F 3 4 ? 13.609 -78.732 -74.484 1.00 37.71 4 PRO F O 1
ATOM 6246 N N . ASN F 3 5 ? 15.416 -78.685 -75.816 1.00 50.03 5 ASN F N 1
ATOM 6247 C CA . ASN F 3 5 ? 16.221 -78.017 -74.813 1.00 41.79 5 ASN F CA 1
ATOM 6248 C C . ASN F 3 5 ? 15.799 -76.575 -74.662 1.00 41.31 5 ASN F C 1
ATOM 6249 O O . ASN F 3 5 ? 16.049 -75.975 -73.621 1.00 35.89 5 ASN F O 1
ATOM 6254 N N . MET F 3 6 ? 15.162 -76.012 -75.697 1.00 38.19 6 MET F N 1
ATOM 6255 C CA . MET F 3 6 ? 14.825 -74.590 -75.677 1.00 35.05 6 MET F CA 1
ATOM 6256 C C . MET F 3 6 ? 13.322 -74.279 -75.726 1.00 37.86 6 MET F C 1
ATOM 6257 O O . MET F 3 6 ? 12.895 -73.171 -75.377 1.00 34.54 6 MET F O 1
ATOM 6262 N N . GLU F 3 7 ? 12.521 -75.268 -76.123 1.00 36.80 7 GLU F N 1
ATOM 6263 C CA . GLU F 3 7 ? 11.109 -75.034 -76.335 1.00 35.23 7 GLU F CA 1
ATOM 6264 C C . GLU F 3 7 ? 10.363 -76.359 -76.225 1.00 36.04 7 GLU F C 1
ATOM 6265 O O . GLU F 3 7 ? 10.982 -77.412 -76.259 1.00 38.35 7 GLU F O 1
ATOM 6271 N N . PRO F 3 8 ? 9.029 -76.300 -76.129 1.00 37.99 8 PRO F N 1
ATOM 6272 C CA . PRO F 3 8 ? 8.236 -77.539 -76.102 1.00 39.32 8 PRO F CA 1
ATOM 6273 C C . PRO F 3 8 ? 8.551 -78.451 -77.285 1.00 42.32 8 PRO F C 1
ATOM 6274 O O . PRO F 3 8 ? 8.627 -77.958 -78.403 1.00 40.74 8 PRO F O 1
ATOM 6278 N N . PRO F 3 9 ? 8.721 -79.764 -77.056 1.00 46.96 9 PRO F N 1
ATOM 6279 C CA . PRO F 3 9 ? 8.948 -80.679 -78.184 1.00 52.70 9 PRO F CA 1
ATOM 6280 C C . PRO F 3 9 ? 7.834 -80.618 -79.230 1.00 55.06 9 PRO F C 1
ATOM 6281 O O . PRO F 3 9 ? 8.037 -81.004 -80.380 1.00 57.23 9 PRO F O 1
ATOM 6285 N N . ARG F 3 10 ? 6.673 -80.120 -78.831 1.00 44.21 10 ARG F N 1
ATOM 6286 C CA . ARG F 3 10 ? 5.555 -79.984 -79.742 1.00 47.20 10 ARG F CA 1
ATOM 6287 C C . ARG F 3 10 ? 5.369 -78.498 -79.890 1.00 60.12 10 ARG F C 1
ATOM 6288 O O . ARG F 3 10 ? 4.398 -77.933 -79.393 1.00 59.31 10 ARG F O 1
ATOM 6289 N N . CYS F 3 11 ? 6.344 -77.858 -80.532 1.00 58.71 11 CYS F N 1
ATOM 6290 C CA . CYS F 3 11 ? 6.259 -76.439 -80.796 1.00 61.25 11 CYS F CA 1
ATOM 6291 C C . CYS F 3 11 ? 5.417 -76.302 -82.053 1.00 66.36 11 CYS F C 1
ATOM 6292 O O . CYS F 3 11 ? 4.812 -77.277 -82.517 1.00 67.06 11 CYS F O 1
ATOM 6295 N N . TRP F 3 12 ? 5.369 -75.093 -82.587 1.00 76.00 12 TRP F N 1
ATOM 6296 C CA . TRP F 3 12 ? 4.587 -74.819 -83.786 1.00 80.59 12 TRP F CA 1
ATOM 6297 C C . TRP F 3 12 ? 4.907 -75.801 -84.926 1.00 74.11 12 TRP F C 1
ATOM 6298 O O . TRP F 3 12 ? 4.064 -76.054 -85.789 1.00 83.29 12 TRP F O 1
ATOM 6309 N N . ALA F 3 13 ? 6.117 -76.358 -84.906 1.00 65.53 13 ALA F N 1
ATOM 6310 C CA . ALA F 3 13 ? 6.550 -77.336 -85.900 1.00 68.44 13 ALA F CA 1
ATOM 6311 C C . ALA F 3 13 ? 6.418 -78.775 -85.388 1.00 74.55 13 ALA F C 1
ATOM 6312 O O . ALA F 3 13 ? 5.855 -79.040 -84.317 1.00 72.77 13 ALA F O 1
#

Secondary structure (P-SEA, 3-state):
cbbbbbbcbbbbcccbbbbbbbbbbcccccccbbbbbbbccccbbbbccccccccccccccccccccbbbbbcccccbbbbbbcccccccbbbbbbbccccccccbbbbbbccccbbbbbbbbbbcccccccccccccccccccbbbbbccccccccccccccccccccbbbbbbbbbccccccccbbbbbbbbbccccccbbbbbcc/cbbbbbcccbbbbcccbbbbbbbbbcccccccccccccbbbbbcccccccccccccccccccccccbbbbbcccbbbbbbcccccccccbbbbbbcccccccccccbbbbbbbccbbbbbbbbbcccaaaaaacbbbbbbbbcccccccbbbbbbccccccccbbbbbbbccccccccccbbbbbbbcaaaaaacccccbbbbcccccccccccccc/cbbbbbcbbbbcccbbbbbbccccbbbbbbbcccbbbbbccccccccccccccccccccbbbbbcccccbbbbbbcccccccbbbbbbbccccccccbbbbbbccccbbbbbbbbbbccccccccccccccccccccccbbbbbcccccccbbbbbbbbbcccbbbbbbbbbbcccccccbbbbbbbbbccccbbbbbcccc/cbbbbbcccbbbbcccbbbbbbbbbcccccccccccccbbbbbcccccccccccccccccccccccbbbbbcccbbbbbbcccccccccbbbbbbcccccccccccbbbbcccccbbbbbbbbbcccaaaaaacbbbbbbbbcccccccbbbbbbcccccccccbbbbbbcccccccbbbbbbbbbbcccccccccccbbbbbcccccccccccccc/cccccccccccccc/ccccccccccccc

CATH classification: 2.60.40.10 (+1 more: 2.60.40.10)

Foldseek 3Di:
DKAKAKDEAAEAEAQFKDKIKIAIAPPHDPQAKKWKWWAAPVRDIGTAWIFRLPPTDIDGDCVLVPQWDWGDDNVGNMIMIMGGNDDQVVQTWMWIAGNVPDIYPTYGYGYHPDDFDAWDKDWADDPVDQKDKTKMKTGFGDDDDKDKDKPNVPFPPQKDKDDWDQPPHGTMTMMMHMDGVVCPPVDWMWMWMDDVVVRDTDIGIHDD/DKAKAKPDQEDADAFFDKDKIKIFIPWFQQAPVRFGFKFKWFDAPPGDIDTAGGRFFHGDPPHDPQWGKHDGGGIIMIMRRGHDPVRFGWMKMWGDRDDVVTDIYPTYGYAYDDDFDFWDKDKAWADPVVVVVFKTKIKMKTDFGPDDDKDKWKDFPHHTDDPQKDKDKDAQDPPRRGIMMMIMHMDTSVVVVVTFKIKIWMDDPVDPHIDIDMGTD/DDDVVVDPPPDPVD/DDKDKDEAAEAAAQAKDKIKMADQKKWKWWAAVVGDIGTAWIFDQPVTDIDGDCVLVPQWDWGADNVRRMIMIMGGNDDQRPFTWMWIAHNVPRIYPTYTYGHAPDDFAAWDKDWAADDVCQDDQDHKTKMKTDFGDDDDKDKDKPPPCPPQKDKDDWDDDPRGTITMMMHMDGNVCPPVDKMKMWMADVSVRDTDMGIHDD/DKAKAKPDQEAADAAFAKDKIKIFIPWFQQAPVRFGFKFKWFAAPPGDIDTAGGRFFRGDPPHDPQWGKHDGTGIIMIMRHGDDLVRFGWMKMWGDRDDVVIDIYPTYGYAYDDDFDFWDKDKAWADPVQLVVFKTKIKMKGDFGPDPDKDKWKDFQHHTDDPQKDKDKDDQDPPRRGIMMMIMRMDTSVVVVVTFKIKIWMDDPVDPGTDIDMGTD/DDDVVVDPPPPPD

Solvent-accessible surface area: 36668 Å² total; per-residue (Å²): 87,23,85,15,112,8,38,41,121,45,71,37,132,63,58,18,48,5,111,1,19,0,116,32,69,52,69,43,76,56,33,55,3,12,10,0,0,29,17,67,89,69,36,41,16,62,8,1,0,2,7,4,36,79,113,38,36,54,12,72,12,92,83,7,66,58,58,5,53,6,66,44,54,90,111,56,65,5,5,58,0,50,1,88,61,1,70,84,79,1,39,12,54,0,11,0,0,8,3,11,20,57,21,0,99,12,2,49,2,30,6,9,91,26,76,79,47,53,14,50,12,20,22,2,25,38,105,114,78,84,36,16,6,0,0,0,0,0,34,5,0,5,35,77,88,18,88,23,60,2,44,94,31,10,17,76,82,42,38,19,60,2,70,24,44,80,89,69,86,42,25,17,15,7,0,0,0,51,15,74,51,92,27,25,81,79,26,86,9,26,0,31,4,35,0,92,56,30,108,18,86,50,99,59,47,7,120,119,125,3,95,12,75,17,76,53,74,42,41,55,5,45,95,50,52,83,4,56,2,46,2,51,11,72,80,50,0,75,55,83,67,58,53,22,0,0,3,0,1,7,19,60,108,92,69,11,2,64,7,13,0,23,48,20,60,64,104,30,91,55,22,22,78,28,4,47,10,65,39,80,20,57,64,4,44,1,40,2,72,47,3,58,60,90,2,36,5,28,0,0,0,1,0,7,9,70,59,73,10,12,24,19,1,72,10,0,75,3,18,45,107,86,75,64,25,58,13,60,10,14,15,0,33,12,14,92,45,4,48,124,78,38,19,0,0,0,0,0,0,0,4,50,1,19,34,78,114,22,96,28,83,2,66,13,73,79,75,68,78,130,112,44,50,36,45,9,133,27,124,46,43,120,96,52,10,5,23,1,3,3,0,8,0,44,8,86,21,111,26,10,89,118,62,85,38,0,20,0,23,0,63,11,143,52,44,152,64,72,35,84,76,63,19,118,133,45,18,0,61,67,4,29,11,83,66,14,86,23,98,112,54,40,44,34,41,39,118,55,65,49,53,78,58,39,44,6,111,2,26,1,29,92,102,3,12,10,0,0,24,9,53,74,75,80,42,16,64,7,2,0,1,4,8,49,162,171,27,35,52,10,68,11,86,71,5,128,50,59,4,49,6,67,29,55,139,99,62,75,24,6,58,0,50,2,91,64,1,66,71,143,2,36,12,50,0,11,0,0,20,3,11,19,92,23,2,90,18,1,53,2,28,7,30,90,28,50,89,45,52,14,55,7,16,19,2,23,34,78,64,3,78,60,87,76,16,8,4,0,0,0,1,4,39,14,2,13,40,82,86,24,90,31,45,2,58,71,68,56,73,101,39,51,25,59,2,77,24,44,110,18,98,100,46,33,10,18,7,0,0,3,51,33,83,59,90,23,22,87,69,116,62,17,44,0,42,7,35,1,85,52,40,95,28,81,52,96,57,52,10,56,140,134,4,92,14,59,5,20,53,127,40,31,55,6,45,93,50,74,114,3,51,1,16,0,50,8,74,81,48,0,72,48,111,70,52,53,22,0,0,2,0,1,9,16,71,100,96,100,27,2,70,7,14,0,26,53,23,58,66,103,31,92,81,23,55,124,48,6,46,10,61,39,67,11,16,40,0,43,0,30,1,61,42,2,87,64,60,4,38,6,22,0,1,0,1,0,7,10,59,55,77,9,10,24,21,1,69,7,0,78,2,11,38,104,91,75,75,23,49,8,46,2,1,2,0,33,11,13,83,77,6,59,121,84,43,17,0,0,0,0,0,0,0,6,48,1,17,31,81,74,36,85,25,22,3,24,19,57,44,48,81,68,56,115,41,42,49,48,11,135,25,105,37,50,88,101,53,13,7,16,1,5,4,0,12,0,46,12,86,25,63,48,23,88,58,103,36,18,0,18,1,24,2,64,11,149,52,48,83,54,57,46,74,37,61,14,118,106,112,13,0,57,65,4,29,11,89,66,19,88,56

Nearest PDB structures (foldseek):
  4tuj-assembly2_C  TM=1.005E+00  e=1.139E-42  Mus musculus
  2ddq-assembly1_H  TM=9.275E-01  e=1.813E-31  Mus musculus
  5xqw-assembly1_H  TM=9.212E-01  e=6.125E-30  Mus musculus
  7sgm-assembly1_H  TM=9.413E-01  e=1.280E-26  Homo sapiens
  5ggr-assembly1_A  TM=9.270E-01  e=3.131E-24  Homo sapiens

B-factor: mean 42.26, std 15.73, range [14.14, 105.94]

Radius of gyration: 31.73 Å; Cα contacts (8 Å, |Δi|>4): 2295; chains: 6; bounding box: 73×85×80 Å

Sequence (871 aa):
EVQLLQSGPELEKPGASVMISCKASGSSFTGYNMNWVRQNIGKSLEWIGAIDPYYGGTSYNQKFKGRATLTVDKSSSTAYMHLKSLTSEEDSAVYYCVSGMEYWGQGTSVTVSSAKTTAPSVYPLAPVTGSSVTLGCLVKGYFPEPVTLTWNSGSLSSGVHTFPAVLQSDLYTLSSSVTVTSSTWPSQSITCNVAHPASSTKVDKKIEPDVVMTQTPLSLPVSLGDQASISCRSSQSLVHRNGNTYLHWYLQKPGQSSPKLLIHKVSNRFSGVPDRFSGSGSGTDFTLKISRVEAEDLGVYFCSQSTHVPPLTFGAGTKLELKRADAAPTVSIFPPSSEQLTSGGASVVCFLNNFYPKDINVKWKIDGSERQNGVLNSWTDQDSKDSTYSMSSTLTLTKDEYERHNSYTCEATHKTSTSPIVKSFNRRCNPNMEPPRCWAAVQLLQSGPELEKPGASVMISCKAYNMNWVRQNIGKSLEWIGAIDPYYGGTSYNQKFKGRATLTVDKSSSTAYMHLKSLTSEDSAVYYCVSGMEYWGQGTSVTVSSAKTTAPSVYPLAPVGDTTGSSVTLGCLVKGYFPEPVTLTWNSGLSSGVHTFPAVLQSDLYTLSSSVTVTSSTWPSQSITCNVAHPASSTKVDKKIEPDVVMTQTPLSLPVSLGDQASISCRSSQSLVHRNGNTYLHWYLQKPGQSPKLLIHKVSNRFSGVPDRFSGSGSGTDFTLKISRVEAEDLGVYFCSQSTHVPPLTFGAGTKLELKRADAAPTVSIFPPSSEQLTSGGASVVCFLNNFYPKDINVKWKIDGSERQNGVLNSWTDQDSKDSTYSMSSTLTLTKDEYERHNSYTCEATHKTSTSPIVKSFNRRCNPNMEPPRCWA